Protein AF-0000000066501389 (afdb_homodimer)

Structure (mmCIF, N/CA/C/O backbone):
data_AF-0000000066501389-model_v1
#
loop_
_entity.id
_entity.type
_entity.pdbx_description
1 polymer 'Uncharacterized protein'
#
loop_
_atom_site.group_PDB
_atom_site.id
_atom_site.type_symbol
_atom_site.label_atom_id
_atom_site.label_alt_id
_atom_site.label_comp_id
_atom_site.label_asym_id
_atom_site.label_entity_id
_atom_site.label_seq_id
_atom_site.pdbx_PDB_ins_code
_atom_site.Cartn_x
_atom_site.Cartn_y
_atom_site.Cartn_z
_atom_site.occupancy
_atom_site.B_iso_or_equiv
_atom_site.auth_seq_id
_atom_site.auth_comp_id
_atom_site.auth_asym_id
_atom_site.auth_atom_id
_atom_site.pdbx_PDB_model_num
ATOM 1 N N . MET A 1 1 ? 77.125 -29.219 -30.656 1 24.3 1 MET A N 1
ATOM 2 C CA . MET A 1 1 ? 76.125 -28.156 -30.75 1 24.3 1 MET A CA 1
ATOM 3 C C . MET A 1 1 ? 74.75 -28.719 -31.125 1 24.3 1 MET A C 1
ATOM 5 O O . MET A 1 1 ? 74.438 -28.797 -32.312 1 24.3 1 MET A O 1
ATOM 9 N N . SER A 1 2 ? 74.375 -29.859 -30.641 1 25.89 2 SER A N 1
ATOM 10 C CA . SER A 1 2 ? 73.188 -30.688 -30.859 1 25.89 2 SER A CA 1
ATOM 11 C C . SER A 1 2 ? 71.938 -29.906 -30.594 1 25.89 2 SER A C 1
ATOM 13 O O . SER A 1 2 ? 71.812 -29.266 -29.547 1 25.89 2 SER A O 1
ATOM 15 N N . ASP A 1 3 ? 71.312 -29.312 -31.672 1 24.5 3 ASP A N 1
ATOM 16 C CA . ASP A 1 3 ? 70.062 -28.547 -31.828 1 24.5 3 ASP A CA 1
ATOM 17 C C . ASP A 1 3 ? 68.875 -29.266 -31.188 1 24.5 3 ASP A C 1
ATOM 19 O O . ASP A 1 3 ? 68.438 -30.328 -31.641 1 24.5 3 ASP A O 1
ATOM 23 N N . SER A 1 4 ? 68.875 -29.453 -29.859 1 25.23 4 SER A N 1
ATOM 24 C CA . SER A 1 4 ? 67.75 -30.016 -29.094 1 25.23 4 SER A CA 1
ATOM 25 C C . SER A 1 4 ? 66.438 -29.312 -29.406 1 25.23 4 SER A C 1
ATOM 27 O O . SER A 1 4 ? 66.25 -28.141 -29.047 1 25.23 4 SER A O 1
ATOM 29 N N . SER A 1 5 ? 65.875 -29.469 -30.625 1 26.41 5 SER A N 1
ATOM 30 C CA . SER A 1 5 ? 64.562 -29.031 -31.047 1 26.41 5 SER A CA 1
ATOM 31 C C . SER A 1 5 ? 63.5 -29.391 -30 1 26.41 5 SER A C 1
ATOM 33 O O . SER A 1 5 ? 63.188 -30.562 -29.812 1 26.41 5 SER A O 1
ATOM 35 N N . SER A 1 6 ? 63.656 -28.891 -28.75 1 27.17 6 SER A N 1
ATOM 36 C CA . SER A 1 6 ? 62.594 -29 -27.734 1 27.17 6 SER A CA 1
ATOM 37 C C . SER A 1 6 ? 61.219 -28.781 -28.344 1 27.17 6 SER A C 1
ATOM 39 O O . SER A 1 6 ? 60.969 -27.719 -28.922 1 27.17 6 SER A O 1
ATOM 41 N N . GLY A 1 7 ? 60.688 -29.734 -29.047 1 25.52 7 GLY A N 1
ATOM 42 C CA . GLY A 1 7 ? 59.281 -29.812 -29.5 1 25.52 7 GLY A CA 1
ATOM 43 C C . GLY A 1 7 ? 58.312 -29.219 -28.5 1 25.52 7 GLY A C 1
ATOM 44 O O . GLY A 1 7 ? 57.969 -29.859 -27.5 1 25.52 7 GLY A O 1
ATOM 45 N N . SER A 1 8 ? 58.531 -27.938 -28.062 1 27.69 8 SER A N 1
ATOM 46 C CA . SER A 1 8 ? 57.531 -27.188 -27.328 1 27.69 8 SER A CA 1
ATOM 47 C C . SER A 1 8 ? 56.125 -27.469 -27.875 1 27.69 8 SER A C 1
ATOM 49 O O . SER A 1 8 ? 55.812 -27.125 -29.016 1 27.69 8 SER A O 1
ATOM 51 N N . GLY A 1 9 ? 55.656 -28.688 -27.812 1 28.05 9 GLY A N 1
ATOM 52 C CA . GLY A 1 9 ? 54.25 -28.953 -28.078 1 28.05 9 GLY A CA 1
ATOM 53 C C . GLY A 1 9 ? 53.344 -27.797 -27.688 1 28.05 9 GLY A C 1
ATOM 54 O O . GLY A 1 9 ? 53.281 -27.438 -26.516 1 28.05 9 GLY A O 1
ATOM 55 N N . SER A 1 10 ? 53.344 -26.703 -28.438 1 30.52 10 SER A N 1
ATOM 56 C CA . SER A 1 10 ? 52.406 -25.578 -28.406 1 30.52 10 SER A CA 1
ATOM 57 C C . SER A 1 10 ? 51 -26.016 -28.016 1 30.52 10 SER A C 1
ATOM 59 O O . SER A 1 10 ? 50.344 -26.719 -28.766 1 30.52 10 SER A O 1
ATOM 61 N N . GLY A 1 11 ? 50.781 -26.594 -26.922 1 33.38 11 GLY A N 1
ATOM 62 C CA . GLY A 1 11 ? 49.406 -26.688 -26.422 1 33.38 11 GLY A CA 1
ATOM 63 C C . GLY A 1 11 ? 48.5 -25.594 -26.953 1 33.38 11 GLY A C 1
ATOM 64 O O . GLY A 1 11 ? 48.719 -24.406 -26.656 1 33.38 11 GLY A O 1
ATOM 65 N N . GLU A 1 12 ? 48.125 -25.562 -28.141 1 37.12 12 GLU A N 1
ATOM 66 C CA . GLU A 1 12 ? 47.156 -24.672 -28.75 1 37.12 12 GLU A CA 1
ATOM 67 C C . GLU A 1 12 ? 46.125 -24.188 -27.734 1 37.12 12 GLU A C 1
ATOM 69 O O . GLU A 1 12 ? 45.438 -24.984 -27.109 1 37.12 12 GLU A O 1
ATOM 74 N N . HIS A 1 13 ? 46.375 -23.234 -26.875 1 47.25 13 HIS A N 1
ATOM 75 C CA . HIS A 1 13 ? 45.438 -22.484 -26.031 1 47.25 13 HIS A CA 1
ATOM 76 C C . HIS A 1 13 ? 44.062 -22.406 -26.688 1 47.25 13 HIS A C 1
ATOM 78 O O . HIS A 1 13 ? 43.938 -21.891 -27.797 1 47.25 13 HIS A O 1
ATOM 84 N N . LEU A 1 14 ? 43.281 -23.391 -26.531 1 54.25 14 LEU A N 1
ATOM 85 C CA . LEU A 1 14 ? 41.906 -23.422 -27.016 1 54.25 14 LEU A CA 1
ATOM 86 C C . LEU A 1 14 ? 41.188 -22.094 -26.703 1 54.25 14 LEU A C 1
ATOM 88 O O . LEU A 1 14 ? 41.125 -21.688 -25.547 1 54.25 14 LEU A O 1
ATOM 92 N N . ASN A 1 15 ? 40.938 -21.344 -27.75 1 65.62 15 ASN A N 1
ATOM 93 C CA . ASN A 1 15 ? 40.188 -20.094 -27.672 1 65.62 15 ASN A CA 1
ATOM 94 C C . ASN A 1 15 ? 38.875 -20.297 -26.922 1 65.62 15 ASN A C 1
ATOM 96 O O . ASN A 1 15 ? 38.094 -21.188 -27.25 1 65.62 15 ASN A O 1
ATOM 100 N N . ARG A 1 16 ? 38.656 -19.625 -25.766 1 70.06 16 ARG A N 1
ATOM 101 C CA . ARG A 1 16 ? 37.469 -19.719 -24.891 1 70.06 16 ARG A CA 1
ATOM 102 C C . ARG A 1 16 ? 36.188 -19.578 -25.688 1 70.06 16 ARG A C 1
ATOM 104 O O . ARG A 1 16 ? 35.219 -20.266 -25.422 1 70.06 16 ARG A O 1
ATOM 111 N N . TYR A 1 17 ? 36.219 -18.812 -26.688 1 75 17 TYR A N 1
ATOM 112 C CA . TYR A 1 17 ? 35.031 -18.562 -27.469 1 75 17 TYR A CA 1
ATOM 113 C C . TYR A 1 17 ? 34.719 -19.734 -28.375 1 75 17 TYR A C 1
ATOM 115 O O . TYR A 1 17 ? 33.531 -20.078 -28.594 1 75 17 TYR A O 1
ATOM 123 N N . ASN A 1 18 ? 35.719 -20.391 -28.797 1 74.88 18 ASN A N 1
ATOM 124 C CA . ASN A 1 18 ? 35.5 -21.594 -29.609 1 74.88 18 ASN A CA 1
ATOM 125 C C . ASN A 1 18 ? 34.969 -22.75 -28.75 1 74.88 18 ASN A C 1
ATOM 127 O O . ASN A 1 18 ? 34.156 -23.547 -29.234 1 74.88 18 ASN A O 1
ATOM 131 N N . ALA A 1 19 ? 35.469 -22.797 -27.609 1 72.5 19 ALA A N 1
ATOM 132 C CA . ALA A 1 19 ? 34.969 -23.812 -26.688 1 72.5 19 ALA A CA 1
ATOM 133 C C . ALA A 1 19 ? 33.5 -23.594 -26.375 1 72.5 19 ALA A C 1
ATOM 135 O O . ALA A 1 19 ? 32.719 -24.562 -26.312 1 72.5 19 ALA A O 1
ATOM 136 N N . ASN A 1 20 ? 33.062 -22.375 -26.203 1 75.75 20 ASN A N 1
ATOM 137 C CA . ASN A 1 20 ? 31.672 -22.062 -25.938 1 75.75 20 ASN A CA 1
ATOM 138 C C . ASN A 1 20 ? 30.797 -22.375 -27.141 1 75.75 20 ASN A C 1
ATOM 140 O O . ASN A 1 20 ? 29.656 -22.828 -26.984 1 75.75 20 ASN A O 1
ATOM 144 N N . ASP A 1 21 ? 31.328 -22.156 -28.312 1 81.56 21 ASP A N 1
ATOM 145 C CA . ASP A 1 21 ? 30.594 -22.453 -29.531 1 81.56 21 ASP A CA 1
ATOM 146 C C . ASP A 1 21 ? 30.375 -23.953 -29.703 1 81.56 21 ASP A C 1
ATOM 148 O O . ASP A 1 21 ? 29.312 -24.391 -30.109 1 81.56 21 ASP A O 1
ATOM 152 N N . ASN A 1 22 ? 31.438 -24.656 -29.375 1 79.38 22 ASN A N 1
ATOM 153 C CA . ASN A 1 22 ? 31.312 -26.109 -29.484 1 79.38 22 ASN A CA 1
ATOM 154 C C . ASN A 1 22 ? 30.328 -26.656 -28.453 1 79.38 22 ASN A C 1
ATOM 156 O O . ASN A 1 22 ? 29.547 -27.547 -28.781 1 79.38 22 ASN A O 1
ATOM 160 N N . ALA A 1 23 ? 30.422 -26.172 -27.312 1 79.19 23 ALA A N 1
ATOM 161 C CA . ALA A 1 23 ? 29.469 -26.578 -26.266 1 79.19 23 ALA A CA 1
ATOM 162 C C . ALA A 1 23 ? 28.031 -26.281 -26.672 1 79.19 23 ALA A C 1
ATOM 164 O O . ALA A 1 23 ? 27.141 -27.094 -26.438 1 79.19 23 ALA A O 1
ATOM 165 N N . PHE A 1 24 ? 27.828 -25.219 -27.312 1 84.12 24 PHE A N 1
ATOM 166 C CA . PHE A 1 24 ? 26.516 -24.797 -27.766 1 84.12 24 PHE A CA 1
ATOM 167 C C . PHE A 1 24 ? 26 -25.719 -28.859 1 84.12 24 PHE A C 1
ATOM 169 O O . PHE A 1 24 ? 24.859 -26.188 -28.828 1 84.12 24 PHE A O 1
ATOM 176 N N . VAL A 1 25 ? 26.828 -26 -29.781 1 86.25 25 VAL A N 1
ATOM 177 C CA . VAL A 1 25 ? 26.438 -26.812 -30.938 1 86.25 25 VAL A CA 1
ATOM 178 C C . VAL A 1 25 ? 26.109 -28.219 -30.469 1 86.25 25 VAL A C 1
ATOM 180 O O . VAL A 1 25 ? 25.109 -28.812 -30.891 1 86.25 25 VAL A O 1
ATOM 183 N N . VAL A 1 26 ? 26.906 -28.719 -29.578 1 85.75 26 VAL A N 1
ATOM 184 C CA . VAL A 1 26 ? 26.672 -30.062 -29.062 1 85.75 26 VAL A CA 1
ATOM 185 C C . VAL A 1 26 ? 25.344 -30.094 -28.297 1 85.75 26 VAL A C 1
ATOM 187 O O . VAL A 1 26 ? 24.531 -31 -28.484 1 85.75 26 VAL A O 1
ATOM 190 N N . THR A 1 27 ? 25.156 -29.141 -27.484 1 87.38 27 THR A N 1
ATOM 191 C CA . THR A 1 27 ? 23.922 -29.062 -26.703 1 87.38 27 THR A CA 1
ATOM 192 C C . THR A 1 27 ? 22.719 -28.891 -27.625 1 87.38 27 THR A C 1
ATOM 194 O O . THR A 1 27 ? 21.672 -29.5 -27.375 1 87.38 27 THR A O 1
ATOM 197 N N . LEU A 1 28 ? 22.859 -28.109 -28.625 1 89.62 28 LEU A N 1
ATOM 198 C CA . LEU A 1 28 ? 21.766 -27.875 -29.578 1 89.62 28 LEU A CA 1
ATOM 199 C C . LEU A 1 28 ? 21.422 -29.172 -30.328 1 89.62 28 LEU A C 1
ATOM 201 O O . LEU A 1 28 ? 20.234 -29.516 -30.438 1 89.62 28 LEU A O 1
ATOM 205 N N . VAL A 1 29 ? 22.422 -29.844 -30.719 1 91.25 29 VAL A N 1
ATOM 206 C CA . VAL A 1 29 ? 22.188 -31.062 -31.5 1 91.25 29 VAL A CA 1
ATOM 207 C C . VAL A 1 29 ? 21.562 -32.125 -30.609 1 91.25 29 VAL A C 1
ATOM 209 O O . VAL A 1 29 ? 20.594 -32.781 -31 1 91.25 29 VAL A O 1
ATOM 212 N N . ILE A 1 30 ? 22.094 -32.281 -29.484 1 90 30 ILE A N 1
ATOM 213 C CA . ILE A 1 30 ? 21.562 -33.281 -28.562 1 90 30 ILE A CA 1
ATOM 214 C C . ILE A 1 30 ? 20.109 -32.969 -28.234 1 90 30 ILE A C 1
ATOM 216 O O . ILE A 1 30 ? 19.25 -33.875 -28.297 1 90 30 ILE A O 1
ATOM 220 N N . ASN A 1 31 ? 19.812 -31.781 -27.953 1 90.75 31 ASN A N 1
ATOM 221 C CA . ASN A 1 31 ? 18.453 -31.406 -27.562 1 90.75 31 ASN A CA 1
ATOM 222 C C . ASN A 1 31 ? 17.484 -31.5 -28.75 1 90.75 31 ASN A C 1
ATOM 224 O O . ASN A 1 31 ? 16.328 -31.875 -28.578 1 90.75 31 ASN A O 1
ATOM 228 N N . CYS A 1 32 ? 17.922 -31.188 -29.891 1 91.69 32 CYS A N 1
ATOM 229 C CA . CYS A 1 32 ? 17.062 -31.312 -31.078 1 91.69 32 CYS A CA 1
ATOM 230 C C . CYS A 1 32 ? 16.75 -32.781 -31.359 1 91.69 32 CYS A C 1
ATOM 232 O O . CYS A 1 32 ? 15.602 -33.094 -31.688 1 91.69 32 CYS A O 1
ATOM 234 N N . VAL A 1 33 ? 17.734 -33.594 -31.188 1 92.25 33 VAL A N 1
ATOM 235 C CA . VAL A 1 33 ? 17.516 -35.031 -31.422 1 92.25 33 VAL A CA 1
ATOM 236 C C . VAL A 1 33 ? 16.594 -35.594 -30.359 1 92.25 33 VAL A C 1
ATOM 238 O O . VAL A 1 33 ? 15.656 -36.312 -30.672 1 92.25 33 VAL A O 1
ATOM 241 N N . VAL A 1 34 ? 16.828 -35.219 -29.203 1 90.38 34 VAL A N 1
ATOM 242 C CA . VAL A 1 34 ? 16 -35.688 -28.094 1 90.38 34 VAL A CA 1
ATOM 243 C C . VAL A 1 34 ? 14.562 -35.219 -28.281 1 90.38 34 VAL A C 1
ATOM 245 O O . VAL A 1 34 ? 13.609 -35.969 -28.094 1 90.38 34 VAL A O 1
ATOM 248 N N . MET A 1 35 ? 14.383 -34 -28.656 1 91.56 35 MET A N 1
ATOM 249 C CA . MET A 1 35 ? 13.047 -33.438 -28.875 1 91.56 35 MET A CA 1
ATOM 250 C C . MET A 1 35 ? 12.336 -34.156 -30.016 1 91.56 35 MET A C 1
ATOM 252 O O . MET A 1 35 ? 11.141 -34.438 -29.922 1 91.56 35 MET A O 1
ATOM 256 N N . LEU A 1 36 ? 13.062 -34.5 -31.031 1 90.62 36 LEU A N 1
ATOM 257 C CA . LEU A 1 36 ? 12.484 -35.188 -32.188 1 90.62 36 LEU A CA 1
ATOM 258 C C . LEU A 1 36 ? 12.078 -36.625 -31.797 1 90.62 36 LEU A C 1
ATOM 260 O O . LEU A 1 36 ? 11.023 -37.094 -32.219 1 90.62 36 LEU A O 1
ATOM 264 N N . ILE A 1 37 ? 12.883 -37.219 -31.031 1 91.94 37 ILE A N 1
ATOM 265 C CA . ILE A 1 37 ? 12.586 -38.562 -30.578 1 91.94 37 ILE A CA 1
ATOM 266 C C . ILE A 1 37 ? 11.352 -38.562 -29.688 1 91.94 37 ILE A C 1
ATOM 268 O O . ILE A 1 37 ? 10.445 -39.375 -29.859 1 91.94 37 ILE A O 1
ATOM 272 N N . PHE A 1 38 ? 11.344 -37.625 -28.766 1 91.75 38 PHE A N 1
ATOM 273 C CA . PHE A 1 38 ? 10.195 -37.5 -27.875 1 91.75 38 PHE A CA 1
ATOM 274 C C . PHE A 1 38 ? 8.93 -37.188 -28.656 1 91.75 38 PHE A C 1
ATOM 276 O O . PHE A 1 38 ? 7.863 -37.75 -28.359 1 91.75 38 PHE A O 1
ATOM 283 N N . PHE A 1 39 ? 9.031 -36.406 -29.641 1 90.38 39 PHE A N 1
ATOM 284 C CA . PHE A 1 39 ? 7.895 -36.031 -30.453 1 90.38 39 PHE A CA 1
ATOM 285 C C . PHE A 1 39 ? 7.359 -37.219 -31.234 1 90.38 39 PHE A C 1
ATOM 287 O O . PHE A 1 39 ? 6.152 -37.469 -31.266 1 90.38 39 PHE A O 1
ATOM 294 N N . LEU A 1 40 ? 8.203 -38.031 -31.766 1 91.62 40 LEU A N 1
ATOM 295 C CA . LEU A 1 40 ? 7.801 -39.188 -32.562 1 91.62 40 LEU A CA 1
ATOM 296 C C . LEU A 1 40 ? 7.223 -40.281 -31.688 1 91.62 40 LEU A C 1
ATOM 298 O O . LEU A 1 40 ? 6.215 -40.906 -32.031 1 91.62 40 LEU A O 1
ATOM 302 N N . ILE A 1 41 ? 7.824 -40.438 -30.578 1 92.12 41 ILE A N 1
ATOM 303 C CA . ILE A 1 41 ? 7.324 -41.438 -29.656 1 92.12 41 ILE A CA 1
ATOM 304 C C . ILE A 1 41 ? 5.938 -41.062 -29.156 1 92.12 41 ILE A C 1
ATOM 306 O O . ILE A 1 41 ? 5.051 -41.906 -29.047 1 92.12 41 ILE A O 1
ATOM 310 N N . PHE A 1 42 ? 5.742 -39.812 -28.891 1 93 42 PHE A N 1
ATOM 311 C CA . PHE A 1 42 ? 4.445 -39.344 -28.422 1 93 42 PHE A CA 1
ATOM 312 C C . PHE A 1 42 ? 3.375 -39.562 -29.484 1 93 42 PHE A C 1
ATOM 314 O O . PHE A 1 42 ? 2.254 -39.969 -29.172 1 93 42 PHE A O 1
ATOM 321 N N . CYS A 1 43 ? 3.705 -39.344 -30.734 1 91.5 43 CYS A N 1
ATOM 322 C CA . CYS A 1 43 ? 2.744 -39.5 -31.828 1 91.5 43 CYS A CA 1
ATOM 323 C C . CYS A 1 43 ? 2.316 -40.969 -31.953 1 91.5 43 CYS A C 1
ATOM 325 O O . CYS A 1 43 ? 1.176 -41.25 -32.312 1 91.5 43 CYS A O 1
ATOM 327 N N . ILE A 1 44 ? 3.189 -41.812 -31.531 1 92.62 44 ILE A N 1
ATOM 328 C CA . ILE A 1 44 ? 2.883 -43.25 -31.641 1 92.62 44 ILE A CA 1
ATOM 329 C C . ILE A 1 44 ? 2.146 -43.719 -30.391 1 92.62 44 ILE A C 1
ATOM 331 O O . ILE A 1 44 ? 1.091 -44.344 -30.484 1 92.62 44 ILE A O 1
ATOM 335 N N . VAL A 1 45 ? 2.646 -43.344 -29.312 1 92.06 45 VAL A N 1
ATOM 336 C CA . VAL A 1 45 ? 2.154 -43.906 -28.047 1 92.06 45 VAL A CA 1
ATOM 337 C C . VAL A 1 45 ? 0.804 -43.281 -27.703 1 92.06 45 VAL A C 1
ATOM 339 O O . VAL A 1 45 ? -0.049 -43.906 -27.094 1 92.06 45 VAL A O 1
ATOM 342 N N . ARG A 1 46 ? 0.513 -42.094 -28.109 1 91.75 46 ARG A N 1
ATOM 343 C CA . ARG A 1 46 ? -0.742 -41.406 -27.797 1 91.75 46 ARG A CA 1
ATOM 344 C C . ARG A 1 46 ? -1.929 -42.156 -28.406 1 91.75 46 ARG A C 1
ATOM 346 O O . ARG A 1 46 ? -3.027 -42.125 -27.844 1 91.75 46 ARG A O 1
ATOM 353 N N . ARG A 1 47 ? -1.718 -42.75 -29.5 1 90.12 47 ARG A N 1
ATOM 354 C CA . ARG A 1 47 ? -2.779 -43.469 -30.203 1 90.12 47 ARG A CA 1
ATOM 355 C C . ARG A 1 47 ? -3.02 -44.844 -29.547 1 90.12 47 ARG A C 1
ATOM 357 O O . ARG A 1 47 ? -4.137 -45.344 -29.594 1 90.12 47 ARG A O 1
ATOM 364 N N . LYS A 1 48 ? -1.957 -45.281 -28.953 1 90.94 48 LYS A N 1
ATOM 365 C CA . LYS A 1 48 ? -2.061 -46.594 -28.328 1 90.94 48 LYS A CA 1
ATOM 366 C C . LYS A 1 48 ? -2.627 -46.5 -26.922 1 90.94 48 LYS A C 1
ATOM 368 O O . LYS A 1 48 ? -3.42 -47.344 -26.5 1 90.94 48 LYS A O 1
ATOM 373 N N . PHE A 1 49 ? -2.203 -45.531 -26.219 1 92.69 49 PHE A N 1
ATOM 374 C CA . PHE A 1 49 ? -2.631 -45.375 -24.828 1 92.69 49 PHE A CA 1
ATOM 375 C C . PHE A 1 49 ? -3.535 -44.156 -24.672 1 92.69 49 PHE A C 1
ATOM 377 O O . PHE A 1 49 ? -3.178 -43.219 -23.969 1 92.69 49 PHE A O 1
ATOM 384 N N . LYS A 1 50 ? -4.746 -44.156 -25.016 1 90.56 50 LYS A N 1
ATOM 385 C CA . LYS A 1 50 ? -5.699 -43.062 -25.047 1 90.56 50 LYS A CA 1
ATOM 386 C C . LYS A 1 50 ? -6.18 -42.719 -23.641 1 90.56 50 LYS A C 1
ATOM 388 O O . LYS A 1 50 ? -6.461 -41.562 -23.344 1 90.56 50 LYS A O 1
ATOM 393 N N . GLN A 1 51 ? -6.23 -43.688 -22.781 1 90.44 51 GLN A N 1
ATOM 394 C CA . GLN A 1 51 ? -6.699 -43.469 -21.406 1 90.44 51 GLN A CA 1
ATOM 395 C C . GLN A 1 51 ? -5.715 -42.594 -20.625 1 90.44 51 GLN A C 1
ATOM 397 O O . GLN A 1 51 ? -6.094 -41.938 -19.656 1 90.44 51 GLN A O 1
ATOM 402 N N . PHE A 1 52 ? -4.508 -42.688 -21.094 1 92.69 52 PHE A N 1
ATOM 403 C CA . PHE A 1 52 ? -3.477 -41.906 -20.391 1 92.69 52 PHE A CA 1
ATOM 404 C C . PHE A 1 52 ? -3.324 -40.531 -21 1 92.69 52 PHE A C 1
ATOM 406 O O . PHE A 1 52 ? -3.219 -39.531 -20.266 1 92.69 52 PHE A O 1
ATOM 413 N N . TYR A 1 53 ? -3.35 -40.375 -22.281 1 93.56 53 TYR A N 1
ATOM 414 C CA . TYR A 1 53 ? -3.039 -39.125 -22.953 1 93.56 53 TYR A CA 1
ATOM 415 C C . TYR A 1 53 ? -4.309 -38.344 -23.297 1 93.56 53 TYR A C 1
ATOM 417 O O . TYR A 1 53 ? -4.25 -37.219 -23.734 1 93.56 53 TYR A O 1
ATOM 425 N N . GLN A 1 54 ? -5.504 -38.875 -23.203 1 93 54 GLN A N 1
ATOM 426 C CA . GLN A 1 54 ? -6.789 -38.188 -23.344 1 93 54 GLN A CA 1
ATOM 427 C C . GLN A 1 54 ? -7.781 -38.656 -22.297 1 93 54 GLN A C 1
ATOM 429 O O . GLN A 1 54 ? -8.906 -39.062 -22.609 1 93 54 GLN A O 1
ATOM 434 N N . TYR A 1 55 ? -7.324 -38.625 -21.078 1 92.69 55 TYR A N 1
ATOM 435 C CA . TYR A 1 55 ? -8.062 -39.125 -19.922 1 92.69 55 TYR A CA 1
ATOM 436 C C . TYR A 1 55 ? -9.398 -38.406 -19.766 1 92.69 55 TYR A C 1
ATOM 438 O O . TYR A 1 55 ? -10.43 -39.031 -19.547 1 92.69 55 TYR A O 1
ATOM 446 N N . ARG A 1 56 ? -9.469 -37.156 -19.953 1 92.25 56 ARG A N 1
ATOM 447 C CA . ARG A 1 56 ? -10.664 -36.344 -19.703 1 92.25 56 ARG A CA 1
ATOM 448 C C . ARG A 1 56 ? -11.773 -36.688 -20.688 1 92.25 56 ARG A C 1
ATOM 450 O O . ARG A 1 56 ? -12.953 -36.656 -20.344 1 92.25 56 ARG A O 1
ATOM 457 N N . PHE A 1 57 ? -11.328 -36.906 -21.875 1 91.06 57 PHE A N 1
ATOM 458 C CA . PHE A 1 57 ? -12.32 -37.281 -22.875 1 91.06 57 PHE A CA 1
ATOM 459 C C . PHE A 1 57 ? -12.852 -38.688 -22.625 1 91.06 57 PHE A C 1
ATOM 461 O O . PHE A 1 57 ? -14.055 -38.906 -22.719 1 91.06 57 PHE A O 1
ATOM 468 N N . GLU A 1 58 ? -11.945 -39.562 -22.281 1 91.12 58 GLU A N 1
ATOM 469 C CA . GLU A 1 58 ? -12.312 -40.969 -22.078 1 91.12 58 GLU A CA 1
ATOM 470 C C . GLU A 1 58 ? -13.211 -41.156 -20.859 1 91.12 58 GLU A C 1
ATOM 472 O O . GLU A 1 58 ? -14.062 -42.031 -20.828 1 91.12 58 GLU A O 1
ATOM 477 N N . GLN A 1 59 ? -13.039 -40.312 -19.906 1 89.81 59 GLN A N 1
ATOM 478 C CA . GLN A 1 59 ? -13.844 -40.406 -18.688 1 89.81 59 GLN A CA 1
ATOM 479 C C . GLN A 1 59 ? -15.094 -39.531 -18.797 1 89.81 59 GLN A C 1
ATOM 481 O O . GLN A 1 59 ? -15.836 -39.375 -17.828 1 89.81 59 GLN A O 1
ATOM 486 N N . HIS A 1 60 ? -15.32 -38.844 -19.859 1 87.94 60 HIS A N 1
ATOM 487 C CA . HIS A 1 60 ? -16.516 -38.062 -20.156 1 87.94 60 HIS A CA 1
ATOM 488 C C . HIS A 1 60 ? -16.625 -36.875 -19.172 1 87.94 60 HIS A C 1
ATOM 490 O O . HIS A 1 60 ? -17.703 -36.656 -18.609 1 87.94 60 HIS A O 1
ATOM 496 N N . HIS A 1 61 ? -15.531 -36.375 -18.969 1 87.31 61 HIS A N 1
ATOM 497 C CA . HIS A 1 61 ? -15.562 -35.156 -18.172 1 87.31 61 HIS A CA 1
ATOM 498 C C . HIS A 1 61 ? -16.469 -34.094 -18.812 1 87.31 61 HIS A C 1
ATOM 500 O O . HIS A 1 61 ? -16.484 -33.938 -20.031 1 87.31 61 HIS A O 1
ATOM 506 N N . LYS A 1 62 ? -17.203 -33.406 -17.984 1 85 62 LYS A N 1
ATOM 507 C CA . LYS A 1 62 ? -18.156 -32.438 -18.469 1 85 62 LYS A CA 1
ATOM 508 C C . LYS A 1 62 ? -17.469 -31.328 -19.266 1 85 62 LYS A C 1
ATOM 510 O O . LYS A 1 62 ? -16.484 -30.75 -18.812 1 85 62 LYS A O 1
ATOM 515 N N . GLY A 1 63 ? -17.906 -31.094 -20.469 1 84.06 63 GLY A N 1
ATOM 516 C CA . GLY A 1 63 ? -17.406 -30 -21.281 1 84.06 63 GLY A CA 1
ATOM 517 C C . GLY A 1 63 ? -16.406 -30.438 -22.328 1 84.06 63 GLY A C 1
ATOM 518 O O . GLY A 1 63 ? -16.188 -29.734 -23.312 1 84.06 63 GLY A O 1
ATOM 519 N N . VAL A 1 64 ? -15.766 -31.672 -22.062 1 90.38 64 VAL A N 1
ATOM 520 C CA . VAL A 1 64 ? -14.789 -32.156 -23.016 1 90.38 64 VAL A CA 1
ATOM 521 C C . VAL A 1 64 ? -15.461 -33.156 -23.984 1 90.38 64 VAL A C 1
ATOM 523 O O . VAL A 1 64 ? -15.508 -34.344 -23.703 1 90.38 64 VAL A O 1
ATOM 526 N N . SER A 1 65 ? -15.938 -32.625 -25.141 1 85.5 65 SER A N 1
ATOM 527 C CA . SER A 1 65 ? -16.75 -33.469 -26.031 1 85.5 65 SER A CA 1
ATOM 528 C C . SER A 1 65 ? -15.961 -33.875 -27.266 1 85.5 65 SER A C 1
ATOM 530 O O . SER A 1 65 ? -16.344 -34.844 -27.953 1 85.5 65 SER A O 1
ATOM 532 N N . VAL A 1 66 ? -14.789 -33.281 -27.5 1 88.56 66 VAL A N 1
ATOM 533 C CA . VAL A 1 66 ? -14.07 -33.594 -28.734 1 88.56 66 VAL A CA 1
ATOM 534 C C . VAL A 1 66 ? -12.703 -34.188 -28.406 1 88.56 66 VAL A C 1
ATOM 536 O O . VAL A 1 66 ? -11.922 -33.594 -27.656 1 88.56 66 VAL A O 1
ATOM 539 N N . PRO A 1 67 ? -12.461 -35.312 -28.844 1 90.69 67 PRO A N 1
ATOM 540 C CA . PRO A 1 67 ? -11.117 -35.875 -28.688 1 90.69 67 PRO A CA 1
ATOM 541 C C . PRO A 1 67 ? -10.117 -35.312 -29.688 1 90.69 67 PRO A C 1
ATOM 543 O O . PRO A 1 67 ? -10.508 -34.75 -30.703 1 90.69 67 PRO A O 1
ATOM 546 N N . PRO A 1 68 ? -8.836 -35.438 -29.344 1 91.19 68 PRO A N 1
ATOM 547 C CA . PRO A 1 68 ? -7.84 -35.031 -30.344 1 91.19 68 PRO A CA 1
ATOM 548 C C . PRO A 1 68 ? -7.844 -35.938 -31.578 1 91.19 68 PRO A C 1
ATOM 550 O O . PRO A 1 68 ? -8.141 -37.125 -31.469 1 91.19 68 PRO A O 1
ATOM 553 N N . SER A 1 69 ? -7.562 -35.375 -32.688 1 89.12 69 SER A N 1
ATOM 554 C CA . SER A 1 69 ? -7.551 -36.125 -33.938 1 89.12 69 SER A CA 1
ATOM 555 C C . SER A 1 69 ? -6.582 -37.312 -33.844 1 89.12 69 SER A C 1
ATOM 557 O O . SER A 1 69 ? -5.551 -37.219 -33.156 1 89.12 69 SER A O 1
ATOM 559 N N . ASP A 1 70 ? -6.848 -38.406 -34.5 1 87.75 70 ASP A N 1
ATOM 560 C CA . ASP A 1 70 ? -6.062 -39.625 -34.406 1 87.75 70 ASP A CA 1
ATOM 561 C C . ASP A 1 70 ? -4.949 -39.625 -35.438 1 87.75 70 ASP A C 1
ATOM 563 O O . ASP A 1 70 ? -4.164 -40.562 -35.531 1 87.75 70 ASP A O 1
ATOM 567 N N . GLY A 1 71 ? -4.836 -38.594 -36.156 1 87.44 71 GLY A N 1
ATOM 568 C CA . GLY A 1 71 ? -3.738 -38.5 -37.094 1 87.44 71 GLY A CA 1
ATOM 569 C C . GLY A 1 71 ? -2.383 -38.375 -36.438 1 87.44 71 GLY A C 1
ATOM 570 O O . GLY A 1 71 ? -2.295 -37.969 -35.281 1 87.44 71 GLY A O 1
ATOM 571 N N . PHE A 1 72 ? -1.373 -38.781 -37.219 1 90.25 72 PHE A N 1
ATOM 572 C CA . PHE A 1 72 ? -0.02 -38.719 -36.688 1 90.25 72 PHE A CA 1
ATOM 573 C C . PHE A 1 72 ? 0.377 -37.312 -36.312 1 90.25 72 PHE A C 1
ATOM 575 O O . PHE A 1 72 ? 0.876 -37.062 -35.188 1 90.25 72 PHE A O 1
ATOM 582 N N . PHE A 1 73 ? 0.081 -36.281 -37.094 1 90.69 73 PHE A N 1
ATOM 583 C CA . PHE A 1 73 ? 0.45 -34.875 -36.812 1 90.69 73 PHE A CA 1
ATOM 584 C C . PHE A 1 73 ? -0.791 -34.031 -36.625 1 90.69 73 PHE A C 1
ATOM 586 O O . PHE A 1 73 ? -0.684 -32.844 -36.312 1 90.69 73 PHE A O 1
ATOM 593 N N . SER A 1 74 ? -1.922 -34.531 -36.688 1 90.75 74 SER A N 1
ATOM 594 C CA . SER A 1 74 ? -3.158 -33.75 -36.688 1 90.75 74 SER A CA 1
ATOM 595 C C . SER A 1 74 ? -3.473 -33.219 -35.281 1 90.75 74 SER A C 1
ATOM 597 O O . SER A 1 74 ? -4.215 -32.25 -35.156 1 90.75 74 SER A O 1
ATOM 599 N N . TRP A 1 75 ? -2.918 -33.844 -34.25 1 91.44 75 TRP A N 1
ATOM 600 C CA . TRP A 1 75 ? -3.174 -33.406 -32.875 1 91.44 75 TRP A CA 1
ATOM 601 C C . TRP A 1 75 ? -2.635 -31.984 -32.688 1 91.44 75 TRP A C 1
ATOM 603 O O . TRP A 1 75 ? -3.152 -31.234 -31.844 1 91.44 75 TRP A O 1
ATOM 613 N N . VAL A 1 76 ? -1.631 -31.594 -33.406 1 93.12 76 VAL A N 1
ATOM 614 C CA . VAL A 1 76 ? -1.006 -30.281 -33.281 1 93.12 76 VAL A CA 1
ATOM 615 C C . VAL A 1 76 ? -1.98 -29.188 -33.719 1 93.12 76 VAL A C 1
ATOM 617 O O . VAL A 1 76 ? -2.168 -28.188 -33 1 93.12 76 VAL A O 1
ATOM 620 N N . VAL A 1 77 ? -2.631 -29.406 -34.812 1 93.06 77 VAL A N 1
ATOM 621 C CA . VAL A 1 77 ? -3.566 -28.422 -35.344 1 93.06 77 VAL A CA 1
ATOM 622 C C . VAL A 1 77 ? -4.805 -28.344 -34.469 1 93.06 77 VAL A C 1
ATOM 624 O O . VAL A 1 77 ? -5.332 -27.266 -34.219 1 93.06 77 VAL A O 1
ATOM 627 N N . ASP A 1 78 ? -5.203 -29.469 -34 1 92.38 78 ASP A N 1
ATOM 628 C CA . ASP A 1 78 ? -6.352 -29.516 -33.094 1 92.38 78 ASP A CA 1
ATOM 629 C C . ASP A 1 78 ? -6.07 -28.75 -31.812 1 92.38 78 ASP A C 1
ATOM 631 O O . ASP A 1 78 ? -6.949 -28.062 -31.281 1 92.38 78 ASP A O 1
ATOM 635 N N . THR A 1 79 ? -4.918 -28.891 -31.359 1 93.62 79 THR A N 1
ATOM 636 C CA . THR A 1 79 ? -4.543 -28.234 -30.109 1 93.62 79 THR A CA 1
ATOM 637 C C . THR A 1 79 ? -4.465 -26.719 -30.312 1 93.62 79 THR A C 1
ATOM 639 O O . THR A 1 79 ? -4.98 -25.953 -29.484 1 93.62 79 THR A O 1
ATOM 642 N N . ILE A 1 80 ? -3.906 -26.266 -31.312 1 93.69 80 ILE A N 1
ATOM 643 C CA . ILE A 1 80 ? -3.699 -24.844 -31.562 1 93.69 80 ILE A CA 1
ATOM 644 C C . ILE A 1 80 ? -5.035 -24.172 -31.875 1 93.69 80 ILE A C 1
ATOM 646 O O . ILE A 1 80 ? -5.281 -23.047 -31.469 1 93.69 80 ILE A O 1
ATOM 650 N N . LYS A 1 81 ? -5.98 -24.875 -32.469 1 92.31 81 LYS A N 1
ATOM 651 C CA . LYS A 1 81 ? -7.238 -24.297 -32.906 1 92.31 81 LYS A CA 1
ATOM 652 C C . LYS A 1 81 ? -8.32 -24.406 -31.828 1 92.31 81 LYS A C 1
ATOM 654 O O . LYS A 1 81 ? -9.422 -23.875 -31.984 1 92.31 81 LYS A O 1
ATOM 659 N N . TYR A 1 82 ? -7.977 -25.109 -30.828 1 92.56 82 TYR A N 1
ATOM 660 C CA . TYR A 1 82 ? -8.961 -25.25 -29.75 1 92.56 82 TYR A CA 1
ATOM 661 C C . TYR A 1 82 ? -9.391 -23.891 -29.219 1 92.56 82 TYR A C 1
ATOM 663 O O . TYR A 1 82 ? -8.547 -23.047 -28.922 1 92.56 82 TYR A O 1
ATOM 671 N N . SER A 1 83 ? -10.672 -23.594 -29.078 1 91.81 83 SER A N 1
ATOM 672 C CA . SER A 1 83 ? -11.211 -22.281 -28.781 1 91.81 83 SER A CA 1
ATOM 673 C C . SER A 1 83 ? -10.906 -21.891 -27.344 1 91.81 83 SER A C 1
ATOM 675 O O . SER A 1 83 ? -10.953 -22.719 -26.438 1 91.81 83 SER A O 1
ATOM 677 N N . ASP A 1 84 ? -10.695 -20.641 -27.141 1 91.94 84 ASP A N 1
ATOM 678 C CA . ASP A 1 84 ? -10.414 -20.078 -25.812 1 91.94 84 ASP A CA 1
ATOM 679 C C . ASP A 1 84 ? -11.641 -20.188 -24.906 1 91.94 84 ASP A C 1
ATOM 681 O O . ASP A 1 84 ? -11.5 -20.422 -23.703 1 91.94 84 ASP A O 1
ATOM 685 N N . ASN A 1 85 ? -12.789 -20.031 -25.375 1 91.12 85 ASN A N 1
ATOM 686 C CA . ASN A 1 85 ? -14.008 -20.109 -24.578 1 91.12 85 ASN A CA 1
ATOM 687 C C . ASN A 1 85 ? -14.234 -21.516 -24.031 1 91.12 85 ASN A C 1
ATOM 689 O O . ASN A 1 85 ? -14.703 -21.688 -22.906 1 91.12 85 ASN A O 1
ATOM 693 N N . SER A 1 86 ? -13.789 -22.453 -24.906 1 90.94 86 SER A N 1
ATOM 694 C CA . SER A 1 86 ? -13.93 -23.828 -24.453 1 90.94 86 SER A CA 1
ATOM 695 C C . SER A 1 86 ? -12.938 -24.141 -23.328 1 90.94 86 SER A C 1
ATOM 697 O O . SER A 1 86 ? -13.258 -24.891 -22.406 1 90.94 86 SER A O 1
ATOM 699 N N . ILE A 1 87 ? -11.805 -23.594 -23.5 1 93.25 87 ILE A N 1
ATOM 700 C CA . ILE A 1 87 ? -10.812 -23.781 -22.453 1 93.25 87 ILE A CA 1
ATOM 701 C C . ILE A 1 87 ? -11.305 -23.156 -21.156 1 93.25 87 ILE A C 1
ATOM 703 O O . ILE A 1 87 ? -11.18 -23.766 -20.078 1 93.25 87 ILE A O 1
ATOM 707 N N . LYS A 1 88 ? -11.891 -22.016 -21.172 1 91.69 88 LYS A N 1
ATOM 708 C CA . LYS A 1 88 ? -12.414 -21.312 -20.016 1 91.69 88 LYS A CA 1
ATOM 709 C C . LYS A 1 88 ? -13.531 -22.125 -19.344 1 91.69 88 LYS A C 1
ATOM 711 O O . LYS A 1 88 ? -13.641 -22.141 -18.125 1 91.69 88 LYS A O 1
ATOM 716 N N . ASP A 1 89 ? -14.258 -22.781 -20.109 1 89.25 89 ASP A N 1
ATOM 717 C CA . ASP A 1 89 ? -15.398 -23.531 -19.594 1 89.25 89 ASP A CA 1
ATOM 718 C C . ASP A 1 89 ? -14.953 -24.844 -18.938 1 89.25 89 ASP A C 1
ATOM 720 O O . ASP A 1 89 ? -15.547 -25.281 -17.953 1 89.25 89 ASP A O 1
ATOM 724 N N . THR A 1 90 ? -13.875 -25.406 -19.5 1 89.75 90 THR A N 1
ATOM 725 C CA . THR A 1 90 ? -13.5 -26.734 -19.031 1 89.75 90 THR A CA 1
ATOM 726 C C . THR A 1 90 ? -12.344 -26.641 -18.031 1 89.75 90 THR A C 1
ATOM 728 O O . THR A 1 90 ? -12.344 -27.344 -17.016 1 89.75 90 THR A O 1
ATOM 731 N N . ALA A 1 91 ? -11.383 -25.844 -18.359 1 91.94 91 ALA A N 1
ATOM 732 C CA . ALA A 1 91 ? -10.211 -25.719 -17.484 1 91.94 91 ALA A CA 1
ATOM 733 C C . ALA A 1 91 ? -10.32 -24.484 -16.594 1 91.94 91 ALA A C 1
ATOM 735 O O . ALA A 1 91 ? -9.461 -24.266 -15.734 1 91.94 91 ALA A O 1
ATOM 736 N N . GLY A 1 92 ? -11.414 -23.75 -16.766 1 92.69 92 GLY A N 1
ATOM 737 C CA . GLY A 1 92 ? -11.648 -22.594 -15.906 1 92.69 92 GLY A CA 1
ATOM 738 C C . GLY A 1 92 ? -10.781 -21.406 -16.25 1 92.69 92 GLY A C 1
ATOM 739 O O . GLY A 1 92 ? -10.047 -21.422 -17.234 1 92.69 92 GLY A O 1
ATOM 740 N N . LEU A 1 93 ? -10.914 -20.375 -15.484 1 94.62 93 LEU A N 1
ATOM 741 C CA . LEU A 1 93 ? -10.148 -19.156 -15.703 1 94.62 93 LEU A CA 1
ATOM 742 C C . LEU A 1 93 ? -8.672 -19.375 -15.391 1 94.62 93 LEU A C 1
ATOM 744 O O . LEU A 1 93 ? -7.805 -18.688 -15.945 1 94.62 93 LEU A O 1
ATOM 748 N N . ASP A 1 94 ? -8.344 -20.344 -14.531 1 94.94 94 ASP A N 1
ATOM 749 C CA . ASP A 1 94 ? -6.953 -20.641 -14.195 1 94.94 94 ASP A CA 1
ATOM 750 C C . ASP A 1 94 ? -6.195 -21.156 -15.422 1 94.94 94 ASP A C 1
ATOM 752 O O . ASP A 1 94 ? -5.113 -20.656 -15.742 1 94.94 94 ASP A O 1
ATOM 756 N N . GLY A 1 95 ? -6.797 -22.172 -16.094 1 95.69 95 GLY A N 1
ATOM 757 C CA . GLY A 1 95 ? -6.164 -22.703 -17.281 1 95.69 95 GLY A CA 1
ATOM 758 C C . GLY A 1 95 ? -6.062 -21.703 -18.406 1 95.69 95 GLY A C 1
ATOM 759 O O . GLY A 1 95 ? -5.035 -21.609 -19.094 1 95.69 95 GLY A O 1
ATOM 760 N N . PHE A 1 96 ? -7.105 -20.938 -18.531 1 96.25 96 PHE A N 1
ATOM 761 C CA . PHE A 1 96 ? -7.156 -19.938 -19.609 1 96.25 96 PHE A CA 1
ATOM 762 C C . PHE A 1 96 ? -6.074 -18.891 -19.406 1 96.25 96 PHE A C 1
ATOM 764 O O . PHE A 1 96 ? -5.344 -18.562 -20.344 1 96.25 96 PHE A O 1
ATOM 771 N N . MET A 1 97 ? -6 -18.344 -18.203 1 96.75 97 MET A N 1
ATOM 772 C CA . MET A 1 97 ? -5.031 -17.281 -17.969 1 96.75 97 MET A CA 1
ATOM 773 C C . MET A 1 97 ? -3.605 -17.812 -18.031 1 96.75 97 ME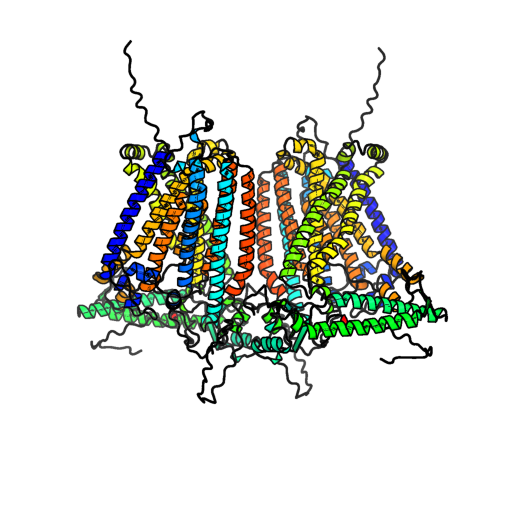T A C 1
ATOM 775 O O . MET A 1 97 ? -2.693 -17.109 -18.484 1 96.75 97 MET A O 1
ATOM 779 N N . TYR A 1 98 ? -3.363 -19 -17.516 1 97.12 98 TYR A N 1
ATOM 780 C CA . TYR A 1 98 ? -2.037 -19.594 -17.609 1 97.12 98 TYR A CA 1
ATOM 781 C C . TYR A 1 98 ? -1.574 -19.688 -19.062 1 97.12 98 TYR A C 1
ATOM 783 O O . TYR A 1 98 ? -0.465 -19.266 -19.391 1 97.12 98 TYR A O 1
ATOM 791 N N . LEU A 1 99 ? -2.402 -20.203 -19.938 1 97.31 99 LEU A N 1
ATOM 792 C CA . LEU A 1 99 ? -2.061 -20.375 -21.344 1 97.31 99 LEU A CA 1
ATOM 793 C C . LEU A 1 99 ? -1.878 -19.016 -22.031 1 97.31 99 LEU A C 1
ATOM 795 O O . LEU A 1 99 ? -1.009 -18.859 -22.891 1 97.31 99 LEU A O 1
ATOM 799 N N . ARG A 1 100 ? -2.705 -18.094 -21.625 1 96.81 100 ARG A N 1
ATOM 800 C CA . ARG A 1 100 ? -2.557 -16.734 -22.156 1 96.81 100 ARG A CA 1
ATOM 801 C C . ARG A 1 100 ? -1.197 -16.156 -21.797 1 96.81 100 ARG A C 1
ATOM 803 O O . ARG A 1 100 ? -0.547 -15.516 -22.625 1 96.81 100 ARG A O 1
ATOM 810 N N . ASN A 1 101 ? -0.759 -16.359 -20.594 1 97.44 101 ASN A N 1
ATOM 811 C CA . ASN A 1 101 ? 0.532 -15.844 -20.172 1 97.44 101 ASN A CA 1
ATOM 812 C C . ASN A 1 101 ? 1.686 -16.5 -20.906 1 97.44 101 ASN A C 1
ATOM 814 O O . ASN A 1 101 ? 2.676 -15.852 -21.25 1 97.44 101 ASN A O 1
ATOM 818 N N . VAL A 1 102 ? 1.58 -17.781 -21.172 1 97.44 102 VAL A N 1
ATOM 819 C CA . VAL A 1 102 ? 2.605 -18.484 -21.938 1 97.44 102 VAL A CA 1
ATOM 820 C C . VAL A 1 102 ? 2.635 -17.953 -23.359 1 97.44 102 VAL A C 1
ATOM 822 O O . VAL A 1 102 ? 3.707 -17.703 -23.922 1 97.44 102 VAL A O 1
ATOM 825 N N . LYS A 1 103 ? 1.506 -17.75 -23.891 1 97.25 103 LYS A N 1
ATOM 826 C CA . LYS A 1 103 ? 1.398 -17.203 -25.25 1 97.25 103 LYS A CA 1
ATOM 827 C C . LYS A 1 103 ? 1.981 -15.797 -25.312 1 97.25 103 LYS A C 1
ATOM 829 O O . LYS A 1 103 ? 2.666 -15.453 -26.281 1 97.25 103 LYS A O 1
ATOM 834 N N . THR A 1 104 ? 1.664 -15.039 -24.328 1 97.5 104 THR A N 1
ATOM 835 C CA . THR A 1 104 ? 2.191 -13.68 -24.281 1 97.5 104 THR A CA 1
ATOM 836 C C . THR A 1 104 ? 3.715 -13.695 -24.203 1 97.5 104 THR A C 1
ATOM 838 O O . THR A 1 104 ? 4.383 -12.898 -24.875 1 97.5 104 THR A O 1
ATOM 841 N N . SER A 1 105 ? 4.297 -14.586 -23.344 1 98.06 105 SER A N 1
ATOM 842 C CA . SER A 1 105 ? 5.75 -14.703 -23.266 1 98.06 105 SER A CA 1
ATOM 843 C C . SER A 1 105 ? 6.344 -15.102 -24.625 1 98.06 105 SER A C 1
ATOM 845 O O . SER A 1 105 ? 7.426 -14.641 -24.984 1 98.06 105 SER A O 1
ATOM 847 N N . PHE A 1 106 ? 5.648 -15.93 -25.344 1 97.75 106 PHE A N 1
ATOM 848 C CA . PHE A 1 106 ? 6.062 -16.312 -26.688 1 97.75 106 PHE A CA 1
ATOM 849 C C . PHE A 1 106 ? 6.094 -15.102 -27.609 1 97.75 106 PHE A C 1
ATOM 851 O O . PHE A 1 106 ? 7.07 -14.883 -28.328 1 97.75 106 PHE A O 1
ATOM 858 N N . TYR A 1 107 ? 5.098 -14.281 -27.578 1 97.94 107 TYR A N 1
ATOM 859 C CA . TYR A 1 107 ? 5.016 -13.102 -28.438 1 97.94 107 TYR A CA 1
ATOM 860 C C . TYR A 1 107 ? 6.098 -12.094 -28.094 1 97.94 107 TYR A C 1
ATOM 862 O O . TYR A 1 107 ? 6.66 -11.438 -28.969 1 97.94 107 TYR A O 1
ATOM 870 N N . ILE A 1 108 ? 6.328 -11.945 -26.766 1 98.12 108 ILE A N 1
ATOM 871 C CA . ILE A 1 108 ? 7.383 -11.039 -26.344 1 98.12 108 ILE A CA 1
ATOM 872 C C . ILE A 1 108 ? 8.711 -11.469 -26.953 1 98.12 108 ILE A C 1
ATOM 874 O O . ILE A 1 108 ? 9.43 -10.648 -27.531 1 98.12 108 ILE A O 1
ATOM 878 N N . CYS A 1 109 ? 9.023 -12.758 -26.922 1 98 109 CYS A N 1
ATOM 879 C CA . CYS A 1 109 ? 10.281 -13.273 -27.438 1 98 109 CYS A CA 1
ATOM 880 C C . CYS A 1 109 ? 10.336 -13.133 -28.953 1 98 109 CYS A C 1
ATOM 882 O O . CYS A 1 109 ? 11.367 -12.742 -29.516 1 98 109 CYS A O 1
ATOM 884 N N . VAL A 1 110 ? 9.258 -13.359 -29.625 1 97.88 110 VAL A N 1
ATOM 885 C CA . VAL A 1 110 ? 9.227 -13.305 -31.078 1 97.88 110 VAL A CA 1
ATOM 886 C C . VAL A 1 110 ? 9.406 -11.867 -31.547 1 97.88 110 VAL A C 1
ATOM 888 O O . VAL A 1 110 ? 10.211 -11.594 -32.438 1 97.88 110 VAL A O 1
ATOM 891 N N . VAL A 1 111 ? 8.695 -10.93 -30.969 1 97.88 111 VAL A N 1
ATOM 892 C CA . VAL A 1 111 ? 8.781 -9.523 -31.344 1 97.88 111 VAL A CA 1
ATOM 893 C C . VAL A 1 111 ? 10.195 -9 -31.094 1 97.88 111 VAL A C 1
ATOM 895 O O . VAL A 1 111 ? 10.781 -8.328 -31.938 1 97.88 111 VAL A O 1
ATOM 898 N N . LEU A 1 112 ? 10.75 -9.359 -29.938 1 97.81 112 LEU A N 1
ATOM 899 C CA . LEU A 1 112 ? 12.094 -8.891 -29.594 1 97.81 112 LEU A CA 1
ATOM 900 C C . LEU A 1 112 ? 13.141 -9.555 -30.484 1 97.81 112 LEU A C 1
ATOM 902 O O . LEU A 1 112 ? 14.172 -8.953 -30.781 1 97.81 112 LEU A O 1
ATOM 906 N N . MET A 1 113 ? 12.875 -10.812 -30.859 1 97.19 113 MET A N 1
ATOM 907 C CA . MET A 1 113 ? 13.766 -11.516 -31.781 1 97.19 113 MET A CA 1
ATOM 908 C C . MET A 1 113 ? 13.867 -10.789 -33.125 1 97.19 113 MET A C 1
ATOM 910 O O . MET A 1 113 ? 14.961 -10.609 -33.656 1 97.19 113 MET A O 1
ATOM 914 N N . VAL A 1 114 ? 12.82 -10.32 -33.625 1 96.69 114 VAL A N 1
ATOM 915 C CA . VAL A 1 114 ? 12.789 -9.625 -34.906 1 96.69 114 VAL A CA 1
ATOM 916 C C . VAL A 1 114 ? 13.477 -8.266 -34.781 1 96.69 114 VAL A C 1
ATOM 918 O O . VAL A 1 114 ? 14.32 -7.914 -35.594 1 96.69 114 VAL A O 1
ATOM 921 N N . ILE A 1 115 ? 13.203 -7.57 -33.688 1 96.81 115 ILE A N 1
ATOM 922 C CA . ILE A 1 115 ? 13.789 -6.25 -33.5 1 96.81 115 ILE A CA 1
ATOM 923 C C . ILE A 1 115 ? 15.297 -6.379 -33.312 1 96.81 115 ILE A C 1
ATOM 925 O O . ILE A 1 115 ? 16.062 -5.59 -33.844 1 96.81 115 ILE A O 1
ATOM 929 N N . SER A 1 116 ? 15.688 -7.371 -32.531 1 95.44 116 SER A N 1
ATOM 930 C CA . SER A 1 116 ? 17.109 -7.566 -32.25 1 95.44 116 SER A CA 1
ATOM 931 C C . SER A 1 116 ? 17.859 -7.961 -33.531 1 95.44 116 SER A C 1
ATOM 933 O O . SER A 1 116 ? 19.016 -7.57 -33.719 1 95.44 116 SER A O 1
ATOM 935 N N . SER A 1 117 ? 17.281 -8.727 -34.469 1 94.19 117 SER A N 1
ATOM 936 C CA . SER A 1 117 ? 17.922 -9.148 -35.719 1 94.19 117 SER A CA 1
ATOM 937 C C . SER A 1 117 ? 18.188 -7.965 -36.625 1 94.19 117 SER A C 1
ATOM 939 O O . SER A 1 117 ? 19.219 -7.93 -37.312 1 94.19 117 SER A O 1
ATOM 941 N N . VAL A 1 118 ? 17.406 -6.996 -36.531 1 93.5 118 VAL A N 1
ATOM 942 C CA . VAL A 1 118 ? 17.547 -5.836 -37.406 1 93.5 118 VAL A CA 1
ATOM 943 C C . VAL A 1 118 ? 18.516 -4.832 -36.812 1 93.5 118 VAL A C 1
ATOM 945 O O . VAL A 1 118 ? 19.328 -4.23 -37.5 1 93.5 118 VAL A O 1
ATOM 948 N N . MET A 1 119 ? 18.5 -4.75 -35.5 1 94.38 119 MET A N 1
ATOM 949 C CA . MET A 1 119 ? 19.25 -3.674 -34.844 1 94.38 119 MET A CA 1
ATOM 950 C C . MET A 1 119 ? 20.609 -4.172 -34.375 1 94.38 119 MET A C 1
ATOM 952 O O . MET A 1 119 ? 21.641 -3.57 -34.656 1 94.38 119 MET A O 1
ATOM 956 N N . LEU A 1 120 ? 20.656 -5.336 -33.656 1 94.56 120 LEU A N 1
ATOM 957 C CA . LEU A 1 120 ? 21.828 -5.711 -32.906 1 94.56 120 LEU A CA 1
ATOM 958 C C . LEU A 1 120 ? 22.75 -6.598 -33.719 1 94.56 120 LEU A C 1
ATOM 960 O O . LEU A 1 120 ? 23.984 -6.492 -33.625 1 94.56 120 LEU A O 1
ATOM 964 N N . TYR A 1 121 ? 22.266 -7.484 -34.594 1 91.81 121 TYR A N 1
ATOM 965 C CA . TYR A 1 121 ? 23.109 -8.414 -35.344 1 91.81 121 TYR A CA 1
ATOM 966 C C . TYR A 1 121 ? 24.094 -7.66 -36.219 1 91.81 121 TYR A C 1
ATOM 968 O O . TYR A 1 121 ? 25.297 -7.879 -36.125 1 91.81 121 TYR A O 1
ATOM 976 N N . PRO A 1 122 ? 23.594 -6.695 -36.969 1 91.69 122 PRO A N 1
ATOM 977 C CA . PRO A 1 122 ? 24.531 -5.957 -37.812 1 91.69 122 PRO A CA 1
ATOM 978 C C . PRO A 1 122 ? 25.469 -5.062 -37 1 91.69 122 PRO A C 1
ATOM 980 O O . PRO A 1 122 ? 26.656 -4.93 -37.344 1 91.69 122 PRO A O 1
ATOM 983 N N . THR A 1 123 ? 24.953 -4.496 -36 1 93 123 THR A N 1
ATOM 984 C CA . THR A 1 123 ? 25.75 -3.598 -35.188 1 93 123 THR A CA 1
ATOM 985 C C . THR A 1 123 ? 26.891 -4.359 -34.531 1 93 123 THR A C 1
ATOM 987 O O . THR A 1 123 ? 28.031 -3.889 -34.5 1 93 123 THR A O 1
ATOM 990 N N . ASN A 1 124 ? 26.609 -5.527 -33.938 1 91.12 124 ASN A N 1
ATOM 991 C CA . ASN A 1 124 ? 27.625 -6.328 -33.25 1 91.12 124 ASN A CA 1
ATOM 992 C C . ASN A 1 124 ? 28.656 -6.871 -34.25 1 91.12 124 ASN A C 1
ATOM 994 O O . ASN A 1 124 ? 29.844 -6.996 -33.906 1 91.12 124 ASN A O 1
ATOM 998 N N . TYR A 1 125 ? 28.203 -7.168 -35.406 1 88.31 125 TYR A N 1
ATOM 999 C CA . TYR A 1 125 ? 29.109 -7.711 -36.406 1 88.31 125 TYR A CA 1
ATOM 1000 C C . TYR A 1 125 ? 30.141 -6.672 -36.844 1 88.31 125 TYR A C 1
ATOM 1002 O O . TYR A 1 125 ? 31.312 -7.012 -37.094 1 88.31 125 TYR A O 1
ATOM 1010 N N . TYR A 1 126 ? 29.812 -5.445 -36.812 1 86.69 126 TYR A N 1
ATOM 1011 C CA . TYR A 1 126 ? 30.719 -4.383 -37.25 1 86.69 126 TYR A CA 1
ATOM 1012 C C . TYR A 1 126 ? 31.547 -3.873 -36.062 1 86.69 126 TYR A C 1
ATOM 1014 O O . TYR A 1 126 ? 32.375 -2.959 -36.219 1 86.69 126 TYR A O 1
ATOM 1022 N N . GLY A 1 127 ? 31.281 -4.59 -34.938 1 85.31 127 GLY A N 1
ATOM 1023 C CA . GLY A 1 127 ? 32.094 -4.176 -33.781 1 85.31 127 GLY A CA 1
ATOM 1024 C C . GLY A 1 127 ? 33.562 -4.492 -33.938 1 85.31 127 GLY A C 1
ATOM 1025 O O . GLY A 1 127 ? 33.906 -5.48 -34.594 1 85.31 127 GLY A O 1
ATOM 1026 N N . LYS A 1 128 ? 34.531 -3.631 -33.594 1 80.19 128 LYS A N 1
ATOM 1027 C CA . LYS A 1 128 ? 35.969 -3.768 -33.781 1 80.19 128 LYS A CA 1
ATOM 1028 C C . LYS A 1 128 ? 36.656 -3.984 -32.438 1 80.19 128 LYS A C 1
ATOM 1030 O O . LYS A 1 128 ? 37.656 -3.301 -32.125 1 80.19 128 LYS A O 1
ATOM 1035 N N . TYR A 1 129 ? 36.156 -5.012 -31.719 1 81.56 129 TYR A N 1
ATOM 1036 C CA . TYR A 1 129 ? 36.812 -5.285 -30.438 1 81.56 129 TYR A CA 1
ATOM 1037 C C . TYR A 1 129 ? 38.188 -5.895 -30.656 1 81.56 129 TYR A C 1
ATOM 1039 O O . TYR A 1 129 ? 39.156 -5.527 -29.969 1 81.56 129 TYR A O 1
ATOM 1047 N N . ASN A 1 130 ? 38.375 -6.746 -31.641 1 80.19 130 ASN A N 1
ATOM 1048 C CA . ASN A 1 130 ? 39.625 -7.461 -31.891 1 80.19 130 ASN A CA 1
ATOM 1049 C C . ASN A 1 130 ? 40.719 -6.516 -32.344 1 80.19 130 ASN A C 1
ATOM 1051 O O . ASN A 1 130 ? 41.906 -6.75 -32.031 1 80.19 130 ASN A O 1
ATOM 1055 N N . GLU A 1 131 ? 40.344 -5.473 -32.875 1 78.12 131 GLU A N 1
ATOM 1056 C CA . GLU A 1 131 ? 41.344 -4.508 -33.344 1 78.12 131 GLU A CA 1
ATOM 1057 C C . GLU A 1 131 ? 41.781 -3.586 -32.219 1 78.12 131 GLU A C 1
ATOM 1059 O O . GLU A 1 131 ? 42.906 -3.059 -32.25 1 78.12 131 GLU A O 1
ATOM 1064 N N . HIS A 1 132 ? 41 -3.4 -31.297 1 77.12 132 HIS A N 1
ATOM 1065 C CA . HIS A 1 132 ? 41.312 -2.459 -30.219 1 77.12 132 HIS A CA 1
ATOM 1066 C C . HIS A 1 132 ? 41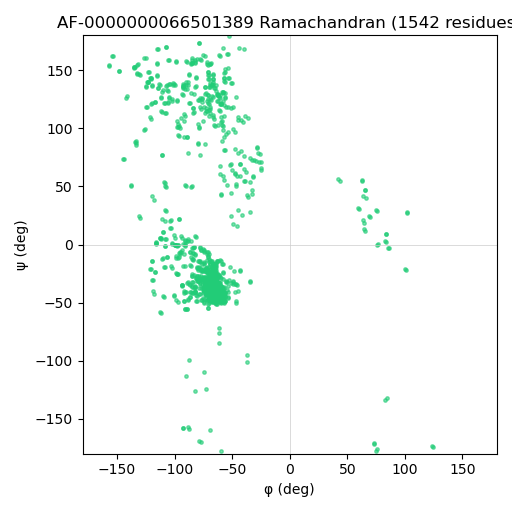.344 -3.16 -28.859 1 77.12 132 HIS A C 1
ATOM 1068 O O . HIS A 1 132 ? 40.875 -2.615 -27.859 1 77.12 132 HIS A O 1
ATOM 1074 N N . ARG A 1 133 ? 41.844 -4.184 -28.828 1 74.31 133 ARG A N 1
ATOM 1075 C CA . ARG A 1 133 ? 41.875 -4.93 -27.578 1 74.31 133 ARG A CA 1
ATOM 1076 C C . ARG A 1 133 ? 42.938 -4.344 -26.625 1 74.31 133 ARG A C 1
ATOM 1078 O O . ARG A 1 133 ? 44.031 -3.99 -27.047 1 74.31 133 ARG A O 1
ATOM 1085 N N . GLU A 1 134 ? 42.438 -4.035 -25.5 1 63.81 134 GLU A N 1
ATOM 1086 C CA . GLU A 1 134 ? 43.375 -3.518 -24.5 1 63.81 134 GLU A CA 1
ATOM 1087 C C . GLU A 1 134 ? 44.031 -4.652 -23.734 1 63.81 134 GLU A C 1
ATOM 1089 O O . GLU A 1 134 ? 43.438 -5.711 -23.516 1 63.81 134 GLU A O 1
ATOM 1094 N N . LYS A 1 135 ? 45.344 -4.637 -23.609 1 57 135 LYS A N 1
ATOM 1095 C CA . LYS A 1 135 ? 46.125 -5.629 -22.875 1 57 135 LYS A CA 1
ATOM 1096 C C . LYS A 1 135 ? 45.688 -5.711 -21.422 1 57 135 LYS A C 1
ATOM 1098 O O . LYS A 1 135 ? 45.312 -4.699 -20.812 1 57 135 LYS A O 1
ATOM 1103 N N . ASP A 1 136 ? 45.312 -6.875 -20.953 1 53.53 136 ASP A N 1
ATOM 1104 C CA . ASP A 1 136 ? 44.969 -7.082 -19.547 1 53.53 136 ASP A CA 1
ATOM 1105 C C . ASP A 1 136 ? 46.125 -6.719 -18.625 1 53.53 136 ASP A C 1
ATOM 1107 O O . ASP A 1 136 ? 47.25 -6.406 -19.094 1 53.53 136 ASP A O 1
ATOM 1111 N N . GLU A 1 137 ? 46.062 -6.605 -17.312 1 46.84 137 GLU A N 1
ATOM 1112 C CA . GLU A 1 137 ? 47.094 -6.23 -16.344 1 46.84 137 GLU A CA 1
ATOM 1113 C C . GLU A 1 137 ? 48.344 -7.07 -16.5 1 46.84 137 GLU A C 1
ATOM 1115 O O . GLU A 1 137 ? 49.438 -6.633 -16.141 1 46.84 137 GLU A O 1
ATOM 1120 N N . ASP A 1 138 ? 48.25 -8.328 -16.938 1 48.03 138 ASP A N 1
ATOM 1121 C CA . ASP A 1 138 ? 49.438 -9.188 -17.047 1 48.03 138 ASP A CA 1
ATOM 1122 C C . ASP A 1 138 ? 50.094 -9.016 -18.406 1 48.03 138 ASP A C 1
ATOM 1124 O O . ASP A 1 138 ? 51.031 -9.758 -18.734 1 48.03 138 ASP A O 1
ATOM 1128 N N . GLY A 1 139 ? 49.625 -8.109 -19.234 1 53.84 139 GLY A N 1
ATOM 1129 C CA . GLY A 1 139 ? 50.219 -7.766 -20.5 1 53.84 139 GLY A CA 1
ATOM 1130 C C . GLY A 1 139 ? 49.781 -8.664 -21.641 1 53.84 139 GLY A C 1
ATOM 1131 O O . GLY A 1 139 ? 50.375 -8.641 -22.719 1 53.84 139 GLY A O 1
ATOM 1132 N N . LYS A 1 140 ? 49 -9.617 -21.312 1 56.81 140 LYS A N 1
ATOM 1133 C CA . LYS A 1 140 ? 48.562 -10.547 -22.344 1 56.81 140 LYS A CA 1
ATOM 1134 C C . LYS A 1 140 ? 47.281 -10.062 -23 1 56.81 140 LYS A C 1
ATOM 1136 O O . LYS A 1 140 ? 46.438 -9.453 -22.359 1 56.81 140 LYS A O 1
ATOM 1141 N N . LEU A 1 141 ? 47.25 -10.188 -24.328 1 61.62 141 LEU A N 1
ATOM 1142 C CA . LEU A 1 141 ? 46.062 -9.812 -25.078 1 61.62 141 LEU A CA 1
ATOM 1143 C C . LEU A 1 141 ? 44.938 -10.812 -24.828 1 61.62 141 LEU A C 1
ATOM 1145 O O . LEU A 1 141 ? 45.156 -12.023 -24.875 1 61.62 141 LEU A O 1
ATOM 1149 N N . PRO A 1 142 ? 43.75 -10.305 -24.391 1 65.12 142 PRO A N 1
ATOM 1150 C CA . PRO A 1 142 ? 42.625 -11.211 -24.219 1 65.12 142 PRO A CA 1
ATOM 1151 C C . PRO A 1 142 ? 42.281 -11.992 -25.5 1 65.12 142 PRO A C 1
ATOM 1153 O O . PRO A 1 142 ? 42.75 -11.617 -26.594 1 65.12 142 PRO A O 1
ATOM 1156 N N . ASP A 1 143 ? 41.719 -13.219 -25.375 1 68.12 143 ASP A N 1
ATOM 1157 C CA . ASP A 1 143 ? 41.375 -14.062 -26.516 1 68.12 143 ASP A CA 1
ATOM 1158 C C . ASP A 1 143 ? 40.562 -13.281 -27.547 1 68.12 143 ASP A C 1
ATOM 1160 O O . ASP A 1 143 ? 39.781 -12.398 -27.188 1 68.12 143 ASP A O 1
ATOM 1164 N N . GLU A 1 144 ? 40.875 -13.516 -28.75 1 76.31 144 GLU A N 1
ATOM 1165 C CA . GLU A 1 144 ? 40.125 -12.906 -29.844 1 76.31 144 GLU A CA 1
ATOM 1166 C C . GLU A 1 144 ? 38.688 -13.414 -29.891 1 76.31 144 GLU A C 1
ATOM 1168 O O . GLU A 1 144 ? 38.438 -14.602 -29.656 1 76.31 144 GLU A O 1
ATOM 1173 N N . VAL A 1 145 ? 37.812 -12.492 -30.062 1 77.88 145 VAL A N 1
ATOM 1174 C CA . VAL A 1 145 ? 36.406 -12.828 -30.172 1 77.88 145 VAL A CA 1
ATOM 1175 C C . VAL A 1 145 ? 36.125 -13.484 -31.531 1 77.88 145 VAL A C 1
ATOM 1177 O O . VAL A 1 145 ? 36.438 -12.914 -32.562 1 77.88 145 VAL A O 1
ATOM 1180 N N . VAL A 1 146 ? 35.719 -14.797 -31.453 1 78.81 146 VAL A N 1
ATOM 1181 C CA . VAL A 1 146 ? 35.469 -15.531 -32.688 1 78.81 146 VAL A CA 1
ATOM 1182 C C . VAL A 1 146 ? 34.125 -16.25 -32.594 1 78.81 146 VAL A C 1
ATOM 1184 O O . VAL A 1 146 ? 33.594 -16.438 -31.484 1 78.81 146 VAL A O 1
ATOM 1187 N N . GLY A 1 147 ? 33.5 -16.531 -33.844 1 79.56 147 GLY A N 1
ATOM 1188 C CA . GLY A 1 147 ? 32.312 -17.391 -33.875 1 79.56 147 GLY A CA 1
ATOM 1189 C C . GLY A 1 147 ? 31.031 -16.656 -33.562 1 79.56 147 GLY A C 1
ATOM 1190 O O . GLY A 1 147 ? 30.781 -15.57 -34.094 1 79.56 147 GLY A O 1
ATOM 1191 N N . LEU A 1 148 ? 30.266 -17.25 -32.719 1 79.81 148 LEU A N 1
ATOM 1192 C CA . LEU A 1 148 ? 28.938 -16.719 -32.406 1 79.81 148 LEU A CA 1
ATOM 1193 C C . LEU A 1 148 ? 29.031 -15.461 -31.562 1 79.81 148 LEU A C 1
ATOM 1195 O O . LEU A 1 148 ? 28.109 -14.641 -31.547 1 79.81 148 LEU A O 1
ATOM 1199 N N . THR A 1 149 ? 30.125 -15.344 -30.875 1 79.62 149 THR A N 1
ATOM 1200 C CA . THR A 1 149 ? 30.328 -14.18 -30.016 1 79.62 149 THR A CA 1
ATOM 1201 C C . THR A 1 149 ? 30.547 -12.922 -30.859 1 79.62 149 THR A C 1
ATOM 1203 O O . THR A 1 149 ? 30.406 -11.805 -30.359 1 79.62 149 THR A O 1
ATOM 1206 N N . MET A 1 150 ? 30.766 -13.102 -32.156 1 81.31 150 MET A N 1
ATOM 1207 C CA . MET A 1 150 ? 30.938 -11.961 -33.062 1 81.31 150 MET A CA 1
ATOM 1208 C C . MET A 1 150 ? 29.625 -11.219 -33.25 1 81.31 150 MET A C 1
ATOM 1210 O O . MET A 1 150 ? 29.625 -10.031 -33.594 1 81.31 150 MET A O 1
ATOM 1214 N N . ILE A 1 151 ? 28.609 -11.938 -32.938 1 82.38 151 ILE A N 1
ATOM 1215 C CA . ILE A 1 151 ? 27.297 -11.305 -33.094 1 82.38 151 ILE A CA 1
ATOM 1216 C C . ILE A 1 151 ? 26.766 -10.906 -31.719 1 82.38 151 ILE A C 1
ATOM 1218 O O . ILE A 1 151 ? 25.609 -10.516 -31.594 1 82.38 151 ILE A O 1
ATOM 1222 N N . SER A 1 152 ? 27.641 -10.922 -30.781 1 86.81 152 SER A N 1
ATOM 1223 C CA . SER A 1 152 ? 27.281 -10.508 -29.422 1 86.81 152 SER A CA 1
ATOM 1224 C C . SER A 1 152 ? 27.891 -9.148 -29.094 1 86.81 152 SER A C 1
ATOM 1226 O O . SER A 1 152 ? 28.703 -8.617 -29.844 1 86.81 152 SER A O 1
ATOM 1228 N N . MET A 1 153 ? 27.469 -8.641 -28.047 1 87.5 153 MET A N 1
ATOM 1229 C CA . MET A 1 153 ? 27.922 -7.324 -27.609 1 87.5 153 MET A CA 1
ATOM 1230 C C . MET A 1 153 ? 29.406 -7.348 -27.25 1 87.5 153 MET A C 1
ATOM 1232 O O . MET A 1 153 ? 30.047 -6.301 -27.203 1 87.5 153 MET A O 1
ATOM 1236 N N . GLY A 1 154 ? 29.891 -8.531 -27.031 1 81.12 154 GLY A N 1
ATOM 1237 C CA . GLY A 1 154 ? 31.297 -8.68 -26.688 1 81.12 154 GLY A CA 1
ATOM 1238 C C . GLY A 1 154 ? 32.219 -8.227 -27.797 1 81.12 154 GLY A C 1
ATOM 1239 O O . GLY A 1 154 ? 33.375 -7.902 -27.547 1 81.12 154 GLY A O 1
ATOM 1240 N N . ASN A 1 155 ? 31.75 -8.039 -28.984 1 86.12 155 ASN A N 1
ATOM 1241 C CA . ASN A 1 155 ? 32.562 -7.648 -30.125 1 86.12 155 ASN A CA 1
ATOM 1242 C C . ASN A 1 155 ? 32.625 -6.129 -30.281 1 86.12 155 ASN A C 1
ATOM 1244 O O . ASN A 1 155 ? 33.281 -5.617 -31.188 1 86.12 155 ASN A O 1
ATOM 1248 N N . ILE A 1 156 ? 32 -5.434 -29.469 1 88.06 156 ILE A N 1
ATOM 1249 C CA . ILE A 1 156 ? 31.969 -3.98 -29.578 1 88.06 156 ILE A CA 1
ATOM 1250 C C . ILE A 1 156 ? 33.094 -3.383 -28.734 1 88.06 156 ILE A C 1
ATOM 1252 O O . ILE A 1 156 ? 33.344 -3.816 -27.609 1 88.06 156 ILE A O 1
ATOM 1256 N N . GLU A 1 157 ? 33.75 -2.439 -29.406 1 85.94 157 GLU A N 1
ATOM 1257 C CA . GLU A 1 157 ? 34.844 -1.762 -28.734 1 85.94 157 GLU A CA 1
ATOM 1258 C C . GLU A 1 157 ? 34.344 -0.924 -27.562 1 85.94 157 GLU A C 1
ATOM 1260 O O . GLU A 1 157 ? 33.219 -0.391 -27.594 1 85.94 157 GLU A O 1
ATOM 1265 N N . ARG A 1 158 ? 35.156 -0.943 -26.516 1 83.5 158 ARG A N 1
ATOM 1266 C CA . ARG A 1 158 ? 34.781 -0.155 -25.344 1 83.5 158 ARG A CA 1
ATOM 1267 C C . ARG A 1 158 ? 34.719 1.332 -25.688 1 83.5 158 ARG A C 1
ATOM 1269 O O . ARG A 1 158 ? 35.625 1.855 -26.359 1 83.5 158 ARG A O 1
ATOM 1276 N N . GLY A 1 159 ? 33.656 1.974 -25.359 1 85.25 159 GLY A N 1
ATOM 1277 C CA . GLY A 1 159 ? 33.5 3.398 -25.594 1 85.25 159 GLY A CA 1
ATOM 1278 C C . GLY A 1 159 ? 33.031 3.727 -26.984 1 85.25 159 GLY A C 1
ATOM 1279 O O . GLY A 1 159 ? 33 4.895 -27.391 1 85.25 159 GLY A O 1
ATOM 1280 N N . SER A 1 160 ? 32.656 2.764 -27.719 1 88.62 160 SER A N 1
ATOM 1281 C CA . SER A 1 160 ? 32.25 2.969 -29.094 1 88.62 160 SER A CA 1
ATOM 1282 C C . SER A 1 160 ? 30.891 3.662 -29.188 1 88.62 160 SER A C 1
ATOM 1284 O O . SER A 1 160 ? 30.078 3.553 -28.266 1 88.62 160 SER A O 1
ATOM 1286 N N . HIS A 1 161 ? 30.594 4.344 -30.25 1 90.62 161 HIS A N 1
ATOM 1287 C CA . HIS A 1 161 ? 29.328 5.023 -30.484 1 90.62 161 HIS A CA 1
ATOM 1288 C C . HIS A 1 161 ? 28.25 4.039 -30.906 1 90.62 161 HIS A C 1
ATOM 1290 O O . HIS A 1 161 ? 27.062 4.359 -30.859 1 90.62 161 HIS A O 1
ATOM 1296 N N . LEU A 1 162 ? 28.703 2.875 -31.266 1 92.19 162 LEU A N 1
ATOM 1297 C CA . LEU A 1 162 ? 27.75 1.856 -31.672 1 92.19 162 LEU A CA 1
ATOM 1298 C C . LEU A 1 162 ? 26.891 1.41 -30.484 1 92.19 162 LEU A C 1
ATOM 1300 O O . LEU A 1 162 ? 25.844 0.794 -30.672 1 92.19 162 LEU A O 1
ATOM 1304 N N . LEU A 1 163 ? 27.312 1.757 -29.312 1 93.44 163 LEU A N 1
ATOM 1305 C CA . LEU A 1 163 ? 26.609 1.352 -28.094 1 93.44 163 LEU A CA 1
ATOM 1306 C C . LEU A 1 163 ? 25.281 2.096 -27.969 1 93.44 163 LEU A C 1
ATOM 1308 O O . LEU A 1 163 ? 24.422 1.694 -27.188 1 93.44 163 LEU A O 1
ATOM 1312 N N . TRP A 1 164 ? 25.047 3.107 -28.797 1 94.31 164 TRP A N 1
ATOM 1313 C CA . TRP A 1 164 ? 23.766 3.814 -28.828 1 94.31 164 TRP A CA 1
ATOM 1314 C C . TRP A 1 164 ? 22.641 2.893 -29.297 1 94.31 164 TRP A C 1
ATOM 1316 O O . TRP A 1 164 ? 21.516 3.006 -28.828 1 94.31 164 TRP A O 1
ATOM 1326 N N . VAL A 1 165 ? 23 2.018 -30.188 1 94.56 165 VAL A N 1
ATOM 1327 C CA . VAL A 1 165 ? 22 1.091 -30.719 1 94.56 165 VAL A CA 1
ATOM 1328 C C . VAL A 1 165 ? 21.547 0.142 -29.609 1 94.56 165 VAL A C 1
ATOM 1330 O O . VAL A 1 165 ? 20.359 -0.167 -29.5 1 94.56 165 VAL A O 1
ATOM 1333 N N . HIS A 1 166 ? 22.5 -0.277 -28.797 1 94.94 166 HIS A N 1
ATOM 1334 C CA . HIS A 1 166 ? 22.172 -1.145 -27.672 1 94.94 166 HIS A CA 1
ATOM 1335 C C . HIS A 1 166 ? 21.281 -0.419 -26.656 1 94.94 166 HIS A C 1
ATOM 1337 O O . HIS A 1 166 ? 20.375 -1.015 -26.094 1 94.94 166 HIS A O 1
ATOM 1343 N N . LEU A 1 167 ? 21.547 0.829 -26.484 1 95.81 167 LEU A N 1
ATOM 1344 C CA . LEU A 1 167 ? 20.719 1.619 -25.562 1 95.81 167 LEU A CA 1
ATOM 1345 C C . LEU A 1 167 ? 19.297 1.743 -26.078 1 95.81 167 LEU A C 1
ATOM 1347 O O . LEU A 1 167 ? 18.344 1.581 -25.328 1 95.81 167 LEU A O 1
ATOM 1351 N N . VAL A 1 168 ? 19.156 2.031 -27.312 1 96.31 168 VAL A N 1
ATOM 1352 C CA . VAL A 1 168 ? 17.828 2.164 -27.906 1 96.31 168 VAL A CA 1
ATOM 1353 C C . VAL A 1 168 ? 17.094 0.83 -27.828 1 96.31 168 VAL A C 1
ATOM 1355 O O . VAL A 1 168 ? 15.883 0.796 -27.625 1 96.31 168 VAL A O 1
ATOM 1358 N N . PHE A 1 169 ? 17.812 -0.258 -27.969 1 97 169 PHE A N 1
ATOM 1359 C CA . PHE A 1 169 ? 17.203 -1.577 -27.875 1 97 169 PHE A CA 1
ATOM 1360 C C . PHE A 1 169 ? 16.656 -1.819 -26.469 1 97 169 PHE A C 1
ATOM 1362 O O . PHE A 1 169 ? 15.609 -2.443 -26.312 1 97 169 PHE A O 1
ATOM 1369 N N . VAL A 1 170 ? 17.344 -1.31 -25.469 1 97.25 170 VAL A N 1
ATOM 1370 C CA . VAL A 1 170 ? 16.859 -1.438 -24.094 1 97.25 170 VAL A CA 1
ATOM 1371 C C . VAL A 1 170 ? 15.508 -0.747 -23.969 1 97.25 170 VAL A C 1
ATOM 1373 O O . VAL A 1 170 ? 14.609 -1.259 -23.297 1 97.25 170 VAL A O 1
ATOM 1376 N N . PHE A 1 171 ? 15.344 0.367 -24.609 1 97.06 171 PHE A N 1
ATOM 1377 C CA . PHE A 1 171 ? 14.062 1.076 -24.594 1 97.06 171 PHE A CA 1
ATOM 1378 C C . PHE A 1 171 ? 12.977 0.258 -25.281 1 97.06 171 PHE A C 1
ATOM 1380 O O . PHE A 1 171 ? 11.852 0.189 -24.797 1 97.06 171 PHE A O 1
ATOM 1387 N N . PHE A 1 172 ? 13.352 -0.401 -26.328 1 96.88 172 PHE A N 1
ATOM 1388 C CA . PHE A 1 172 ? 12.383 -1.217 -27.047 1 96.88 172 PHE A CA 1
ATOM 1389 C C . PHE A 1 172 ? 11.969 -2.426 -26.219 1 96.88 172 PHE A C 1
ATOM 1391 O O . PHE A 1 172 ? 10.789 -2.793 -26.188 1 96.88 172 PHE A O 1
ATOM 1398 N N . VAL A 1 173 ? 12.961 -3.039 -25.625 1 97.94 173 VAL A N 1
ATOM 1399 C CA . VAL A 1 173 ? 12.641 -4.18 -24.781 1 97.94 173 VAL A CA 1
ATOM 1400 C C . VAL A 1 173 ? 11.656 -3.754 -23.688 1 97.94 173 VAL A C 1
ATOM 1402 O O . VAL A 1 173 ? 10.672 -4.449 -23.438 1 97.94 173 VAL A O 1
ATOM 1405 N N . THR A 1 174 ? 11.875 -2.611 -23.062 1 97.94 174 THR A N 1
ATOM 1406 C CA . THR A 1 174 ? 11.031 -2.1 -22 1 97.94 174 THR A CA 1
ATOM 1407 C C . THR A 1 174 ? 9.609 -1.845 -22.5 1 97.94 174 THR A C 1
ATOM 1409 O O . THR A 1 174 ? 8.641 -2.289 -21.891 1 97.94 174 THR A O 1
ATOM 1412 N N . ILE A 1 175 ? 9.477 -1.26 -23.672 1 97.81 175 ILE A N 1
ATOM 1413 C CA . ILE A 1 175 ? 8.172 -0.903 -24.203 1 97.81 175 ILE A CA 1
ATOM 1414 C C . ILE A 1 175 ? 7.398 -2.17 -24.578 1 97.81 175 ILE A C 1
ATOM 1416 O O . ILE A 1 175 ? 6.211 -2.287 -24.281 1 97.81 175 ILE A O 1
ATOM 1420 N N . VAL A 1 176 ? 8.062 -3.146 -25.156 1 97.94 176 VAL A N 1
ATOM 1421 C CA . VAL A 1 176 ? 7.418 -4.371 -25.609 1 97.94 176 VAL A CA 1
ATOM 1422 C C . VAL A 1 176 ? 6.922 -5.176 -24.406 1 97.94 176 VAL A C 1
ATOM 1424 O O . VAL A 1 176 ? 5.773 -5.617 -24.391 1 97.94 176 VAL A O 1
ATOM 1427 N N . VAL A 1 177 ? 7.754 -5.324 -23.422 1 98.31 177 VAL A N 1
ATOM 1428 C CA . VAL A 1 177 ? 7.387 -6.117 -22.25 1 98.31 177 VAL A CA 1
ATOM 1429 C C . VAL A 1 177 ? 6.25 -5.43 -21.5 1 98.31 177 VAL A C 1
ATOM 1431 O O . VAL A 1 177 ? 5.285 -6.078 -21.094 1 98.31 177 VAL A O 1
ATOM 1434 N N . LEU A 1 178 ? 6.324 -4.09 -21.312 1 98 178 LEU A N 1
ATOM 1435 C CA . LEU A 1 178 ? 5.285 -3.363 -20.594 1 98 178 LEU A CA 1
ATOM 1436 C C . LEU A 1 178 ? 3.965 -3.404 -21.359 1 98 178 LEU A C 1
ATOM 1438 O O . LEU A 1 178 ? 2.898 -3.551 -20.75 1 98 178 LEU A O 1
ATOM 1442 N N . TRP A 1 179 ? 4.059 -3.312 -22.656 1 97.12 179 TRP A N 1
ATOM 1443 C CA . TRP A 1 179 ? 2.85 -3.307 -23.469 1 97.12 179 TRP A CA 1
ATOM 1444 C C . TRP A 1 179 ? 2.123 -4.645 -23.375 1 97.12 179 TRP A C 1
ATOM 1446 O O . TRP A 1 179 ? 0.918 -4.688 -23.125 1 97.12 179 TRP A O 1
ATOM 1456 N N . PHE A 1 180 ? 2.801 -5.754 -23.531 1 97.56 180 PHE A N 1
ATOM 1457 C CA . PHE A 1 180 ? 2.18 -7.074 -23.484 1 97.56 180 PHE A CA 1
ATOM 1458 C C . PHE A 1 180 ? 1.708 -7.402 -22.078 1 97.56 180 PHE A C 1
ATOM 1460 O O . PHE A 1 180 ? 0.65 -8.008 -21.891 1 97.56 180 PHE A O 1
ATOM 1467 N N . SER A 1 181 ? 2.498 -7.031 -21.094 1 96.94 181 SER A N 1
ATOM 1468 C CA . SER A 1 181 ? 2.105 -7.297 -19.719 1 96.94 181 SER A CA 1
ATOM 1469 C C . SER A 1 181 ? 0.859 -6.504 -19.344 1 96.94 181 SER A C 1
ATOM 1471 O O . SER A 1 181 ? 0.017 -6.988 -18.578 1 96.94 181 SER A O 1
ATOM 1473 N N . TYR A 1 182 ? 0.71 -5.258 -19.891 1 96.31 182 TYR A N 1
ATOM 1474 C CA . TYR A 1 182 ? -0.47 -4.441 -19.625 1 96.31 182 TYR A CA 1
ATOM 1475 C C . TYR A 1 182 ? -1.716 -5.074 -20.234 1 96.31 182 TYR A C 1
ATOM 1477 O O . TYR A 1 182 ? -2.773 -5.113 -19.594 1 96.31 182 TYR A O 1
ATOM 1485 N N . GLN A 1 183 ? -1.577 -5.617 -21.375 1 96.38 183 GLN A N 1
ATOM 1486 C CA . GLN A 1 183 ? -2.711 -6.242 -22.047 1 96.38 183 GLN A CA 1
ATOM 1487 C C . GLN A 1 183 ? -3.186 -7.48 -21.297 1 96.38 183 GLN A C 1
ATOM 1489 O O . GLN A 1 183 ? -4.387 -7.73 -21.203 1 96.38 183 GLN A O 1
ATOM 1494 N N . ASP A 1 184 ? -2.268 -8.18 -20.797 1 96.5 184 ASP A N 1
ATOM 1495 C CA . ASP A 1 184 ? -2.627 -9.375 -20.031 1 96.5 184 ASP A CA 1
ATOM 1496 C C . ASP A 1 184 ? -3.338 -9.008 -18.734 1 96.5 184 ASP A C 1
ATOM 1498 O O . ASP A 1 184 ? -4.32 -9.648 -18.359 1 96.5 184 ASP A O 1
ATOM 1502 N N . TYR A 1 185 ? -2.832 -8.008 -18.031 1 96 185 TYR A N 1
ATOM 1503 C CA . TYR A 1 185 ? -3.457 -7.582 -16.797 1 96 185 TYR A CA 1
ATOM 1504 C C . TYR A 1 185 ? -4.852 -7.023 -17.047 1 96 185 TYR A C 1
ATOM 1506 O O . TYR A 1 185 ? -5.773 -7.258 -16.266 1 96 185 TYR A O 1
ATOM 1514 N N . HIS A 1 186 ? -4.988 -6.328 -18.156 1 94.81 186 HIS A N 1
ATOM 1515 C CA . HIS A 1 186 ? -6.281 -5.777 -18.547 1 94.81 186 HIS A CA 1
ATOM 1516 C C . HIS A 1 186 ? -7.285 -6.887 -18.844 1 94.81 186 HIS A C 1
ATOM 1518 O O . HIS A 1 186 ? -8.43 -6.828 -18.391 1 94.81 186 HIS A O 1
ATOM 1524 N N . LEU A 1 187 ? -6.867 -7.875 -19.547 1 95.94 187 LEU A N 1
ATOM 1525 C CA . LEU A 1 187 ? -7.73 -9.008 -19.844 1 95.94 187 LEU A CA 1
ATOM 1526 C C . LEU A 1 187 ? -8.102 -9.766 -18.562 1 95.94 187 LEU A C 1
ATOM 1528 O O . LEU A 1 187 ? -9.258 -10.148 -18.375 1 95.94 187 LEU A O 1
ATOM 1532 N N . TYR A 1 188 ? -7.176 -9.977 -17.766 1 96.38 188 TYR A N 1
ATOM 1533 C CA . TYR A 1 188 ? -7.43 -10.648 -16.5 1 96.38 188 TYR A CA 1
ATOM 1534 C C . TYR A 1 188 ? -8.484 -9.906 -15.695 1 96.38 188 TYR A C 1
ATOM 1536 O O . TYR A 1 188 ? -9.406 -10.531 -15.148 1 96.38 188 TYR A O 1
ATOM 1544 N N . SER A 1 189 ? -8.281 -8.594 -15.555 1 94.44 189 SER A N 1
ATOM 1545 C CA . SER A 1 189 ? -9.227 -7.789 -14.789 1 94.44 189 SER A CA 1
ATOM 1546 C C . SER A 1 189 ? -10.648 -7.926 -15.328 1 94.44 189 SER A C 1
ATOM 1548 O O . SER A 1 189 ? -11.594 -8.117 -14.562 1 94.44 189 SER A O 1
ATOM 1550 N N . LYS A 1 190 ? -10.805 -7.934 -16.609 1 93.69 190 LYS A N 1
ATOM 1551 C CA . LYS A 1 190 ? -12.117 -8.062 -17.25 1 93.69 190 LYS A CA 1
ATOM 1552 C C . LYS A 1 190 ? -12.727 -9.43 -16.984 1 93.69 190 LYS A C 1
ATOM 1554 O O . LYS A 1 190 ? -13.891 -9.539 -16.594 1 93.69 190 LYS A O 1
ATOM 1559 N N . GLU A 1 191 ? -11.875 -10.453 -17.156 1 95 191 GLU A N 1
ATOM 1560 C CA . GLU A 1 191 ? -12.344 -11.812 -16.953 1 95 191 GLU A CA 1
ATOM 1561 C C . GLU A 1 191 ? -12.664 -12.086 -15.492 1 95 191 GLU A C 1
ATOM 1563 O O . GLU A 1 191 ? -13.594 -12.82 -15.172 1 95 191 GLU A O 1
ATOM 1568 N N . ARG A 1 192 ? -11.883 -11.508 -14.609 1 94.94 192 ARG A N 1
ATOM 1569 C CA . ARG A 1 192 ? -12.086 -11.719 -13.18 1 94.94 192 ARG A CA 1
ATOM 1570 C C . ARG A 1 192 ? -13.367 -11.039 -12.703 1 94.94 192 ARG A C 1
ATOM 1572 O O . ARG A 1 192 ? -14.062 -11.57 -11.836 1 94.94 192 ARG A O 1
ATOM 1579 N N . ILE A 1 193 ? -13.68 -9.922 -13.227 1 92.69 193 ILE A N 1
ATOM 1580 C CA . ILE A 1 193 ? -14.93 -9.234 -12.898 1 92.69 193 ILE A CA 1
ATOM 1581 C C . ILE A 1 193 ? -16.125 -10.117 -13.273 1 92.69 193 ILE A C 1
ATOM 1583 O O . ILE A 1 193 ? -17.047 -10.281 -12.477 1 92.69 193 ILE A O 1
ATOM 1587 N N . GLN A 1 194 ? -16.031 -10.742 -14.414 1 92 194 GLN A N 1
ATOM 1588 C CA . GLN A 1 194 ? -17.094 -11.641 -14.852 1 92 194 GLN A CA 1
ATOM 1589 C C . GLN A 1 194 ? -17.156 -12.891 -13.977 1 92 194 GLN A C 1
ATOM 1591 O O . GLN A 1 194 ? -18.234 -13.383 -13.656 1 92 194 GLN A O 1
ATOM 1596 N N . TYR A 1 195 ? -15.969 -13.367 -13.68 1 93.12 195 TYR A N 1
ATOM 1597 C CA . TYR A 1 195 ? -15.867 -14.539 -12.812 1 93.12 195 TYR A CA 1
ATOM 1598 C C . TYR A 1 195 ? -16.547 -14.289 -11.477 1 93.12 195 TYR A C 1
ATOM 1600 O O . TYR A 1 195 ? -17.25 -15.156 -10.953 1 93.12 195 TYR A O 1
ATOM 1608 N N . LYS A 1 196 ? -16.484 -13.102 -10.898 1 93.12 196 LYS A N 1
ATOM 1609 C CA . LYS A 1 196 ? -17.031 -12.75 -9.594 1 93.12 196 LYS A CA 1
ATOM 1610 C C . LYS A 1 196 ? -18.531 -12.438 -9.688 1 93.12 196 LYS A C 1
ATOM 1612 O O . LYS A 1 196 ? -19.203 -12.32 -8.664 1 93.12 196 LYS A O 1
ATOM 1617 N N . GLN A 1 197 ? -19 -12.359 -10.898 1 91.19 197 GLN A N 1
ATOM 1618 C CA . GLN A 1 197 ? -20.422 -12.102 -11.102 1 91.19 197 GLN A CA 1
ATOM 1619 C C . GLN A 1 197 ? -21.172 -13.391 -11.391 1 91.19 197 GLN A C 1
ATOM 1621 O O . GLN A 1 197 ? -22.406 -13.367 -11.547 1 91.19 197 GLN A O 1
ATOM 1626 N N . GLN A 1 198 ? -20.469 -14.477 -11.414 1 91.75 198 GLN A N 1
ATOM 1627 C CA . GLN A 1 198 ? -21.109 -15.773 -11.641 1 91.75 198 GLN A CA 1
ATOM 1628 C C . GLN A 1 198 ? -21.703 -16.328 -10.352 1 91.75 198 GLN A C 1
ATOM 1630 O O . GLN A 1 198 ? -21.312 -15.922 -9.258 1 91.75 198 GLN A O 1
ATOM 1635 N N . SER A 1 199 ? -22.641 -17.219 -10.43 1 91.94 199 SER A N 1
ATOM 1636 C CA . SER A 1 199 ? -23.328 -17.781 -9.273 1 91.94 199 SER A CA 1
ATOM 1637 C C . SER A 1 199 ? -22.562 -18.953 -8.68 1 91.94 199 SER A C 1
ATOM 1639 O O . SER A 1 199 ? -23.125 -20.016 -8.453 1 91.94 199 SER A O 1
ATOM 1641 N N . ARG A 1 200 ? -21.359 -18.719 -8.461 1 93.31 200 ARG A N 1
ATOM 1642 C CA . ARG A 1 200 ? -20.516 -19.703 -7.789 1 93.31 200 ARG A CA 1
ATOM 1643 C C . ARG A 1 200 ? -20.703 -19.641 -6.273 1 93.31 200 ARG A C 1
ATOM 1645 O O . ARG A 1 200 ? -20.844 -18.547 -5.707 1 93.31 200 ARG A O 1
ATOM 1652 N N . LEU A 1 201 ? -20.656 -20.734 -5.594 1 94.12 201 LEU A N 1
ATOM 1653 C CA . LEU A 1 201 ? -20.844 -20.797 -4.148 1 94.12 201 LEU A CA 1
ATOM 1654 C C . LEU A 1 201 ? -19.797 -19.953 -3.43 1 94.12 201 LEU A C 1
ATOM 1656 O O . LEU A 1 201 ? -20.109 -19.312 -2.43 1 94.12 201 LEU A O 1
ATOM 1660 N N . SER A 1 202 ? -18.594 -19.953 -3.951 1 94.56 202 SER A N 1
ATOM 1661 C CA . SER A 1 202 ? -17.5 -19.203 -3.348 1 94.56 202 SER A CA 1
ATOM 1662 C C . SER A 1 202 ? -17.781 -17.703 -3.389 1 94.56 202 SER A C 1
ATOM 1664 O O . SER A 1 202 ? -17.312 -16.953 -2.535 1 94.56 202 SER A O 1
ATOM 1666 N N . ASN A 1 203 ? -18.609 -17.156 -4.359 1 94.31 203 ASN A N 1
ATOM 1667 C CA . ASN A 1 203 ? -18.922 -15.742 -4.512 1 94.31 203 ASN A CA 1
ATOM 1668 C C . ASN A 1 203 ? -20.047 -15.312 -3.584 1 94.31 203 ASN A C 1
ATOM 1670 O O . ASN A 1 203 ? -20.406 -14.133 -3.533 1 94.31 203 ASN A O 1
ATOM 1674 N N . TYR A 1 204 ? -20.625 -16.297 -2.801 1 95.25 204 TYR A N 1
ATOM 1675 C CA . TYR A 1 204 ? -21.703 -16.016 -1.863 1 95.25 204 TYR A CA 1
ATOM 1676 C C . TYR A 1 204 ? -21.266 -16.297 -0.43 1 95.25 204 TYR A C 1
ATOM 1678 O O . TYR A 1 204 ? -22.062 -16.188 0.501 1 95.25 204 TYR A O 1
ATOM 1686 N N . THR A 1 205 ? -20.016 -16.719 -0.3 1 96.25 205 THR A N 1
ATOM 1687 C CA . THR A 1 205 ? -19.578 -17.203 1.003 1 96.25 205 THR A CA 1
ATOM 1688 C C . THR A 1 205 ? -18.359 -16.422 1.494 1 96.25 205 THR A C 1
ATOM 1690 O O . THR A 1 205 ? -17.5 -16.047 0.701 1 96.25 205 THR A O 1
ATOM 1693 N N . ILE A 1 206 ? -18.344 -16.125 2.75 1 96.31 206 ILE A N 1
ATOM 1694 C CA . ILE A 1 206 ? -17.172 -15.5 3.363 1 96.31 206 ILE A CA 1
ATOM 1695 C C . ILE A 1 206 ? -16.562 -16.438 4.395 1 96.31 206 ILE A C 1
ATOM 1697 O O . ILE A 1 206 ? -17.266 -17.281 4.969 1 96.31 206 ILE A O 1
ATOM 1701 N N . MET A 1 207 ? -15.281 -16.422 4.523 1 96.56 207 MET A N 1
ATOM 1702 C CA . MET A 1 207 ? -14.57 -17.188 5.551 1 96.56 207 MET A CA 1
ATOM 1703 C C . MET A 1 207 ? -14.094 -16.266 6.672 1 96.56 207 MET A C 1
ATOM 1705 O O . MET A 1 207 ? -13.484 -15.227 6.41 1 96.56 207 MET A O 1
ATOM 1709 N N . LEU A 1 208 ? -14.43 -16.578 7.883 1 94.75 208 LEU A N 1
ATOM 1710 C CA . LEU A 1 208 ? -14.016 -15.812 9.062 1 94.75 208 LEU A CA 1
ATOM 1711 C C . LEU A 1 208 ? -12.953 -16.562 9.852 1 94.75 208 LEU A C 1
ATOM 1713 O O . LEU A 1 208 ? -13.039 -17.797 10 1 94.75 208 LEU A O 1
ATOM 1717 N N . ARG A 1 209 ? -12.031 -15.844 10.242 1 92.56 209 ARG A N 1
ATOM 1718 C CA . ARG A 1 209 ? -10.984 -16.391 11.094 1 92.56 209 ARG A CA 1
ATOM 1719 C C . ARG A 1 209 ? -10.914 -15.648 12.422 1 92.56 209 ARG A C 1
ATOM 1721 O O . ARG A 1 209 ? -11.156 -14.445 12.477 1 92.56 209 ARG A O 1
ATOM 1728 N N . ASP A 1 210 ? -10.641 -16.328 13.539 1 91.62 210 ASP A N 1
ATOM 1729 C CA . ASP A 1 210 ? -10.422 -15.758 14.867 1 91.62 210 ASP A CA 1
ATOM 1730 C C . ASP A 1 210 ? -11.672 -15.039 15.375 1 91.62 210 ASP A C 1
ATOM 1732 O O . ASP A 1 210 ? -11.609 -13.875 15.758 1 91.62 210 ASP A O 1
ATOM 1736 N N . ILE A 1 211 ? -12.727 -15.75 15.383 1 92.62 211 ILE A N 1
ATOM 1737 C CA . ILE A 1 211 ? -13.984 -15.234 15.914 1 92.62 211 ILE A CA 1
ATOM 1738 C C . ILE A 1 211 ? -13.914 -15.172 17.438 1 92.62 211 ILE A C 1
ATOM 1740 O O . ILE A 1 211 ? -13.469 -16.125 18.078 1 92.62 211 ILE A O 1
ATOM 1744 N N . PRO A 1 212 ? -14.25 -14.07 17.953 1 89.31 212 PRO A N 1
ATOM 1745 C CA . PRO A 1 212 ? -14.281 -14.031 19.422 1 89.31 212 PRO A CA 1
ATOM 1746 C C . PRO A 1 212 ? -15.117 -15.156 20.031 1 89.31 212 PRO A C 1
ATOM 1748 O O . PRO A 1 212 ? -16.172 -15.516 19.484 1 89.31 212 PRO A O 1
ATOM 1751 N N . ASN A 1 213 ? -14.711 -15.695 21.141 1 88.19 213 ASN A N 1
ATOM 1752 C CA . ASN A 1 213 ? -15.359 -16.844 21.766 1 88.19 213 ASN A CA 1
ATOM 1753 C C . ASN A 1 213 ? -16.797 -16.531 22.141 1 88.19 213 ASN A C 1
ATOM 1755 O O . ASN A 1 213 ? -17.672 -17.406 22.109 1 88.19 213 ASN A O 1
ATOM 1759 N N . SER A 1 214 ? -17.047 -15.234 22.359 1 85.31 214 SER A N 1
ATOM 1760 C CA . SER A 1 214 ? -18.391 -14.82 22.75 1 85.31 214 SER A CA 1
ATOM 1761 C C . SER A 1 214 ? -19.359 -14.914 21.578 1 85.31 214 SER A C 1
ATOM 1763 O O . SER A 1 214 ? -20.562 -15.094 21.781 1 85.31 214 SER A O 1
ATOM 1765 N N . MET A 1 215 ? -18.812 -14.93 20.391 1 89.25 215 MET A N 1
ATOM 1766 C CA . MET A 1 215 ? -19.656 -14.938 19.203 1 89.25 215 MET A CA 1
ATOM 1767 C C . MET A 1 215 ? -19.547 -16.266 18.469 1 89.25 215 MET A C 1
ATOM 1769 O O . MET A 1 215 ? -20.172 -16.469 17.422 1 89.25 215 MET A O 1
ATOM 1773 N N . PHE A 1 216 ? -18.797 -17.234 19.078 1 91 216 PHE A N 1
ATOM 1774 C CA . PHE A 1 216 ? -18.484 -18.453 18.344 1 91 216 PHE A CA 1
ATOM 1775 C C . PHE A 1 216 ? -19.562 -19.516 18.594 1 91 216 PHE A C 1
ATOM 1777 O O . PHE A 1 216 ? -19.266 -20.625 19.031 1 91 216 PHE A O 1
ATOM 1784 N N . THR A 1 217 ? -20.781 -19.188 18.422 1 90.56 217 THR A N 1
ATOM 1785 C CA . THR A 1 217 ? -21.953 -20.062 18.344 1 90.56 217 THR A CA 1
ATOM 1786 C C . THR A 1 217 ? -22.797 -19.719 17.125 1 90.56 217 THR A C 1
ATOM 1788 O O . THR A 1 217 ? -22.781 -18.594 16.641 1 90.56 217 THR A O 1
ATOM 1791 N N . ARG A 1 218 ? -23.391 -20.734 16.578 1 91.69 218 ARG A N 1
ATOM 1792 C CA . ARG A 1 218 ? -24.188 -20.531 15.367 1 91.69 218 ARG A CA 1
ATOM 1793 C C . ARG A 1 218 ? -25.234 -19.453 15.586 1 91.69 218 ARG A C 1
ATOM 1795 O O . ARG A 1 218 ? -25.469 -18.625 14.703 1 91.69 218 ARG A O 1
ATOM 1802 N N . GLU A 1 219 ? -25.828 -19.406 16.703 1 93 219 GLU A N 1
ATOM 1803 C CA . GLU A 1 219 ? -26.891 -18.453 17 1 93 219 GLU A CA 1
ATOM 1804 C C . GLU A 1 219 ? -26.328 -17.031 17.125 1 93 219 GLU A C 1
ATOM 1806 O O . GLU A 1 219 ? -26.859 -16.109 16.516 1 93 219 GLU A O 1
ATOM 1811 N N . GLU A 1 220 ? -25.328 -16.891 17.906 1 92.81 220 GLU A N 1
ATOM 1812 C CA . GLU A 1 220 ? -24.75 -15.57 18.141 1 92.81 220 GLU A CA 1
ATOM 1813 C C . GLU A 1 220 ? -24.172 -14.992 16.844 1 92.81 220 GLU A C 1
ATOM 1815 O O . GLU A 1 220 ? -24.312 -13.805 16.578 1 92.81 220 GLU A O 1
ATOM 1820 N N . LEU A 1 221 ? -23.5 -15.797 16.125 1 94 221 LEU A N 1
ATOM 1821 C CA . LEU A 1 221 ? -22.906 -15.328 14.875 1 94 221 LEU A CA 1
ATOM 1822 C C . LEU A 1 221 ? -23.984 -14.961 13.859 1 94 221 LEU A C 1
ATOM 1824 O O . LEU A 1 221 ? -23.859 -13.969 13.148 1 94 221 LEU A O 1
ATOM 1828 N N . SER A 1 222 ? -25 -15.805 13.781 1 95 222 SER A N 1
ATOM 1829 C CA . SER A 1 222 ? -26.125 -15.492 12.906 1 95 222 SER A CA 1
ATOM 1830 C C . SER A 1 222 ? -26.781 -14.172 13.297 1 95 222 SER A C 1
ATOM 1832 O O . SER A 1 222 ? -27.109 -13.359 12.43 1 95 222 SER A O 1
ATOM 1834 N N . ASN A 1 223 ? -26.938 -13.984 14.578 1 93.06 223 ASN A N 1
ATOM 1835 C CA . ASN A 1 223 ? -27.547 -12.75 15.062 1 93.06 223 ASN A CA 1
ATOM 1836 C C . ASN A 1 223 ? -26.672 -11.539 14.758 1 93.06 223 ASN A C 1
ATOM 1838 O O . ASN A 1 223 ? -27.188 -10.461 14.43 1 93.06 223 ASN A O 1
ATOM 1842 N N . TYR A 1 224 ? -25.469 -11.773 14.914 1 92.06 224 TYR A N 1
ATOM 1843 C CA . TYR A 1 224 ? -24.531 -10.695 14.617 1 92.06 224 TYR A CA 1
ATOM 1844 C C . TYR A 1 224 ? -24.656 -10.242 13.172 1 92.06 224 TYR A C 1
ATOM 1846 O O . TYR A 1 224 ? -24.781 -9.047 12.891 1 92.06 224 TYR A O 1
ATOM 1854 N N . PHE A 1 225 ? -24.734 -11.133 12.227 1 93.44 225 PHE A N 1
ATOM 1855 C CA . PHE A 1 225 ? -24.828 -10.789 10.812 1 93.44 225 PHE A CA 1
ATOM 1856 C C . PHE A 1 225 ? -26.203 -10.266 10.461 1 93.44 225 PHE A C 1
ATOM 1858 O O . PHE A 1 225 ? -26.344 -9.328 9.672 1 93.44 225 PHE A O 1
ATOM 1865 N N . LYS A 1 226 ? -27.156 -10.828 11.07 1 92 226 LYS A N 1
ATOM 1866 C CA . LYS A 1 226 ? -28.516 -10.359 10.812 1 92 226 LYS A CA 1
ATOM 1867 C C . LYS A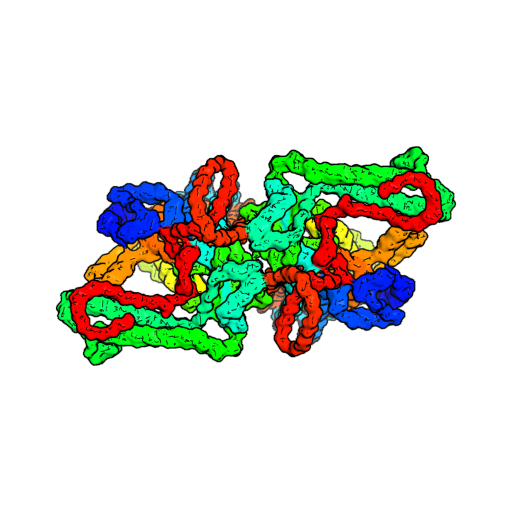 1 226 ? -28.688 -8.914 11.258 1 92 226 LYS A C 1
ATOM 1869 O O . LYS A 1 226 ? -29.422 -8.148 10.625 1 92 226 LYS A O 1
ATOM 1874 N N . SER A 1 227 ? -28 -8.555 12.312 1 90.25 227 SER A N 1
ATOM 1875 C CA . SER A 1 227 ? -28.109 -7.191 12.828 1 90.25 227 SER A CA 1
ATOM 1876 C C . SER A 1 227 ? -27.406 -6.199 11.906 1 90.25 227 SER A C 1
ATOM 1878 O O . SER A 1 227 ? -27.734 -5.012 11.898 1 90.25 227 SER A O 1
ATOM 1880 N N . HIS A 1 228 ? -26.484 -6.641 11.125 1 90.25 228 HIS A N 1
ATOM 1881 C CA . HIS A 1 228 ? -25.719 -5.754 10.258 1 90.25 228 HIS A CA 1
ATOM 1882 C C . HIS A 1 228 ? -26.266 -5.77 8.836 1 90.25 228 HIS A C 1
ATOM 1884 O O . HIS A 1 228 ? -25.859 -4.957 8 1 90.25 228 HIS A O 1
ATOM 1890 N N . LEU A 1 229 ? -27.156 -6.684 8.555 1 90.94 229 LEU A N 1
ATOM 1891 C CA . LEU A 1 229 ? -27.781 -6.762 7.238 1 90.94 229 LEU A CA 1
ATOM 1892 C C . LEU A 1 229 ? -29.078 -5.965 7.203 1 90.94 229 LEU A C 1
ATOM 1894 O O . LEU A 1 229 ? -29.812 -5.902 8.195 1 90.94 229 LEU A O 1
ATOM 1898 N N . SER A 1 230 ? -29.281 -5.238 6.105 1 86 230 SER A N 1
ATOM 1899 C CA . SER A 1 230 ? -30.547 -4.52 5.941 1 86 230 SER A CA 1
ATOM 1900 C C . SER A 1 230 ? -31.734 -5.484 5.867 1 86 230 SER A C 1
ATOM 1902 O O . SER A 1 230 ? -32.812 -5.184 6.371 1 86 230 SER A O 1
ATOM 1904 N N . ASN A 1 231 ? -31.453 -6.645 5.23 1 87.5 231 ASN A N 1
ATOM 1905 C CA . ASN A 1 231 ? -32.406 -7.738 5.16 1 87.5 231 ASN A CA 1
ATOM 1906 C C . ASN A 1 231 ? -31.859 -9.016 5.789 1 87.5 231 ASN A C 1
ATOM 1908 O O . ASN A 1 231 ? -31 -9.672 5.211 1 87.5 231 ASN A O 1
ATOM 1912 N N . PRO A 1 232 ? -32.344 -9.375 6.883 1 89.38 232 PRO A N 1
ATOM 1913 C CA . PRO A 1 232 ? -31.844 -10.555 7.578 1 89.38 232 PRO A CA 1
ATOM 1914 C C . PRO A 1 232 ? -31.953 -11.828 6.738 1 89.38 232 PRO A C 1
ATOM 1916 O O . PRO A 1 232 ? -31.203 -12.781 6.957 1 89.38 232 PRO A O 1
ATOM 1919 N N . SER A 1 233 ? -32.844 -11.859 5.785 1 88.38 233 SER A N 1
ATOM 1920 C CA . SER A 1 233 ? -33.062 -13.047 4.957 1 88.38 233 SER A CA 1
ATOM 1921 C C . SER A 1 233 ? -31.891 -13.258 3.998 1 88.38 233 SER A C 1
ATOM 1923 O O . SER A 1 233 ? -31.781 -14.312 3.373 1 88.38 233 SER A O 1
ATOM 1925 N N . ASP A 1 234 ? -31.047 -12.328 3.959 1 91.56 234 ASP A N 1
ATOM 1926 C CA . ASP A 1 234 ? -29.891 -12.438 3.07 1 91.56 234 ASP A CA 1
ATOM 1927 C C . ASP A 1 234 ? -28.875 -13.43 3.619 1 91.56 234 ASP A C 1
ATOM 1929 O O . ASP A 1 234 ? -27.969 -13.867 2.896 1 91.56 234 ASP A O 1
ATOM 1933 N N . LEU A 1 235 ? -28.984 -13.781 4.883 1 95 235 LEU A N 1
ATOM 1934 C CA . LEU A 1 235 ? -28.125 -14.812 5.473 1 95 235 LEU A CA 1
ATOM 1935 C C . LEU A 1 235 ? -28.688 -16.203 5.203 1 95 235 LEU A C 1
ATOM 1937 O O . LEU A 1 235 ? -29.828 -16.5 5.566 1 95 235 LEU A O 1
ATOM 1941 N N . LEU A 1 236 ? -28 -17.031 4.504 1 93.19 236 LEU A N 1
ATOM 1942 C CA . LEU A 1 236 ? -28.469 -18.359 4.145 1 93.19 236 LEU A CA 1
ATOM 1943 C C . LEU A 1 236 ? -28.078 -19.375 5.211 1 93.19 236 LEU A C 1
ATOM 1945 O O . LEU A 1 236 ? -28.922 -20.125 5.695 1 93.19 236 LEU A O 1
ATOM 1949 N N . ASP A 1 237 ? -26.75 -19.438 5.5 1 94.5 237 ASP A N 1
ATOM 1950 C CA . ASP A 1 237 ? -26.281 -20.453 6.438 1 94.5 237 ASP A CA 1
ATOM 1951 C C . ASP A 1 237 ? -24.953 -20.062 7.066 1 94.5 237 ASP A C 1
ATOM 1953 O O . ASP A 1 237 ? -24.281 -19.141 6.578 1 94.5 237 ASP A O 1
ATOM 1957 N N . VAL A 1 238 ? -24.719 -20.594 8.258 1 95.38 238 VAL A N 1
ATOM 1958 C CA . VAL A 1 238 ? -23.453 -20.422 8.961 1 95.38 238 VAL A CA 1
ATOM 1959 C C . VAL A 1 238 ? -22.844 -21.781 9.312 1 95.38 238 VAL A C 1
ATOM 1961 O O . VAL A 1 238 ? -23.5 -22.594 9.953 1 95.38 238 VAL A O 1
ATOM 1964 N N . SER A 1 239 ? -21.688 -22.078 8.812 1 94 239 SER A N 1
ATOM 1965 C CA . SER A 1 239 ? -20.984 -23.312 9.109 1 94 239 SER A CA 1
ATOM 1966 C C . SER A 1 239 ? -19.781 -23.062 10.016 1 94 239 SER A C 1
ATOM 1968 O O . SER A 1 239 ? -18.812 -22.422 9.602 1 94 239 SER A O 1
ATOM 1970 N N . LEU A 1 240 ? -19.828 -23.562 11.227 1 92.75 240 LEU A N 1
ATOM 1971 C CA . LEU A 1 240 ? -18.734 -23.375 12.172 1 92.75 240 LEU A CA 1
ATOM 1972 C C . LEU A 1 240 ? -17.719 -24.5 12.055 1 92.75 240 LEU A C 1
ATOM 1974 O O . LEU A 1 240 ? -18.078 -25.656 11.844 1 92.75 240 LEU A O 1
ATOM 1978 N N . GLN A 1 241 ? -16.484 -24.172 12.133 1 91.81 241 GLN A N 1
ATOM 1979 C CA . GLN A 1 241 ? -15.398 -25.141 12.102 1 91.81 241 GLN A CA 1
ATOM 1980 C C . GLN A 1 241 ? -14.695 -25.234 13.461 1 91.81 241 GLN A C 1
ATOM 1982 O O . GLN A 1 241 ? -14.078 -24.266 13.906 1 91.81 241 GLN A O 1
ATOM 1987 N N . TYR A 1 242 ? -14.82 -26.375 14.07 1 89 242 TYR A N 1
ATOM 1988 C CA . TYR A 1 242 ? -14.18 -26.625 15.352 1 89 242 TYR A CA 1
ATOM 1989 C C . TYR A 1 242 ? -12.781 -27.188 15.164 1 89 242 TYR A C 1
ATOM 1991 O O . TYR A 1 242 ? -12.57 -28.078 14.328 1 89 242 TYR A O 1
ATOM 1999 N N . PRO A 1 243 ? -11.828 -26.672 15.867 1 85.62 243 PRO A N 1
ATOM 2000 C CA . PRO A 1 243 ? -10.461 -27.172 15.703 1 85.62 243 PRO A CA 1
ATOM 2001 C C . PRO A 1 243 ? -10.289 -28.609 16.172 1 85.62 243 PRO A C 1
ATOM 2003 O O . PRO A 1 243 ? -10.391 -28.891 17.375 1 85.62 243 PRO A O 1
ATOM 2006 N N . ALA A 1 244 ? -10.094 -29.562 15.273 1 87.56 244 ALA A N 1
ATOM 2007 C CA . ALA A 1 244 ? -9.828 -30.969 15.57 1 87.56 244 ALA A CA 1
ATOM 2008 C C . ALA A 1 244 ? -8.867 -31.578 14.555 1 87.56 244 ALA A C 1
ATOM 2010 O O . ALA A 1 244 ? -9.242 -32.469 13.805 1 87.56 244 ALA A O 1
ATOM 2011 N N . PRO A 1 245 ? -7.605 -31.203 14.672 1 87.06 245 PRO A N 1
ATOM 2012 C CA . PRO A 1 245 ? -6.664 -31.672 13.656 1 87.06 245 PRO A CA 1
ATOM 2013 C C . PRO A 1 245 ? -6.352 -33.156 13.789 1 87.06 245 PRO A C 1
ATOM 2015 O O . PRO A 1 245 ? -5.988 -33.812 12.805 1 87.06 245 PRO A O 1
ATOM 2018 N N . HIS A 1 246 ? -6.535 -33.719 14.961 1 89.69 246 HIS A N 1
ATOM 2019 C CA . HIS A 1 246 ? -6.191 -35.125 15.211 1 89.69 246 HIS A CA 1
ATOM 2020 C C . HIS A 1 246 ? -7.148 -36.062 14.484 1 89.69 246 HIS A C 1
ATOM 2022 O O . HIS A 1 246 ? -6.809 -37.219 14.219 1 89.69 246 HIS A O 1
ATOM 2028 N N . ILE A 1 247 ? -8.352 -35.625 14.148 1 93.44 247 ILE A N 1
ATOM 2029 C CA . ILE A 1 247 ? -9.367 -36.438 13.508 1 93.44 247 ILE A CA 1
ATOM 2030 C C . ILE A 1 247 ? -8.922 -36.812 12.094 1 93.44 247 ILE A C 1
ATOM 2032 O O . ILE A 1 247 ? -9.273 -37.875 11.57 1 93.44 247 ILE A O 1
ATOM 2036 N N . TYR A 1 248 ? -8.109 -35.969 11.477 1 92.06 248 TYR A N 1
ATOM 2037 C CA . TYR A 1 248 ? -7.676 -36.219 10.109 1 92.06 248 TYR A CA 1
ATOM 2038 C C . TYR A 1 248 ? -6.793 -37.438 10.016 1 92.06 248 TYR A C 1
ATOM 2040 O O . TYR A 1 248 ? -6.848 -38.188 9.031 1 92.06 248 TYR A O 1
ATOM 2048 N N . ALA A 1 249 ? -6.059 -37.625 11.047 1 92.62 249 ALA A N 1
ATOM 2049 C CA . ALA A 1 249 ? -5.227 -38.844 11.086 1 92.62 249 ALA A CA 1
ATOM 2050 C C . ALA A 1 249 ? -6.086 -40.094 11.18 1 92.62 249 ALA A C 1
ATOM 2052 O O . ALA A 1 249 ? -5.777 -41.125 10.555 1 92.62 249 ALA A O 1
ATOM 2053 N N . LEU A 1 250 ? -7.145 -39.969 11.938 1 94.25 250 LEU A N 1
ATOM 2054 C CA . LEU A 1 250 ? -8.062 -41.094 12.086 1 94.25 250 LEU A CA 1
ATOM 2055 C C . LEU A 1 250 ? -8.773 -41.406 10.773 1 94.25 250 LEU A C 1
ATOM 2057 O O . LEU A 1 250 ? -8.969 -42.562 10.414 1 94.25 250 LEU A O 1
ATOM 2061 N N . VAL A 1 251 ? -9.125 -40.344 10.117 1 94 251 VAL A N 1
ATOM 2062 C CA . VAL A 1 251 ? -9.805 -40.5 8.836 1 94 251 VAL A CA 1
ATOM 2063 C C . VAL A 1 251 ? -8.875 -41.188 7.832 1 94 251 VAL A C 1
ATOM 2065 O O . VAL A 1 251 ? -9.289 -42.062 7.09 1 94 251 VAL A O 1
ATOM 2068 N N . SER A 1 252 ? -7.664 -40.781 7.816 1 93.5 252 SER A N 1
ATOM 2069 C CA . SER A 1 252 ? -6.684 -41.344 6.906 1 93.5 252 SER A CA 1
ATOM 2070 C C . SER A 1 252 ? -6.457 -42.844 7.219 1 93.5 252 SER A C 1
ATOM 2072 O O . SER A 1 252 ? -6.332 -43.656 6.309 1 93.5 252 SER A O 1
ATOM 2074 N N . GLU A 1 253 ? -6.406 -43.156 8.453 1 93.44 253 GLU A N 1
ATOM 2075 C CA . GLU A 1 253 ? -6.258 -44.531 8.867 1 93.44 253 GLU A CA 1
ATOM 2076 C C . GLU A 1 253 ? -7.457 -45.375 8.43 1 93.44 253 GLU A C 1
ATOM 2078 O O . GLU A 1 253 ? -7.289 -46.5 7.938 1 93.44 253 GLU A O 1
ATOM 2083 N N . ARG A 1 254 ? -8.578 -44.812 8.586 1 94.81 254 ARG A N 1
ATOM 2084 C CA . ARG A 1 254 ? -9.789 -45.531 8.164 1 94.81 254 ARG A CA 1
ATOM 2085 C C . ARG A 1 254 ? -9.781 -45.781 6.66 1 94.81 254 ARG A C 1
ATOM 2087 O O . ARG A 1 254 ? -10.141 -46.875 6.203 1 94.81 254 ARG A O 1
ATOM 2094 N N . GLU A 1 255 ? -9.445 -44.781 5.957 1 93.56 255 GLU A N 1
ATOM 2095 C CA . GLU A 1 255 ? -9.406 -44.906 4.5 1 93.56 255 GLU A CA 1
ATOM 2096 C C . GLU A 1 255 ? -8.422 -45.969 4.066 1 93.56 255 GLU A C 1
ATOM 2098 O O . GLU A 1 255 ? -8.672 -46.688 3.094 1 93.56 255 GLU A O 1
ATOM 2103 N N . ASN A 1 256 ? -7.328 -46.062 4.77 1 92.69 256 ASN A N 1
ATOM 2104 C CA . ASN A 1 256 ? -6.355 -47.125 4.469 1 92.69 256 ASN A CA 1
ATOM 2105 C C . ASN A 1 256 ? -6.934 -48.5 4.711 1 92.69 256 ASN A C 1
ATOM 2107 O O . ASN A 1 256 ? -6.699 -49.438 3.92 1 92.69 256 ASN A O 1
ATOM 2111 N N . PHE A 1 257 ? -7.672 -48.656 5.703 1 92.31 257 PHE A N 1
ATOM 2112 C CA . PHE A 1 257 ? -8.289 -49.938 6.008 1 92.31 257 PHE A CA 1
ATOM 2113 C C . PHE A 1 257 ? -9.406 -50.25 5.023 1 92.31 257 PHE A C 1
ATOM 2115 O O . PHE A 1 257 ? -9.641 -51.406 4.688 1 92.31 257 PHE A O 1
ATOM 2122 N N . VAL A 1 258 ? -10.07 -49.188 4.594 1 92.75 258 VAL A N 1
ATOM 2123 C CA . VAL A 1 258 ? -11.102 -49.406 3.58 1 92.75 258 VAL A CA 1
ATOM 2124 C C . VAL A 1 258 ? -10.469 -49.938 2.297 1 92.75 258 VAL A C 1
ATOM 2126 O O . VAL A 1 258 ? -11.008 -50.875 1.681 1 92.75 258 VAL A O 1
ATOM 2129 N N . LYS A 1 259 ? -9.383 -49.406 1.952 1 91.56 259 LYS A N 1
ATOM 2130 C CA . LYS A 1 259 ? -8.688 -49.875 0.753 1 91.56 259 LYS A CA 1
ATOM 2131 C C . LYS A 1 259 ? -8.211 -51.312 0.917 1 91.56 259 LYS A C 1
ATOM 2133 O O . LYS A 1 259 ? -8.305 -52.094 -0.016 1 91.56 259 LYS A O 1
ATOM 2138 N N . LYS A 1 260 ? -7.723 -51.656 2.098 1 89.94 260 LYS A N 1
ATOM 2139 C CA . LYS A 1 260 ? -7.277 -53 2.379 1 89.94 260 LYS A CA 1
ATOM 2140 C C . LYS A 1 260 ? -8.453 -53.969 2.375 1 89.94 260 LYS A C 1
ATOM 2142 O O . LYS A 1 260 ? -8.32 -55.125 1.925 1 89.94 260 LYS A O 1
ATOM 2147 N N . TYR A 1 261 ? -9.547 -53.469 2.889 1 91.44 261 TYR A N 1
ATOM 2148 C CA . TYR A 1 261 ? -10.766 -54.281 2.898 1 91.44 261 TYR A CA 1
ATOM 2149 C C . TYR A 1 261 ? -11.219 -54.594 1.479 1 91.44 261 TYR A C 1
ATOM 2151 O O . TYR A 1 261 ? -11.531 -55.719 1.16 1 91.44 261 TYR A O 1
ATOM 2159 N N . GLU A 1 262 ? -11.195 -53.594 0.633 1 90.88 262 GLU A N 1
ATOM 2160 C CA . GLU A 1 262 ? -11.594 -53.781 -0.758 1 90.88 262 GLU A CA 1
ATOM 2161 C C . GLU A 1 262 ? -10.641 -54.719 -1.487 1 90.88 262 GLU A C 1
ATOM 2163 O O . GLU A 1 262 ? -11.062 -55.531 -2.326 1 90.88 262 GLU A O 1
ATOM 2168 N N . SER A 1 263 ? -9.375 -54.656 -1.17 1 89.5 263 SER A N 1
ATOM 2169 C CA . SER A 1 263 ? -8.383 -55.531 -1.775 1 89.5 263 SER A CA 1
ATOM 2170 C C . SER A 1 263 ? -8.578 -57 -1.339 1 89.5 263 SER A C 1
ATOM 2172 O O . SER A 1 263 ? -8.359 -57.906 -2.123 1 89.5 263 SER A O 1
ATOM 2174 N N . ALA A 1 264 ? -8.977 -57.188 -0.122 1 88.81 264 ALA A N 1
ATOM 2175 C CA . ALA A 1 264 ? -9.219 -58.5 0.406 1 88.81 264 ALA A CA 1
ATOM 2176 C C . ALA A 1 264 ? -10.453 -59.125 -0.236 1 88.81 264 ALA A C 1
ATOM 2178 O O . ALA A 1 264 ? -10.469 -60.344 -0.548 1 88.81 264 ALA A O 1
ATOM 2179 N N . ILE A 1 265 ? -11.398 -58.312 -0.39 1 89.62 265 ILE A N 1
ATOM 2180 C CA . ILE A 1 265 ? -12.633 -58.781 -1.013 1 89.62 265 ILE A CA 1
ATOM 2181 C C . ILE A 1 265 ? -12.352 -59.188 -2.461 1 89.62 265 ILE A C 1
ATOM 2183 O O . ILE A 1 265 ? -12.859 -60.219 -2.939 1 89.62 265 ILE A O 1
ATOM 2187 N N . GLU A 1 266 ? -11.602 -58.375 -3.117 1 88.44 266 GLU A N 1
ATOM 2188 C CA . GLU A 1 266 ? -11.258 -58.656 -4.508 1 88.44 266 GLU A CA 1
ATOM 2189 C C . GLU A 1 266 ? -10.422 -59.938 -4.613 1 88.44 266 GLU A C 1
ATOM 2191 O O . GLU A 1 266 ? -10.594 -60.719 -5.547 1 88.44 266 GLU A O 1
ATOM 2196 N N . SER A 1 267 ? -9.508 -60.156 -3.65 1 87.25 267 SER A N 1
ATOM 2197 C CA . SER A 1 267 ? -8.703 -61.375 -3.631 1 87.25 267 SER A CA 1
ATOM 2198 C C . SER A 1 267 ? -9.57 -62.594 -3.383 1 87.25 267 SER A C 1
ATOM 2200 O O . SER A 1 267 ? -9.32 -63.656 -3.953 1 87.25 267 SER A O 1
ATOM 2202 N N . TYR A 1 268 ? -10.477 -62.406 -2.496 1 87.38 268 TYR A N 1
ATOM 2203 C CA . TYR A 1 268 ? -11.406 -63.5 -2.211 1 87.38 268 TYR A CA 1
ATOM 2204 C C . TYR A 1 268 ? -12.234 -63.844 -3.441 1 87.38 268 TYR A C 1
ATOM 2206 O O . TYR A 1 268 ? -12.5 -65 -3.711 1 87.38 268 TYR A O 1
ATOM 2214 N N . ARG A 1 269 ? -12.594 -62.812 -4.148 1 85.56 269 ARG A N 1
ATOM 2215 C CA . ARG A 1 269 ? -13.398 -63.031 -5.352 1 85.56 269 ARG A CA 1
ATOM 2216 C C . ARG A 1 269 ? -12.602 -63.75 -6.426 1 85.56 269 ARG A C 1
ATOM 2218 O O . ARG A 1 269 ? -13.141 -64.625 -7.125 1 85.56 269 ARG A O 1
ATOM 2225 N N . ARG A 1 270 ? -11.375 -63.5 -6.508 1 84.81 270 ARG A N 1
ATOM 2226 C CA . ARG A 1 270 ? -10.531 -64.062 -7.555 1 84.81 270 ARG A CA 1
ATOM 2227 C C . ARG A 1 270 ? -10.07 -65.5 -7.18 1 84.81 270 ARG A C 1
ATOM 2229 O O . ARG A 1 270 ? -10.055 -66.375 -8.023 1 84.81 270 ARG A O 1
ATOM 2236 N N . THR A 1 271 ? -9.727 -65.688 -5.883 1 86.25 271 THR A N 1
ATOM 2237 C CA . THR A 1 271 ? -9.117 -66.938 -5.488 1 86.25 271 THR A CA 1
ATOM 2238 C C . THR A 1 271 ? -10.133 -67.875 -4.793 1 86.25 271 THR A C 1
ATOM 2240 O O . THR A 1 271 ? -9.906 -69.062 -4.645 1 86.25 271 THR A O 1
ATOM 2243 N N . LYS A 1 272 ? -11.281 -67.312 -4.262 1 83.38 272 LYS A N 1
ATOM 2244 C CA . LYS A 1 272 ? -12.328 -68 -3.531 1 83.38 272 LYS A CA 1
ATOM 2245 C C . LYS A 1 272 ? -11.797 -68.562 -2.209 1 83.38 272 LYS A C 1
ATOM 2247 O O . LYS A 1 272 ? -12.344 -69.5 -1.663 1 83.38 272 LYS A O 1
ATOM 2252 N N . GLU A 1 273 ? -10.641 -68.125 -1.837 1 84.69 273 GLU A N 1
ATOM 2253 C CA . GLU A 1 273 ? -10.062 -68.438 -0.532 1 84.69 273 GLU A CA 1
ATOM 2254 C C . GLU A 1 273 ? -9.984 -67.188 0.355 1 84.69 273 GLU A C 1
ATOM 2256 O O . GLU A 1 273 ? -9.57 -66.125 -0.099 1 84.69 273 GLU A O 1
ATOM 2261 N N . LYS A 1 274 ? -10.523 -67.312 1.468 1 83.12 274 LYS A N 1
ATOM 2262 C CA . LYS A 1 274 ? -10.508 -66.188 2.393 1 83.12 274 LYS A CA 1
ATOM 2263 C C . LYS A 1 274 ? -9.078 -65.812 2.75 1 83.12 274 LYS A C 1
ATOM 2265 O O . LYS A 1 274 ? -8.32 -66.625 3.283 1 83.12 274 LYS A O 1
ATOM 2270 N N . PRO A 1 275 ? -8.711 -64.562 2.334 1 86.94 275 PRO A N 1
ATOM 2271 C CA . PRO A 1 275 ? -7.352 -64.125 2.646 1 86.94 275 PRO A CA 1
ATOM 2272 C C . PRO A 1 275 ? -7.125 -63.938 4.145 1 86.94 275 PRO A C 1
ATOM 2274 O O . PRO A 1 275 ? -8.055 -63.562 4.871 1 86.94 275 PRO A O 1
ATOM 2277 N N . THR A 1 276 ? -6.008 -64.312 4.691 1 85.88 276 THR A N 1
ATOM 2278 C CA . THR A 1 276 ? -5.676 -64.188 6.105 1 85.88 276 THR A CA 1
ATOM 2279 C C . THR A 1 276 ? -4.57 -63.125 6.293 1 85.88 276 THR A C 1
ATOM 2281 O O . THR A 1 276 ? -3.752 -62.906 5.395 1 85.88 276 THR A O 1
ATOM 2284 N N . THR A 1 277 ? -4.711 -62.219 7.184 1 83.88 277 THR A N 1
ATOM 2285 C CA . THR A 1 277 ? -3.689 -61.219 7.508 1 83.88 277 THR A CA 1
ATOM 2286 C C . THR A 1 277 ? -3.156 -61.438 8.922 1 83.88 277 THR A C 1
ATOM 2288 O O . THR A 1 277 ? -3.904 -61.812 9.82 1 83.88 277 THR A O 1
ATOM 2291 N N . LYS A 1 278 ? -1.887 -61.312 9.062 1 80.81 278 LYS A N 1
ATOM 2292 C CA . LYS A 1 278 ? -1.274 -61.406 10.383 1 80.81 278 LYS A CA 1
ATOM 2293 C C . LYS A 1 278 ? -1.259 -60.062 11.094 1 80.81 278 LYS A C 1
ATOM 2295 O O . LYS A 1 278 ? -0.91 -59.031 10.492 1 80.81 278 LYS A O 1
ATOM 2300 N N . ILE A 1 279 ? -1.81 -59.875 12.211 1 75.44 279 ILE A N 1
ATOM 2301 C CA . ILE A 1 279 ? -2.051 -58.656 12.953 1 75.44 279 ILE A CA 1
ATOM 2302 C C . ILE A 1 279 ? -0.743 -58.156 13.562 1 75.44 279 ILE A C 1
ATOM 2304 O O . ILE A 1 279 ? -0.656 -57 14 1 75.44 279 ILE A O 1
ATOM 2308 N N . GLY A 1 280 ? 0.405 -58.844 13.523 1 64.88 280 GLY A N 1
ATOM 2309 C CA . GLY A 1 280 ? 1.617 -58.406 14.195 1 64.88 280 GLY A CA 1
ATOM 2310 C C . GLY A 1 280 ? 2.352 -57.281 13.453 1 64.88 280 GLY A C 1
ATOM 2311 O O . GLY A 1 280 ? 1.783 -56.656 12.562 1 64.88 280 GLY A O 1
ATOM 2312 N N . PHE A 1 281 ? 3.521 -56.969 13.852 1 71.25 281 PHE A N 1
ATOM 2313 C CA . PHE A 1 281 ? 4.375 -55.906 13.328 1 71.25 281 PHE A CA 1
ATOM 2314 C C . PHE A 1 281 ? 4.664 -56.125 11.852 1 71.25 281 PHE A C 1
ATOM 2316 O O . PHE A 1 281 ? 5.133 -57.188 11.453 1 71.25 281 PHE A O 1
ATOM 2323 N N . LEU A 1 282 ? 4.371 -55.281 10.984 1 67.19 282 LEU A N 1
ATOM 2324 C CA . LEU A 1 282 ? 4.617 -55.219 9.547 1 67.19 282 LEU A CA 1
ATOM 2325 C C . LEU A 1 282 ? 3.896 -56.375 8.828 1 67.19 282 LEU A C 1
ATOM 2327 O O . LEU A 1 282 ? 4.266 -56.719 7.715 1 67.19 282 LEU A O 1
ATOM 2331 N N . GLY A 1 283 ? 2.73 -57.094 9.453 1 64.56 283 GLY A N 1
ATOM 2332 C CA . GLY A 1 283 ? 1.943 -58.156 8.844 1 64.56 283 GLY A CA 1
ATOM 2333 C C . GLY A 1 283 ? 2.656 -59.5 8.82 1 64.56 283 GLY A C 1
ATOM 2334 O O . GLY A 1 283 ? 2.184 -60.438 8.195 1 64.56 283 GLY A O 1
ATOM 2335 N N . CYS A 1 284 ? 3.92 -59.562 9.352 1 67 284 CYS A N 1
ATOM 2336 C CA . CYS A 1 284 ? 4.699 -60.781 9.227 1 67 284 CYS A CA 1
ATOM 2337 C C . CYS A 1 284 ? 4.594 -61.625 10.484 1 67 284 CYS A C 1
ATOM 2339 O O . CYS A 1 284 ? 4.871 -62.844 10.453 1 67 284 CYS A O 1
ATOM 2341 N N . PHE A 1 285 ? 4.301 -60.875 11.633 1 69.25 285 PHE A N 1
ATOM 2342 C CA . PHE A 1 285 ? 4.281 -61.625 12.883 1 69.25 285 PHE A CA 1
ATOM 2343 C C . PHE A 1 285 ? 2.918 -61.531 13.555 1 69.25 285 PHE A C 1
ATOM 2345 O O . PHE A 1 285 ? 2.127 -60.625 13.234 1 69.25 285 PHE A O 1
ATOM 2352 N N . GLY A 1 286 ? 2.432 -62.594 14.188 1 70.38 286 GLY A N 1
ATOM 2353 C CA . GLY A 1 286 ? 1.265 -62.5 15.055 1 70.38 286 GLY A CA 1
ATOM 2354 C C . GLY A 1 286 ? 0.166 -63.469 14.656 1 70.38 286 GLY A C 1
ATOM 2355 O O . GLY A 1 286 ? 0.371 -64.375 13.805 1 70.38 286 GLY A O 1
ATOM 2356 N N . GLU A 1 287 ? -0.944 -63.375 15.289 1 79.25 287 GLU A N 1
ATOM 2357 C CA . GLU A 1 287 ? -2.084 -64.25 15.086 1 79.25 287 GLU A CA 1
ATOM 2358 C C . GLU A 1 287 ? -2.732 -64.062 13.727 1 79.25 287 GLU A C 1
ATOM 2360 O O . GLU A 1 287 ? -2.863 -62.906 13.281 1 79.25 287 GLU A O 1
ATOM 2365 N N . GLU A 1 288 ? -2.877 -65.062 12.922 1 83 288 GLU A N 1
ATOM 2366 C CA . GLU A 1 288 ? -3.518 -65.062 11.609 1 83 288 GLU A CA 1
ATOM 2367 C C . GLU A 1 288 ? -5.031 -64.875 11.742 1 83 288 GLU A C 1
ATOM 2369 O O . GLU A 1 288 ? -5.684 -65.688 12.414 1 83 288 GLU A O 1
ATOM 2374 N N . LYS A 1 289 ? -5.512 -63.875 11.383 1 85.88 289 LYS A N 1
ATOM 2375 C CA . LYS A 1 289 ? -6.953 -63.625 11.383 1 85.88 289 LYS A CA 1
ATOM 2376 C C . LYS A 1 289 ? -7.484 -63.438 9.961 1 85.88 289 LYS A C 1
ATOM 2378 O O . LYS A 1 289 ? -6.719 -63.156 9.047 1 85.88 289 LYS A O 1
ATOM 2383 N N . ASP A 1 290 ? -8.82 -63.719 9.844 1 88.38 290 ASP A N 1
ATOM 2384 C CA . ASP A 1 290 ? -9.477 -63.438 8.562 1 88.38 290 ASP A CA 1
ATOM 2385 C C . ASP A 1 290 ? -9.398 -61.969 8.203 1 88.38 290 ASP A C 1
ATOM 2387 O O . ASP A 1 290 ? -9.844 -61.094 8.977 1 88.38 290 ASP A O 1
ATOM 2391 N N . SER A 1 291 ? -8.805 -61.656 7.059 1 88.81 291 SER A N 1
ATOM 2392 C CA . SER A 1 291 ? -8.555 -60.281 6.645 1 88.81 291 SER A CA 1
ATOM 2393 C C . SER A 1 291 ? -9.852 -59.5 6.52 1 88.81 291 SER A C 1
ATOM 2395 O O . SER A 1 291 ? -9.93 -58.344 6.938 1 88.81 291 SER A O 1
ATOM 2397 N N . ILE A 1 292 ? -10.883 -60 5.93 1 89.75 292 ILE A N 1
ATOM 2398 C CA . ILE A 1 292 ? -12.141 -59.312 5.66 1 89.75 292 ILE A CA 1
ATOM 2399 C C . ILE A 1 292 ? -12.812 -58.938 6.977 1 89.75 292 ILE A C 1
ATOM 2401 O O . ILE A 1 292 ? -13.195 -57.781 7.172 1 89.75 292 ILE A O 1
ATOM 2405 N N . ASP A 1 293 ? -12.898 -59.938 7.887 1 89.12 293 ASP A N 1
ATOM 2406 C CA . ASP A 1 293 ? -13.547 -59.688 9.172 1 89.12 293 ASP A CA 1
ATOM 2407 C C . ASP A 1 293 ? -12.711 -58.719 10.016 1 89.12 293 ASP A C 1
ATOM 2409 O O . ASP A 1 293 ? -13.266 -57.844 10.695 1 89.12 293 ASP A O 1
ATOM 2413 N N . TYR A 1 294 ? -11.461 -58.906 9.867 1 90.56 294 TYR A N 1
ATOM 2414 C CA . TYR A 1 294 ? -10.57 -58.031 10.656 1 90.56 294 TYR A CA 1
ATOM 2415 C C . TYR A 1 294 ? -10.648 -56.594 10.18 1 90.56 294 TYR A C 1
ATOM 2417 O O . TYR A 1 294 ? -10.766 -55.688 10.992 1 90.56 294 TYR A O 1
ATOM 2425 N N . PHE A 1 295 ? -10.547 -56.375 8.898 1 92.31 295 PHE A N 1
ATOM 2426 C CA . PHE A 1 295 ? -10.57 -55 8.367 1 92.31 295 PHE A CA 1
ATOM 2427 C C . PHE A 1 295 ? -11.93 -54.375 8.586 1 92.31 295 PHE A C 1
ATOM 2429 O O . PHE A 1 295 ? -12.023 -53.156 8.852 1 92.31 295 PHE A O 1
ATOM 2436 N N . GLN A 1 296 ? -12.992 -55.062 8.469 1 91.44 296 GLN A N 1
ATOM 2437 C CA . GLN A 1 296 ? -14.328 -54.531 8.734 1 91.44 296 GLN A CA 1
ATOM 2438 C C . GLN A 1 296 ? -14.461 -54.094 10.188 1 91.44 296 GLN A C 1
ATOM 2440 O O . GLN A 1 296 ? -15.07 -53.062 10.469 1 91.44 296 GLN A O 1
ATOM 2445 N N . GLU A 1 297 ? -13.969 -54.938 11.078 1 92.25 297 GLU A N 1
ATOM 2446 C CA . GLU A 1 297 ? -14 -54.562 12.492 1 92.25 297 GLU A CA 1
ATOM 2447 C C . GLU A 1 297 ? -13.227 -53.281 12.758 1 92.25 297 GLU A C 1
ATOM 2449 O O . GLU A 1 297 ? -13.68 -52.438 13.539 1 92.25 297 GLU A O 1
ATOM 2454 N N . LYS A 1 298 ? -12.094 -53.219 12.125 1 92.88 298 LYS A N 1
ATOM 2455 C CA . LYS A 1 298 ? -11.273 -52.031 12.312 1 92.88 298 LYS A CA 1
ATOM 2456 C C . LYS A 1 298 ? -11.953 -50.781 11.734 1 92.88 298 LYS A C 1
ATOM 2458 O O . LYS A 1 298 ? -11.867 -49.688 12.305 1 92.88 298 LYS A O 1
ATOM 2463 N N . ILE A 1 299 ? -12.586 -50.844 10.547 1 94.94 299 ILE A N 1
ATOM 2464 C CA . ILE A 1 299 ? -13.32 -49.75 9.914 1 94.94 299 ILE A CA 1
ATOM 2465 C C . ILE A 1 299 ? -14.445 -49.312 10.836 1 94.94 299 ILE A C 1
ATOM 2467 O O . ILE A 1 299 ? -14.641 -48.094 11.039 1 94.94 299 ILE A O 1
ATOM 2471 N N . ASP A 1 300 ? -15.141 -50.281 11.445 1 94 300 ASP A N 1
ATOM 2472 C CA . ASP A 1 300 ? -16.25 -49.938 12.344 1 94 300 ASP A CA 1
ATOM 2473 C C . ASP A 1 300 ? -15.742 -49.25 13.609 1 94 300 ASP A C 1
ATOM 2475 O O . ASP A 1 300 ? -16.359 -48.312 14.102 1 94 300 ASP A O 1
ATOM 2479 N N . GLU A 1 301 ? -14.672 -49.781 14.109 1 95.56 301 GLU A N 1
ATOM 2480 C CA . GLU A 1 301 ? -14.086 -49.156 15.305 1 95.56 301 GLU A CA 1
ATOM 2481 C C . GLU A 1 301 ? -13.633 -47.75 15.039 1 95.56 301 GLU A C 1
ATOM 2483 O O . GLU A 1 301 ? -13.891 -46.844 15.844 1 95.56 301 GLU A O 1
ATOM 2488 N N . LEU A 1 302 ? -12.969 -47.594 13.922 1 95.94 302 LEU A N 1
ATOM 2489 C CA . LEU A 1 302 ? -12.477 -46.25 13.578 1 95.94 302 LEU A CA 1
ATOM 2490 C C . LEU A 1 302 ? -13.625 -45.312 13.273 1 95.94 302 LEU A C 1
ATOM 2492 O O . LEU A 1 302 ? -13.562 -44.125 13.586 1 95.94 302 LEU A O 1
ATOM 2496 N N . THR A 1 303 ? -14.695 -45.719 12.617 1 94.94 303 THR A N 1
ATOM 2497 C CA . THR A 1 303 ? -15.875 -44.906 12.352 1 94.94 303 THR A CA 1
ATOM 2498 C C . THR A 1 303 ? -16.5 -44.406 13.648 1 94.94 303 THR A C 1
ATOM 2500 O O . THR A 1 303 ? -16.844 -43.219 13.766 1 94.94 303 THR A O 1
ATOM 2503 N N . LYS A 1 304 ? -16.578 -45.312 14.633 1 94.81 304 LYS A N 1
ATOM 2504 C CA . LYS A 1 304 ? -17.125 -44.969 15.93 1 94.81 304 LYS A CA 1
ATOM 2505 C C . LYS A 1 304 ? -16.219 -43.969 16.656 1 94.81 304 LYS A C 1
ATOM 2507 O O . LYS A 1 304 ? -16.703 -43 17.266 1 94.81 304 LYS A O 1
ATOM 2512 N N . LYS A 1 305 ? -15 -44.25 16.516 1 95.12 305 LYS A N 1
ATOM 2513 C CA . LYS A 1 305 ? -14.039 -43.344 17.156 1 95.12 305 LYS A CA 1
ATOM 2514 C C . LYS A 1 305 ? -14.086 -41.938 16.531 1 95.12 305 LYS A C 1
ATOM 2516 O O . LYS A 1 305 ? -14.016 -40.938 17.25 1 95.12 305 LYS A O 1
ATOM 2521 N N . ILE A 1 306 ? -14.156 -41.844 15.211 1 95.19 306 ILE A N 1
ATOM 2522 C CA . ILE A 1 306 ? -14.219 -40.562 14.5 1 95.19 306 ILE A CA 1
ATOM 2523 C C . ILE A 1 306 ? -15.484 -39.812 14.914 1 95.19 306 ILE A C 1
ATOM 2525 O O . ILE A 1 306 ? -15.445 -38.625 15.172 1 95.19 306 ILE A O 1
ATOM 2529 N N . GLU A 1 307 ? -16.594 -40.469 14.992 1 92.62 307 GLU A N 1
ATOM 2530 C CA . GLU A 1 307 ? -17.859 -39.844 15.391 1 92.62 307 GLU A CA 1
ATOM 2531 C C . GLU A 1 307 ? -17.797 -39.344 16.828 1 92.62 307 GLU A C 1
ATOM 2533 O O . GLU A 1 307 ? -18.312 -38.25 17.141 1 92.62 307 GLU A O 1
ATOM 2538 N N . TYR A 1 308 ? -17.109 -40.125 17.641 1 92.69 308 TYR A N 1
ATOM 2539 C CA . TYR A 1 308 ? -16.953 -39.75 19.031 1 92.69 308 TYR A CA 1
ATOM 2540 C C . TYR A 1 308 ? -16.094 -38.5 19.156 1 92.69 308 TYR A C 1
ATOM 2542 O O . TYR A 1 308 ? -16.453 -37.531 19.844 1 92.69 308 TYR A O 1
ATOM 2550 N N . GLU A 1 309 ? -15 -38.562 18.5 1 92.25 309 GLU A N 1
ATOM 2551 C CA . GLU A 1 309 ? -14.078 -37.438 18.547 1 92.25 309 GLU A CA 1
ATOM 2552 C C . GLU A 1 309 ? -14.703 -36.188 17.938 1 92.25 309 GLU A C 1
ATOM 2554 O O . GLU A 1 309 ? -14.438 -35.062 18.391 1 92.25 309 GLU A O 1
ATOM 2559 N N . ARG A 1 310 ? -15.422 -36.344 16.922 1 90.56 310 ARG A N 1
ATOM 2560 C CA . ARG A 1 310 ? -16.125 -35.219 16.297 1 90.56 310 ARG A CA 1
ATOM 2561 C C . ARG A 1 310 ? -17.125 -34.594 17.25 1 90.56 310 ARG A C 1
ATOM 2563 O O . ARG A 1 310 ? -17.172 -33.375 17.406 1 90.56 310 ARG A O 1
ATOM 2570 N N . ALA A 1 311 ? -17.922 -35.375 17.938 1 88.56 311 ALA A N 1
ATOM 2571 C CA . ALA A 1 311 ? -18.906 -34.906 18.891 1 88.56 311 ALA A CA 1
ATOM 2572 C C . ALA A 1 311 ? -18.234 -34.188 20.062 1 88.56 311 ALA A C 1
ATOM 2574 O O . ALA A 1 311 ? -18.75 -33.188 20.562 1 88.56 311 ALA A O 1
ATOM 2575 N N . GLU A 1 312 ? -17.141 -34.75 20.438 1 88.06 312 GLU A N 1
ATOM 2576 C CA . GLU A 1 312 ? -16.391 -34.156 21.531 1 88.06 312 GLU A CA 1
ATOM 2577 C C . GLU A 1 312 ? -15.836 -32.781 21.141 1 88.06 312 GLU A C 1
ATOM 2579 O O . GLU A 1 312 ? -15.805 -31.859 21.953 1 88.06 312 GLU A O 1
ATOM 2584 N N . ALA A 1 313 ? -15.422 -32.719 19.938 1 86.75 313 ALA A N 1
ATOM 2585 C CA . ALA A 1 313 ? -14.867 -31.453 19.453 1 86.75 313 ALA A CA 1
ATOM 2586 C C . ALA A 1 313 ? -15.945 -30.375 19.359 1 86.75 313 ALA A C 1
ATOM 2588 O O . ALA A 1 313 ? -15.68 -29.203 19.609 1 86.75 313 ALA A O 1
ATOM 2589 N N . GLU A 1 314 ? -17.125 -30.703 19.078 1 86 314 GLU A N 1
ATOM 2590 C CA . GLU A 1 314 ? -18.234 -29.766 18.938 1 86 314 GLU A CA 1
ATOM 2591 C C . GLU A 1 314 ? -18.812 -29.375 20.281 1 86 314 GLU A C 1
ATOM 2593 O O . GLU A 1 314 ? -18.938 -28.188 20.594 1 86 314 GLU A O 1
ATOM 2598 N N . THR A 1 315 ? -19.094 -30.375 21.141 1 81.62 315 THR A N 1
ATOM 2599 C CA . THR A 1 315 ? -19.734 -30.141 22.422 1 81.62 315 THR A CA 1
ATOM 2600 C C . THR A 1 315 ? -18.719 -29.719 23.469 1 81.62 315 THR A C 1
ATOM 2602 O O . THR A 1 315 ? -19 -28.875 24.328 1 81.62 315 THR A O 1
ATOM 2605 N N . GLY A 1 316 ? -17.531 -30.281 23.453 1 79.44 316 GLY A N 1
ATOM 2606 C CA . GLY A 1 316 ? -16.516 -30 24.453 1 79.44 316 GLY A CA 1
ATOM 2607 C C . GLY A 1 316 ? -15.711 -28.75 24.156 1 79.44 316 GLY A C 1
ATOM 2608 O O . GLY A 1 316 ? -14.898 -28.328 24.984 1 79.44 316 GLY A O 1
ATOM 2609 N N . TYR A 1 317 ? -15.992 -28.172 23.062 1 80.62 317 TYR A N 1
ATOM 2610 C CA . TYR A 1 317 ? -15.195 -27.031 22.641 1 80.62 317 TYR A CA 1
ATOM 2611 C C . TYR A 1 317 ? -15.336 -25.875 23.641 1 80.62 317 TYR A C 1
ATOM 2613 O O . TYR A 1 317 ? -14.336 -25.297 24.078 1 80.62 317 TYR A O 1
ATOM 2621 N N . TYR A 1 318 ? -16.516 -25.531 24.031 1 79.69 318 TYR A N 1
ATOM 2622 C CA . TYR A 1 318 ? -16.812 -24.344 24.844 1 79.69 318 TYR A CA 1
ATOM 2623 C C . TYR A 1 318 ? -16.281 -24.531 26.266 1 79.69 318 TYR A C 1
ATOM 2625 O O . TYR A 1 318 ? -15.867 -23.562 26.891 1 79.69 318 TYR A O 1
ATOM 2633 N N . ILE A 1 319 ? -16.203 -25.828 26.688 1 77.38 319 ILE A N 1
ATOM 2634 C CA . ILE A 1 319 ? -15.68 -26.109 28.016 1 77.38 319 ILE A CA 1
ATOM 2635 C C . ILE A 1 319 ? -14.156 -26.016 28.016 1 77.38 319 ILE A C 1
ATOM 2637 O O . ILE A 1 319 ? -13.562 -25.406 28.906 1 77.38 319 ILE A O 1
ATOM 2641 N N . LYS A 1 320 ? -13.602 -26.547 27.016 1 79.12 320 LYS A N 1
ATOM 2642 C CA . LYS A 1 320 ? -12.148 -26.625 26.922 1 79.12 320 LYS A CA 1
ATOM 2643 C C . LYS A 1 320 ? -11.547 -25.25 26.625 1 79.12 320 LYS A C 1
ATOM 2645 O O . LYS A 1 320 ? -10.438 -24.938 27.078 1 79.12 320 LYS A O 1
ATOM 2650 N N . ASN A 1 321 ? -12.305 -24.469 25.859 1 80.19 321 ASN A N 1
ATOM 2651 C CA . ASN A 1 321 ? -11.789 -23.172 25.438 1 80.19 321 ASN A CA 1
ATOM 2652 C C . ASN A 1 321 ? -12.484 -22.031 26.156 1 80.19 321 ASN A C 1
ATOM 2654 O O . ASN A 1 321 ? -12.578 -20.922 25.625 1 80.19 321 ASN A O 1
ATOM 2658 N N . ALA A 1 322 ? -12.93 -22.234 27.297 1 74.19 322 ALA A N 1
ATOM 2659 C CA . ALA A 1 322 ? -13.648 -21.234 28.094 1 74.19 322 ALA A CA 1
ATOM 2660 C C . ALA A 1 322 ? -12.75 -20.047 28.406 1 74.19 322 ALA A C 1
ATOM 2662 O O . ALA A 1 322 ? -13.211 -18.906 28.453 1 74.19 322 ALA A O 1
ATOM 2663 N N . ASN A 1 323 ? -11.484 -20.281 28.453 1 76.56 323 ASN A N 1
ATOM 2664 C CA . ASN A 1 323 ? -10.57 -19.203 28.844 1 76.56 323 ASN A CA 1
ATOM 2665 C C . ASN A 1 323 ? -9.914 -18.562 27.625 1 76.56 323 ASN A C 1
ATOM 2667 O O . ASN A 1 323 ? -9.141 -17.609 27.766 1 76.56 323 ASN A O 1
ATOM 2671 N N . SER A 1 324 ? -10.305 -19.109 26.5 1 80.5 324 SER A N 1
ATOM 2672 C CA . SER A 1 324 ? -9.688 -18.516 25.312 1 80.5 324 SER A CA 1
ATOM 2673 C C . SER A 1 324 ? -10.547 -17.406 24.734 1 80.5 324 SER A C 1
ATOM 2675 O O . SER A 1 324 ? -11.781 -17.484 24.75 1 80.5 324 SER A O 1
ATOM 2677 N N . ASN A 1 325 ? -9.867 -16.297 24.359 1 79.69 325 ASN A N 1
ATOM 2678 C CA . ASN A 1 325 ? -10.594 -15.156 23.797 1 79.69 325 ASN A CA 1
ATOM 2679 C C . ASN A 1 325 ? -10.828 -15.336 22.297 1 79.69 325 ASN A C 1
ATOM 2681 O O . ASN A 1 325 ? -11.633 -14.617 21.703 1 79.69 325 ASN A O 1
ATOM 2685 N N . VAL A 1 326 ? -10.148 -16.281 21.734 1 82.06 326 VAL A N 1
ATOM 2686 C CA . VAL A 1 326 ? -10.25 -16.453 20.281 1 82.06 326 VAL A CA 1
ATOM 2687 C C . VAL A 1 326 ? -10.859 -17.828 19.969 1 82.06 326 VAL A C 1
ATOM 2689 O O . VAL A 1 326 ? -10.445 -18.844 20.547 1 82.06 326 VAL A O 1
ATOM 2692 N N . GLY A 1 327 ? -11.93 -17.781 19.25 1 82.12 327 GLY A N 1
ATOM 2693 C CA . GLY A 1 327 ? -12.586 -19 18.844 1 82.12 327 GLY A CA 1
ATOM 2694 C C . GLY A 1 327 ? -12.039 -19.562 17.531 1 82.12 327 GLY A C 1
ATOM 2695 O O . GLY A 1 327 ? -10.883 -19.328 17.188 1 82.12 327 GLY A O 1
ATOM 2696 N N . GLY A 1 328 ? -12.781 -20.344 16.844 1 87.5 328 GLY A N 1
ATOM 2697 C CA . GLY A 1 328 ? -12.367 -21 15.617 1 87.5 328 GLY A CA 1
ATOM 2698 C C . GLY A 1 328 ? -12.719 -20.219 14.367 1 87.5 328 GLY A C 1
ATOM 2699 O O . GLY A 1 328 ? -12.711 -18.984 14.375 1 87.5 328 GLY A O 1
ATOM 2700 N N . SER A 1 329 ? -12.812 -20.828 13.273 1 93.12 329 SER A N 1
ATOM 2701 C CA . SER A 1 329 ? -13.148 -20.266 11.969 1 93.12 329 SER A CA 1
ATOM 2702 C C . SER A 1 329 ? -14.57 -20.625 11.555 1 93.12 329 SER A C 1
ATOM 2704 O O . SER A 1 329 ? -15.188 -21.516 12.156 1 93.12 329 SER A O 1
ATOM 2706 N N . SER A 1 330 ? -15.094 -19.875 10.68 1 95.19 330 SER A N 1
ATOM 2707 C CA . SER A 1 330 ? -16.453 -20.141 10.219 1 95.19 330 SER A CA 1
ATOM 2708 C C . SER A 1 330 ? -16.625 -19.734 8.758 1 95.19 330 SER A C 1
ATOM 2710 O O . SER A 1 330 ? -15.859 -18.922 8.242 1 95.19 330 SER A O 1
ATOM 2712 N N . PHE A 1 331 ? -17.547 -20.484 8.055 1 96.69 331 PHE A N 1
ATOM 2713 C CA . PHE A 1 331 ? -18.016 -20.078 6.734 1 96.69 331 PHE A CA 1
ATOM 2714 C C . PHE A 1 331 ? -19.438 -19.531 6.809 1 96.69 331 PHE A C 1
ATOM 2716 O O . PHE A 1 3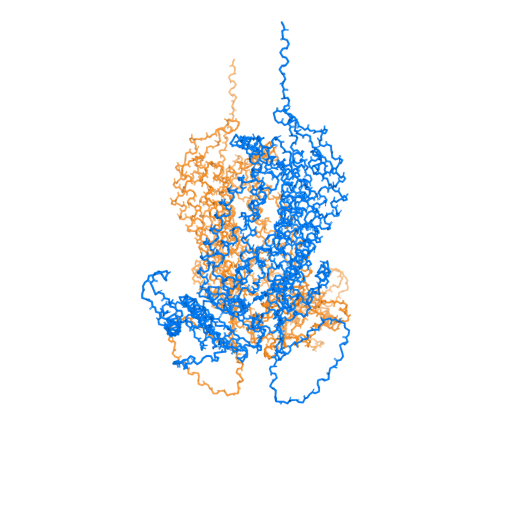31 ? -20.328 -20.156 7.363 1 96.69 331 PHE A O 1
ATOM 2723 N N . VAL A 1 332 ? -19.594 -18.312 6.367 1 96.75 332 VAL A N 1
ATOM 2724 C CA . VAL A 1 332 ? -20.922 -17.688 6.348 1 96.75 332 VAL A CA 1
ATOM 2725 C C . VAL A 1 332 ? -21.406 -17.562 4.906 1 96.75 332 VAL A C 1
ATOM 2727 O O . VAL A 1 332 ? -20.734 -16.969 4.059 1 96.75 332 VAL A O 1
ATOM 2730 N N . ILE A 1 333 ? -22.531 -18.141 4.598 1 96.19 333 ILE A N 1
ATOM 2731 C CA . ILE A 1 333 ? -23.078 -18.188 3.252 1 96.19 333 ILE A CA 1
ATOM 2732 C C . ILE A 1 333 ? -24.266 -17.234 3.148 1 96.19 333 ILE A C 1
ATOM 2734 O O . ILE A 1 333 ? -25.141 -17.203 4.023 1 96.19 333 ILE A O 1
ATOM 2738 N N . PHE A 1 334 ? -24.312 -16.438 2.139 1 95.12 334 PHE A N 1
ATOM 2739 C CA . PHE A 1 334 ? -25.375 -15.477 1.892 1 95.12 334 PHE A CA 1
ATOM 2740 C C . PHE A 1 334 ? -26.156 -15.836 0.629 1 95.12 334 PHE A C 1
ATOM 2742 O O . PHE A 1 334 ? -25.719 -16.688 -0.153 1 95.12 334 PHE A O 1
ATOM 2749 N N . ASN A 1 335 ? -27.266 -15.203 0.428 1 91.25 335 ASN A N 1
ATOM 2750 C CA . ASN A 1 335 ? -28.094 -15.43 -0.755 1 91.25 335 ASN A CA 1
ATOM 2751 C C . ASN A 1 335 ? -27.797 -14.406 -1.846 1 91.25 335 ASN A C 1
ATOM 2753 O O . ASN A 1 335 ? -28.328 -14.508 -2.953 1 91.25 335 ASN A O 1
ATOM 2757 N N . GLN A 1 336 ? -26.984 -13.43 -1.439 1 91.69 336 GLN A N 1
ATOM 2758 C CA . GLN A 1 336 ? -26.656 -12.359 -2.373 1 91.69 336 GLN A CA 1
ATOM 2759 C C . GLN A 1 336 ? -25.141 -12.211 -2.529 1 91.69 336 GLN A C 1
ATOM 2761 O O . GLN A 1 336 ? -24.406 -12.18 -1.538 1 91.69 336 GLN A O 1
ATOM 2766 N N . ARG A 1 337 ? -24.719 -12.062 -3.775 1 92.06 337 ARG A N 1
ATOM 2767 C CA . ARG A 1 337 ? -23.312 -11.867 -4.047 1 92.06 337 ARG A CA 1
ATOM 2768 C C . ARG A 1 337 ? -22.828 -10.516 -3.514 1 92.06 337 ARG A C 1
ATOM 2770 O O . ARG A 1 337 ? -21.688 -10.398 -3.049 1 92.06 337 ARG A O 1
ATOM 2777 N N . LYS A 1 338 ? -23.719 -9.531 -3.57 1 91.19 338 LYS A N 1
ATOM 2778 C CA . LYS A 1 338 ? -23.375 -8.172 -3.15 1 91.19 338 LYS A CA 1
ATOM 2779 C C . LYS A 1 338 ? -22.984 -8.133 -1.673 1 91.19 338 LYS A C 1
ATOM 2781 O O . LYS A 1 338 ? -22.062 -7.426 -1.284 1 91.19 338 LYS A O 1
ATOM 2786 N N . VAL A 1 339 ? -23.672 -8.938 -0.863 1 92.5 339 VAL A N 1
ATOM 2787 C CA . VAL A 1 339 ? -23.469 -8.93 0.582 1 92.5 339 VAL A CA 1
ATOM 2788 C C . VAL A 1 339 ? -22.078 -9.453 0.912 1 92.5 339 VAL A C 1
ATOM 2790 O O . VAL A 1 339 ? -21.406 -8.938 1.805 1 92.5 339 VAL A O 1
ATOM 2793 N N . GLN A 1 340 ? -21.672 -10.484 0.161 1 94.06 340 GLN A N 1
ATOM 2794 C CA . GLN A 1 340 ? -20.328 -11 0.373 1 94.06 340 GLN A CA 1
ATOM 2795 C C . GLN A 1 340 ? -19.266 -9.914 0.141 1 94.06 340 GLN A C 1
ATOM 2797 O O . GLN A 1 340 ? -18.344 -9.758 0.938 1 94.06 340 GLN A O 1
ATOM 2802 N N . LYS A 1 341 ? -19.438 -9.227 -1.023 1 93 341 LYS A N 1
ATOM 2803 C CA . LYS A 1 341 ? -18.484 -8.18 -1.388 1 93 341 LYS A CA 1
ATOM 2804 C C . LYS A 1 341 ? -18.453 -7.07 -0.343 1 93 341 LYS A C 1
ATOM 2806 O O . LYS A 1 341 ? -17.391 -6.555 -0.004 1 93 341 LYS A O 1
ATOM 2811 N N . GLU A 1 342 ? -19.578 -6.75 0.188 1 92.12 342 GLU A N 1
ATOM 2812 C CA . GLU A 1 342 ? -19.672 -5.703 1.197 1 92.12 342 GLU A CA 1
ATOM 2813 C C . GLU A 1 342 ? -19 -6.121 2.502 1 92.12 342 GLU A C 1
ATOM 2815 O O . GLU A 1 342 ? -18.234 -5.352 3.086 1 92.12 342 GLU A O 1
ATOM 2820 N N . MET A 1 343 ? -19.219 -7.316 2.895 1 91.75 343 MET A N 1
ATOM 2821 C CA . MET A 1 343 ? -18.766 -7.773 4.203 1 91.75 343 MET A CA 1
ATOM 2822 C C . MET A 1 343 ? -17.25 -7.941 4.219 1 91.75 343 MET A C 1
ATOM 2824 O O . MET A 1 343 ? -16.594 -7.688 5.234 1 91.75 343 MET A O 1
ATOM 2828 N N . VAL A 1 344 ? -16.719 -8.391 3.127 1 92.56 344 VAL A N 1
ATOM 2829 C CA . VAL A 1 344 ? -15.273 -8.625 3.092 1 92.56 344 VAL A CA 1
ATOM 2830 C C . VAL A 1 344 ? -14.539 -7.285 3.029 1 92.56 344 VAL A C 1
ATOM 2832 O O . VAL A 1 344 ? -13.445 -7.145 3.596 1 92.56 344 VAL A O 1
ATOM 2835 N N . GLN A 1 345 ? -15.086 -6.297 2.371 1 90.44 345 GLN A N 1
ATOM 2836 C CA . GLN A 1 345 ? -14.398 -5.031 2.15 1 90.44 345 GLN A CA 1
ATOM 2837 C C . GLN A 1 345 ? -14.602 -4.082 3.328 1 90.44 345 GLN A C 1
ATOM 2839 O O . GLN A 1 345 ? -13.852 -3.117 3.492 1 90.44 345 GLN A O 1
ATOM 2844 N N . THR A 1 346 ? -15.586 -4.305 4.156 1 89.81 346 THR A N 1
ATOM 2845 C CA . THR A 1 346 ? -15.867 -3.424 5.281 1 89.81 346 THR A CA 1
ATOM 2846 C C . THR A 1 346 ? -15.273 -3.982 6.57 1 89.81 346 THR A C 1
ATOM 2848 O O . THR A 1 346 ? -15.055 -5.188 6.688 1 89.81 346 THR A O 1
ATOM 2851 N N . ILE A 1 347 ? -15.047 -3.148 7.52 1 88.88 347 ILE A N 1
ATOM 2852 C CA . ILE A 1 347 ? -14.469 -3.539 8.797 1 88.88 347 ILE A CA 1
ATOM 2853 C C . ILE A 1 347 ? -15.578 -3.729 9.828 1 88.88 347 ILE A C 1
ATOM 2855 O O . ILE A 1 347 ? -16.359 -2.807 10.086 1 88.88 347 ILE A O 1
ATOM 2859 N N . MET A 1 348 ? -15.625 -4.898 10.422 1 86.5 348 MET A N 1
ATOM 2860 C CA . MET A 1 348 ? -16.781 -5.223 11.25 1 86.5 348 MET A CA 1
ATOM 2861 C C . MET A 1 348 ? -16.391 -5.289 12.727 1 86.5 348 MET A C 1
ATOM 2863 O O . MET A 1 348 ? -17.25 -5.414 13.594 1 86.5 348 MET A O 1
ATOM 2867 N N . HIS A 1 349 ? -15.141 -5.301 13.047 1 85.88 349 HIS A N 1
ATOM 2868 C CA . HIS A 1 349 ? -14.711 -5.43 14.43 1 85.88 349 HIS A CA 1
ATOM 2869 C C . HIS A 1 349 ? -13.609 -4.434 14.766 1 85.88 349 HIS A C 1
ATOM 2871 O O . HIS A 1 349 ? -12.789 -4.098 13.906 1 85.88 349 HIS A O 1
ATOM 2877 N N . ALA A 1 350 ? -13.547 -4.074 16 1 81 350 ALA A N 1
ATOM 2878 C CA . ALA A 1 350 ? -12.625 -3.037 16.453 1 81 350 ALA A CA 1
ATOM 2879 C C . ALA A 1 350 ? -11.188 -3.549 16.469 1 81 350 ALA A C 1
ATOM 2881 O O . ALA A 1 350 ? -10.25 -2.771 16.312 1 81 350 ALA A O 1
ATOM 2882 N N . LYS A 1 351 ? -11.07 -4.789 16.75 1 80.88 351 LYS A N 1
ATOM 2883 C CA . LYS A 1 351 ? -9.711 -5.328 16.844 1 80.88 351 LYS A CA 1
ATOM 2884 C C . LYS A 1 351 ? -9.305 -5.984 15.523 1 80.88 351 LYS A C 1
ATOM 2886 O O . LYS A 1 351 ? -8.469 -6.895 15.508 1 80.88 351 LYS A O 1
ATOM 2891 N N . TYR A 1 352 ? -9.914 -5.645 14.438 1 78.38 352 TYR A N 1
ATOM 2892 C CA . TYR A 1 352 ? -9.43 -6.027 13.117 1 78.38 352 TYR A CA 1
ATOM 2893 C C . TYR A 1 352 ? -7.996 -5.551 12.898 1 78.38 352 TYR A C 1
ATOM 2895 O O . TYR A 1 352 ? -7.633 -4.449 13.32 1 78.38 352 TYR A O 1
ATOM 2903 N N . HIS A 1 353 ? -7.145 -6.383 12.547 1 78.38 353 HIS A N 1
ATOM 2904 C CA . HIS A 1 353 ? -7.156 -7.617 11.766 1 78.38 353 HIS A CA 1
ATOM 2905 C C . HIS A 1 353 ? -6.953 -8.836 12.664 1 78.38 353 HIS A C 1
ATOM 2907 O O . HIS A 1 353 ? -7.18 -9.969 12.234 1 78.38 353 HIS A O 1
ATOM 2913 N N . VAL A 1 354 ? -6.777 -8.625 13.938 1 79.12 354 VAL A N 1
ATOM 2914 C CA . VAL A 1 354 ? -6.383 -9.727 14.805 1 79.12 354 VAL A CA 1
ATOM 2915 C C . VAL A 1 354 ? -7.605 -10.57 15.148 1 79.12 354 VAL A C 1
ATOM 2917 O O . VAL A 1 354 ? -7.504 -11.797 15.266 1 79.12 354 VAL A O 1
ATOM 2920 N N . LEU A 1 355 ? -8.742 -9.875 15.203 1 86.5 355 LEU A N 1
ATOM 2921 C CA . LEU A 1 355 ? -9.984 -10.594 15.484 1 86.5 355 LEU A CA 1
ATOM 2922 C C . LEU A 1 355 ? -11.008 -10.367 14.375 1 86.5 355 LEU A C 1
ATOM 2924 O O . LEU A 1 355 ? -11.078 -9.273 13.805 1 86.5 355 LEU A O 1
ATOM 2928 N N . PHE A 1 356 ? -11.688 -11.375 14.039 1 89.75 356 PHE A N 1
ATOM 2929 C CA . PHE A 1 356 ? -12.797 -11.312 13.102 1 89.75 356 PHE A CA 1
ATOM 2930 C C . PHE A 1 356 ? -12.312 -10.922 11.711 1 89.75 356 PHE A C 1
ATOM 2932 O O . PHE A 1 356 ? -12.836 -9.984 11.109 1 89.75 356 PHE A O 1
ATOM 2939 N N . SER A 1 357 ? -11.289 -11.586 11.344 1 90.44 357 SER A N 1
ATOM 2940 C CA . SER A 1 357 ? -10.75 -11.367 10 1 90.44 357 SER A CA 1
ATOM 2941 C C . SER A 1 357 ? -11.648 -11.992 8.938 1 90.44 357 SER A C 1
ATOM 2943 O O . SER A 1 357 ? -12.125 -13.117 9.109 1 90.44 357 SER A O 1
ATOM 2945 N N . ARG A 1 358 ? -11.883 -11.281 7.926 1 91.75 358 ARG A N 1
ATOM 2946 C CA . ARG A 1 358 ? -12.797 -11.711 6.867 1 91.75 358 ARG A CA 1
ATOM 2947 C C . ARG A 1 358 ? -12.047 -11.93 5.559 1 91.75 358 ARG A C 1
ATOM 2949 O O . ARG A 1 358 ? -11.195 -11.117 5.18 1 91.75 358 ARG A O 1
ATOM 2956 N N . TYR A 1 359 ? -12.367 -13.055 4.91 1 93.62 359 TYR A N 1
ATOM 2957 C CA . TYR A 1 359 ? -11.758 -13.391 3.629 1 93.62 359 TYR A CA 1
ATOM 2958 C C . TYR A 1 359 ? -12.805 -13.891 2.643 1 93.62 359 TYR A C 1
ATOM 2960 O O . TYR A 1 359 ? -13.883 -14.344 3.045 1 93.62 359 TYR A O 1
ATOM 2968 N N . TYR A 1 360 ? -12.547 -13.695 1.353 1 94.88 360 TYR A N 1
ATOM 2969 C CA . TYR A 1 360 ? -13.344 -14.406 0.357 1 94.88 360 TYR A CA 1
ATOM 2970 C C . TYR A 1 360 ? -13.164 -15.914 0.493 1 94.88 360 TYR A C 1
ATOM 2972 O O . TYR A 1 360 ? -12.039 -16.406 0.518 1 94.88 360 TYR A O 1
ATOM 2980 N N . ALA A 1 361 ? -14.18 -16.625 0.675 1 95.88 361 ALA A N 1
ATOM 2981 C CA . ALA A 1 361 ? -14.094 -18.078 0.883 1 95.88 361 ALA A CA 1
ATOM 2982 C C . ALA A 1 361 ? -13.664 -18.781 -0.393 1 95.88 361 ALA A C 1
ATOM 2984 O O . ALA A 1 361 ? -14.078 -18.422 -1.492 1 95.88 361 ALA A O 1
ATOM 2985 N N . PRO A 1 362 ? -12.805 -19.75 -0.285 1 94.56 362 PRO A N 1
ATOM 2986 C CA . PRO A 1 362 ? -12.484 -20.594 -1.434 1 94.56 362 PRO A CA 1
ATOM 2987 C C . PRO A 1 362 ? -13.594 -21.594 -1.753 1 94.56 362 PRO A C 1
ATOM 2989 O O . PRO A 1 362 ? -14.492 -21.812 -0.938 1 94.56 362 PRO A O 1
ATOM 2992 N N . ASP A 1 363 ? -13.523 -22.125 -2.967 1 93.5 363 ASP A N 1
ATOM 2993 C CA . ASP A 1 363 ? -14.43 -23.219 -3.299 1 93.5 363 ASP A CA 1
ATOM 2994 C C . ASP A 1 363 ? -14.266 -24.375 -2.32 1 93.5 363 ASP A C 1
ATOM 2996 O O . ASP A 1 363 ? -13.164 -24.641 -1.832 1 93.5 363 ASP A O 1
ATOM 3000 N N . PRO A 1 364 ? -15.32 -25.031 -1.979 1 93.25 364 PRO A N 1
ATOM 3001 C CA . PRO A 1 364 ? -15.242 -26.125 -1.011 1 93.25 364 PRO A CA 1
ATOM 3002 C C . PRO A 1 364 ? -14.141 -27.125 -1.343 1 93.25 364 PRO A C 1
ATOM 3004 O O . PRO A 1 364 ? -13.484 -27.656 -0.438 1 93.25 364 PRO A O 1
ATOM 3007 N N . ASN A 1 365 ? -13.852 -27.312 -2.666 1 92.94 365 ASN A N 1
ATOM 3008 C CA . ASN A 1 365 ? -12.805 -28.25 -3.084 1 92.94 365 ASN A CA 1
ATOM 3009 C C . ASN A 1 365 ? -11.414 -27.625 -2.93 1 92.94 365 ASN A C 1
ATOM 3011 O O . ASN A 1 365 ? -10.414 -28.344 -2.949 1 92.94 365 ASN A O 1
ATOM 3015 N N . ASP A 1 366 ? -11.398 -26.344 -2.744 1 94.75 366 ASP A N 1
ATOM 3016 C CA . ASP A 1 366 ? -10.133 -25.609 -2.658 1 94.75 366 ASP A CA 1
ATOM 3017 C C . ASP A 1 366 ? -9.703 -25.438 -1.205 1 94.75 366 ASP A C 1
ATOM 3019 O O . ASP A 1 366 ? -8.602 -24.953 -0.934 1 94.75 366 ASP A O 1
ATOM 3023 N N . VAL A 1 367 ? -10.539 -25.828 -0.224 1 95.12 367 VAL A N 1
ATOM 3024 C CA . VAL A 1 367 ? -10.25 -25.609 1.19 1 95.12 367 VAL A CA 1
ATOM 3025 C C . VAL A 1 367 ? -9.234 -26.641 1.668 1 95.12 367 VAL A C 1
ATOM 3027 O O . VAL A 1 367 ? -9.359 -27.844 1.365 1 95.12 367 VAL A O 1
ATOM 3030 N N . PHE A 1 368 ? -8.18 -26.25 2.242 1 95 368 PHE A N 1
ATOM 3031 C CA . PHE A 1 368 ? -7.25 -27.125 2.936 1 95 368 PHE A CA 1
ATOM 3032 C C . PHE A 1 368 ? -7.637 -27.281 4.398 1 95 368 PHE A C 1
ATOM 3034 O O . PHE A 1 368 ? -7.16 -26.531 5.258 1 95 368 PHE A O 1
ATOM 3041 N N . TRP A 1 369 ? -8.375 -28.25 4.695 1 93.19 369 TRP A N 1
ATOM 3042 C CA . TRP A 1 369 ? -9.07 -28.438 5.965 1 93.19 369 TRP A CA 1
ATOM 3043 C C . TRP A 1 369 ? -8.078 -28.594 7.113 1 93.19 369 TRP A C 1
ATOM 3045 O O . TRP A 1 369 ? -8.344 -28.172 8.234 1 93.19 369 TRP A O 1
ATOM 3055 N N . LYS A 1 370 ? -6.945 -29.109 6.871 1 91.56 370 LYS A N 1
ATOM 3056 C CA . LYS A 1 370 ? -5.977 -29.359 7.93 1 91.56 370 LYS A CA 1
ATOM 3057 C C . LYS A 1 370 ? -5.492 -28.047 8.555 1 91.56 370 LYS A C 1
ATOM 3059 O O . LYS A 1 370 ? -5.062 -28.031 9.711 1 91.56 370 LYS A O 1
ATOM 3064 N N . ASN A 1 371 ? -5.582 -26.938 7.793 1 93.44 371 ASN A N 1
ATOM 3065 C CA . ASN A 1 371 ? -5.035 -25.672 8.258 1 93.44 371 ASN A CA 1
ATOM 3066 C C . ASN A 1 371 ? -6.145 -24.703 8.648 1 93.44 371 ASN A C 1
ATOM 3068 O O . ASN A 1 371 ? -5.867 -23.578 9.062 1 93.44 371 ASN A O 1
ATOM 3072 N N . ILE A 1 372 ? -7.402 -25.047 8.641 1 91.62 372 ILE A N 1
ATOM 3073 C CA . ILE A 1 372 ? -8.523 -24.141 8.836 1 91.62 372 ILE A CA 1
ATOM 3074 C C . ILE A 1 372 ? -8.539 -23.656 10.281 1 91.62 372 ILE A C 1
ATOM 3076 O O . ILE A 1 372 ? -9.008 -22.547 10.562 1 91.62 372 ILE A O 1
ATOM 3080 N N . HIS A 1 373 ? -7.93 -24.453 11.211 1 88.56 373 HIS A N 1
ATOM 3081 C CA . HIS A 1 373 ? -7.969 -24.141 12.641 1 88.56 373 HIS A CA 1
ATOM 3082 C C . HIS A 1 373 ? -6.867 -23.156 13.016 1 88.56 373 HIS A C 1
ATOM 3084 O O . HIS A 1 373 ? -6.867 -22.625 14.125 1 88.56 373 HIS A O 1
ATOM 3090 N N . ILE A 1 374 ? -6.023 -22.875 12.133 1 91.69 374 ILE A N 1
ATOM 3091 C CA . ILE A 1 374 ? -4.871 -22.031 12.445 1 91.69 374 ILE A CA 1
ATOM 3092 C C . ILE A 1 374 ? -5.293 -20.562 12.461 1 91.69 374 ILE A C 1
ATOM 3094 O O . ILE A 1 374 ? -5.832 -20.047 11.484 1 91.69 374 ILE A O 1
ATOM 3098 N N . GLY A 1 375 ? -5.02 -19.938 13.562 1 90 375 GLY A N 1
ATOM 3099 C CA . GLY A 1 375 ? -5.352 -18.516 13.727 1 90 375 GLY A CA 1
ATOM 3100 C C . GLY A 1 375 ? -4.367 -17.594 13.047 1 90 375 GLY A C 1
ATOM 3101 O O . GLY A 1 375 ? -3.359 -18.047 12.492 1 90 375 GLY A O 1
ATOM 3102 N N . LEU A 1 376 ? -4.668 -16.344 13.039 1 89.12 376 LEU A N 1
ATOM 3103 C CA . LEU A 1 376 ? -3.861 -15.344 12.344 1 89.12 376 LEU A CA 1
ATOM 3104 C C . LEU A 1 376 ? -2.502 -15.18 13.008 1 89.12 376 LEU A C 1
ATOM 3106 O O . LEU A 1 376 ? -1.48 -15.055 12.328 1 89.12 376 LEU A O 1
ATOM 3110 N N . LYS A 1 377 ? -2.432 -15.07 14.367 1 86.94 377 LYS A N 1
ATOM 3111 C CA . LYS A 1 377 ? -1.16 -14.93 15.07 1 86.94 377 LYS A CA 1
ATOM 3112 C C . LYS A 1 377 ? -0.226 -16.094 14.758 1 86.94 377 LYS A C 1
ATOM 3114 O O . LYS A 1 377 ? 0.956 -15.891 14.469 1 86.94 377 LYS A O 1
ATOM 3119 N N . SER A 1 378 ? -0.801 -17.297 14.844 1 90.19 378 SER A N 1
ATOM 3120 C CA . SER A 1 378 ? -0.014 -18.484 14.516 1 90.19 378 SER A CA 1
ATOM 3121 C C . SER A 1 378 ? 0.43 -18.453 13.055 1 90.19 378 SER A C 1
ATOM 3123 O O . SER A 1 378 ? 1.535 -18.906 12.734 1 90.19 378 SER A O 1
ATOM 3125 N N . TYR A 1 379 ? -0.42 -17.984 12.227 1 91.69 379 TYR A N 1
ATOM 3126 C CA . TYR A 1 379 ? -0.082 -17.875 10.812 1 91.69 379 TYR A CA 1
ATOM 3127 C C . TYR A 1 379 ? 1.14 -17 10.609 1 91.69 379 TYR A C 1
ATOM 3129 O O . TYR A 1 379 ? 2.049 -17.344 9.852 1 91.69 379 TYR A O 1
ATOM 3137 N N . TYR A 1 380 ? 1.195 -15.859 11.242 1 88.06 380 TYR A N 1
ATOM 3138 C CA . TYR A 1 380 ? 2.311 -14.938 11.055 1 88.06 380 TYR A CA 1
ATOM 3139 C C . TYR A 1 380 ? 3.602 -15.523 11.609 1 88.06 380 TYR A C 1
ATOM 3141 O O . TYR A 1 380 ? 4.668 -15.383 11 1 88.06 380 TYR A O 1
ATOM 3149 N N . VAL A 1 381 ? 3.506 -16.172 12.742 1 90.56 381 VAL A N 1
ATOM 3150 C CA . VAL A 1 381 ? 4.688 -16.797 13.336 1 90.56 381 VAL A CA 1
ATOM 3151 C C . VAL A 1 381 ? 5.199 -17.906 12.414 1 90.56 381 VAL A C 1
ATOM 3153 O O . VAL A 1 381 ? 6.395 -17.984 12.133 1 90.56 381 VAL A O 1
ATOM 3156 N N . ARG A 1 382 ? 4.277 -18.75 11.969 1 94.12 382 ARG A N 1
ATOM 3157 C CA . ARG A 1 382 ? 4.641 -19.828 11.062 1 94.12 382 ARG A CA 1
ATOM 3158 C C . ARG A 1 382 ? 5.234 -19.281 9.766 1 94.12 382 ARG A C 1
ATOM 3160 O O . ARG A 1 382 ? 6.227 -19.812 9.258 1 94.12 382 ARG A O 1
ATOM 3167 N N . SER A 1 383 ? 4.578 -18.297 9.281 1 93.31 383 SER A N 1
ATOM 3168 C CA . SER A 1 383 ? 5.062 -17.688 8.047 1 93.31 383 SER A CA 1
ATOM 3169 C C . SER A 1 383 ? 6.469 -17.125 8.227 1 93.31 383 SER A C 1
ATOM 3171 O O . SER A 1 383 ? 7.293 -17.188 7.312 1 93.31 383 SER A O 1
ATOM 3173 N N . LEU A 1 384 ? 6.789 -16.516 9.359 1 89.88 384 LEU A N 1
ATOM 3174 C CA . LEU A 1 384 ? 8.117 -15.992 9.641 1 89.88 384 LEU A CA 1
ATOM 3175 C C . LEU A 1 384 ? 9.148 -17.125 9.711 1 89.88 384 LEU A C 1
ATOM 3177 O O . LEU A 1 384 ? 10.234 -17.016 9.148 1 89.88 384 LEU A O 1
ATOM 3181 N N . ILE A 1 385 ? 8.773 -18.156 10.375 1 93.44 385 ILE A N 1
ATOM 3182 C CA . ILE A 1 385 ? 9.672 -19.297 10.5 1 93.44 385 ILE A CA 1
ATOM 3183 C C . ILE A 1 385 ? 9.961 -19.891 9.125 1 93.44 385 ILE A C 1
ATOM 3185 O O . ILE A 1 385 ? 11.117 -20.156 8.789 1 93.44 385 ILE A O 1
ATOM 3189 N N . VAL A 1 386 ? 8.891 -20.062 8.367 1 94.88 386 VAL A N 1
ATOM 3190 C CA . VAL A 1 386 ? 9.047 -20.625 7.031 1 94.88 386 VAL A CA 1
ATOM 3191 C C . VAL A 1 386 ? 9.875 -19.672 6.164 1 94.88 386 VAL A C 1
ATOM 3193 O O . VAL A 1 386 ? 10.688 -20.109 5.352 1 94.88 386 VAL A O 1
ATOM 3196 N N . ALA A 1 387 ? 9.672 -18.422 6.34 1 92.12 387 ALA A N 1
ATOM 3197 C CA . ALA A 1 387 ? 10.453 -17.438 5.586 1 92.12 387 ALA A CA 1
ATOM 3198 C C . ALA A 1 387 ? 11.938 -17.547 5.922 1 92.12 387 ALA A C 1
ATOM 3200 O O . ALA A 1 387 ? 12.789 -17.516 5.031 1 92.12 387 ALA A O 1
ATOM 3201 N N . ILE A 1 388 ? 12.305 -17.672 7.168 1 90.12 388 ILE A N 1
ATOM 3202 C CA . ILE A 1 388 ? 13.688 -17.812 7.609 1 90.12 388 ILE A CA 1
ATOM 3203 C C . ILE A 1 388 ? 14.273 -19.109 7.051 1 90.12 388 ILE A C 1
ATOM 3205 O O . ILE A 1 388 ? 15.391 -19.125 6.535 1 90.12 388 ILE A O 1
ATOM 3209 N N . LEU A 1 389 ? 13.453 -20.109 7.105 1 93.62 389 LEU A N 1
ATOM 3210 C CA . LEU A 1 389 ? 13.906 -21.391 6.582 1 93.62 389 LEU A CA 1
ATOM 3211 C C . LEU A 1 389 ? 14.109 -21.328 5.074 1 93.62 389 LEU A C 1
ATOM 3213 O O . LEU A 1 389 ? 15.078 -21.875 4.551 1 93.62 389 LEU A O 1
ATOM 3217 N N . THR A 1 390 ? 13.148 -20.719 4.418 1 93.69 390 THR A N 1
ATOM 3218 C CA . THR A 1 390 ? 13.273 -20.562 2.973 1 93.69 390 THR A CA 1
ATOM 3219 C C . THR A 1 390 ? 14.508 -19.734 2.621 1 93.69 390 THR A C 1
ATOM 3221 O O . THR A 1 390 ? 15.234 -20.062 1.68 1 93.69 390 THR A O 1
ATOM 3224 N N . PHE A 1 391 ? 14.797 -18.688 3.381 1 90.25 391 PHE A N 1
ATOM 3225 C CA . PHE A 1 391 ? 15.969 -17.859 3.15 1 90.25 391 PHE A CA 1
ATOM 3226 C C . PHE A 1 391 ? 17.25 -18.672 3.346 1 90.25 391 PHE A C 1
ATOM 3228 O O . PHE A 1 391 ? 18.172 -18.594 2.527 1 90.25 391 PHE A O 1
ATOM 3235 N N . ALA A 1 392 ? 17.281 -19.422 4.391 1 91.19 392 ALA A N 1
ATOM 3236 C CA . ALA A 1 392 ? 18.438 -20.281 4.66 1 91.19 392 ALA A CA 1
ATOM 3237 C C . ALA A 1 392 ? 18.609 -21.328 3.562 1 91.19 392 ALA A C 1
ATOM 3239 O O . ALA A 1 392 ? 19.734 -21.594 3.117 1 91.19 392 ALA A O 1
ATOM 3240 N N . LEU A 1 393 ? 17.484 -21.844 3.121 1 91.62 393 LEU A N 1
ATOM 3241 C CA . LEU A 1 393 ? 17.516 -22.875 2.084 1 91.62 393 LEU A CA 1
ATOM 3242 C C . LEU A 1 393 ? 18.031 -22.281 0.767 1 91.62 393 LEU A C 1
ATOM 3244 O O . LEU A 1 393 ? 18.812 -22.922 0.063 1 91.62 393 LEU A O 1
ATOM 3248 N N . VAL A 1 394 ? 17.609 -21.109 0.44 1 89.69 394 VAL A N 1
ATOM 3249 C CA . VAL A 1 394 ? 18.031 -20.469 -0.796 1 89.69 394 VAL A CA 1
ATOM 3250 C C . VAL A 1 394 ? 19.547 -20.219 -0.761 1 89.69 394 VAL A C 1
ATOM 3252 O O . VAL A 1 394 ? 20.25 -20.5 -1.735 1 89.69 394 VAL A O 1
ATOM 3255 N N . PHE A 1 395 ? 20.094 -19.812 0.384 1 87.38 395 PHE A N 1
ATOM 3256 C CA . PHE A 1 395 ? 21.516 -19.5 0.522 1 87.38 395 PHE A CA 1
ATOM 3257 C C . PHE A 1 395 ? 22.344 -20.781 0.565 1 87.38 395 PHE A C 1
ATOM 3259 O O . PHE A 1 395 ? 23.391 -20.859 -0.076 1 87.38 395 PHE A O 1
ATOM 3266 N N . LEU A 1 396 ? 21.844 -21.734 1.27 1 88.38 396 LEU A N 1
ATOM 3267 C CA . LEU A 1 396 ? 22.562 -23 1.384 1 88.38 396 LEU A CA 1
ATOM 3268 C C . LEU A 1 396 ? 22.562 -23.75 0.058 1 88.38 396 LEU A C 1
ATOM 3270 O O . LEU A 1 396 ? 23.531 -24.438 -0.275 1 88.38 396 LEU A O 1
ATOM 3274 N N . TRP A 1 397 ? 21.469 -23.672 -0.681 1 86.88 397 TRP A N 1
ATOM 3275 C CA . TRP A 1 397 ? 21.391 -24.297 -1.991 1 86.88 397 TRP A CA 1
ATOM 3276 C C . TRP A 1 397 ? 22.328 -23.625 -2.982 1 86.88 397 TRP A C 1
ATOM 3278 O O . TRP A 1 397 ? 22.688 -24.219 -4.008 1 86.88 397 TRP A O 1
ATOM 3288 N N . GLY A 1 398 ? 22.672 -22.375 -2.701 1 85.81 398 GLY A N 1
ATOM 3289 C CA . GLY A 1 398 ? 23.594 -21.641 -3.555 1 85.81 398 GLY A CA 1
ATOM 3290 C C . GLY A 1 398 ? 24.984 -22.25 -3.6 1 85.81 398 GLY A C 1
ATOM 3291 O O . GLY A 1 398 ? 25.672 -22.156 -4.617 1 85.81 398 GLY A O 1
ATOM 3292 N N . ILE A 1 399 ? 25.328 -22.953 -2.625 1 82 399 ILE A N 1
ATOM 3293 C CA . ILE A 1 399 ? 26.672 -23.516 -2.514 1 82 399 ILE A CA 1
ATOM 3294 C C . ILE A 1 399 ? 26.844 -24.625 -3.547 1 82 399 ILE A C 1
ATOM 3296 O O . ILE A 1 399 ? 27.734 -24.547 -4.398 1 82 399 ILE A O 1
ATOM 3300 N N . PRO A 1 400 ? 26.016 -25.594 -3.574 1 80.94 400 PRO A N 1
ATOM 3301 C CA . PRO A 1 400 ? 26.172 -26.625 -4.602 1 80.94 400 PRO A CA 1
ATOM 3302 C C . PRO A 1 400 ? 26 -26.078 -6.02 1 80.94 400 PRO A C 1
ATOM 3304 O O . PRO A 1 400 ? 26.656 -26.547 -6.953 1 80.94 400 PRO A O 1
ATOM 3307 N N . VAL A 1 401 ? 25.156 -25.172 -6.188 1 81.88 401 VAL A N 1
ATOM 3308 C CA . VAL A 1 401 ? 24.906 -24.578 -7.496 1 81.88 401 VAL A CA 1
ATOM 3309 C C . VAL A 1 401 ? 26.156 -23.844 -7.973 1 81.88 401 VAL A C 1
ATOM 3311 O O . VAL A 1 401 ? 26.5 -23.906 -9.156 1 81.88 401 VAL A O 1
ATOM 3314 N N . ALA A 1 402 ? 26.766 -23.141 -7.031 1 77.19 402 ALA A N 1
ATOM 3315 C CA . ALA A 1 402 ? 28.016 -22.438 -7.375 1 77.19 402 ALA A CA 1
ATOM 3316 C C . ALA A 1 402 ? 29.078 -23.438 -7.816 1 77.19 402 ALA A C 1
ATOM 3318 O O . ALA A 1 402 ? 29.844 -23.156 -8.758 1 77.19 402 ALA A O 1
ATOM 3319 N N . PHE A 1 403 ? 29.047 -24.562 -7.234 1 73.94 403 PHE A N 1
ATOM 3320 C CA . PHE A 1 403 ? 30 -25.625 -7.59 1 73.94 403 PHE A CA 1
ATOM 3321 C C . PHE A 1 403 ? 29.703 -26.172 -8.977 1 73.94 403 PHE A C 1
ATOM 3323 O O . PHE A 1 403 ? 30.625 -26.359 -9.781 1 73.94 403 PHE A O 1
ATOM 3330 N N . LEU A 1 404 ? 28.484 -26.391 -9.273 1 72.56 404 LEU A N 1
ATOM 3331 C CA . LEU A 1 404 ? 28.078 -26.922 -10.57 1 72.56 404 LEU A CA 1
ATOM 3332 C C . LEU A 1 404 ? 28.344 -25.906 -11.68 1 72.56 404 LEU A C 1
ATOM 3334 O O . LEU A 1 404 ? 28.719 -26.281 -12.789 1 72.56 404 LEU A O 1
ATOM 3338 N N . SER A 1 405 ? 28.047 -24.625 -11.352 1 71.19 405 SER A N 1
ATOM 3339 C CA . SER A 1 405 ? 28.266 -23.562 -12.336 1 71.19 405 SER A CA 1
ATOM 3340 C C . SER A 1 405 ? 29.75 -23.391 -12.641 1 71.19 405 SER A C 1
ATOM 3342 O O . SER A 1 405 ? 30.125 -23.031 -13.758 1 71.19 405 SER A O 1
ATOM 3344 N N . GLY A 1 406 ? 30.531 -23.609 -11.664 1 64.81 406 GLY A N 1
ATOM 3345 C CA . GLY A 1 406 ? 31.969 -23.594 -11.875 1 64.81 406 GLY A CA 1
ATOM 3346 C C . GLY A 1 406 ? 32.469 -24.672 -12.828 1 64.81 406 GLY A C 1
ATOM 3347 O O . GLY A 1 406 ? 33.406 -24.453 -13.586 1 64.81 406 GLY A O 1
ATOM 3348 N N . PHE A 1 407 ? 31.703 -25.75 -12.82 1 62.38 407 PHE A N 1
ATOM 3349 C CA . PHE A 1 407 ? 32.062 -26.875 -13.672 1 62.38 407 PHE A CA 1
ATOM 3350 C C . PHE A 1 407 ? 31.703 -26.578 -15.125 1 62.38 407 PHE A C 1
ATOM 3352 O O . PHE A 1 407 ? 32.281 -27.156 -16.047 1 62.38 407 PHE A O 1
ATOM 3359 N N . SER A 1 408 ? 30.797 -25.672 -15.336 1 61.91 408 SER A N 1
ATOM 3360 C CA . SER A 1 408 ? 30.344 -25.375 -16.688 1 61.91 408 SER A CA 1
ATOM 3361 C C . SER A 1 408 ? 31.344 -24.484 -17.422 1 61.91 408 SER A C 1
ATOM 3363 O O . SER A 1 408 ? 31.344 -24.422 -18.656 1 61.91 408 SER A O 1
ATOM 3365 N N . ASN A 1 409 ? 32.188 -23.828 -16.547 1 57.94 409 ASN A N 1
ATOM 3366 C CA . ASN A 1 409 ? 33.219 -22.984 -17.188 1 57.94 409 ASN A CA 1
ATOM 3367 C C . ASN A 1 409 ? 34.531 -23.703 -17.312 1 57.94 409 ASN A C 1
ATOM 3369 O O . ASN A 1 409 ? 35.125 -24.141 -16.312 1 57.94 409 ASN A O 1
ATOM 3373 N N . LEU A 1 410 ? 34.875 -24.219 -18.531 1 54.06 410 LEU A N 1
ATOM 3374 C CA . LEU A 1 410 ? 36.031 -25.016 -18.828 1 54.06 410 LEU A CA 1
ATOM 3375 C C . LEU A 1 410 ? 37.281 -24.391 -18.234 1 54.06 410 LEU A C 1
ATOM 3377 O O . LEU A 1 410 ? 38.188 -25.094 -17.781 1 54.06 410 LEU A O 1
ATOM 3381 N N . GLU A 1 411 ? 37.281 -23.062 -18.375 1 53.75 411 GLU A N 1
ATOM 3382 C CA . GLU A 1 411 ? 38.469 -22.391 -17.875 1 53.75 411 GLU A CA 1
ATOM 3383 C C . GLU A 1 411 ? 38.656 -22.625 -16.375 1 53.75 411 GLU A C 1
ATOM 3385 O O . GLU A 1 411 ? 39.781 -22.781 -15.898 1 53.75 411 GLU A O 1
ATOM 3390 N N . THR A 1 412 ? 37.531 -22.828 -15.742 1 54.41 412 THR A N 1
ATOM 3391 C CA . THR A 1 412 ? 37.625 -23.016 -14.297 1 54.41 412 THR A CA 1
ATOM 3392 C C . THR A 1 412 ? 38 -24.438 -13.961 1 54.41 412 THR A C 1
ATOM 3394 O O . THR A 1 412 ? 38.781 -24.672 -13.016 1 54.41 412 THR A O 1
ATOM 3397 N N . ILE A 1 413 ? 37.625 -25.328 -14.797 1 56.81 413 ILE A N 1
ATOM 3398 C CA . ILE A 1 413 ? 37.906 -26.734 -14.539 1 56.81 413 ILE A CA 1
ATOM 3399 C C . ILE A 1 413 ? 39.406 -27 -14.766 1 56.81 413 ILE A C 1
ATOM 3401 O O . ILE A 1 413 ? 40 -27.797 -14.047 1 56.81 413 ILE A O 1
ATOM 3405 N N . SER A 1 414 ? 39.938 -26.359 -15.82 1 56.28 414 SER A N 1
ATOM 3406 C CA . SER A 1 414 ? 41.344 -26.578 -16.141 1 56.28 414 SER A CA 1
ATOM 3407 C C . SER A 1 414 ? 42.281 -26.016 -15.055 1 56.28 414 SER A C 1
ATOM 3409 O O . SER A 1 414 ? 43.406 -26.453 -14.922 1 56.28 414 SER A O 1
ATOM 3411 N N . ARG A 1 415 ? 41.562 -25.156 -14.414 1 52.28 415 ARG A N 1
ATOM 3412 C CA . ARG A 1 415 ? 42.438 -24.5 -13.461 1 52.28 415 ARG A CA 1
ATOM 3413 C C . ARG A 1 415 ? 42.406 -25.203 -12.109 1 52.28 415 ARG A C 1
ATOM 3415 O O . ARG A 1 415 ? 43.281 -25.016 -11.273 1 52.28 415 ARG A O 1
ATOM 3422 N N . VAL A 1 416 ? 41.406 -25.953 -11.945 1 51.91 416 VAL A N 1
ATOM 3423 C CA . VAL A 1 416 ? 41.312 -26.656 -10.664 1 51.91 416 VAL A CA 1
ATOM 3424 C C . VAL A 1 416 ? 41.969 -28.031 -10.789 1 51.91 416 VAL A C 1
ATOM 3426 O O . VAL A 1 416 ? 41.5 -28.859 -11.594 1 51.91 416 VAL A O 1
ATOM 3429 N N . LYS A 1 417 ? 43.156 -28.188 -10.203 1 52.75 417 LYS A N 1
ATOM 3430 C CA . LYS A 1 417 ? 44 -29.391 -10.203 1 52.75 417 LYS A CA 1
ATOM 3431 C C . LYS A 1 417 ? 43.156 -30.641 -9.906 1 52.75 417 LYS A C 1
ATOM 3433 O O . LYS A 1 417 ? 43.469 -31.719 -10.414 1 52.75 417 LYS A O 1
ATOM 3438 N N . ALA A 1 418 ? 42.156 -30.484 -9.07 1 52.5 418 ALA A N 1
ATOM 3439 C CA . ALA A 1 418 ? 41.375 -31.641 -8.617 1 52.5 418 ALA A CA 1
ATOM 3440 C C . ALA A 1 418 ? 40.625 -32.281 -9.781 1 52.5 418 ALA A C 1
ATOM 3442 O O . ALA A 1 418 ? 40.25 -33.469 -9.734 1 52.5 418 ALA A O 1
ATOM 3443 N N . PHE A 1 419 ? 40.469 -31.531 -10.82 1 54.53 419 PHE A N 1
ATOM 3444 C CA . PHE A 1 419 ? 39.719 -32.062 -11.945 1 54.53 419 PHE A CA 1
ATOM 3445 C C . PHE A 1 419 ? 40.625 -32.312 -13.141 1 54.53 419 PHE A C 1
ATOM 3447 O O . PHE A 1 419 ? 40.188 -32.281 -14.289 1 54.53 419 PHE A O 1
ATOM 3454 N N . SER A 1 420 ? 41.875 -32.469 -12.938 1 57.38 420 SER A N 1
ATOM 3455 C CA . SER A 1 420 ? 42.844 -32.781 -13.977 1 57.38 420 SER A CA 1
ATOM 3456 C C . SER A 1 420 ? 42.469 -34.031 -14.758 1 57.38 420 SER A C 1
ATOM 3458 O O . SER A 1 420 ? 42.719 -34.125 -15.961 1 57.38 420 SER A O 1
ATOM 3460 N N . TRP A 1 421 ? 41.844 -34.938 -14.055 1 57.19 421 TRP A N 1
ATOM 3461 C CA . TRP A 1 421 ? 41.438 -36.156 -14.742 1 57.19 421 TRP A CA 1
ATOM 3462 C C . TRP A 1 421 ? 40.406 -35.875 -15.805 1 57.19 421 TRP A C 1
ATOM 3464 O O . TRP A 1 421 ? 40.375 -36.5 -16.859 1 57.19 421 TRP A O 1
ATOM 3474 N N . ILE A 1 422 ? 39.5 -34.875 -15.602 1 59.75 422 ILE A N 1
ATOM 3475 C CA . ILE A 1 422 ? 38.469 -34.5 -16.562 1 59.75 422 ILE A CA 1
ATOM 3476 C C . ILE A 1 422 ? 39.094 -33.781 -17.734 1 59.75 422 ILE A C 1
ATOM 3478 O O . ILE A 1 422 ? 38.656 -33.938 -18.875 1 59.75 422 ILE A O 1
ATOM 3482 N N . THR A 1 423 ? 40.188 -33.094 -17.422 1 59.41 423 THR A N 1
ATOM 3483 C CA . THR A 1 423 ? 40.875 -32.375 -18.484 1 59.41 423 THR A CA 1
ATOM 3484 C C . THR A 1 423 ? 41.5 -33.312 -19.484 1 59.41 423 THR A C 1
ATOM 3486 O O . THR A 1 423 ? 41.562 -33.031 -20.672 1 59.41 423 THR A O 1
ATOM 3489 N N . ASP A 1 424 ? 41.906 -34.406 -18.938 1 59.91 424 ASP A N 1
ATOM 3490 C CA . ASP A 1 424 ? 42.5 -35.375 -19.844 1 59.91 424 ASP A CA 1
ATOM 3491 C C . ASP A 1 424 ? 41.438 -35.969 -20.781 1 59.91 424 ASP A C 1
ATOM 3493 O O . ASP A 1 424 ? 41.719 -36.188 -21.953 1 59.91 424 ASP A O 1
ATOM 3497 N N . ILE A 1 425 ? 40.312 -36.156 -20.281 1 59.03 425 ILE A N 1
ATOM 3498 C CA . ILE A 1 425 ? 39.219 -36.719 -21.078 1 59.03 425 ILE A CA 1
ATOM 3499 C C . ILE A 1 425 ? 38.688 -35.656 -22.062 1 59.03 425 ILE A C 1
ATOM 3501 O O . ILE A 1 425 ? 38.375 -35.969 -23.203 1 59.03 425 ILE A O 1
ATOM 3505 N N . ILE A 1 426 ? 38.688 -34.375 -21.656 1 60.06 426 ILE A N 1
ATOM 3506 C CA . ILE A 1 426 ? 38.188 -33.219 -22.422 1 60.06 426 ILE A CA 1
ATOM 3507 C C . ILE A 1 426 ? 39.125 -32.969 -23.609 1 60.06 426 ILE A C 1
ATOM 3509 O O . ILE A 1 426 ? 38.656 -32.625 -24.703 1 60.06 426 ILE A O 1
ATOM 3513 N N . SER A 1 427 ? 40.375 -33.25 -23.391 1 58.75 427 SER A N 1
ATOM 3514 C CA . SER A 1 427 ? 41.344 -32.938 -24.438 1 58.75 427 SER A CA 1
ATOM 3515 C C . SER A 1 427 ? 41.25 -33.969 -25.562 1 58.75 427 SER A C 1
ATOM 3517 O O . SER A 1 427 ? 41.656 -33.688 -26.703 1 58.75 427 SER A O 1
ATOM 3519 N N . LYS A 1 428 ? 40.625 -35.094 -25.297 1 59.12 428 LYS A N 1
ATOM 3520 C CA . LYS A 1 428 ? 40.688 -36.156 -26.281 1 59.12 428 LYS A CA 1
ATOM 3521 C C . LYS A 1 428 ? 39.562 -36.031 -27.297 1 59.12 428 LYS A C 1
ATOM 3523 O O . LYS A 1 428 ? 39.688 -36.438 -28.453 1 59.12 428 LYS A O 1
ATOM 3528 N N . SER A 1 429 ? 38.344 -35.5 -26.906 1 69.62 429 SER A N 1
ATOM 3529 C CA . SER A 1 429 ? 37.219 -35.438 -27.844 1 69.62 429 SER A CA 1
ATOM 3530 C C . SER A 1 429 ? 36.406 -34.156 -27.672 1 69.62 429 SER A C 1
ATOM 3532 O O . SER A 1 429 ? 36.031 -33.812 -26.547 1 69.62 429 SER A O 1
ATOM 3534 N N . LYS A 1 430 ? 36.25 -33.438 -28.812 1 73.38 430 LYS A N 1
ATOM 3535 C CA . LYS A 1 430 ? 35.5 -32.188 -28.828 1 73.38 430 LYS A CA 1
ATOM 3536 C C . LYS A 1 430 ? 34.062 -32.406 -28.422 1 73.38 430 LYS A C 1
ATOM 3538 O O . LYS A 1 430 ? 33.469 -31.562 -27.75 1 73.38 430 LYS A O 1
ATOM 3543 N N . ILE A 1 431 ? 33.5 -33.469 -28.719 1 78 431 ILE A N 1
ATOM 3544 C CA . ILE A 1 431 ? 32.125 -33.781 -28.422 1 78 431 ILE A CA 1
ATOM 3545 C C . ILE A 1 431 ? 31.953 -34.031 -26.922 1 78 431 ILE A C 1
ATOM 3547 O O . ILE A 1 431 ? 31 -33.531 -26.312 1 78 431 ILE A O 1
ATOM 3551 N N . LEU A 1 432 ? 32.875 -34.688 -26.328 1 76.88 432 LEU A N 1
ATOM 3552 C CA . LEU A 1 432 ? 32.812 -34.969 -24.891 1 76.88 432 LEU A CA 1
ATOM 3553 C C . LEU A 1 432 ? 33 -33.719 -24.078 1 76.88 432 LEU A C 1
ATOM 3555 O O . LEU A 1 432 ? 32.375 -33.562 -23.016 1 76.88 432 LEU A O 1
ATOM 3559 N N . GLN A 1 433 ? 33.781 -32.875 -24.672 1 74.38 433 GLN A N 1
ATOM 3560 C CA . GLN A 1 433 ? 34 -31.594 -24.016 1 74.38 433 GLN A CA 1
ATOM 3561 C C . GLN A 1 433 ? 32.688 -30.766 -24 1 74.38 433 GLN A C 1
ATOM 3563 O O . GLN A 1 433 ? 32.344 -30.172 -22.984 1 74.38 433 GLN A O 1
ATOM 3568 N N . GLY A 1 434 ? 32.094 -30.812 -25.109 1 72.75 434 GLY A N 1
ATOM 3569 C CA . GLY A 1 434 ? 30.859 -30.062 -25.203 1 72.75 434 GLY A CA 1
ATOM 3570 C C . GLY A 1 434 ? 29.766 -30.641 -24.328 1 72.75 434 GLY A C 1
ATOM 3571 O O . GLY A 1 434 ? 28.984 -29.891 -23.719 1 72.75 434 GLY A O 1
ATOM 3572 N N . PHE A 1 435 ? 29.766 -31.891 -24.203 1 80.38 435 PHE A N 1
ATOM 3573 C CA . PHE A 1 435 ? 28.781 -32.562 -23.391 1 80.38 435 PHE A CA 1
ATOM 3574 C C . PHE A 1 435 ? 29 -32.281 -21.906 1 80.38 435 PHE A C 1
ATOM 3576 O O . PHE A 1 435 ? 28.062 -31.953 -21.188 1 80.38 435 PHE A O 1
ATOM 3583 N N . LEU A 1 436 ? 30.188 -32.281 -21.469 1 74.38 436 LEU A N 1
ATOM 3584 C CA . LEU A 1 436 ? 30.516 -32.156 -20.047 1 74.38 436 LEU A CA 1
ATOM 3585 C C . LEU A 1 436 ? 30.453 -30.688 -19.609 1 74.38 436 LEU A C 1
ATOM 3587 O O . LEU A 1 436 ? 30.141 -30.391 -18.469 1 74.38 436 LEU A O 1
ATOM 3591 N N . SER A 1 437 ? 30.688 -29.812 -20.578 1 72.69 437 SER A N 1
ATOM 3592 C CA . SER A 1 437 ? 30.734 -28.406 -20.203 1 72.69 437 SER A CA 1
ATOM 3593 C C . SER A 1 437 ? 29.406 -27.703 -20.5 1 72.69 437 SER A C 1
ATOM 3595 O O . SER A 1 437 ? 29.047 -26.734 -19.828 1 72.69 437 SER A O 1
ATOM 3597 N N . GLY A 1 438 ? 28.688 -28.219 -21.406 1 73.25 438 GLY A N 1
ATOM 3598 C CA . GLY A 1 438 ? 27.484 -27.531 -21.828 1 73.25 438 GLY A CA 1
ATOM 3599 C C . GLY A 1 438 ? 26.203 -28.234 -21.406 1 73.25 438 GLY A C 1
ATOM 3600 O O . GLY A 1 438 ? 25.328 -27.625 -20.781 1 73.25 438 GLY A O 1
ATOM 3601 N N . PHE A 1 439 ? 26.156 -29.438 -21.562 1 81.5 439 PHE A N 1
ATOM 3602 C CA . PHE A 1 439 ? 24.906 -30.156 -21.391 1 81.5 439 PHE A CA 1
ATOM 3603 C C . PHE A 1 439 ? 24.75 -30.656 -19.969 1 81.5 439 PHE A C 1
ATOM 3605 O O . PHE A 1 439 ? 23.75 -30.375 -19.297 1 81.5 439 PHE A O 1
ATOM 3612 N N . LEU A 1 440 ? 25.734 -31.281 -19.406 1 79.31 440 LEU A N 1
ATOM 3613 C CA . LEU A 1 440 ? 25.625 -32.031 -18.156 1 79.31 440 LEU A CA 1
ATOM 3614 C C . LEU A 1 440 ? 25.422 -31.078 -16.984 1 79.31 440 LEU A C 1
ATOM 3616 O O . LEU A 1 440 ? 24.516 -31.297 -16.172 1 79.31 440 LEU A O 1
ATOM 3620 N N . PRO A 1 441 ? 26.203 -30.062 -16.922 1 78.31 441 PRO A N 1
ATOM 3621 C CA . PRO A 1 441 ? 26.016 -29.188 -15.766 1 78.31 441 PRO A CA 1
ATOM 3622 C C . PRO A 1 441 ? 24.625 -28.562 -15.727 1 78.31 441 PRO A C 1
ATOM 3624 O O . PRO A 1 441 ? 24.031 -28.438 -14.656 1 78.31 441 PRO A O 1
ATOM 3627 N N . ASN A 1 442 ? 24.109 -28.141 -16.844 1 83.38 442 ASN A N 1
ATOM 3628 C CA . ASN A 1 442 ? 22.797 -27.516 -16.891 1 83.38 442 ASN A CA 1
ATOM 3629 C C . ASN A 1 442 ? 21.688 -28.531 -16.625 1 83.38 442 ASN A C 1
ATOM 3631 O O . ASN A 1 442 ? 20.672 -28.203 -15.992 1 83.38 442 ASN A O 1
ATOM 3635 N N . LEU A 1 443 ? 21.875 -29.703 -17.031 1 85.94 443 LEU A N 1
ATOM 3636 C CA . LEU A 1 443 ? 20.906 -30.766 -16.75 1 85.94 443 LEU A CA 1
ATOM 3637 C C . LEU A 1 443 ? 20.859 -31.062 -15.25 1 85.94 443 LEU A C 1
ATOM 3639 O O . LEU A 1 443 ? 19.766 -31.188 -14.68 1 85.94 443 LEU A O 1
ATOM 3643 N N . ILE A 1 444 ? 22.047 -31.172 -14.695 1 84.75 444 ILE A N 1
ATOM 3644 C CA . ILE A 1 444 ? 22.125 -31.438 -13.258 1 84.75 444 ILE A CA 1
ATOM 3645 C C . ILE A 1 444 ? 21.469 -30.297 -12.484 1 84.75 444 ILE A C 1
ATOM 3647 O O . ILE A 1 444 ? 20.766 -30.516 -11.5 1 84.75 444 ILE A O 1
ATOM 3651 N N . LEU A 1 445 ? 21.734 -29.156 -12.984 1 85.69 445 LEU A N 1
ATOM 3652 C CA . LEU A 1 445 ? 21.156 -27.984 -12.336 1 85.69 445 LEU A CA 1
ATOM 3653 C C . LEU A 1 445 ? 19.641 -28.047 -12.375 1 85.69 445 LEU A C 1
ATOM 3655 O O . LEU A 1 445 ? 18.969 -27.781 -11.375 1 85.69 445 LEU A O 1
ATOM 3659 N N . ILE A 1 446 ? 19.047 -28.375 -13.469 1 87.94 446 ILE A N 1
ATOM 3660 C CA . ILE A 1 446 ? 17.609 -28.453 -13.633 1 87.94 446 ILE A CA 1
ATOM 3661 C C . ILE A 1 446 ? 17.031 -29.547 -12.719 1 87.94 446 ILE A C 1
ATOM 3663 O O . ILE A 1 446 ? 16.047 -29.312 -12.023 1 87.94 446 ILE A O 1
ATOM 3667 N N . ILE A 1 447 ? 17.719 -30.656 -12.633 1 86.75 447 ILE A N 1
ATOM 3668 C CA . ILE A 1 447 ? 17.281 -31.766 -11.797 1 86.75 447 ILE A CA 1
ATOM 3669 C C . ILE A 1 447 ? 17.359 -31.375 -10.328 1 86.75 447 ILE A C 1
ATOM 3671 O O . ILE A 1 447 ? 16.453 -31.672 -9.547 1 86.75 447 ILE A O 1
ATOM 3675 N N . PHE A 1 448 ? 18.422 -30.734 -10.078 1 86.5 448 PHE A N 1
ATOM 3676 C CA . PHE A 1 448 ? 18.625 -30.297 -8.703 1 86.5 448 PHE A CA 1
ATOM 3677 C C . PHE A 1 448 ? 17.531 -29.328 -8.281 1 86.5 448 PHE A C 1
ATOM 3679 O O . PHE A 1 448 ? 17.094 -29.344 -7.125 1 86.5 448 PHE A O 1
ATOM 3686 N N . MET A 1 449 ? 17.078 -28.5 -9.148 1 88.38 449 MET A N 1
ATOM 3687 C CA . MET A 1 449 ? 16.016 -27.547 -8.828 1 88.38 449 MET A CA 1
ATOM 3688 C C . MET A 1 449 ? 14.672 -28.25 -8.711 1 88.38 449 MET A C 1
ATOM 3690 O O . MET A 1 449 ? 13.828 -27.859 -7.902 1 88.38 449 MET A O 1
ATOM 3694 N N . ILE A 1 450 ? 14.453 -29.328 -9.438 1 89.62 450 ILE A N 1
ATOM 3695 C CA . ILE A 1 450 ? 13.195 -30.078 -9.414 1 89.62 450 ILE A CA 1
ATOM 3696 C C . ILE A 1 450 ? 13.055 -30.797 -8.078 1 89.62 450 ILE A C 1
ATOM 3698 O O . ILE A 1 450 ? 11.945 -30.938 -7.551 1 89.62 450 ILE A O 1
ATOM 3702 N N . LEU A 1 451 ? 14.141 -31.203 -7.473 1 90.44 451 LEU A N 1
ATOM 3703 C CA . LEU A 1 451 ? 14.148 -31.922 -6.207 1 90.44 451 LEU A CA 1
ATOM 3704 C C . LEU A 1 451 ? 13.656 -31.031 -5.07 1 90.44 451 LEU A C 1
ATOM 3706 O O . LEU A 1 451 ? 13.242 -31.531 -4.02 1 90.44 451 LEU A O 1
ATOM 3710 N N . LEU A 1 452 ? 13.688 -29.812 -5.309 1 92.31 452 LEU A N 1
ATOM 3711 C CA . LEU A 1 452 ? 13.297 -28.859 -4.281 1 92.31 452 LEU A CA 1
ATOM 3712 C C . LEU A 1 452 ? 11.781 -28.734 -4.191 1 92.31 452 LEU A C 1
ATOM 3714 O O . LEU A 1 452 ? 11.25 -28.234 -3.197 1 92.31 452 LEU A O 1
ATOM 3718 N N . ILE A 1 453 ? 11.031 -29.141 -5.219 1 93.69 453 ILE A N 1
ATOM 3719 C CA . ILE A 1 453 ? 9.602 -28.875 -5.359 1 93.69 453 ILE A CA 1
ATOM 3720 C C . ILE A 1 453 ? 8.852 -29.5 -4.184 1 93.69 453 ILE A C 1
ATOM 3722 O O . ILE A 1 453 ? 8.07 -28.812 -3.51 1 93.69 453 ILE A O 1
ATOM 3726 N N . PRO A 1 454 ? 9.172 -30.766 -3.775 1 94.88 454 PRO A N 1
ATOM 3727 C CA . PRO A 1 454 ? 8.453 -31.328 -2.633 1 94.88 454 PRO A CA 1
ATOM 3728 C C . PRO A 1 454 ? 8.75 -30.594 -1.327 1 94.88 454 PRO A C 1
ATOM 3730 O O . PRO A 1 454 ? 7.871 -30.469 -0.471 1 94.88 454 PRO A O 1
ATOM 3733 N N . ILE A 1 455 ? 9.906 -30.125 -1.226 1 95.31 455 ILE A N 1
ATOM 3734 C CA . ILE A 1 455 ? 10.289 -29.406 -0.018 1 95.31 455 ILE A CA 1
ATOM 3735 C C . ILE A 1 455 ? 9.531 -28.078 0.05 1 95.31 455 ILE A C 1
ATOM 3737 O O . ILE A 1 455 ? 9.023 -27.703 1.108 1 95.31 455 ILE A O 1
ATOM 3741 N N . ILE A 1 456 ? 9.461 -27.453 -1.06 1 95.94 456 ILE A N 1
ATOM 3742 C CA . ILE A 1 456 ? 8.781 -26.156 -1.118 1 95.94 456 ILE A CA 1
ATOM 3743 C C . ILE A 1 456 ? 7.289 -26.344 -0.833 1 95.94 456 ILE A C 1
ATOM 3745 O O . ILE A 1 456 ? 6.672 -25.516 -0.164 1 95.94 456 ILE A O 1
ATOM 3749 N N . TYR A 1 457 ? 6.719 -27.422 -1.302 1 96.12 457 TYR A N 1
ATOM 3750 C CA . TYR A 1 457 ? 5.324 -27.719 -0.995 1 96.12 457 TYR A CA 1
ATOM 3751 C C . TYR A 1 457 ? 5.129 -27.938 0.5 1 96.12 457 TYR A C 1
ATOM 3753 O O . TYR A 1 457 ? 4.18 -27.438 1.093 1 96.12 457 TYR A O 1
ATOM 3761 N N . ALA A 1 458 ? 6.059 -28.656 1.062 1 95.94 458 ALA A N 1
ATOM 3762 C CA . ALA A 1 458 ? 5.969 -28.922 2.496 1 95.94 458 ALA A CA 1
ATOM 3763 C C . ALA A 1 458 ? 6.082 -27.641 3.303 1 95.94 458 ALA A C 1
ATOM 3765 O O . ALA A 1 458 ? 5.32 -27.422 4.25 1 95.94 458 ALA A O 1
ATOM 3766 N N . LEU A 1 459 ? 6.965 -26.797 2.889 1 96 459 LEU A N 1
ATOM 3767 C CA . LEU A 1 459 ? 7.152 -25.516 3.57 1 96 459 LEU A CA 1
ATOM 3768 C C . LEU A 1 459 ? 5.918 -24.641 3.406 1 96 459 LEU A C 1
ATOM 3770 O O . LEU A 1 459 ? 5.504 -23.969 4.352 1 96 459 LEU A O 1
ATOM 3774 N N . SER A 1 460 ? 5.32 -24.656 2.234 1 96.25 460 SER A N 1
ATOM 3775 C CA . SER A 1 460 ? 4.156 -23.828 1.963 1 96.25 460 SER A CA 1
ATOM 3776 C C . SER A 1 460 ? 2.93 -24.328 2.721 1 96.25 460 SER A C 1
ATOM 3778 O O . SER A 1 460 ? 2.104 -23.531 3.168 1 96.25 460 SER A O 1
ATOM 3780 N N . ARG A 1 461 ? 2.826 -25.625 2.906 1 95.5 461 ARG A N 1
ATOM 3781 C CA . ARG A 1 461 ? 1.721 -26.203 3.674 1 95.5 461 ARG A CA 1
ATOM 3782 C C . ARG A 1 461 ? 1.87 -25.891 5.16 1 95.5 461 ARG A C 1
ATOM 3784 O O . ARG A 1 461 ? 0.875 -25.734 5.871 1 95.5 461 ARG A O 1
ATOM 3791 N N . ALA A 1 462 ? 3.068 -25.672 5.578 1 95.25 462 ALA A N 1
ATOM 3792 C CA . ALA A 1 462 ? 3.346 -25.438 6.988 1 95.25 462 ALA A CA 1
ATOM 3793 C C . ALA A 1 462 ? 3.035 -23.984 7.367 1 95.25 462 ALA A C 1
ATOM 3795 O O . ALA A 1 462 ? 2.902 -23.656 8.547 1 95.25 462 ALA A O 1
ATOM 3796 N N . CYS A 1 463 ? 2.955 -23.031 6.473 1 92.94 463 CYS A N 1
ATOM 3797 C CA . CYS A 1 463 ? 2.701 -21.609 6.73 1 92.94 463 CYS A CA 1
ATOM 3798 C C . CYS A 1 463 ? 1.311 -21.406 7.32 1 92.94 463 CYS A C 1
ATOM 3800 O O . CYS A 1 463 ? 1.092 -20.469 8.094 1 92.94 463 CYS A O 1
ATOM 3802 N N . GLY A 1 464 ? 0.315 -22.281 7.027 1 90.75 464 GLY A N 1
ATOM 3803 C CA . GLY A 1 464 ? -1.012 -22.188 7.609 1 90.75 464 GLY A CA 1
ATOM 3804 C C . GLY A 1 464 ? -2.033 -21.578 6.664 1 90.75 464 GLY A C 1
ATOM 3805 O O . GLY A 1 464 ? -2.988 -20.938 7.102 1 90.75 464 GLY A O 1
ATOM 3806 N N . TYR A 1 465 ? -1.883 -21.703 5.387 1 94.06 465 TYR A N 1
ATOM 3807 C CA . TYR A 1 465 ? -2.887 -21.25 4.43 1 94.06 465 TYR A CA 1
ATOM 3808 C C . TYR A 1 465 ? -4.125 -22.141 4.48 1 94.06 465 TYR A C 1
ATOM 3810 O O . TYR A 1 465 ? -4.016 -23.359 4.633 1 94.06 465 TYR A O 1
ATOM 3818 N N . PHE A 1 466 ? -5.238 -21.578 4.336 1 94 466 PHE A N 1
ATOM 3819 C CA . PHE A 1 466 ? -6.461 -22.359 4.504 1 94 466 PHE A CA 1
ATOM 3820 C C . PHE A 1 466 ? -6.988 -22.828 3.154 1 94 466 PHE A C 1
ATOM 3822 O O . PHE A 1 466 ? -8.039 -23.469 3.086 1 94 466 PHE A O 1
ATOM 3829 N N . SER A 1 467 ? -6.359 -22.516 2.062 1 95.19 467 SER A N 1
ATOM 3830 C CA . SER A 1 467 ? -6.793 -22.953 0.74 1 95.19 467 SER A CA 1
ATOM 3831 C C . SER A 1 467 ? -5.629 -23.516 -0.065 1 95.19 467 SER A C 1
ATOM 3833 O O . SER A 1 467 ? -4.48 -23.109 0.121 1 95.19 467 SER A O 1
ATOM 3835 N N . ASN A 1 468 ? -5.914 -24.5 -0.915 1 95.06 468 ASN A N 1
ATOM 3836 C CA . ASN A 1 468 ? -4.91 -25.109 -1.78 1 95.06 468 ASN A CA 1
ATOM 3837 C C . ASN A 1 468 ? -4.363 -24.109 -2.799 1 95.06 468 ASN A C 1
ATOM 3839 O O . ASN A 1 468 ? -3.184 -24.156 -3.146 1 95.06 468 ASN A O 1
ATOM 3843 N N . SER A 1 469 ? -5.23 -23.266 -3.23 1 94.19 469 SER A N 1
ATOM 3844 C CA . SER A 1 469 ? -4.816 -22.25 -4.199 1 94.19 469 SER A CA 1
ATOM 3845 C C . SER A 1 469 ? -3.762 -21.328 -3.613 1 94.19 469 SER A C 1
ATOM 3847 O O . SER A 1 469 ? -2.791 -20.969 -4.285 1 94.19 469 SER A O 1
ATOM 3849 N N . ARG A 1 470 ? -3.926 -20.953 -2.336 1 94.88 470 ARG A N 1
ATOM 3850 C CA . ARG A 1 470 ? -2.949 -20.078 -1.688 1 94.88 470 ARG A CA 1
ATOM 3851 C C . ARG A 1 470 ? -1.64 -20.828 -1.438 1 94.88 470 ARG A C 1
ATOM 3853 O O . ARG A 1 470 ? -0.562 -20.219 -1.495 1 94.88 470 ARG A O 1
ATOM 3860 N N . ILE A 1 471 ? -1.729 -22.062 -1.167 1 96.06 471 ILE A N 1
ATOM 3861 C CA . ILE A 1 471 ? -0.525 -22.875 -1.017 1 96.06 471 ILE A CA 1
ATOM 3862 C C . ILE A 1 471 ? 0.232 -22.922 -2.342 1 96.06 471 ILE A C 1
ATOM 3864 O O . ILE A 1 471 ? 1.449 -22.734 -2.377 1 96.06 471 ILE A O 1
ATOM 3868 N N . GLU A 1 472 ? -0.509 -23.156 -3.434 1 95.62 472 GLU A N 1
ATOM 3869 C CA . GLU A 1 472 ? 0.108 -23.188 -4.758 1 95.62 472 GLU A CA 1
ATOM 3870 C C . GLU A 1 472 ? 0.75 -21.844 -5.09 1 95.62 472 GLU A C 1
ATOM 3872 O O . GLU A 1 472 ? 1.815 -21.797 -5.707 1 95.62 472 GLU A O 1
ATOM 3877 N N . ALA A 1 473 ? 0.034 -20.812 -4.707 1 95.69 473 ALA A N 1
ATOM 3878 C CA . ALA A 1 473 ? 0.586 -19.484 -4.934 1 95.69 473 ALA A CA 1
ATOM 3879 C C . ALA A 1 473 ? 1.878 -19.281 -4.145 1 95.69 473 ALA A C 1
ATOM 3881 O O . ALA A 1 473 ? 2.82 -18.656 -4.637 1 95.69 473 ALA A O 1
ATOM 3882 N N . SER A 1 474 ? 1.9 -19.781 -2.932 1 96.31 474 SER A N 1
ATOM 3883 C CA . SER A 1 474 ? 3.107 -19.719 -2.115 1 96.31 474 SER A CA 1
ATOM 3884 C C . SER A 1 474 ? 4.242 -20.516 -2.736 1 96.31 474 SER A C 1
ATOM 3886 O O . SER A 1 474 ? 5.398 -20.094 -2.721 1 96.31 474 SER A O 1
ATOM 3888 N N . VAL A 1 475 ? 3.922 -21.609 -3.264 1 96.62 475 VAL A N 1
ATOM 3889 C CA . VAL A 1 475 ? 4.914 -22.422 -3.951 1 96.62 475 VAL A CA 1
ATOM 3890 C C . VAL A 1 475 ? 5.473 -21.656 -5.152 1 96.62 475 VAL A C 1
ATOM 3892 O O . VAL A 1 475 ? 6.684 -21.641 -5.371 1 96.62 475 VAL A O 1
ATOM 3895 N N . PHE A 1 476 ? 4.562 -21.047 -5.906 1 96.75 476 PHE A N 1
ATOM 3896 C CA . PHE A 1 476 ? 4.945 -20.219 -7.047 1 96.75 476 PHE A CA 1
ATOM 3897 C C . PHE A 1 476 ? 5.961 -19.156 -6.629 1 96.75 476 PHE A C 1
ATOM 3899 O O . PHE A 1 476 ? 7.027 -19.047 -7.238 1 96.75 476 PHE A O 1
ATOM 3906 N N . SER A 1 477 ? 5.707 -18.547 -5.57 1 95.75 477 SER A N 1
ATOM 3907 C CA . SER A 1 477 ? 6.551 -17.453 -5.125 1 95.75 477 SER A CA 1
ATOM 3908 C C . SER A 1 477 ? 7.906 -17.953 -4.637 1 95.75 477 SER A C 1
ATOM 3910 O O . SER A 1 477 ? 8.945 -17.422 -5.023 1 95.75 477 SER A O 1
ATOM 3912 N N . LYS A 1 478 ? 7.926 -18.938 -3.852 1 95.38 478 LYS A N 1
ATOM 3913 C CA . LYS A 1 478 ? 9.164 -19.453 -3.27 1 95.38 478 LYS A CA 1
ATOM 3914 C C . LYS A 1 478 ? 10.039 -20.109 -4.332 1 95.38 478 LYS A C 1
ATOM 3916 O O . LYS A 1 478 ? 11.258 -19.922 -4.348 1 95.38 478 LYS A O 1
ATOM 3921 N N . TYR A 1 479 ? 9.367 -20.828 -5.121 1 95.75 479 TYR A N 1
ATOM 3922 C CA . TYR A 1 479 ? 10.133 -21.5 -6.164 1 95.75 479 TYR A CA 1
ATOM 3923 C C . TYR A 1 479 ? 10.734 -20.5 -7.137 1 95.75 479 TYR A C 1
ATOM 3925 O O . TYR A 1 479 ? 11.883 -20.656 -7.57 1 95.75 479 TYR A O 1
ATOM 3933 N N . PHE A 1 480 ? 10.023 -19.484 -7.488 1 95.5 480 PHE A N 1
ATOM 3934 C CA . PHE A 1 480 ? 10.555 -18.438 -8.359 1 95.5 480 PHE A CA 1
ATOM 3935 C C . PHE A 1 480 ? 11.773 -17.781 -7.723 1 95.5 480 PHE A C 1
ATOM 3937 O O . PHE A 1 480 ? 12.773 -17.531 -8.398 1 95.5 480 PHE A O 1
ATOM 3944 N N . LEU A 1 481 ? 11.656 -17.516 -6.48 1 92.94 481 LEU A N 1
ATOM 3945 C CA . LEU A 1 481 ? 12.773 -16.906 -5.758 1 92.94 481 LEU A CA 1
ATOM 3946 C C . LEU A 1 481 ? 14 -17.812 -5.793 1 92.94 481 LEU A C 1
ATOM 3948 O O . LEU A 1 481 ? 15.117 -17.344 -6.02 1 92.94 481 LEU A O 1
ATOM 3952 N N . PHE A 1 482 ? 13.766 -19.047 -5.633 1 92 482 PHE A N 1
ATOM 3953 C CA . PHE A 1 482 ? 14.852 -20.031 -5.664 1 92 482 PHE A CA 1
ATOM 3954 C C . PHE A 1 482 ? 15.5 -20.078 -7.043 1 92 482 PHE A C 1
ATOM 3956 O O . PHE A 1 482 ? 16.719 -20.078 -7.156 1 92 482 PHE A O 1
ATOM 3963 N N . LEU A 1 483 ? 14.68 -20.031 -7.996 1 93.31 483 LEU A N 1
ATOM 3964 C CA . LEU A 1 483 ? 15.172 -20.156 -9.367 1 93.31 483 LEU A CA 1
ATOM 3965 C C . LEU A 1 483 ? 15.953 -18.922 -9.773 1 93.31 483 LEU A C 1
ATOM 3967 O O . LEU A 1 483 ? 17.062 -19.016 -10.32 1 93.31 483 LEU A O 1
ATOM 3971 N N . VAL A 1 484 ? 15.422 -17.812 -9.477 1 90.75 484 VAL A N 1
ATOM 3972 C CA . VAL A 1 484 ? 16.062 -16.562 -9.891 1 90.75 484 VAL A CA 1
ATOM 3973 C C . VAL A 1 484 ? 17.359 -16.375 -9.109 1 90.75 484 VAL A C 1
ATOM 3975 O O . VAL A 1 484 ? 18.391 -16 -9.688 1 90.75 484 VAL A O 1
ATOM 3978 N N . PHE A 1 485 ? 17.359 -16.656 -7.902 1 88.81 485 PHE A N 1
ATOM 3979 C CA . PHE A 1 485 ? 18.531 -16.438 -7.07 1 88.81 485 PHE A CA 1
ATOM 3980 C C . PHE A 1 485 ? 19.625 -17.453 -7.402 1 88.81 485 PHE A C 1
ATOM 3982 O O . PHE A 1 485 ? 20.781 -17.078 -7.613 1 88.81 485 PHE A O 1
ATOM 3989 N N . ASN A 1 486 ? 19.297 -18.688 -7.488 1 87.44 486 ASN A N 1
ATOM 3990 C CA . ASN A 1 486 ? 20.297 -19.734 -7.629 1 87.44 486 ASN A CA 1
ATOM 3991 C C . ASN A 1 486 ? 20.719 -19.922 -9.086 1 87.44 486 ASN A C 1
ATOM 3993 O O . ASN A 1 486 ? 21.906 -20.078 -9.383 1 87.44 486 ASN A O 1
ATOM 3997 N N . VAL A 1 487 ? 19.797 -19.891 -9.961 1 86.88 487 VAL A N 1
ATOM 3998 C CA . VAL A 1 487 ? 20.141 -20.156 -11.352 1 86.88 487 VAL A CA 1
ATOM 3999 C C . VAL A 1 487 ? 20.688 -18.891 -12.008 1 86.88 487 VAL A C 1
ATOM 4001 O O . VAL A 1 487 ? 21.672 -18.953 -12.742 1 86.88 487 VAL A O 1
ATOM 4004 N N . PHE A 1 488 ? 20.141 -17.781 -11.75 1 84.5 488 PHE A N 1
ATOM 4005 C CA . PHE A 1 488 ? 20.562 -16.562 -12.43 1 84.5 488 PHE A CA 1
ATOM 4006 C C . PHE A 1 488 ? 21.656 -15.852 -11.648 1 84.5 488 PHE A C 1
ATOM 4008 O O . PHE A 1 488 ? 22.75 -15.641 -12.164 1 84.5 488 PHE A O 1
ATOM 4015 N N . LEU A 1 489 ? 21.406 -15.531 -10.359 1 79.94 489 LEU A N 1
ATOM 4016 C CA . LEU A 1 489 ? 22.297 -14.664 -9.609 1 79.94 489 LEU A CA 1
ATOM 4017 C C . LEU A 1 489 ? 23.562 -15.422 -9.188 1 79.94 489 LEU A C 1
ATOM 4019 O O . LEU A 1 489 ? 24.672 -14.945 -9.398 1 7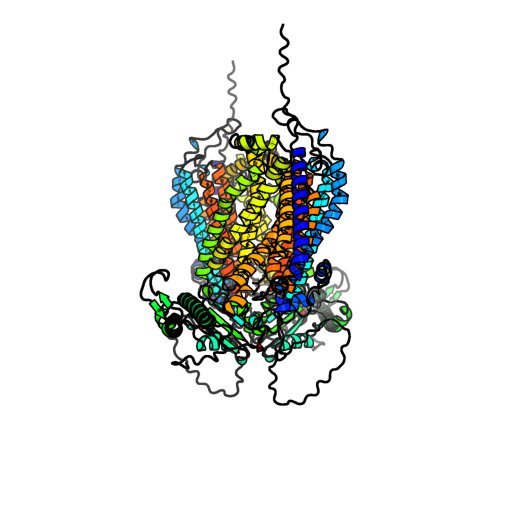9.94 489 LEU A O 1
ATOM 4023 N N . VAL A 1 490 ? 23.406 -16.594 -8.641 1 78.19 490 VAL A N 1
ATOM 4024 C CA . VAL A 1 490 ? 24.547 -17.359 -8.156 1 78.19 490 VAL A CA 1
ATOM 4025 C C . VAL A 1 490 ? 25.422 -17.797 -9.328 1 78.19 490 VAL A C 1
ATOM 4027 O O . VAL A 1 490 ? 26.641 -17.766 -9.25 1 78.19 490 VAL A O 1
ATOM 4030 N N . SER A 1 491 ? 24.828 -18.172 -10.359 1 74.75 491 SER A N 1
ATOM 4031 C CA . SER A 1 491 ? 25.594 -18.578 -11.531 1 74.75 491 SER A CA 1
ATOM 4032 C C . SER A 1 491 ? 26.391 -17.406 -12.102 1 74.75 491 SER A C 1
ATOM 4034 O O . SER A 1 491 ? 27.516 -17.578 -12.578 1 74.75 491 SER A O 1
ATOM 4036 N N . ALA A 1 492 ? 25.797 -16.25 -12.039 1 71.69 492 ALA A N 1
ATOM 4037 C CA . ALA A 1 492 ? 26.469 -15.055 -12.539 1 71.69 492 ALA A CA 1
ATOM 4038 C C . ALA A 1 492 ? 27.656 -14.703 -11.656 1 71.69 492 ALA A C 1
ATOM 4040 O O . ALA A 1 492 ? 28.734 -14.359 -12.164 1 71.69 492 ALA A O 1
ATOM 4041 N N . ILE A 1 493 ? 27.5 -14.836 -10.344 1 70.94 493 ILE A N 1
ATOM 4042 C CA . ILE A 1 493 ? 28.547 -14.492 -9.391 1 70.94 493 ILE A CA 1
ATOM 4043 C C . ILE A 1 493 ? 29.641 -15.555 -9.422 1 70.94 493 ILE A C 1
ATOM 4045 O O . ILE A 1 493 ? 30.828 -15.234 -9.453 1 70.94 493 ILE A O 1
ATOM 4049 N N . ALA A 1 494 ? 29.234 -16.797 -9.32 1 64.75 494 ALA A N 1
ATOM 4050 C CA . ALA A 1 494 ? 30.188 -17.906 -9.297 1 64.75 494 ALA A CA 1
ATOM 4051 C C . ALA A 1 494 ? 31.047 -17.922 -10.555 1 64.75 494 ALA A C 1
ATOM 4053 O O . ALA A 1 494 ? 32.25 -18.156 -10.484 1 64.75 494 ALA A O 1
ATOM 4054 N N . GLY A 1 495 ? 30.453 -17.734 -11.562 1 61.53 495 GLY A N 1
ATOM 4055 C CA . GLY A 1 495 ? 31.203 -17.688 -12.805 1 61.53 495 GLY A CA 1
ATOM 4056 C C . GLY A 1 495 ? 32.25 -16.609 -12.82 1 61.53 495 GLY A C 1
ATOM 4057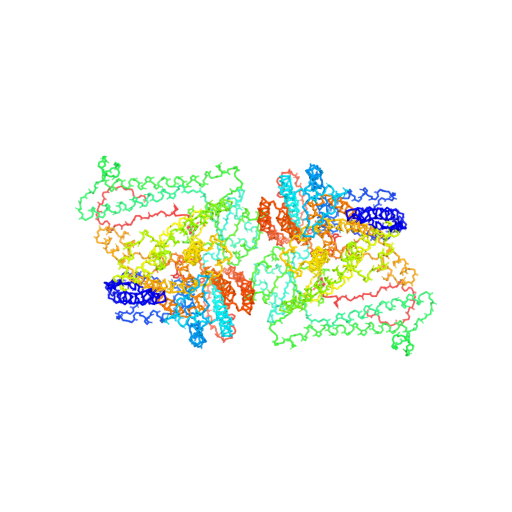 O O . GLY A 1 495 ? 33.375 -16.812 -13.344 1 61.53 495 GLY A O 1
ATOM 4058 N N . THR A 1 496 ? 31.938 -15.555 -12.055 1 61.5 496 THR A N 1
ATOM 4059 C CA . THR A 1 496 ? 32.875 -14.422 -12.016 1 61.5 496 THR A CA 1
ATOM 4060 C C . THR A 1 496 ? 33.938 -14.641 -10.961 1 61.5 496 THR A C 1
ATOM 4062 O O . THR A 1 496 ? 35.125 -14.367 -11.211 1 61.5 496 THR A O 1
ATOM 4065 N N . ILE A 1 497 ? 33.5 -15.086 -9.766 1 59.72 497 ILE A N 1
ATOM 4066 C CA . ILE A 1 497 ? 34.438 -15.266 -8.648 1 59.72 497 ILE A CA 1
ATOM 4067 C C . ILE A 1 497 ? 35.469 -16.312 -9.016 1 59.72 497 ILE A C 1
ATOM 4069 O O . ILE A 1 497 ? 36.656 -16.109 -8.742 1 59.72 497 ILE A O 1
ATOM 4073 N N . PHE A 1 498 ? 35.125 -17.391 -9.602 1 56.34 498 PHE A N 1
ATOM 4074 C CA . PHE A 1 498 ? 36.062 -18.469 -9.875 1 56.34 498 PHE A CA 1
ATOM 4075 C C . PHE A 1 498 ? 37 -18.094 -11.023 1 56.34 498 PHE A C 1
ATOM 4077 O O . PHE A 1 498 ? 38.125 -18.594 -11.094 1 56.34 498 PHE A O 1
ATOM 4084 N N . GLN A 1 499 ? 36.469 -17.156 -11.797 1 54.31 499 GLN A N 1
ATOM 4085 C CA . GLN A 1 499 ? 37.344 -16.703 -12.883 1 54.31 499 GLN A CA 1
ATOM 4086 C C . GLN A 1 499 ? 38.375 -15.695 -12.383 1 54.31 499 GLN A C 1
ATOM 4088 O O . GLN A 1 499 ? 39.469 -15.594 -12.938 1 54.31 499 GLN A O 1
ATOM 4093 N N . SER A 1 500 ? 37.906 -14.953 -11.289 1 56.41 500 SER A N 1
ATOM 4094 C CA . SER A 1 500 ? 38.781 -13.867 -10.867 1 56.41 500 SER A CA 1
ATOM 4095 C C . SER A 1 500 ? 39.031 -13.906 -9.367 1 56.41 500 SER A C 1
ATOM 4097 O O . SER A 1 500 ? 39.125 -12.867 -8.711 1 56.41 500 SER A O 1
ATOM 4099 N N . ILE A 1 501 ? 38.875 -15.086 -8.711 1 54.44 501 ILE A N 1
ATOM 4100 C CA . ILE A 1 501 ? 38.969 -15.195 -7.262 1 54.44 501 ILE A CA 1
ATOM 4101 C C . ILE A 1 501 ? 40.219 -14.445 -6.777 1 54.44 501 ILE A C 1
ATOM 4103 O O . ILE A 1 501 ? 40.156 -13.734 -5.773 1 54.44 501 ILE A O 1
ATOM 4107 N N . GLU A 1 502 ? 41.312 -14.711 -7.402 1 52.25 502 GLU A N 1
ATOM 4108 C CA . GLU A 1 502 ? 42.594 -14.109 -6.977 1 52.25 502 GLU A CA 1
ATOM 4109 C C . GLU A 1 502 ? 42.531 -12.586 -7.098 1 52.25 502 GLU A C 1
ATOM 4111 O O . GLU A 1 502 ? 43.031 -11.875 -6.223 1 52.25 502 GLU A O 1
ATOM 4116 N N . GLN A 1 503 ? 41.938 -12.18 -8.133 1 55.06 503 GLN A N 1
ATOM 4117 C CA . GLN A 1 503 ? 41.906 -10.734 -8.352 1 55.06 503 GLN A CA 1
ATOM 4118 C C . GLN A 1 503 ? 40.906 -10.055 -7.406 1 55.06 503 GLN A C 1
ATOM 4120 O O . GLN A 1 503 ? 41.188 -8.969 -6.891 1 55.06 503 GLN A O 1
ATOM 4125 N N . ILE A 1 504 ? 39.781 -10.625 -7.129 1 57.16 504 ILE A N 1
ATOM 4126 C CA . ILE A 1 504 ? 38.75 -10.023 -6.27 1 57.16 504 ILE A CA 1
ATOM 4127 C C . ILE A 1 504 ? 39.25 -9.969 -4.828 1 57.16 504 ILE A C 1
ATOM 4129 O O . ILE A 1 504 ? 38.969 -9.016 -4.098 1 57.16 504 ILE A O 1
ATOM 4133 N N . ALA A 1 505 ? 40.031 -11.062 -4.508 1 53.88 505 ALA A N 1
ATOM 4134 C CA . ALA A 1 505 ? 40.625 -11.078 -3.176 1 53.88 505 ALA A CA 1
ATOM 4135 C C . ALA A 1 505 ? 41.594 -9.914 -3.002 1 53.88 505 ALA A C 1
ATOM 4137 O O . ALA A 1 505 ? 41.719 -9.352 -1.911 1 53.88 505 ALA A O 1
ATOM 4138 N N . ASN A 1 506 ? 42.25 -9.531 -4.051 1 54.22 506 ASN A N 1
ATOM 4139 C CA . ASN A 1 506 ? 43.281 -8.484 -3.959 1 54.22 506 ASN A CA 1
ATOM 4140 C C . ASN A 1 506 ? 42.656 -7.102 -4.18 1 54.22 506 ASN A C 1
ATOM 4142 O O . ASN A 1 506 ? 43.125 -6.125 -3.574 1 54.22 506 ASN A O 1
ATOM 4146 N N . ASP A 1 507 ? 41.688 -7.008 -5.199 1 52.5 507 ASP A N 1
ATOM 4147 C CA . ASP A 1 507 ? 41.062 -5.73 -5.477 1 52.5 507 ASP A CA 1
ATOM 4148 C C . ASP A 1 507 ? 39.531 -5.902 -5.617 1 52.5 507 ASP A C 1
ATOM 4150 O O . ASP A 1 507 ? 39.031 -6.121 -6.723 1 52.5 507 ASP A O 1
ATOM 4154 N N . PRO A 1 508 ? 38.875 -5.816 -4.551 1 57.25 508 PRO A N 1
ATOM 4155 C CA . PRO A 1 508 ? 37.406 -6.043 -4.543 1 57.25 508 PRO A CA 1
ATOM 4156 C C . PRO A 1 508 ? 36.688 -5.156 -5.539 1 57.25 508 PRO A C 1
ATOM 4158 O O . PRO A 1 508 ? 35.625 -5.539 -6.043 1 57.25 508 PRO A O 1
ATOM 4161 N N . THR A 1 509 ? 37.125 -3.963 -5.816 1 54.44 509 THR A N 1
ATOM 4162 C CA . THR A 1 509 ? 36.469 -3.045 -6.738 1 54.44 509 THR A CA 1
ATOM 4163 C C . THR A 1 509 ? 36.5 -3.604 -8.156 1 54.44 509 THR A C 1
ATOM 4165 O O . THR A 1 509 ? 35.688 -3.184 -9 1 54.44 509 THR A O 1
ATOM 4168 N N . SER A 1 510 ? 37.375 -4.531 -8.352 1 56.88 510 SER A N 1
ATOM 4169 C CA . SER A 1 510 ? 37.531 -5.098 -9.688 1 56.88 510 SER A CA 1
ATOM 4170 C C . SER A 1 510 ? 36.406 -6.082 -10.008 1 56.88 510 SER A C 1
ATOM 4172 O O . SER A 1 510 ? 36.281 -6.535 -11.148 1 56.88 510 SER A O 1
ATOM 4174 N N . ILE A 1 511 ? 35.594 -6.312 -9.07 1 58.41 511 ILE A N 1
ATOM 4175 C CA . ILE A 1 511 ? 34.531 -7.312 -9.203 1 58.41 511 ILE A CA 1
ATOM 4176 C C . ILE A 1 511 ? 33.562 -6.891 -10.305 1 58.41 511 ILE A C 1
ATOM 4178 O O . ILE A 1 511 ? 33.062 -7.73 -11.062 1 58.41 511 ILE A O 1
ATOM 4182 N N . ILE A 1 512 ? 33.281 -5.695 -10.383 1 54.94 512 ILE A N 1
ATOM 4183 C CA . ILE A 1 512 ? 32.312 -5.195 -11.359 1 54.94 512 ILE A CA 1
ATOM 4184 C C . ILE A 1 512 ? 32.844 -5.438 -12.773 1 54.94 512 ILE A C 1
ATOM 4186 O O . ILE A 1 512 ? 32.125 -5.887 -13.656 1 54.94 512 ILE A O 1
ATOM 4190 N N . GLY A 1 513 ? 34.188 -5.113 -12.906 1 56.19 513 GLY A N 1
ATOM 4191 C CA . GLY A 1 513 ? 34.812 -5.359 -14.195 1 56.19 513 GLY A CA 1
ATOM 4192 C C . GLY A 1 513 ? 34.875 -6.828 -14.562 1 56.19 513 GLY A C 1
ATOM 4193 O O . GLY A 1 513 ? 34.625 -7.199 -15.711 1 56.19 513 GLY A O 1
ATOM 4194 N N . SER A 1 514 ? 35.062 -7.578 -13.594 1 59.19 514 SER A N 1
ATOM 4195 C CA . SER A 1 514 ? 35.188 -9.016 -13.836 1 59.19 514 SER A CA 1
ATOM 4196 C C . SER A 1 514 ? 33.812 -9.609 -14.172 1 59.19 514 SER A C 1
ATOM 4198 O O . SER A 1 514 ? 33.719 -10.484 -15.039 1 59.19 514 SER A O 1
ATOM 4200 N N . ILE A 1 515 ? 32.781 -9.156 -13.602 1 59.75 515 ILE A N 1
ATOM 4201 C CA . ILE A 1 515 ? 31.406 -9.617 -13.867 1 59.75 515 ILE A CA 1
ATOM 4202 C C . ILE A 1 515 ? 31.016 -9.258 -15.297 1 59.75 515 ILE A C 1
ATOM 4204 O O . ILE A 1 515 ? 30.469 -10.086 -16.031 1 59.75 515 ILE A O 1
ATOM 4208 N N . ALA A 1 516 ? 31.375 -8.07 -15.625 1 55.84 516 ALA A N 1
ATOM 4209 C CA . ALA A 1 516 ? 31.031 -7.598 -16.969 1 55.84 516 ALA A CA 1
ATOM 4210 C C . ALA A 1 516 ? 31.703 -8.445 -18.031 1 55.84 516 ALA A C 1
ATOM 4212 O O . ALA A 1 516 ? 31.094 -8.75 -19.062 1 55.84 516 ALA A O 1
ATOM 4213 N N . ASN A 1 517 ? 32.969 -8.844 -17.766 1 56.69 517 ASN A N 1
ATOM 4214 C CA . ASN A 1 517 ? 33.719 -9.625 -18.75 1 56.69 517 ASN A CA 1
ATOM 4215 C C . ASN A 1 517 ? 33.219 -11.062 -18.828 1 56.69 517 ASN A C 1
ATOM 4217 O O . ASN A 1 517 ? 33.312 -11.703 -19.875 1 56.69 517 ASN A O 1
ATOM 4221 N N . SER A 1 518 ? 32.719 -11.453 -17.75 1 60.84 518 SER A N 1
ATOM 4222 C CA . SER A 1 518 ? 32.281 -12.836 -17.688 1 60.84 518 SER A CA 1
ATOM 4223 C C . SER A 1 518 ? 30.844 -12.984 -18.203 1 60.84 518 SER A C 1
ATOM 4225 O O . SER A 1 518 ? 30.375 -14.094 -18.469 1 60.84 518 SER A O 1
ATOM 4227 N N . LEU A 1 519 ? 30.219 -11.883 -18.469 1 61.62 519 LEU A N 1
ATOM 4228 C CA . LEU A 1 519 ? 28.797 -11.906 -18.828 1 61.62 519 LEU A CA 1
ATOM 4229 C C . LEU A 1 519 ? 28.594 -12.523 -20.203 1 61.62 519 LEU A C 1
ATOM 4231 O O . LEU A 1 519 ? 27.578 -13.188 -20.438 1 61.62 519 LEU A O 1
ATOM 4235 N N . GLY A 1 520 ? 29.594 -12.336 -21.078 1 62.34 520 GLY A N 1
ATOM 4236 C CA . GLY A 1 520 ? 29.484 -12.953 -22.391 1 62.34 520 GLY A CA 1
ATOM 4237 C C . GLY A 1 520 ? 29.453 -14.469 -22.328 1 62.34 520 GLY A C 1
ATOM 4238 O O . GLY A 1 520 ? 28.609 -15.102 -22.969 1 62.34 520 GLY A O 1
ATOM 4239 N N . GLY A 1 521 ? 30.406 -15.008 -21.516 1 65.38 521 GLY A N 1
ATOM 4240 C CA . GLY A 1 521 ? 30.438 -16.453 -21.328 1 65.38 521 GLY A CA 1
ATOM 4241 C C . GLY A 1 521 ? 29.188 -16.984 -20.641 1 65.38 521 GLY A C 1
ATOM 4242 O O . GLY A 1 521 ? 28.703 -18.062 -20.969 1 65.38 521 GLY A O 1
ATOM 4243 N N . LEU A 1 522 ? 28.594 -16.25 -19.875 1 73.62 522 LEU A N 1
ATOM 4244 C CA . LEU A 1 522 ? 27.406 -16.656 -19.109 1 73.62 522 LEU A CA 1
ATOM 4245 C C . LEU A 1 522 ? 26.188 -16.703 -20.016 1 73.62 522 LEU A C 1
ATOM 4247 O O . LEU A 1 522 ? 25.266 -17.5 -19.781 1 73.62 522 LEU A O 1
ATOM 4251 N N . SER A 1 523 ? 26.156 -15.898 -21.047 1 79.25 523 SER A N 1
ATOM 4252 C CA . SER A 1 523 ? 25.016 -15.875 -21.953 1 79.25 523 SER A CA 1
ATOM 4253 C C . SER A 1 523 ? 24.859 -17.203 -22.688 1 79.25 523 SER A C 1
ATOM 4255 O O . SER A 1 523 ? 23.75 -17.688 -22.875 1 79.25 523 SER A O 1
ATOM 4257 N N . PHE A 1 524 ? 25.969 -17.812 -23 1 78.88 524 PHE A N 1
ATOM 4258 C CA . PHE A 1 524 ? 25.906 -19.078 -23.703 1 78.88 524 PHE A CA 1
ATOM 4259 C C . PHE A 1 524 ? 25.484 -20.203 -22.766 1 78.88 524 PHE A C 1
ATOM 4261 O O . PHE A 1 524 ? 24.781 -21.125 -23.172 1 78.88 524 PHE A O 1
ATOM 4268 N N . GLN A 1 525 ? 25.984 -20.094 -21.625 1 80.38 525 GLN A N 1
ATOM 4269 C CA . GLN A 1 525 ? 25.547 -21.062 -20.625 1 80.38 525 GLN A CA 1
ATOM 4270 C C . GLN A 1 525 ? 24.031 -21.016 -20.422 1 80.38 525 GLN A C 1
ATOM 4272 O O . GLN A 1 525 ? 23.391 -22.047 -20.266 1 80.38 525 GLN A O 1
ATOM 4277 N N . MET A 1 526 ? 23.484 -19.844 -20.422 1 87.38 526 MET A N 1
ATOM 4278 C CA . MET A 1 526 ? 22.047 -19.688 -20.219 1 87.38 526 MET A CA 1
ATOM 4279 C C . MET A 1 526 ? 21.266 -20.172 -21.453 1 87.38 526 MET A C 1
ATOM 4281 O O . MET A 1 526 ? 20.156 -20.688 -21.312 1 87.38 526 MET A O 1
ATOM 4285 N N . ILE A 1 527 ? 21.812 -20.031 -22.594 1 89.69 527 ILE A N 1
ATOM 4286 C CA . ILE A 1 527 ? 21.188 -20.562 -23.797 1 89.69 527 ILE A CA 1
ATOM 4287 C C . ILE A 1 527 ? 21.094 -22.078 -23.719 1 89.69 527 ILE A C 1
ATOM 4289 O O . ILE A 1 527 ? 20.062 -22.672 -24.031 1 89.69 527 ILE A O 1
ATOM 4293 N N . ASN A 1 528 ? 22.188 -22.672 -23.219 1 87.94 528 ASN A N 1
ATOM 4294 C CA . ASN A 1 528 ? 22.172 -24.125 -23.031 1 87.94 528 ASN A CA 1
ATOM 4295 C C . ASN A 1 528 ? 21.125 -24.547 -22.016 1 87.94 528 ASN A C 1
ATOM 4297 O O . ASN A 1 528 ? 20.438 -25.562 -22.219 1 87.94 528 ASN A O 1
ATOM 4301 N N . TYR A 1 529 ? 21.062 -23.766 -21.047 1 89.94 529 TYR A N 1
ATOM 4302 C CA . TYR A 1 529 ? 20.031 -24.031 -20.031 1 89.94 529 TYR A CA 1
ATOM 4303 C C . TYR A 1 529 ? 18.641 -24.016 -20.656 1 89.94 529 TYR A C 1
ATOM 4305 O O . TYR A 1 529 ? 17.828 -24.906 -20.406 1 89.94 529 TYR A O 1
ATOM 4313 N N . ILE A 1 530 ? 18.328 -23.047 -21.484 1 93.69 530 ILE A N 1
ATOM 4314 C CA . ILE A 1 530 ? 17.016 -22.875 -22.109 1 93.69 530 ILE A CA 1
ATOM 4315 C C . ILE A 1 530 ? 16.734 -24.031 -23.078 1 93.69 530 ILE A C 1
ATOM 4317 O O . ILE A 1 530 ? 15.617 -24.516 -23.156 1 93.69 530 ILE A O 1
ATOM 4321 N N . LEU A 1 531 ? 17.766 -24.438 -23.719 1 92.5 531 LEU A N 1
ATOM 4322 C CA . LEU A 1 531 ? 17.625 -25.531 -24.672 1 92.5 531 LEU A CA 1
ATOM 4323 C C . LEU A 1 531 ? 17.25 -26.828 -23.969 1 92.5 531 LEU A C 1
ATOM 4325 O O . LEU A 1 531 ? 16.375 -27.562 -24.422 1 92.5 531 LEU A O 1
ATOM 4329 N N . ILE A 1 532 ? 17.891 -27.031 -22.875 1 91.69 532 ILE A N 1
ATOM 4330 C CA . ILE A 1 532 ? 17.594 -28.234 -22.109 1 91.69 532 ILE A CA 1
ATOM 4331 C C . ILE A 1 532 ? 16.203 -28.141 -21.516 1 91.69 532 ILE A C 1
ATOM 4333 O O . ILE A 1 532 ? 15.445 -29.125 -21.516 1 91.69 532 ILE A O 1
ATOM 4337 N N . ALA A 1 533 ? 15.891 -27 -21.062 1 92.25 533 ALA A N 1
ATOM 4338 C CA . ALA A 1 533 ? 14.555 -26.781 -20.516 1 92.25 533 ALA A CA 1
ATOM 4339 C C . ALA A 1 533 ? 13.484 -27 -21.578 1 92.25 533 ALA A C 1
ATOM 4341 O O . ALA A 1 533 ? 12.398 -27.516 -21.297 1 92.25 533 ALA A O 1
ATOM 4342 N N . ALA A 1 534 ? 13.727 -26.609 -22.75 1 91.69 534 ALA A N 1
ATOM 4343 C CA . ALA A 1 534 ? 12.797 -26.797 -23.859 1 91.69 534 ALA A CA 1
ATOM 4344 C C . ALA A 1 534 ? 12.586 -28.266 -24.172 1 91.69 534 ALA A C 1
ATOM 4346 O O . ALA A 1 534 ? 11.461 -28.719 -24.406 1 91.69 534 ALA A O 1
ATOM 4347 N N . ALA A 1 535 ? 13.656 -28.984 -24.109 1 89.81 535 ALA A N 1
ATOM 4348 C CA . ALA A 1 535 ? 13.555 -30.438 -24.312 1 89.81 535 ALA A CA 1
ATOM 4349 C C . ALA A 1 535 ? 12.758 -31.094 -23.203 1 89.81 535 ALA A C 1
ATOM 4351 O O . ALA A 1 535 ? 11.992 -32.031 -23.438 1 89.81 535 ALA A O 1
ATOM 4352 N N . GLY A 1 536 ? 12.984 -30.609 -22.078 1 85.81 536 GLY A N 1
ATOM 4353 C CA . GLY A 1 536 ? 12.219 -31.109 -20.938 1 85.81 536 GLY A CA 1
ATOM 4354 C C . GLY A 1 536 ? 10.734 -30.859 -21.062 1 85.81 536 GLY A C 1
ATOM 4355 O O . GLY A 1 536 ? 9.922 -31.672 -20.609 1 85.81 536 GLY A O 1
ATOM 4356 N N . SER A 1 537 ? 10.344 -29.797 -21.672 1 83.31 537 SER A N 1
ATOM 4357 C CA . SER A 1 537 ? 8.93 -29.5 -21.891 1 83.31 537 SER A CA 1
ATOM 4358 C C . SER A 1 537 ? 8.289 -30.5 -22.828 1 83.31 537 SER A C 1
ATOM 4360 O O . SER A 1 537 ? 7.148 -30.922 -22.625 1 83.31 537 SER A O 1
ATOM 4362 N N . PHE A 1 538 ? 9 -30.969 -23.812 1 80.69 538 PHE A N 1
ATOM 4363 C CA . PHE A 1 538 ? 8.477 -32 -24.719 1 80.69 538 PHE A CA 1
ATOM 4364 C C . PHE A 1 538 ? 8.438 -33.344 -24.016 1 80.69 538 PHE A C 1
ATOM 4366 O O . PHE A 1 538 ? 7.574 -34.188 -24.312 1 80.69 538 PHE A O 1
ATOM 4373 N N . GLY A 1 539 ? 9.352 -33.469 -23.125 1 83.25 539 GLY A N 1
ATOM 4374 C CA . GLY A 1 539 ? 9.266 -34.656 -22.297 1 83.25 539 GLY A CA 1
ATOM 4375 C C . GLY A 1 539 ? 8.008 -34.688 -21.438 1 83.25 539 GLY A C 1
ATOM 4376 O O . GLY A 1 539 ? 7.48 -35.781 -21.156 1 83.25 539 GLY A O 1
ATOM 4377 N N . ALA A 1 540 ? 7.539 -33.531 -21.281 1 85 540 ALA A N 1
ATOM 4378 C CA . ALA A 1 540 ? 6.367 -33.438 -20.422 1 85 540 ALA A CA 1
ATOM 4379 C C . ALA A 1 540 ? 5.098 -33.844 -21.156 1 85 540 ALA A C 1
ATOM 4381 O O . ALA A 1 540 ? 4.086 -34.156 -20.531 1 85 540 ALA A O 1
ATOM 4382 N N . ILE A 1 541 ? 5.102 -33.781 -22.453 1 87.25 541 ILE A N 1
ATOM 4383 C CA . ILE A 1 541 ? 3.934 -34.25 -23.203 1 87.25 541 ILE A CA 1
ATOM 4384 C C . ILE A 1 541 ? 3.918 -35.781 -23.25 1 87.25 541 ILE A C 1
ATOM 4386 O O . ILE A 1 541 ? 2.854 -36.375 -23.188 1 87.25 541 ILE A O 1
ATOM 4390 N N . LEU A 1 542 ? 5.066 -36.344 -23.375 1 88.5 542 LEU A N 1
ATOM 4391 C CA . LEU A 1 542 ? 5.184 -37.812 -23.453 1 88.5 542 LEU A CA 1
ATOM 4392 C C . LEU A 1 542 ? 4.918 -38.438 -22.094 1 88.5 542 LEU A C 1
ATOM 4394 O O . LEU A 1 542 ? 4.191 -39.438 -22 1 88.5 542 LEU A O 1
ATOM 4398 N N . ARG A 1 543 ? 5.398 -37.781 -21.016 1 90.69 543 ARG A N 1
ATOM 4399 C CA . ARG A 1 543 ? 5.258 -38.281 -19.656 1 90.69 543 ARG A CA 1
ATOM 4400 C C . ARG A 1 543 ? 5.523 -39.781 -19.594 1 90.69 543 ARG A C 1
ATOM 4402 O O . ARG A 1 543 ? 4.719 -40.562 -19.047 1 90.69 543 ARG A O 1
ATOM 4409 N N . ILE A 1 544 ? 6.656 -40.156 -20.047 1 87.62 544 ILE A N 1
ATOM 4410 C CA . ILE A 1 544 ? 6.969 -41.562 -20.219 1 87.62 544 ILE A CA 1
ATOM 4411 C C . ILE A 1 544 ? 7.059 -42.25 -18.859 1 87.62 544 ILE A C 1
ATOM 4413 O O . ILE A 1 544 ? 6.641 -43.406 -18.703 1 87.62 544 ILE A O 1
ATOM 4417 N N . VAL A 1 545 ? 7.633 -41.562 -17.969 1 85.69 545 VAL A N 1
ATOM 4418 C CA . VAL A 1 545 ? 7.773 -42.156 -16.641 1 85.69 545 VAL A CA 1
ATOM 4419 C C . VAL A 1 545 ? 6.395 -42.406 -16.031 1 85.69 545 VAL A C 1
ATOM 4421 O O . VAL A 1 545 ? 6.141 -43.469 -15.461 1 85.69 545 VAL A O 1
ATOM 4424 N N . GLY A 1 546 ? 5.543 -41.469 -16.234 1 88.88 546 GLY A N 1
ATOM 4425 C CA . GLY A 1 546 ? 4.184 -41.625 -15.742 1 88.88 546 GLY A CA 1
ATOM 4426 C C . GLY A 1 546 ? 3.441 -42.75 -16.406 1 88.88 546 GLY A C 1
ATOM 4427 O O . GLY A 1 546 ? 2.705 -43.5 -15.75 1 88.88 546 GLY A O 1
ATOM 4428 N N . LEU A 1 547 ? 3.625 -42.906 -17.625 1 91.69 547 LEU A N 1
ATOM 4429 C CA . LEU A 1 547 ? 2.977 -43.969 -18.375 1 91.69 547 LEU A CA 1
ATOM 4430 C C . LEU A 1 547 ? 3.469 -45.312 -17.906 1 91.69 547 LEU A C 1
ATOM 4432 O O . LEU A 1 547 ? 2.67 -46.25 -17.688 1 91.69 547 LEU A O 1
ATOM 4436 N N . ILE A 1 548 ? 4.812 -45.469 -17.719 1 91.88 548 ILE A N 1
ATOM 4437 C CA . ILE A 1 548 ? 5.395 -46.719 -17.312 1 91.88 548 ILE A CA 1
ATOM 4438 C C . ILE A 1 548 ? 4.898 -47.094 -15.914 1 91.88 548 ILE A C 1
ATOM 4440 O O . ILE A 1 548 ? 4.527 -48.25 -15.664 1 91.88 548 ILE A O 1
ATOM 4444 N N . ILE A 1 549 ? 4.836 -46.156 -15.109 1 92.06 549 ILE A N 1
ATOM 4445 C CA . ILE A 1 549 ? 4.371 -46.406 -13.75 1 92.06 549 ILE A CA 1
ATOM 4446 C C . ILE A 1 549 ? 2.906 -46.812 -13.773 1 92.06 549 ILE A C 1
ATOM 4448 O O . ILE A 1 549 ? 2.512 -47.75 -13.062 1 92.06 549 ILE A O 1
ATOM 4452 N N . GLN A 1 550 ? 2.109 -46.156 -14.555 1 92.19 550 GLN A N 1
ATOM 4453 C CA . GLN A 1 550 ? 0.693 -46.5 -14.648 1 92.19 550 GLN A CA 1
ATOM 4454 C C . GLN A 1 550 ? 0.506 -47.906 -15.188 1 92.19 550 GLN A C 1
ATOM 4456 O O . GLN A 1 550 ? -0.327 -48.656 -14.68 1 92.19 550 GLN A O 1
ATOM 4461 N N . LEU A 1 551 ? 1.303 -48.312 -16.172 1 92.44 551 LEU A N 1
ATOM 4462 C CA . LEU A 1 551 ? 1.203 -49.625 -16.766 1 92.44 551 LEU A CA 1
ATOM 4463 C C . LEU A 1 551 ? 1.624 -50.688 -15.758 1 92.44 551 LEU A C 1
ATOM 4465 O O . LEU A 1 551 ? 0.995 -51.75 -15.672 1 92.44 551 LEU A O 1
ATOM 4469 N N . ILE A 1 552 ? 2.615 -50.344 -14.984 1 93.38 552 ILE A N 1
ATOM 4470 C CA . ILE A 1 552 ? 3.096 -51.281 -13.977 1 93.38 552 ILE A CA 1
ATOM 4471 C C . ILE A 1 552 ? 2.053 -51.438 -12.867 1 93.38 552 ILE A C 1
ATOM 4473 O O . ILE A 1 552 ? 1.761 -52.531 -12.43 1 93.38 552 ILE A O 1
ATOM 4477 N N . LYS A 1 553 ? 1.467 -50.375 -12.484 1 92 553 LYS A N 1
ATOM 4478 C CA . LYS A 1 553 ? 0.464 -50.406 -11.43 1 92 553 LYS A CA 1
ATOM 4479 C C . LYS A 1 553 ? -0.797 -51.125 -11.883 1 92 553 LYS A C 1
ATOM 4481 O O . LYS A 1 553 ? -1.398 -51.875 -11.117 1 92 553 LYS A O 1
ATOM 4486 N N . LEU A 1 554 ? -1.221 -50.906 -13.117 1 91.44 554 LEU A N 1
ATOM 4487 C CA . LEU A 1 554 ? -2.43 -51.531 -13.641 1 91.44 554 LEU A CA 1
ATOM 4488 C C . LEU A 1 554 ? -2.229 -53.031 -13.82 1 91.44 554 LEU A C 1
ATOM 4490 O O . LEU A 1 554 ? -3.16 -53.812 -13.617 1 91.44 554 LEU A O 1
ATOM 4494 N N . LYS A 1 555 ? -0.975 -53.438 -14.141 1 90.38 555 LYS A N 1
ATOM 4495 C CA . LYS A 1 555 ? -0.71 -54.844 -14.414 1 90.38 555 LYS A CA 1
ATOM 4496 C C . LYS A 1 555 ? -0.448 -55.594 -13.125 1 90.38 555 LYS A C 1
ATOM 4498 O O . LYS A 1 555 ? -0.934 -56.719 -12.953 1 90.38 555 LYS A O 1
ATOM 4503 N N . TRP A 1 556 ? 0.224 -54.938 -12.141 1 89.5 556 TRP A N 1
ATOM 4504 C CA . TRP A 1 556 ? 0.721 -55.781 -11.039 1 89.5 556 TRP A CA 1
ATOM 4505 C C . TRP A 1 556 ? 0.127 -55.312 -9.711 1 89.5 556 TRP A C 1
ATOM 4507 O O . TRP A 1 556 ? 0.105 -56.062 -8.742 1 89.5 556 TRP A O 1
ATOM 4517 N N . LEU A 1 557 ? -0.354 -54.094 -9.586 1 86.88 557 LEU A N 1
ATOM 4518 C CA . LEU A 1 557 ? -0.647 -53.562 -8.25 1 86.88 557 LEU A CA 1
ATOM 4519 C C . LEU A 1 557 ? -2.131 -53.25 -8.109 1 86.88 557 LEU A C 1
ATOM 4521 O O . LEU A 1 557 ? -2.74 -53.562 -7.082 1 86.88 557 LEU A O 1
ATOM 4525 N N . ALA A 1 558 ? -2.76 -52.656 -9.133 1 87.5 558 ALA A N 1
ATOM 4526 C CA . ALA A 1 558 ? -4.152 -52.25 -9.031 1 87.5 558 ALA A CA 1
ATOM 4527 C C . ALA A 1 558 ? -5.105 -53.406 -9.312 1 87.5 558 ALA A C 1
ATOM 4529 O O . ALA A 1 558 ? -5.223 -53.844 -10.453 1 87.5 558 ALA A O 1
ATOM 4530 N N . LYS A 1 559 ? -5.816 -53.781 -8.297 1 85.06 559 LYS A N 1
ATOM 4531 C CA . LYS A 1 559 ? -6.707 -54.938 -8.453 1 85.06 559 LYS A CA 1
ATOM 4532 C C . LYS A 1 559 ? -8.156 -54.562 -8.203 1 85.06 559 LYS A C 1
ATOM 4534 O O . LYS A 1 559 ? -9.07 -55.062 -8.852 1 85.06 559 LYS A O 1
ATOM 4539 N N . THR A 1 560 ? -8.25 -53.594 -7.34 1 87.69 560 THR A N 1
ATOM 4540 C CA . THR A 1 560 ? -9.609 -53.125 -7.027 1 87.69 560 THR A CA 1
ATOM 4541 C C . THR A 1 560 ? -10.039 -52.031 -7.973 1 87.69 560 THR A C 1
ATOM 4543 O O . THR A 1 560 ? -9.195 -51.375 -8.609 1 87.69 560 THR A O 1
ATOM 4546 N N . LYS A 1 561 ? -11.359 -51.844 -8.117 1 88.19 561 LYS A N 1
ATOM 4547 C CA . LYS A 1 561 ? -11.891 -50.781 -8.977 1 88.19 561 LYS A CA 1
ATOM 4548 C C . LYS A 1 561 ? -11.391 -49.406 -8.539 1 88.19 561 LYS A C 1
ATOM 4550 O O . LYS A 1 561 ? -11.023 -48.594 -9.375 1 88.19 561 LYS A O 1
ATOM 4555 N N . ARG A 1 562 ? -11.336 -49.188 -7.305 1 89.31 562 ARG A N 1
ATOM 4556 C CA . ARG A 1 562 ? -10.867 -47.906 -6.773 1 89.31 562 ARG A CA 1
ATOM 4557 C C . ARG A 1 562 ? -9.398 -47.688 -7.094 1 89.31 562 ARG A C 1
ATOM 4559 O O . ARG A 1 562 ? -9 -46.594 -7.496 1 89.31 562 ARG A O 1
ATOM 4566 N N . GLN A 1 563 ? -8.617 -48.688 -6.906 1 89.12 563 GLN A N 1
ATOM 4567 C CA . GLN A 1 563 ? -7.191 -48.594 -7.199 1 89.12 563 GLN A CA 1
ATOM 4568 C C . GLN A 1 563 ? -6.953 -48.312 -8.688 1 89.12 563 GLN A C 1
ATOM 4570 O O . GLN A 1 563 ? -6.059 -47.562 -9.055 1 89.12 563 GLN A O 1
ATOM 4575 N N . ILE A 1 564 ? -7.781 -49 -9.477 1 90.38 564 ILE A N 1
ATOM 4576 C CA . ILE A 1 564 ? -7.656 -48.812 -10.914 1 90.38 564 ILE A CA 1
ATOM 4577 C C . ILE A 1 564 ? -8.039 -47.375 -11.273 1 90.38 564 ILE A C 1
ATOM 4579 O O . ILE A 1 564 ? -7.316 -46.688 -12.008 1 90.38 564 ILE A O 1
ATOM 4583 N N . ASP A 1 565 ? -9.094 -46.906 -10.719 1 88.19 565 ASP A N 1
ATOM 4584 C CA . ASP A 1 565 ? -9.547 -45.562 -10.992 1 88.19 565 ASP A CA 1
ATOM 4585 C C . ASP A 1 565 ? -8.523 -44.531 -10.5 1 88.19 565 ASP A C 1
ATOM 4587 O O . ASP A 1 565 ? -8.281 -43.531 -11.172 1 88.19 565 ASP A O 1
ATOM 4591 N N . ASP A 1 566 ? -7.977 -44.812 -9.391 1 88.31 566 ASP A N 1
ATOM 4592 C CA . ASP A 1 566 ? -6.973 -43.906 -8.836 1 88.31 566 ASP A CA 1
ATOM 4593 C C . ASP A 1 566 ? -5.719 -43.875 -9.703 1 88.31 566 ASP A C 1
ATOM 4595 O O . ASP A 1 566 ? -5.078 -42.812 -9.844 1 88.31 566 ASP A O 1
ATOM 4599 N N . THR A 1 567 ? -5.434 -45 -10.195 1 90 567 THR A N 1
ATOM 4600 C CA . THR A 1 567 ? -4.25 -45.094 -11.039 1 90 567 THR A CA 1
ATOM 4601 C C . THR A 1 567 ? -4.496 -44.438 -12.391 1 90 567 THR A C 1
ATOM 4603 O O . THR A 1 567 ? -3.59 -43.812 -12.961 1 90 567 THR A O 1
ATOM 4606 N N . LEU A 1 568 ? -5.695 -44.531 -12.875 1 89.81 568 LEU A N 1
ATOM 4607 C CA . LEU A 1 568 ? -6.035 -43.938 -14.164 1 89.81 568 LEU A CA 1
ATOM 4608 C C . LEU A 1 568 ? -6.191 -42.438 -14.055 1 89.81 568 LEU A C 1
ATOM 4610 O O . LEU A 1 568 ? -5.953 -41.719 -15.031 1 89.81 568 LEU A O 1
ATOM 4614 N N . HIS A 1 569 ? -6.586 -42.031 -12.914 1 89.56 569 HIS A N 1
ATOM 4615 C CA . HIS A 1 569 ? -6.836 -40.625 -12.711 1 89.56 569 HIS A CA 1
ATOM 4616 C C . HIS A 1 569 ? -5.555 -39.812 -12.891 1 89.56 569 HIS A C 1
ATOM 4618 O O . HIS A 1 569 ? -4.5 -40.156 -12.367 1 89.56 569 HIS A O 1
ATOM 4624 N N . GLN A 1 570 ? -5.77 -38.812 -13.75 1 88.06 570 GLN A N 1
ATOM 4625 C CA . GLN A 1 570 ? -4.629 -37.938 -13.992 1 88.06 570 GLN A CA 1
ATOM 4626 C C . GLN A 1 570 ? -4.711 -36.688 -13.133 1 88.06 570 GLN A C 1
ATOM 4628 O O . GLN A 1 570 ? -5.727 -35.969 -13.141 1 88.06 570 GLN A O 1
ATOM 4633 N N . GLY A 1 571 ? -4.117 -36.469 -12.203 1 86.38 571 GLY A N 1
ATOM 4634 C CA . GLY A 1 571 ? -4.062 -35.375 -11.242 1 86.38 571 GLY A CA 1
ATOM 4635 C C . GLY A 1 571 ? -4.172 -34 -11.883 1 86.38 571 GLY A C 1
ATOM 4636 O O . GLY A 1 571 ? -4.242 -33.906 -13.109 1 86.38 571 GLY A O 1
ATOM 4637 N N . PRO A 1 572 ? -4.367 -32.969 -11.125 1 90.81 572 PRO A N 1
ATOM 4638 C CA . PRO A 1 572 ? -4.469 -31.594 -11.609 1 90.81 572 PRO A CA 1
ATOM 4639 C C . PRO A 1 572 ? -3.141 -31.047 -12.141 1 90.81 572 PRO A C 1
ATOM 4641 O O . PRO A 1 572 ? -2.08 -31.609 -11.844 1 90.81 572 PRO A O 1
ATOM 4644 N N . PHE A 1 573 ? -3.25 -30.078 -13.008 1 93 573 PHE A N 1
ATOM 4645 C CA . PHE A 1 573 ? -2.074 -29.391 -13.531 1 93 573 PHE A CA 1
ATOM 4646 C C . PHE A 1 573 ? -1.438 -28.516 -12.461 1 93 573 PHE A C 1
ATOM 4648 O O . PHE A 1 573 ? -2.135 -27.766 -11.766 1 93 573 PHE A O 1
ATOM 4655 N N . ALA A 1 574 ? -0.139 -28.656 -12.234 1 92.62 574 ALA A N 1
ATOM 4656 C CA . ALA A 1 574 ? 0.577 -27.875 -11.227 1 92.62 574 ALA A CA 1
ATOM 4657 C C . ALA A 1 574 ? 0.902 -26.469 -11.75 1 92.62 574 ALA A C 1
ATOM 4659 O O . ALA A 1 574 ? 2.025 -26.219 -12.188 1 92.62 574 ALA A O 1
ATOM 4660 N N . TYR A 1 575 ? 0.032 -25.562 -11.609 1 94.88 575 TYR A N 1
ATOM 4661 C CA . TYR A 1 575 ? 0.182 -24.219 -12.156 1 94.88 575 TYR A CA 1
ATOM 4662 C C . TYR A 1 575 ? 1.328 -23.484 -11.477 1 94.88 575 TYR A C 1
ATOM 4664 O O . TYR A 1 575 ? 2.119 -22.797 -12.141 1 94.88 575 TYR A O 1
ATOM 4672 N N . GLY A 1 576 ? 1.455 -23.609 -10.125 1 94.88 576 GLY A N 1
ATOM 4673 C CA . GLY A 1 576 ? 2.457 -22.859 -9.375 1 94.88 576 GLY A CA 1
ATOM 4674 C C . GLY A 1 576 ? 3.875 -23.141 -9.844 1 94.88 576 GLY A C 1
ATOM 4675 O O . GLY A 1 576 ? 4.621 -22.203 -10.156 1 94.88 576 GLY A O 1
ATOM 4676 N N . VAL A 1 577 ? 4.219 -24.359 -9.984 1 95.06 577 VAL A N 1
ATOM 4677 C CA . VAL A 1 577 ? 5.562 -24.781 -10.367 1 95.06 577 VAL A CA 1
ATOM 4678 C C . VAL A 1 577 ? 5.848 -24.359 -11.805 1 95.06 577 VAL A C 1
ATOM 4680 O O . VAL A 1 577 ? 6.922 -23.844 -12.102 1 95.06 577 VAL A O 1
ATOM 4683 N N . ASN A 1 578 ? 4.895 -24.531 -12.688 1 95.44 578 ASN A N 1
ATOM 4684 C CA . ASN A 1 578 ? 5.102 -24.234 -14.102 1 95.44 578 ASN A CA 1
ATOM 4685 C C . ASN A 1 578 ? 5.191 -22.734 -14.344 1 95.44 578 ASN A C 1
ATOM 4687 O O . ASN A 1 578 ? 5.93 -22.281 -15.227 1 95.44 578 ASN A O 1
ATOM 4691 N N . TYR A 1 579 ? 4.414 -21.922 -13.57 1 96.88 579 TYR A N 1
ATOM 4692 C CA . TYR A 1 579 ? 4.559 -20.484 -13.641 1 96.88 579 TYR A CA 1
ATOM 4693 C C . TYR A 1 579 ? 5.984 -20.062 -13.312 1 96.88 579 TYR A C 1
ATOM 4695 O O . TYR A 1 579 ? 6.574 -19.234 -14.008 1 96.88 579 TYR A O 1
ATOM 4703 N N . ALA A 1 580 ? 6.492 -20.625 -12.242 1 96.31 580 ALA A N 1
ATOM 4704 C CA . ALA A 1 580 ? 7.832 -20.25 -11.789 1 96.31 580 ALA A CA 1
ATOM 4705 C C . ALA A 1 580 ? 8.883 -20.609 -12.836 1 96.31 580 ALA A C 1
ATOM 4707 O O . ALA A 1 580 ? 9.773 -19.812 -13.125 1 96.31 580 ALA A O 1
ATOM 4708 N N . LYS A 1 581 ? 8.805 -21.781 -13.445 1 94.94 581 LYS A N 1
ATOM 4709 C CA . LYS A 1 581 ? 9.75 -22.234 -14.461 1 94.94 581 LYS A CA 1
ATOM 4710 C C . LYS A 1 581 ? 9.711 -21.328 -15.688 1 94.94 581 LYS A C 1
ATOM 4712 O O . LYS A 1 581 ? 10.758 -20.906 -16.188 1 94.94 581 LYS A O 1
ATOM 4717 N N . ASN A 1 582 ? 8.5 -21.047 -16.125 1 96.5 582 ASN A N 1
ATOM 4718 C CA . ASN A 1 582 ? 8.336 -20.188 -17.297 1 96.5 582 ASN A CA 1
ATOM 4719 C C . ASN A 1 582 ? 8.891 -18.781 -17.062 1 96.5 582 ASN A C 1
ATOM 4721 O O . ASN A 1 582 ? 9.516 -18.203 -17.938 1 96.5 582 ASN A O 1
ATOM 4725 N N . LEU A 1 583 ? 8.648 -18.312 -15.875 1 97.12 583 LEU A N 1
ATOM 4726 C CA . LEU A 1 583 ? 9.094 -16.953 -15.562 1 97.12 583 LEU A CA 1
ATOM 4727 C C . LEU A 1 583 ? 10.617 -16.891 -15.484 1 97.12 583 LEU A C 1
ATOM 4729 O O . LEU A 1 583 ? 11.211 -15.867 -15.852 1 97.12 583 LEU A O 1
ATOM 4733 N N . LEU A 1 584 ? 11.211 -17.922 -15 1 95.94 584 LEU A N 1
ATOM 4734 C CA . LEU A 1 584 ? 12.672 -17.953 -15 1 95.94 584 LEU A CA 1
ATOM 4735 C C . LEU A 1 584 ? 13.211 -17.828 -16.422 1 95.94 584 LEU A C 1
ATOM 4737 O O . LEU A 1 584 ? 14.125 -17.031 -16.672 1 95.94 584 LEU A O 1
ATOM 4741 N N . ILE A 1 585 ? 12.641 -18.625 -17.281 1 96.25 585 ILE A N 1
ATOM 4742 C CA . ILE A 1 585 ? 13.109 -18.641 -18.656 1 96.25 585 ILE A CA 1
ATOM 4743 C C . ILE A 1 585 ? 12.914 -17.266 -19.297 1 96.25 585 ILE A C 1
ATOM 4745 O O . ILE A 1 585 ? 13.797 -16.781 -20.016 1 96.25 585 ILE A O 1
ATOM 4749 N N . LEU A 1 586 ? 11.789 -16.672 -19.016 1 97.38 586 LEU A N 1
ATOM 4750 C CA . LEU A 1 586 ? 11.555 -15.336 -19.531 1 97.38 586 LEU A CA 1
ATOM 4751 C C . LEU A 1 586 ? 12.578 -14.352 -18.969 1 97.38 586 LEU A C 1
ATOM 4753 O O . LEU A 1 586 ? 13.109 -13.516 -19.703 1 97.38 586 LEU A O 1
ATOM 4757 N N . GLN A 1 587 ? 12.852 -14.461 -17.75 1 95.38 587 GLN A N 1
ATOM 4758 C CA . GLN A 1 587 ? 13.812 -13.57 -17.109 1 95.38 587 GLN A CA 1
ATOM 4759 C C . GLN A 1 587 ? 15.211 -13.742 -17.703 1 95.38 587 GLN A C 1
ATOM 4761 O O . GLN A 1 587 ? 15.906 -12.766 -17.953 1 95.38 587 GLN A O 1
ATOM 4766 N N . LEU A 1 588 ? 15.586 -14.945 -17.891 1 94.19 588 LEU A N 1
ATOM 4767 C CA . LEU A 1 588 ? 16.891 -15.219 -18.484 1 94.19 588 LEU A CA 1
ATOM 4768 C C . LEU A 1 588 ? 16.969 -14.648 -19.906 1 94.19 588 LEU A C 1
ATOM 4770 O O . LEU A 1 588 ? 17.969 -14.039 -20.266 1 94.19 588 LEU A O 1
ATOM 4774 N N . THR A 1 589 ? 15.938 -14.883 -20.625 1 95.94 589 THR A N 1
ATOM 4775 C CA . THR A 1 589 ? 15.898 -14.414 -22 1 95.94 589 THR A CA 1
ATOM 4776 C C . THR A 1 589 ? 15.961 -12.883 -22.047 1 95.94 589 THR A C 1
ATOM 4778 O O . THR A 1 589 ? 16.688 -12.32 -22.875 1 95.94 589 THR A O 1
ATOM 4781 N N . LEU A 1 590 ? 15.312 -12.234 -21.172 1 95.5 590 LEU A N 1
ATOM 4782 C CA . LEU A 1 590 ? 15.32 -10.781 -21.141 1 95.5 590 LEU A CA 1
ATOM 4783 C C . LEU A 1 590 ? 16.656 -10.25 -20.656 1 95.5 590 LEU A C 1
ATOM 4785 O O . LEU A 1 590 ? 17.219 -9.312 -21.234 1 95.5 590 LEU A O 1
ATOM 4789 N N . ALA A 1 591 ? 17.156 -10.867 -19.641 1 92.12 591 ALA A N 1
ATOM 4790 C CA . ALA A 1 591 ? 18.391 -10.391 -19.016 1 92.12 591 ALA A CA 1
ATOM 4791 C C . ALA A 1 591 ? 19.547 -10.391 -20.016 1 92.12 591 ALA A C 1
ATOM 4793 O O . ALA A 1 591 ? 20.375 -9.477 -20 1 92.12 591 ALA A O 1
ATOM 4794 N N . TYR A 1 592 ? 19.594 -11.352 -20.906 1 91.19 592 TYR A N 1
ATOM 4795 C CA . TYR A 1 592 ? 20.734 -11.484 -21.797 1 91.19 592 TYR A CA 1
ATOM 4796 C C . TYR A 1 592 ? 20.375 -11.125 -23.234 1 91.19 592 TYR A C 1
ATOM 4798 O O . TYR A 1 592 ? 21.156 -11.352 -24.156 1 91.19 592 TYR A O 1
ATOM 4806 N N . SER A 1 593 ? 19.219 -10.555 -23.438 1 93.94 593 SER A N 1
ATOM 4807 C CA . SER A 1 593 ? 18.719 -10.258 -24.781 1 93.94 593 SER A CA 1
ATOM 4808 C C . SER A 1 593 ? 19.609 -9.227 -25.484 1 93.94 593 SER A C 1
ATOM 4810 O O . SER A 1 593 ? 19.828 -9.32 -26.688 1 93.94 593 SER A O 1
ATOM 4812 N N . THR A 1 594 ? 20.156 -8.273 -24.703 1 92.81 594 THR A N 1
ATOM 4813 C CA . THR A 1 594 ? 21 -7.234 -25.297 1 92.81 594 THR A CA 1
ATOM 4814 C C . THR A 1 594 ? 22.438 -7.715 -25.438 1 92.81 594 THR A C 1
ATOM 4816 O O . THR A 1 594 ? 23.125 -7.355 -26.391 1 92.81 594 THR A O 1
ATOM 4819 N N . LEU A 1 595 ? 22.875 -8.57 -24.516 1 88.69 595 LEU A N 1
ATOM 4820 C CA . LEU A 1 595 ? 24.25 -9.07 -24.531 1 88.69 595 LEU A CA 1
ATOM 4821 C C . LEU A 1 595 ? 24.438 -10.109 -25.625 1 88.69 595 LEU A C 1
ATOM 4823 O O . LEU A 1 595 ? 25.438 -10.078 -26.344 1 88.69 595 LEU A O 1
ATOM 4827 N N . SER A 1 596 ? 23.516 -10.992 -25.688 1 90.25 596 SER A N 1
ATOM 4828 C CA . SER A 1 596 ? 23.5 -12.023 -26.719 1 90.25 596 SER A CA 1
ATOM 4829 C C . SER A 1 596 ? 22.109 -12.172 -27.344 1 90.25 596 SER A C 1
ATOM 4831 O O . SER A 1 596 ? 21.359 -13.078 -26.969 1 90.25 596 SER A O 1
ATOM 4833 N N . PRO A 1 597 ? 21.828 -11.391 -28.312 1 91.88 597 PRO A N 1
ATOM 4834 C CA . PRO A 1 597 ? 20.484 -11.352 -28.891 1 91.88 597 PRO A CA 1
ATOM 4835 C C . PRO A 1 597 ? 20.031 -12.711 -29.422 1 91.88 597 PRO A C 1
ATOM 4837 O O . PRO A 1 597 ? 18.828 -12.953 -29.562 1 91.88 597 PRO A O 1
ATOM 4840 N N . PHE A 1 598 ? 20.938 -13.617 -29.625 1 90.12 598 PHE A N 1
ATOM 4841 C CA . PHE A 1 598 ? 20.641 -14.945 -30.141 1 90.12 598 PHE A CA 1
ATOM 4842 C C . PHE A 1 598 ? 19.797 -15.734 -29.141 1 90.12 598 PHE A C 1
ATOM 4844 O O . PHE A 1 598 ? 19.078 -16.656 -29.516 1 90.12 598 PHE A O 1
ATOM 4851 N N . ILE A 1 599 ? 19.781 -15.43 -27.922 1 93.31 599 ILE A N 1
ATOM 4852 C CA . ILE A 1 599 ? 19.078 -16.141 -26.859 1 93.31 599 ILE A CA 1
ATOM 4853 C C . ILE A 1 599 ? 17.562 -16.031 -27.078 1 93.31 599 ILE A C 1
ATOM 4855 O O . ILE A 1 599 ? 16.812 -16.906 -26.656 1 93.31 599 ILE A O 1
ATOM 4859 N N . LEU A 1 600 ? 17.094 -14.977 -27.812 1 96.31 600 LEU A N 1
ATOM 4860 C CA . LEU A 1 600 ? 15.68 -14.727 -28.031 1 96.31 600 LEU A CA 1
ATOM 4861 C C . LEU A 1 600 ? 15.07 -15.789 -28.938 1 96.31 600 LEU A C 1
ATOM 4863 O O . LEU A 1 600 ? 13.891 -16.125 -28.797 1 96.31 600 LEU A O 1
ATOM 4867 N N . ILE A 1 601 ? 15.859 -16.359 -29.766 1 94.69 601 ILE A N 1
ATOM 4868 C CA . ILE A 1 601 ? 15.383 -17.422 -30.641 1 94.69 601 ILE A CA 1
ATOM 4869 C C . ILE A 1 601 ? 15.039 -18.656 -29.812 1 94.69 601 ILE A C 1
ATOM 4871 O O . ILE A 1 601 ? 13.984 -19.281 -30.016 1 94.69 601 ILE A O 1
ATOM 4875 N N . PHE A 1 602 ? 15.867 -18.938 -28.906 1 94.44 602 PHE A N 1
ATOM 4876 C CA . PHE A 1 602 ? 15.656 -20.125 -28.094 1 94.44 602 PHE A CA 1
ATOM 4877 C C . PHE A 1 602 ? 14.586 -19.891 -27.047 1 94.44 602 PHE A C 1
ATOM 4879 O O . PHE A 1 602 ? 13.898 -20.812 -26.625 1 94.44 602 PHE A O 1
ATOM 4886 N N . GLY A 1 603 ? 14.477 -18.609 -26.609 1 95.81 603 GLY A N 1
ATOM 4887 C CA . GLY A 1 603 ? 13.328 -18.297 -25.781 1 95.81 603 GLY A CA 1
ATOM 4888 C C . GLY A 1 603 ? 12 -18.516 -26.484 1 95.81 603 GLY A C 1
ATOM 4889 O O . GLY A 1 603 ? 11.078 -19.109 -25.906 1 95.81 603 GLY A O 1
ATOM 4890 N N . ALA A 1 604 ? 11.922 -18.031 -27.688 1 96.94 604 ALA A N 1
ATOM 4891 C CA . ALA A 1 604 ? 10.719 -18.234 -28.5 1 96.94 604 ALA A CA 1
ATOM 4892 C C . ALA A 1 604 ? 10.445 -19.719 -28.734 1 96.94 604 ALA A C 1
ATOM 4894 O O . ALA A 1 604 ? 9.297 -20.156 -28.688 1 96.94 604 ALA A O 1
ATOM 4895 N N . TRP A 1 605 ? 11.531 -20.406 -28.922 1 94.88 605 TRP A N 1
ATOM 4896 C CA . TRP A 1 605 ? 11.43 -21.844 -29.109 1 94.88 605 TRP A CA 1
ATOM 4897 C C . TRP A 1 605 ? 10.867 -22.516 -27.859 1 94.88 605 TRP A C 1
ATOM 4899 O O . TRP A 1 605 ? 9.945 -23.328 -27.953 1 94.88 605 TRP A O 1
ATOM 4909 N N . TYR A 1 606 ? 11.336 -22.203 -26.766 1 96.19 606 TYR A N 1
ATOM 4910 C CA . TYR A 1 606 ? 10.883 -22.781 -25.516 1 96.19 606 TYR A CA 1
ATOM 4911 C C . TYR A 1 606 ? 9.406 -22.484 -25.281 1 96.19 606 TYR A C 1
ATOM 4913 O O . TYR A 1 606 ? 8.625 -23.391 -24.984 1 96.19 606 TYR A O 1
ATOM 4921 N N . PHE A 1 607 ? 8.984 -21.266 -25.422 1 97.56 607 PHE A N 1
ATOM 4922 C CA . PHE A 1 607 ? 7.613 -20.875 -25.109 1 97.56 607 PHE A CA 1
ATOM 4923 C C . PHE A 1 607 ? 6.645 -21.406 -26.156 1 97.56 607 PHE A C 1
ATOM 4925 O O . PHE A 1 607 ? 5.504 -21.75 -25.828 1 97.56 607 PHE A O 1
ATOM 4932 N N . GLY A 1 608 ? 7.094 -21.453 -27.375 1 95.5 608 GLY A N 1
ATOM 4933 C CA . GLY A 1 608 ? 6.258 -22.062 -28.406 1 95.5 608 GLY A CA 1
ATOM 4934 C C . GLY A 1 608 ? 5.949 -23.516 -28.141 1 95.5 608 GLY A C 1
ATOM 4935 O O . GLY A 1 608 ? 4.793 -23.938 -28.219 1 95.5 608 GLY A O 1
ATOM 4936 N N . LEU A 1 609 ? 6.945 -24.234 -27.797 1 93.75 609 LEU A N 1
ATOM 4937 C CA . LEU A 1 609 ? 6.785 -25.656 -27.516 1 93.75 609 LEU A CA 1
ATOM 4938 C C . LEU A 1 609 ? 6.02 -25.875 -26.219 1 93.75 609 LEU A C 1
ATOM 4940 O O . LEU A 1 609 ? 5.152 -26.75 -26.141 1 93.75 609 LEU A O 1
ATOM 4944 N N . SER A 1 610 ? 6.375 -25.109 -25.266 1 95 610 SER A N 1
ATOM 4945 C CA . SER A 1 610 ? 5.695 -25.234 -23.984 1 95 610 SER A CA 1
ATOM 4946 C C . SER A 1 610 ? 4.207 -24.922 -24.109 1 95 610 SER A C 1
ATOM 4948 O O . SER A 1 610 ? 3.377 -25.547 -23.453 1 95 610 SER A O 1
ATOM 4950 N N . TYR A 1 611 ? 3.854 -23.938 -24.906 1 96.12 611 TYR A N 1
ATOM 4951 C CA . TYR A 1 611 ? 2.451 -23.594 -25.125 1 96.12 611 TYR A CA 1
ATOM 4952 C C . TYR A 1 611 ? 1.694 -24.781 -25.719 1 96.12 611 TYR A C 1
ATOM 4954 O O . TYR A 1 611 ? 0.609 -25.125 -25.25 1 96.12 611 TYR A O 1
ATOM 4962 N N . LEU A 1 612 ? 2.256 -25.422 -26.672 1 94.38 612 LEU A N 1
ATOM 4963 C CA . LEU A 1 612 ? 1.627 -26.562 -27.344 1 94.38 612 LEU A CA 1
ATOM 4964 C C . LEU A 1 612 ? 1.452 -27.734 -26.375 1 94.38 612 LEU A C 1
ATOM 4966 O O . LEU A 1 612 ? 0.36 -28.297 -26.266 1 94.38 612 LEU A O 1
ATOM 4970 N N . VAL A 1 613 ? 2.451 -28.031 -25.672 1 94.25 613 VAL A N 1
ATOM 4971 C CA . VAL A 1 613 ? 2.467 -29.188 -24.781 1 94.25 613 VAL A CA 1
ATOM 4972 C C . VAL A 1 613 ? 1.511 -28.953 -23.609 1 94.25 613 VAL A C 1
ATOM 4974 O O . VAL A 1 613 ? 0.679 -29.812 -23.297 1 94.25 613 VAL A O 1
ATOM 4977 N N . GLN A 1 614 ? 1.595 -27.844 -22.984 1 95.38 614 GLN A N 1
ATOM 4978 C CA . GLN A 1 614 ? 0.775 -27.562 -21.812 1 95.38 614 GLN A CA 1
ATOM 4979 C C . GLN A 1 614 ? -0.692 -27.391 -22.203 1 95.38 614 GLN A C 1
ATOM 4981 O O . GLN A 1 614 ? -1.587 -27.75 -21.438 1 95.38 614 GLN A O 1
ATOM 4986 N N . LYS A 1 615 ? -0.896 -26.766 -23.344 1 95.81 615 LYS A N 1
ATOM 4987 C CA . LYS A 1 615 ? -2.271 -26.656 -23.828 1 95.81 615 LYS A CA 1
ATOM 4988 C C . LYS A 1 615 ? -2.898 -28.031 -24.031 1 95.81 615 LYS A C 1
ATOM 4990 O O . LYS A 1 615 ? -4.047 -28.266 -23.656 1 95.81 615 LYS A O 1
ATOM 4995 N N . TYR A 1 616 ? -2.15 -28.969 -24.578 1 94.88 616 TYR A N 1
ATOM 4996 C CA . TYR A 1 616 ? -2.643 -30.328 -24.781 1 94.88 616 TYR A CA 1
ATOM 4997 C C . TYR A 1 616 ? -2.959 -30.984 -23.438 1 94.88 616 TYR A C 1
ATOM 4999 O O . TYR A 1 616 ? -4.027 -31.578 -23.281 1 94.88 616 TYR A O 1
ATOM 5007 N N . ASN A 1 617 ? -2.109 -30.906 -22.531 1 94.25 617 ASN A N 1
ATOM 5008 C CA . ASN A 1 617 ? -2.285 -31.547 -21.234 1 94.25 617 ASN A CA 1
ATOM 5009 C C . ASN A 1 617 ? -3.465 -30.953 -20.469 1 94.25 617 ASN A C 1
ATOM 5011 O O . ASN A 1 617 ? -4.238 -31.688 -19.844 1 94.25 617 ASN A O 1
ATOM 5015 N N . ILE A 1 618 ? -3.635 -29.656 -20.5 1 94.5 618 ILE A N 1
ATOM 5016 C CA . ILE A 1 618 ? -4.688 -28.969 -19.766 1 94.5 618 ILE A CA 1
ATOM 5017 C C . ILE A 1 618 ? -6.051 -29.297 -20.375 1 94.5 618 ILE A C 1
ATOM 5019 O O . ILE A 1 618 ? -7.039 -29.469 -19.656 1 94.5 618 ILE A O 1
ATOM 5023 N N . ILE A 1 619 ? -6.109 -29.516 -21.719 1 94 619 ILE A N 1
ATOM 5024 C CA . ILE A 1 619 ? -7.375 -29.734 -22.406 1 94 619 ILE A CA 1
ATOM 5025 C C . ILE A 1 619 ? -7.797 -31.203 -22.234 1 94 619 ILE A C 1
ATOM 5027 O O . ILE A 1 619 ? -8.945 -31.484 -21.875 1 94 619 ILE A O 1
ATOM 5031 N N . TRP A 1 620 ? -6.832 -32.125 -22.391 1 94.44 620 TRP A N 1
ATOM 5032 C CA . TRP A 1 620 ? -7.301 -33.5 -22.562 1 94.44 620 TRP A CA 1
ATOM 5033 C C . TRP A 1 620 ? -6.762 -34.406 -21.453 1 94.44 620 TRP A C 1
ATOM 5035 O O . TRP A 1 620 ? -7.281 -35.5 -21.234 1 94.44 620 TRP A O 1
ATOM 5045 N N . VAL A 1 621 ? -5.797 -34.031 -20.688 1 93.88 621 VAL A N 1
ATOM 5046 C CA . VAL A 1 621 ? -5.152 -34.969 -19.797 1 93.88 621 VAL A CA 1
ATOM 5047 C C . VAL A 1 621 ? -5.465 -34.625 -18.344 1 93.88 621 VAL A C 1
ATOM 5049 O O . VAL A 1 621 ? -6.117 -35.406 -17.625 1 93.88 621 VAL A O 1
ATOM 5052 N N . ASN A 1 622 ? -5.125 -33.438 -17.891 1 92.94 622 ASN A N 1
ATOM 5053 C CA . ASN A 1 622 ? -5.223 -33.062 -16.484 1 92.94 622 ASN A CA 1
ATOM 5054 C C . ASN A 1 622 ? -6.645 -32.656 -16.109 1 92.94 622 ASN A C 1
ATOM 5056 O O . ASN A 1 622 ? -7.293 -31.906 -16.844 1 92.94 622 ASN A O 1
ATOM 5060 N N . THR A 1 623 ? -7.082 -33.125 -14.984 1 91.12 623 THR A N 1
ATOM 5061 C CA . THR A 1 623 ? -8.406 -32.812 -14.477 1 91.12 623 THR A CA 1
ATOM 5062 C C . THR A 1 623 ? -8.312 -31.75 -13.375 1 91.12 623 THR A C 1
ATOM 5064 O O . THR A 1 623 ? -7.609 -31.938 -12.383 1 91.12 623 THR A O 1
ATOM 5067 N N . PRO A 1 624 ? -9.016 -30.625 -13.539 1 89.44 624 PRO A N 1
ATOM 5068 C CA . PRO A 1 624 ? -8.977 -29.609 -12.5 1 89.44 624 PRO A CA 1
ATOM 5069 C C . PRO A 1 624 ? -9.688 -30.031 -11.219 1 89.44 624 PRO A C 1
ATOM 5071 O O . PRO A 1 624 ? -10.758 -30.641 -11.281 1 89.44 624 PRO A O 1
ATOM 5074 N N . ASN A 1 625 ? -9.094 -29.781 -10.078 1 89.12 625 ASN A N 1
ATOM 5075 C CA . ASN A 1 625 ? -9.695 -30.094 -8.789 1 89.12 625 ASN A CA 1
ATOM 5076 C C . ASN A 1 625 ? -10.453 -28.906 -8.211 1 89.12 625 ASN A C 1
ATOM 5078 O O . ASN A 1 625 ? -11.445 -29.094 -7.496 1 89.12 625 ASN A O 1
ATOM 5082 N N . TYR A 1 626 ? -9.984 -27.781 -8.438 1 90.81 626 TYR A N 1
ATOM 5083 C CA . TYR A 1 626 ? -10.578 -26.531 -7.957 1 90.81 626 TYR A CA 1
ATOM 5084 C C . TYR A 1 626 ? -10.211 -25.359 -8.859 1 90.81 626 TYR A C 1
ATOM 5086 O O . TYR A 1 626 ? -9.391 -25.5 -9.766 1 90.81 626 TYR A O 1
ATOM 5094 N N . GLN A 1 627 ? -10.961 -24.312 -8.727 1 90.19 627 GLN A N 1
ATOM 5095 C CA . GLN A 1 627 ? -10.664 -23.094 -9.469 1 90.19 627 GLN A CA 1
ATOM 5096 C C . GLN A 1 627 ? -10.398 -21.922 -8.516 1 90.19 627 GLN A C 1
ATOM 5098 O O . GLN A 1 627 ? -11.039 -21.812 -7.469 1 90.19 627 GLN A O 1
ATOM 5103 N N . CYS A 1 628 ? -9.43 -21.203 -8.812 1 89.5 628 CYS A N 1
ATOM 5104 C CA . CYS A 1 628 ? -9.102 -20.047 -7.969 1 89.5 628 CYS A CA 1
ATOM 5105 C C . CYS A 1 628 ? -9.344 -18.75 -8.711 1 89.5 628 CYS A C 1
ATOM 5107 O O . CYS A 1 628 ? -8.984 -17.672 -8.227 1 89.5 628 CYS A O 1
ATOM 5109 N N . GLY A 1 629 ? -9.883 -18.75 -9.891 1 92.31 629 GLY A N 1
ATOM 5110 C CA . GLY A 1 629 ? -10.227 -17.547 -10.633 1 92.31 629 GLY A CA 1
ATOM 5111 C C . GLY A 1 629 ? -9.016 -16.859 -11.242 1 92.31 629 GLY A C 1
ATOM 5112 O O . GLY A 1 629 ? -8.969 -15.625 -11.312 1 92.31 629 GLY A O 1
ATOM 5113 N N . GLY A 1 630 ? -7.992 -17.5 -11.578 1 92.94 630 GLY A N 1
ATOM 5114 C CA . GLY A 1 630 ? -6.828 -16.938 -12.234 1 92.94 630 GLY A CA 1
ATOM 5115 C C . GLY A 1 630 ? -6.02 -16.031 -11.336 1 92.94 630 GLY A C 1
ATOM 5116 O O . GLY A 1 630 ? -5.297 -15.148 -11.828 1 92.94 630 GLY A O 1
ATOM 5117 N N . PHE A 1 631 ? -6.074 -16.156 -10.102 1 91.19 631 PHE A N 1
ATOM 5118 C CA . PHE A 1 631 ? -5.516 -15.156 -9.195 1 91.19 631 PHE A CA 1
ATOM 5119 C C . PHE A 1 631 ? -3.994 -15.188 -9.227 1 91.19 631 PHE A C 1
ATOM 5121 O O . PHE A 1 631 ? -3.338 -14.258 -8.742 1 91.19 631 PHE A O 1
ATOM 5128 N N . MET A 1 632 ? -3.357 -16.156 -9.938 1 94.5 632 MET A N 1
ATOM 5129 C CA . MET A 1 632 ? -1.903 -16.203 -10.055 1 94.5 632 MET A CA 1
ATOM 5130 C C . MET A 1 632 ? -1.414 -15.32 -11.195 1 94.5 632 MET A C 1
ATOM 5132 O O . MET A 1 632 ? -0.219 -15.039 -11.297 1 94.5 632 MET A O 1
ATOM 5136 N N . SER A 1 633 ? -2.312 -14.859 -12 1 94.81 633 SER A N 1
ATOM 5137 C CA . SER A 1 633 ? -1.937 -14.031 -13.148 1 94.81 633 SER A CA 1
ATOM 5138 C C . SER A 1 633 ? -1.347 -12.703 -12.695 1 94.81 633 SER A C 1
ATOM 5140 O O . SER A 1 633 ? -0.318 -12.266 -13.219 1 94.81 633 SER A O 1
ATOM 5142 N N . PRO A 1 634 ? -1.939 -12.016 -11.719 1 95.12 634 PRO A N 1
ATOM 5143 C CA . PRO A 1 634 ? -1.308 -10.789 -11.234 1 95.12 634 PRO A CA 1
ATOM 5144 C C . PRO A 1 634 ? 0.079 -11.031 -10.641 1 95.12 634 PRO A C 1
ATOM 5146 O O . PRO A 1 634 ? 0.954 -10.164 -10.734 1 95.12 634 PRO A O 1
ATOM 5149 N N . MET A 1 635 ? 0.244 -12.141 -10.055 1 95.94 635 MET A N 1
ATOM 5150 C CA . MET A 1 635 ? 1.568 -12.492 -9.547 1 95.94 635 MET A CA 1
ATOM 5151 C C . MET A 1 635 ? 2.568 -12.641 -10.688 1 95.94 635 MET A C 1
ATOM 5153 O O . MET A 1 635 ? 3.723 -12.227 -10.57 1 95.94 635 MET A O 1
ATOM 5157 N N . HIS A 1 636 ? 2.084 -13.289 -11.75 1 97 636 HIS A N 1
ATOM 5158 C CA . HIS A 1 636 ? 2.914 -13.406 -12.945 1 97 636 HIS A CA 1
ATOM 5159 C C . HIS A 1 636 ? 3.332 -12.031 -13.461 1 97 636 HIS A C 1
ATOM 5161 O O . HIS A 1 636 ? 4.484 -11.844 -13.852 1 97 636 HIS A O 1
ATOM 5167 N N . PHE A 1 637 ? 2.414 -11.078 -13.469 1 96.75 637 PHE A N 1
ATOM 5168 C CA . PHE A 1 637 ? 2.695 -9.719 -13.898 1 96.75 637 PHE A CA 1
ATOM 5169 C C . PHE A 1 637 ? 3.777 -9.086 -13.031 1 96.75 637 PHE A C 1
ATOM 5171 O O . PHE A 1 637 ? 4.746 -8.523 -13.547 1 96.75 637 PHE A O 1
ATOM 5178 N N . ARG A 1 638 ? 3.652 -9.211 -11.758 1 96.44 638 ARG A N 1
ATOM 5179 C CA . ARG A 1 638 ? 4.598 -8.594 -10.836 1 96.44 638 ARG A CA 1
ATOM 5180 C C . ARG A 1 638 ? 5.992 -9.172 -11.008 1 96.44 638 ARG A C 1
ATOM 5182 O O . ARG A 1 638 ? 6.984 -8.445 -10.984 1 96.44 638 ARG A O 1
ATOM 5189 N N . ARG A 1 639 ? 6.066 -10.43 -11.195 1 96.19 639 ARG A N 1
ATOM 5190 C CA . ARG A 1 639 ? 7.367 -11.078 -11.336 1 96.19 639 ARG A CA 1
ATOM 5191 C C . ARG A 1 639 ? 8 -10.75 -12.68 1 96.19 639 ARG A C 1
ATOM 5193 O O . ARG A 1 639 ? 9.227 -10.664 -12.797 1 96.19 639 ARG A O 1
ATOM 5200 N N . THR A 1 640 ? 7.184 -10.57 -13.68 1 97.25 640 THR A N 1
ATOM 5201 C CA . THR A 1 640 ? 7.703 -10.133 -14.977 1 97.25 640 THR A CA 1
ATOM 5202 C C . THR A 1 640 ? 8.328 -8.75 -14.867 1 97.25 640 THR A C 1
ATOM 5204 O O . THR A 1 640 ? 9.391 -8.492 -15.438 1 97.25 640 THR A O 1
ATOM 5207 N N . ILE A 1 641 ? 7.719 -7.902 -14.102 1 97.19 641 ILE A N 1
ATOM 5208 C CA . ILE A 1 641 ? 8.227 -6.551 -13.914 1 97.19 641 ILE A CA 1
ATOM 5209 C C . ILE A 1 641 ? 9.539 -6.602 -13.125 1 97.19 641 ILE A C 1
ATOM 5211 O O . ILE A 1 641 ? 10.477 -5.863 -13.422 1 97.19 641 ILE A O 1
ATOM 5215 N N . ILE A 1 642 ? 9.586 -7.496 -12.172 1 94 642 ILE A N 1
ATOM 5216 C CA . ILE A 1 642 ? 10.82 -7.664 -11.414 1 94 642 ILE A CA 1
ATOM 5217 C C . ILE A 1 642 ? 11.938 -8.117 -12.352 1 94 642 ILE A C 1
ATOM 5219 O O . ILE A 1 642 ? 13.078 -7.668 -12.234 1 94 642 ILE A O 1
ATOM 5223 N N . GLY A 1 643 ? 11.602 -9.016 -13.211 1 94.31 643 GLY A N 1
ATOM 5224 C CA . GLY A 1 643 ? 12.57 -9.445 -14.203 1 94.31 643 GLY A CA 1
ATOM 5225 C C . GLY A 1 643 ? 13.07 -8.305 -15.078 1 94.31 643 GLY A C 1
ATOM 5226 O O . GLY A 1 643 ? 14.258 -8.227 -15.383 1 94.31 643 GLY A O 1
ATOM 5227 N N . LEU A 1 644 ? 12.164 -7.477 -15.406 1 96.69 644 LEU A N 1
ATOM 5228 C CA . LEU A 1 644 ? 12.523 -6.324 -16.219 1 96.69 644 LEU A CA 1
ATOM 5229 C C . LEU A 1 644 ? 13.398 -5.352 -15.438 1 96.69 644 LEU A C 1
ATOM 5231 O O . LEU A 1 644 ? 14.32 -4.746 -15.992 1 96.69 644 LEU A O 1
ATOM 5235 N N . LEU A 1 645 ? 13.125 -5.176 -14.156 1 95.06 645 LEU A N 1
ATOM 5236 C CA . LEU A 1 645 ? 13.938 -4.309 -13.312 1 95.06 645 LEU A CA 1
ATOM 5237 C C . LEU A 1 645 ? 15.352 -4.848 -13.18 1 95.06 645 LEU A C 1
ATOM 5239 O O . LEU A 1 645 ? 16.328 -4.086 -13.227 1 95.06 645 LEU A O 1
ATOM 5243 N N . ILE A 1 646 ? 15.422 -6.176 -13.047 1 91.06 646 ILE A N 1
ATOM 5244 C CA . ILE A 1 646 ? 16.734 -6.809 -12.992 1 91.06 646 ILE A CA 1
ATOM 5245 C C . ILE A 1 646 ? 17.484 -6.562 -14.297 1 91.06 646 ILE A C 1
ATOM 5247 O O . ILE A 1 646 ? 18.688 -6.27 -14.289 1 91.06 646 ILE A O 1
ATOM 5251 N N . TYR A 1 647 ? 16.828 -6.625 -15.414 1 93.88 647 TYR A N 1
ATOM 5252 C CA . TYR A 1 647 ? 17.406 -6.344 -16.734 1 93.88 647 TYR A CA 1
ATOM 5253 C C . TYR A 1 647 ? 17.953 -4.922 -16.797 1 93.88 647 TYR A C 1
ATOM 5255 O O . TYR A 1 647 ? 19.047 -4.699 -17.297 1 93.88 647 TYR A O 1
ATOM 5263 N N . HIS A 1 648 ? 17.25 -3.943 -16.25 1 95.56 648 HIS A N 1
ATOM 5264 C CA . HIS A 1 648 ? 17.688 -2.553 -16.281 1 95.56 648 HIS A CA 1
ATOM 5265 C C . HIS A 1 648 ? 18.938 -2.35 -15.445 1 95.56 648 HIS A C 1
ATOM 5267 O O . HIS A 1 648 ? 19.875 -1.661 -15.867 1 95.56 648 HIS A O 1
ATOM 5273 N N . ILE A 1 649 ? 18.906 -2.951 -14.25 1 89 649 ILE A N 1
ATOM 5274 C CA . ILE A 1 649 ? 20.062 -2.814 -13.367 1 89 649 ILE A CA 1
ATOM 5275 C C . ILE A 1 649 ? 21.281 -3.449 -14.023 1 89 649 ILE A C 1
ATOM 5277 O O . ILE A 1 649 ? 22.391 -2.883 -13.984 1 89 649 ILE A O 1
ATOM 5281 N N . LEU A 1 650 ? 21.109 -4.582 -14.641 1 85.88 650 LEU A N 1
ATOM 5282 C CA . LEU A 1 650 ? 22.188 -5.273 -15.336 1 85.88 650 LEU A CA 1
ATOM 5283 C C . LEU A 1 650 ? 22.719 -4.43 -16.5 1 85.88 650 LEU A C 1
ATOM 5285 O O . LEU A 1 650 ? 23.922 -4.34 -16.703 1 85.88 650 LEU A O 1
ATOM 5289 N N . MET A 1 651 ? 21.891 -3.795 -17.219 1 91.44 651 MET A N 1
ATOM 5290 C CA . MET A 1 651 ? 22.297 -3.002 -18.375 1 91.44 651 MET A CA 1
ATOM 5291 C C . MET A 1 651 ? 23.016 -1.73 -17.938 1 91.44 651 MET A C 1
ATOM 5293 O O . MET A 1 651 ? 23.953 -1.285 -18.609 1 91.44 651 MET A O 1
ATOM 5297 N N . ILE A 1 652 ? 22.562 -1.131 -16.828 1 88.88 652 ILE A N 1
ATOM 5298 C CA . ILE A 1 652 ? 23.266 0.032 -16.297 1 88.88 652 ILE A CA 1
ATOM 5299 C C . ILE A 1 652 ? 24.703 -0.349 -15.945 1 88.88 652 ILE A C 1
ATOM 5301 O O . ILE A 1 652 ? 25.641 0.365 -16.281 1 88.88 652 ILE A O 1
ATOM 5305 N N . GLY A 1 653 ? 24.812 -1.501 -15.281 1 82.38 653 GLY A N 1
ATOM 5306 C CA . GLY A 1 653 ? 26.141 -1.99 -14.938 1 82.38 653 GLY A CA 1
ATOM 5307 C C . GLY A 1 653 ? 26.984 -2.316 -16.156 1 82.38 653 GLY A C 1
ATOM 5308 O O . GLY A 1 653 ? 28.172 -1.989 -16.188 1 82.38 653 GLY A O 1
ATOM 5309 N N . THR A 1 654 ? 26.453 -2.92 -17.219 1 85.56 654 THR A N 1
ATOM 5310 C CA . THR A 1 654 ? 27.188 -3.326 -18.406 1 85.56 654 THR A CA 1
ATOM 5311 C C . THR A 1 654 ? 27.641 -2.105 -19.203 1 85.56 654 THR A C 1
ATOM 5313 O O . THR A 1 654 ? 28.781 -2.07 -19.688 1 85.56 654 THR A O 1
ATOM 5316 N N . PHE A 1 655 ? 26.828 -1.125 -19.375 1 88.75 655 PHE A N 1
ATOM 5317 C CA . PHE A 1 655 ? 27.203 0.081 -20.109 1 88.75 655 PHE A CA 1
ATOM 5318 C C . PHE A 1 655 ? 28.344 0.803 -19.391 1 88.75 655 PHE A C 1
ATOM 5320 O O . PHE A 1 655 ? 29.203 1.408 -20.031 1 88.75 655 PHE A O 1
ATOM 5327 N N . ASN A 1 656 ? 28.312 0.759 -18.047 1 83.31 656 ASN A N 1
ATOM 5328 C CA . ASN A 1 656 ? 29.391 1.365 -17.281 1 83.31 656 ASN A CA 1
ATOM 5329 C C . ASN A 1 656 ? 30.719 0.649 -17.547 1 83.31 656 ASN A C 1
ATOM 5331 O O . ASN A 1 656 ? 31.766 1.29 -17.672 1 83.31 656 ASN A O 1
ATOM 5335 N N . VAL A 1 657 ? 30.703 -0.677 -17.656 1 76.62 657 VAL A N 1
ATOM 5336 C CA . VAL A 1 657 ? 31.906 -1.471 -17.922 1 76.62 657 VAL A CA 1
ATOM 5337 C C . VAL A 1 657 ? 32.406 -1.199 -19.328 1 76.62 657 VAL A C 1
ATOM 5339 O O . VAL A 1 657 ? 33.625 -1.187 -19.562 1 76.62 657 VAL A O 1
ATOM 5342 N N . TYR A 1 658 ? 31.5 -0.975 -20.25 1 84.31 658 TYR A N 1
ATOM 5343 C CA . TYR A 1 658 ? 31.875 -0.691 -21.641 1 84.31 658 TYR A CA 1
ATOM 5344 C C . TYR A 1 658 ? 32.25 0.774 -21.812 1 84.31 658 TYR A C 1
ATOM 5346 O O . TYR A 1 658 ? 32.438 1.245 -22.938 1 84.31 658 TYR A O 1
ATOM 5354 N N . LYS A 1 659 ? 32.344 1.565 -20.609 1 83 659 LYS A N 1
ATOM 5355 C CA . LYS A 1 659 ? 32.781 2.957 -20.578 1 83 659 LYS A CA 1
ATOM 5356 C C . LYS A 1 659 ? 31.875 3.842 -21.438 1 83 659 LYS A C 1
ATOM 5358 O O . LYS A 1 659 ? 32.375 4.68 -22.188 1 83 659 LYS A O 1
ATOM 5363 N N . PHE A 1 660 ? 30.703 3.469 -21.5 1 89 660 PHE A N 1
ATOM 5364 C CA . PHE A 1 660 ? 29.688 4.254 -22.203 1 89 660 PHE A CA 1
ATOM 5365 C C . PHE A 1 660 ? 28.906 5.117 -21.219 1 89 660 PHE A C 1
ATOM 5367 O O . PHE A 1 660 ? 27.953 4.641 -20.594 1 89 660 PHE A O 1
ATOM 5374 N N . TYR A 1 661 ? 29.109 6.43 -21.016 1 86.38 661 TYR A N 1
ATOM 5375 C CA . TYR A 1 661 ? 28.562 7.332 -20.016 1 86.38 661 TYR A CA 1
ATOM 5376 C C . TYR A 1 661 ? 27.078 7.555 -20.234 1 86.38 661 TYR A C 1
ATOM 5378 O O . TYR A 1 661 ? 26.328 7.734 -19.266 1 86.38 661 TYR A O 1
ATOM 5386 N N . TYR A 1 662 ? 26.609 7.457 -21.5 1 88.56 662 TYR A N 1
ATOM 5387 C CA . TYR A 1 662 ? 25.203 7.707 -21.797 1 88.56 662 TYR A CA 1
ATOM 5388 C C . TYR A 1 662 ? 24.328 6.539 -21.359 1 88.56 662 TYR A C 1
ATOM 5390 O O . TYR A 1 662 ? 23.094 6.617 -21.406 1 88.56 662 TYR A O 1
ATOM 5398 N N . GLY A 1 663 ? 25.016 5.477 -20.859 1 89.06 663 GLY A N 1
ATOM 5399 C CA . GLY A 1 663 ? 24.297 4.32 -20.344 1 89.06 663 GLY A CA 1
ATOM 5400 C C . GLY A 1 663 ? 23.422 4.648 -19.141 1 89.06 663 GLY A C 1
ATOM 5401 O O . GLY A 1 663 ? 22.469 3.918 -18.844 1 89.06 663 GLY A O 1
ATOM 5402 N N . ILE A 1 664 ? 23.594 5.812 -18.5 1 88 664 ILE A N 1
ATOM 5403 C CA . ILE A 1 664 ? 22.828 6.234 -17.328 1 88 664 ILE A CA 1
ATOM 5404 C C . ILE A 1 664 ? 21.375 6.52 -17.734 1 88 664 ILE A C 1
ATOM 5406 O O . ILE A 1 664 ? 20.469 6.508 -16.906 1 88 664 ILE A O 1
ATOM 5410 N N . LEU A 1 665 ? 21.156 6.676 -19.047 1 92.5 665 LEU A N 1
ATOM 5411 C CA . LEU A 1 665 ? 19.812 6.945 -19.531 1 92.5 665 LEU A CA 1
ATOM 5412 C C . LEU A 1 665 ? 18.891 5.742 -19.312 1 92.5 665 LEU A C 1
ATOM 5414 O O . LEU A 1 665 ? 17.672 5.859 -19.391 1 92.5 665 LEU A O 1
ATOM 5418 N N . VAL A 1 666 ? 19.469 4.598 -19.047 1 95.31 666 VAL A N 1
ATOM 5419 C CA . VAL A 1 666 ? 18.688 3.408 -18.75 1 95.31 666 VAL A CA 1
ATOM 5420 C C . VAL A 1 666 ? 17.906 3.613 -17.453 1 95.31 666 VAL A C 1
ATOM 5422 O O . VAL A 1 666 ? 16.875 2.969 -17.219 1 95.31 666 VAL A O 1
ATOM 5425 N N . VAL A 1 667 ? 18.312 4.566 -16.641 1 92.12 667 VAL A N 1
ATOM 5426 C CA . VAL A 1 667 ? 17.625 4.879 -15.391 1 92.12 667 VAL A CA 1
ATOM 5427 C C . VAL A 1 667 ? 16.219 5.383 -15.695 1 92.12 667 VAL A C 1
ATOM 5429 O O . VAL A 1 667 ? 15.289 5.148 -14.914 1 92.12 667 VAL A O 1
ATOM 5432 N N . ILE A 1 668 ? 16.062 6.023 -16.781 1 92 668 ILE A N 1
ATOM 5433 C CA . ILE A 1 668 ? 14.742 6.477 -17.203 1 92 668 ILE A CA 1
ATOM 5434 C C . ILE A 1 668 ? 13.82 5.277 -17.375 1 92 668 ILE A C 1
ATOM 5436 O O . ILE A 1 668 ? 12.672 5.293 -16.938 1 92 668 ILE A O 1
ATOM 5440 N N . CYS A 1 669 ? 14.328 4.215 -18.047 1 95.69 669 CYS A N 1
ATOM 5441 C CA . CYS A 1 669 ? 13.539 3.004 -18.25 1 95.69 669 CYS A CA 1
ATOM 5442 C C . CYS A 1 669 ? 13.195 2.359 -16.906 1 95.69 669 CYS A C 1
ATOM 5444 O O . CYS A 1 669 ? 12.086 1.84 -16.734 1 95.69 669 CYS A O 1
ATOM 5446 N N . LEU A 1 670 ? 14.156 2.432 -16.062 1 95.38 670 LEU A N 1
ATOM 5447 C CA . LEU A 1 670 ? 13.938 1.873 -14.727 1 95.38 670 LEU A CA 1
ATOM 5448 C C . LEU A 1 670 ? 12.82 2.611 -14.008 1 95.38 670 LEU A C 1
ATOM 5450 O O . LEU A 1 670 ? 11.906 1.983 -13.469 1 95.38 670 LEU A O 1
ATOM 5454 N N . VAL A 1 671 ? 12.797 3.963 -14.047 1 91.06 671 VAL A N 1
ATOM 5455 C CA . VAL A 1 671 ? 11.797 4.777 -13.359 1 91.06 671 VAL A CA 1
ATOM 5456 C C . VAL A 1 671 ? 10.438 4.605 -14.031 1 91.06 671 VAL A C 1
ATOM 5458 O O . VAL A 1 671 ? 9.422 4.461 -13.352 1 91.06 671 VAL A O 1
ATOM 5461 N N . VAL A 1 672 ? 10.453 4.57 -15.281 1 92.81 672 VAL A N 1
ATOM 5462 C CA . VAL A 1 672 ? 9.203 4.402 -16.016 1 92.81 672 VAL A CA 1
ATOM 5463 C C . VAL A 1 672 ? 8.578 3.053 -15.68 1 92.81 672 VAL A C 1
ATOM 5465 O O . VAL A 1 672 ? 7.355 2.947 -15.531 1 92.81 672 VAL A O 1
ATOM 5468 N N . THR A 1 673 ? 9.398 2.035 -15.562 1 96.69 673 THR A N 1
ATOM 5469 C CA . THR A 1 673 ? 8.898 0.704 -15.234 1 96.69 673 THR A CA 1
ATOM 5470 C C . THR A 1 673 ? 8.297 0.685 -13.836 1 96.69 673 THR A C 1
ATOM 5472 O O . THR A 1 673 ? 7.246 0.08 -13.617 1 96.69 673 THR A O 1
ATOM 5475 N N . ILE A 1 674 ? 8.906 1.387 -12.938 1 93.81 674 ILE A N 1
ATOM 5476 C CA . ILE A 1 674 ? 8.398 1.434 -11.57 1 93.81 674 ILE A CA 1
ATOM 5477 C C . ILE A 1 674 ? 7.07 2.189 -11.539 1 93.81 674 ILE A C 1
ATOM 5479 O O . ILE A 1 674 ? 6.113 1.747 -10.906 1 93.81 674 ILE A O 1
ATOM 5483 N N . VAL A 1 675 ? 6.973 3.295 -12.25 1 89.44 675 VAL A N 1
ATOM 5484 C CA . VAL A 1 675 ? 5.75 4.086 -12.305 1 89.44 675 VAL A CA 1
ATOM 5485 C C . VAL A 1 675 ? 4.641 3.279 -12.984 1 89.44 675 VAL A C 1
ATOM 5487 O O . VAL A 1 675 ? 3.492 3.297 -12.539 1 89.44 675 VAL A O 1
ATOM 5490 N N . PHE A 1 676 ? 5.102 2.611 -13.969 1 93.69 676 PHE A N 1
ATOM 5491 C CA . PHE A 1 676 ? 4.148 1.77 -14.68 1 93.69 676 PHE A CA 1
ATOM 5492 C C . PHE A 1 676 ? 3.631 0.654 -13.781 1 93.69 676 PHE A C 1
ATOM 5494 O O . PHE A 1 676 ? 2.445 0.32 -13.82 1 93.69 676 PHE A O 1
ATOM 5501 N N . TRP A 1 677 ? 4.508 0.068 -13.023 1 94.5 677 TRP A N 1
ATOM 5502 C CA . TRP A 1 677 ? 4.129 -0.977 -12.078 1 94.5 677 TRP A CA 1
ATOM 5503 C C . TRP A 1 677 ? 3.074 -0.469 -11.102 1 94.5 677 TRP A C 1
ATOM 5505 O O . TRP A 1 677 ? 2.023 -1.091 -10.93 1 94.5 677 TRP A O 1
ATOM 5515 N N . TYR A 1 678 ? 3.264 0.693 -10.57 1 89.75 678 TYR A N 1
ATOM 5516 C CA . TYR A 1 678 ? 2.34 1.281 -9.609 1 89.75 678 TYR A CA 1
ATOM 5517 C C . TYR A 1 678 ? 1.018 1.645 -10.273 1 89.75 678 TYR A C 1
ATOM 5519 O O . TYR A 1 678 ? -0.051 1.455 -9.688 1 89.75 678 TYR A O 1
ATOM 5527 N N . PHE A 1 679 ? 1.124 2.152 -11.406 1 89.38 679 PHE A N 1
ATOM 5528 C CA . PHE A 1 679 ? -0.064 2.561 -12.148 1 89.38 679 PHE A CA 1
ATOM 5529 C C . PHE A 1 679 ? -0.943 1.356 -12.469 1 89.38 679 PHE A C 1
ATOM 5531 O O . PHE A 1 679 ? -2.16 1.403 -12.281 1 89.38 679 PHE A O 1
ATOM 5538 N N . ALA A 1 680 ? -0.348 0.316 -12.969 1 93.12 680 ALA A N 1
ATOM 5539 C CA . ALA A 1 680 ? -1.105 -0.885 -13.312 1 93.12 680 ALA A CA 1
ATOM 5540 C C . ALA A 1 680 ? -1.748 -1.498 -12.07 1 93.12 680 ALA A C 1
ATOM 5542 O O . ALA A 1 680 ? -2.9 -1.933 -12.109 1 93.12 680 ALA A O 1
ATOM 5543 N N . GLU A 1 681 ? -1.002 -1.528 -11 1 93.25 681 GLU A N 1
ATOM 5544 C CA . GLU A 1 681 ? -1.546 -2.068 -9.758 1 93.25 681 GLU A CA 1
ATOM 5545 C C . GLU A 1 681 ? -2.693 -1.209 -9.242 1 93.25 681 GLU A C 1
ATOM 5547 O O . GLU A 1 681 ? -3.686 -1.732 -8.727 1 93.25 681 GLU A O 1
ATOM 5552 N N . TYR A 1 682 ? -2.564 0.068 -9.344 1 87.12 682 TYR A N 1
ATOM 5553 C CA . TYR A 1 682 ? -3.598 0.997 -8.898 1 87.12 682 TYR A CA 1
ATOM 5554 C C . TYR A 1 682 ? -4.875 0.817 -9.711 1 87.12 682 TYR A C 1
ATOM 5556 O O . TYR A 1 682 ? -5.977 0.855 -9.156 1 87.12 682 TYR A O 1
ATOM 5564 N N . LYS A 1 683 ? -4.738 0.528 -10.953 1 88.12 683 LYS A N 1
ATOM 5565 C CA . LYS A 1 683 ? -5.875 0.458 -11.859 1 88.12 683 LYS A CA 1
ATOM 5566 C C . LYS A 1 683 ? -6.578 -0.892 -11.758 1 88.12 683 LYS A C 1
ATOM 5568 O O . LYS A 1 683 ? -7.809 -0.959 -11.789 1 88.12 683 LYS A O 1
ATOM 5573 N N . PHE A 1 684 ? -5.836 -1.991 -11.555 1 93.06 684 PHE A N 1
ATOM 5574 C CA . PHE A 1 684 ? -6.457 -3.289 -11.797 1 93.06 684 PHE A CA 1
ATOM 5575 C C . PHE A 1 684 ? -6.52 -4.105 -10.508 1 93.06 684 PHE A C 1
ATOM 5577 O O . PHE A 1 684 ? -7.332 -5.023 -10.391 1 93.06 684 PHE A O 1
ATOM 5584 N N . LYS A 1 685 ? -5.723 -3.893 -9.547 1 92.75 685 LYS A N 1
ATOM 5585 C CA . LYS A 1 685 ? -5.559 -4.777 -8.398 1 92.75 685 LYS A CA 1
ATOM 5586 C C . LYS A 1 685 ? -6.848 -4.875 -7.586 1 92.75 685 LYS A C 1
ATOM 5588 O O . LYS A 1 685 ? -7.383 -5.965 -7.395 1 92.75 685 LYS A O 1
ATOM 5593 N N . ASP A 1 686 ? -7.422 -3.771 -7.234 1 89.44 686 ASP A N 1
ATOM 5594 C CA . ASP A 1 686 ? -8.57 -3.771 -6.336 1 89.44 686 ASP A CA 1
ATOM 5595 C C . ASP A 1 686 ? -9.836 -4.242 -7.055 1 89.44 686 ASP A C 1
ATOM 5597 O O . ASP A 1 686 ? -10.633 -4.992 -6.488 1 89.44 686 ASP A O 1
ATOM 5601 N N . ILE A 1 687 ? -10.039 -3.863 -8.273 1 90.69 687 ILE A N 1
ATOM 5602 C CA . ILE A 1 687 ? -11.234 -4.23 -9.031 1 90.69 687 ILE A CA 1
ATOM 5603 C C . ILE A 1 687 ? -11.219 -5.73 -9.32 1 90.69 687 ILE A C 1
ATOM 5605 O O . ILE A 1 687 ? -12.273 -6.375 -9.344 1 90.69 687 ILE A O 1
ATOM 5609 N N . SER A 1 688 ? -10.047 -6.254 -9.539 1 93 688 SER A N 1
ATOM 5610 C CA . SER A 1 688 ? -9.945 -7.684 -9.805 1 93 688 SER A CA 1
ATOM 5611 C C . SER A 1 688 ? -10.164 -8.5 -8.531 1 93 688 SER A C 1
ATOM 5613 O O . SER A 1 688 ? -10.727 -9.594 -8.586 1 93 688 SER A O 1
ATOM 5615 N N . LYS A 1 689 ? -9.75 -7.98 -7.441 1 91.75 689 LYS A N 1
ATOM 5616 C CA . LYS A 1 689 ? -9.875 -8.703 -6.176 1 91.75 689 LYS A CA 1
ATOM 5617 C C . LYS A 1 689 ? -11.328 -8.734 -5.703 1 91.75 689 LYS A C 1
ATOM 5619 O O . LYS A 1 689 ? -11.844 -9.789 -5.328 1 91.75 689 LYS A O 1
ATOM 5624 N N . SER A 1 690 ? -12.047 -7.652 -5.777 1 91.31 690 SER A N 1
ATOM 5625 C CA . SER A 1 690 ? -13.367 -7.57 -5.168 1 91.31 690 SER A CA 1
ATOM 5626 C C . SER A 1 690 ? -14.461 -7.562 -6.227 1 91.31 690 SER A C 1
ATOM 5628 O O . SER A 1 690 ? -15.617 -7.879 -5.934 1 91.31 690 SER A O 1
ATOM 5630 N N . GLY A 1 691 ? -14.156 -7.238 -7.492 1 91 691 GLY A N 1
ATOM 5631 C CA . GLY A 1 691 ? -15.188 -7.117 -8.516 1 91 691 GLY A CA 1
ATOM 5632 C C . GLY A 1 691 ? -16.031 -5.867 -8.367 1 91 691 GLY A C 1
ATOM 5633 O O . GLY A 1 691 ? -15.688 -4.965 -7.598 1 91 691 GLY A O 1
ATOM 5634 N N . ILE A 1 692 ? -17.078 -5.777 -9.141 1 90.25 692 ILE A N 1
ATOM 5635 C CA . ILE A 1 692 ? -18 -4.645 -9.141 1 90.25 692 ILE A CA 1
ATOM 5636 C C . ILE A 1 692 ? -19.266 -5.004 -8.344 1 90.25 692 ILE A C 1
ATOM 5638 O O . ILE A 1 692 ? -19.734 -6.141 -8.406 1 90.25 692 ILE A O 1
ATOM 5642 N N . MET A 1 693 ? -19.703 -4.082 -7.59 1 90.62 693 MET A N 1
ATOM 5643 C CA . MET A 1 693 ? -20.891 -4.312 -6.781 1 90.62 693 MET A CA 1
ATOM 5644 C C . MET A 1 693 ? -22.078 -4.695 -7.66 1 90.62 693 MET A C 1
ATOM 5646 O O . MET A 1 693 ? -22.328 -4.07 -8.695 1 90.62 693 MET A O 1
ATOM 5650 N N . ASP A 1 694 ? -22.734 -5.738 -7.258 1 87.56 694 ASP A N 1
ATOM 5651 C CA . ASP A 1 694 ? -23.906 -6.227 -7.98 1 87.56 694 ASP A CA 1
ATOM 5652 C C . ASP A 1 694 ? -25.172 -5.48 -7.551 1 87.56 694 ASP A C 1
ATOM 5654 O O . ASP A 1 694 ? -25.203 -4.902 -6.461 1 87.56 694 ASP A O 1
ATOM 5658 N N . GLN A 1 695 ? -26.141 -5.457 -8.398 1 86.69 695 GLN A N 1
ATOM 5659 C CA . GLN A 1 695 ? -27.453 -4.953 -8.023 1 86.69 695 GLN A CA 1
ATOM 5660 C C . GLN A 1 695 ? -28.156 -5.91 -7.07 1 86.69 695 GLN A C 1
ATOM 5662 O O . GLN A 1 695 ? -27.859 -7.109 -7.055 1 86.69 695 GLN A O 1
ATOM 5667 N N . TYR A 1 696 ? -28.953 -5.332 -6.207 1 86.19 696 TYR A N 1
ATOM 5668 C CA . TYR A 1 696 ? -29.703 -6.164 -5.277 1 86.19 696 TYR A CA 1
ATOM 5669 C C . TYR A 1 696 ? -30.797 -6.941 -5.996 1 86.19 696 TYR A C 1
ATOM 5671 O O . TYR A 1 696 ? -31.594 -6.363 -6.746 1 86.19 696 TYR A O 1
ATOM 5679 N N . GLN A 1 697 ? -30.75 -8.258 -5.914 1 78.81 697 GLN A N 1
ATOM 5680 C CA . GLN A 1 697 ? -31.719 -9.117 -6.57 1 78.81 697 GLN A CA 1
ATOM 5681 C C . GLN A 1 697 ? -32.906 -9.414 -5.645 1 78.81 697 GLN A C 1
ATOM 5683 O O . GLN A 1 697 ? -32.719 -10.047 -4.598 1 78.81 697 GLN A O 1
ATOM 5688 N N . LYS A 1 698 ? -34.188 -8.875 -5.93 1 68.25 698 LYS A N 1
ATOM 5689 C CA . LYS A 1 698 ? -35.406 -9.148 -5.133 1 68.25 698 LYS A CA 1
ATOM 5690 C C . LYS A 1 698 ? -35.844 -10.594 -5.305 1 68.25 698 LYS A C 1
ATOM 5692 O O . LYS A 1 698 ? -35.875 -11.117 -6.418 1 68.25 698 LYS A O 1
ATOM 5697 N N . GLN A 1 699 ? -35.781 -11.336 -4.371 1 57.28 699 GLN A N 1
ATOM 5698 C CA . GLN A 1 699 ? -36.25 -12.711 -4.422 1 57.28 699 GLN A CA 1
ATOM 5699 C C . GLN A 1 699 ? -37.719 -12.766 -4.836 1 57.28 699 GLN A C 1
ATOM 5701 O O . GLN A 1 699 ? -38.562 -12.094 -4.242 1 57.28 699 GLN A O 1
ATOM 5706 N N . GLN A 1 700 ? -38.062 -12.68 -6.199 1 44.12 700 GLN A N 1
ATOM 5707 C CA . GLN A 1 700 ? -39.469 -12.891 -6.574 1 44.12 700 GLN A CA 1
ATOM 5708 C C . GLN A 1 700 ? -40.094 -14.039 -5.781 1 44.12 700 GLN A C 1
ATOM 5710 O O . GLN A 1 700 ? -39.562 -15.148 -5.77 1 44.12 700 GLN A O 1
ATOM 5715 N N . THR A 1 701 ? -40.906 -13.719 -4.855 1 40.22 701 THR A N 1
ATOM 5716 C CA . THR A 1 701 ? -41.844 -14.742 -4.398 1 40.22 701 THR A CA 1
ATOM 5717 C C . THR A 1 701 ? -42.625 -15.312 -5.57 1 40.22 701 THR A C 1
ATOM 5719 O O . THR A 1 701 ? -43.25 -14.57 -6.328 1 40.22 701 THR A O 1
ATOM 5722 N N . ASP A 1 702 ? -42.312 -16.406 -6.176 1 35.09 702 ASP A N 1
ATOM 5723 C CA . ASP A 1 702 ? -43.062 -17.219 -7.137 1 35.09 702 ASP A CA 1
ATOM 5724 C C . ASP A 1 702 ? -44.531 -17.188 -6.832 1 35.09 702 ASP A C 1
ATOM 5726 O O . ASP A 1 702 ? -45.281 -18.094 -7.25 1 35.09 702 ASP A O 1
ATOM 5730 N N . GLY A 1 703 ? -45.438 -16.453 -6.309 1 31.5 703 GLY A N 1
ATOM 5731 C CA . GLY A 1 703 ? -46.719 -17.047 -6.664 1 31.5 703 GLY A CA 1
ATOM 5732 C C . GLY A 1 703 ? -46.969 -17.094 -8.164 1 31.5 703 GLY A C 1
ATOM 5733 O O . GLY A 1 703 ? -47.625 -18.016 -8.664 1 31.5 703 GLY A O 1
ATOM 5734 N N . THR A 1 704 ? -47.25 -15.961 -8.961 1 29.84 704 THR A N 1
ATOM 5735 C CA . THR A 1 704 ? -47.906 -16.078 -10.258 1 29.84 704 THR A CA 1
ATOM 5736 C C . THR A 1 704 ? -46.906 -16.5 -11.328 1 29.84 704 THR A C 1
ATOM 5738 O O . THR A 1 704 ? -45.906 -15.828 -11.562 1 29.84 704 THR A O 1
ATOM 5741 N N . ASN A 1 705 ? -46.875 -17.797 -11.812 1 28.78 705 ASN A N 1
ATOM 5742 C CA . ASN A 1 705 ? -46.344 -18.656 -12.867 1 28.78 705 ASN A CA 1
ATOM 5743 C C . ASN A 1 705 ? -46.562 -18.047 -14.25 1 28.78 705 ASN A C 1
ATOM 5745 O O . ASN A 1 705 ? -46.438 -18.734 -15.266 1 28.78 705 ASN A O 1
ATOM 5749 N N . SER A 1 706 ? -47.5 -17.109 -14.68 1 27.31 706 SER A N 1
ATOM 5750 C CA . SER A 1 706 ? -47.75 -17.156 -16.125 1 27.31 706 SER A CA 1
ATOM 5751 C C . SER A 1 706 ? -46.5 -16.781 -16.906 1 27.31 706 SER A C 1
ATOM 5753 O O . SER A 1 706 ? -45.688 -15.953 -16.453 1 27.31 706 SER A O 1
ATOM 5755 N N . GLY A 1 707 ? -46.125 -17.547 -18.094 1 25.27 707 GLY A N 1
ATOM 5756 C CA . GLY A 1 707 ? -45.094 -17.938 -19.047 1 25.27 707 GLY A CA 1
ATOM 5757 C C . GLY A 1 707 ? -44.531 -16.766 -19.812 1 25.27 707 GLY A C 1
ATOM 5758 O O . GLY A 1 707 ? -43.531 -16.906 -20.547 1 25.27 707 GLY A O 1
ATOM 5759 N N . ASP A 1 708 ? -45.188 -15.703 -20.312 1 24.89 708 ASP A N 1
ATOM 5760 C CA . ASP A 1 708 ? -44.812 -15.234 -21.656 1 24.89 708 ASP A CA 1
ATOM 5761 C C . ASP A 1 708 ? -43.531 -14.422 -21.609 1 24.89 708 ASP A C 1
ATOM 5763 O O . ASP A 1 708 ? -43.5 -13.352 -21 1 24.89 708 ASP A O 1
ATOM 5767 N N . ILE A 1 709 ? -42.375 -15.148 -21.484 1 26.97 709 ILE A N 1
ATOM 5768 C CA . ILE A 1 709 ? -41.062 -14.547 -21.625 1 26.97 709 ILE A CA 1
ATOM 5769 C C . ILE A 1 709 ? -40.906 -13.953 -23.016 1 26.97 709 ILE A C 1
ATOM 5771 O O . ILE A 1 709 ? -40.844 -14.688 -24 1 26.97 709 ILE A O 1
ATOM 5775 N N . GLU A 1 710 ? -41.656 -12.875 -23.375 1 23.66 710 GLU A N 1
ATOM 5776 C CA . GLU A 1 710 ? -41.344 -12.297 -24.688 1 23.66 710 GLU A CA 1
ATOM 5777 C C . GLU A 1 710 ? -39.875 -11.867 -24.75 1 23.66 710 GLU A C 1
ATOM 5779 O O . GLU A 1 710 ? -39.406 -11.094 -23.922 1 23.66 710 GLU A O 1
ATOM 5784 N N . MET A 1 711 ? -39.062 -12.711 -25.328 1 20.92 711 MET A N 1
ATOM 5785 C CA . MET A 1 711 ? -37.688 -12.594 -25.797 1 20.92 711 MET A CA 1
ATOM 5786 C C . MET A 1 711 ? -37.5 -11.328 -26.625 1 20.92 711 MET A C 1
ATOM 5788 O O . MET A 1 711 ? -37.938 -11.258 -27.766 1 20.92 711 MET A O 1
ATOM 5792 N N . LYS A 1 712 ? -37.688 -10.188 -26.094 1 23.2 712 LYS A N 1
ATOM 5793 C CA . LYS A 1 712 ? -37.344 -9.164 -27.078 1 23.2 712 LYS A CA 1
ATOM 5794 C C . LYS A 1 712 ? -35.906 -9.305 -27.547 1 23.2 712 LYS A C 1
ATOM 5796 O O . LYS A 1 712 ? -35 -9.555 -26.75 1 23.2 712 LYS A O 1
ATOM 5801 N N . ALA A 1 713 ? -35.656 -9.312 -28.859 1 21.45 713 ALA A N 1
ATOM 5802 C CA . ALA A 1 713 ? -34.562 -9.383 -29.828 1 21.45 713 ALA A CA 1
ATOM 5803 C C . ALA A 1 713 ? -33.438 -8.422 -29.453 1 21.45 713 ALA A C 1
ATOM 5805 O O . ALA A 1 713 ? -33.719 -7.301 -29 1 21.45 713 ALA A O 1
ATOM 5806 N N . SER A 1 714 ? -32.188 -8.961 -29.359 1 23.61 714 SER A N 1
ATOM 5807 C CA . SER A 1 714 ? -30.797 -8.594 -29.047 1 23.61 714 SER A CA 1
ATOM 5808 C C . SER A 1 714 ? -30.344 -7.434 -29.922 1 23.61 714 SER A C 1
ATOM 5810 O O . SER A 1 714 ? -29.969 -7.633 -31.078 1 23.61 714 SER A O 1
ATOM 5812 N N . GLY A 1 715 ? -31.062 -6.309 -30.031 1 21.11 715 GLY A N 1
ATOM 5813 C CA . GLY A 1 715 ? -30.359 -5.375 -30.906 1 21.11 715 GLY A CA 1
ATOM 5814 C C . GLY A 1 715 ? -28.922 -5.125 -30.5 1 21.11 715 GLY A C 1
ATOM 5815 O O . GLY A 1 715 ? -28.531 -5.473 -29.391 1 21.11 715 GLY A O 1
ATOM 5816 N N . SER A 1 716 ? -28.125 -4.281 -31.219 1 22.08 716 SER A N 1
ATOM 5817 C CA . SER A 1 716 ? -26.719 -4.098 -31.578 1 22.08 716 SER A CA 1
ATOM 5818 C C . SER A 1 716 ? -25.859 -3.865 -30.328 1 22.08 716 SER A C 1
ATOM 5820 O O . SER A 1 716 ? -24.844 -4.52 -30.141 1 22.08 716 SER A O 1
ATOM 5822 N N . SER A 1 717 ? -25.719 -2.59 -29.766 1 24.67 717 SER A N 1
ATOM 5823 C CA . SER A 1 717 ? -24.547 -1.727 -29.625 1 24.67 717 SER A CA 1
ATOM 5824 C C . SER A 1 717 ? -23.828 -1.98 -28.297 1 24.67 717 SER A C 1
ATOM 5826 O O . SER A 1 717 ? -22.625 -2.199 -28.281 1 24.67 717 SER A O 1
ATOM 5828 N N . VAL A 1 718 ? -23.812 -0.957 -27.297 1 28.36 718 VAL A N 1
ATOM 5829 C CA . VAL A 1 718 ? -22.891 -0.784 -26.172 1 28.36 718 VAL A CA 1
ATOM 5830 C C . VAL A 1 718 ? -23.078 -1.932 -25.188 1 28.36 718 VAL A C 1
ATOM 5832 O O . VAL A 1 718 ? -24.203 -2.238 -24.781 1 28.36 718 VAL A O 1
ATOM 5835 N N . ILE A 1 719 ? -22.203 -2.939 -25.141 1 28.95 719 ILE A N 1
ATOM 5836 C CA . ILE A 1 719 ? -22.188 -4.18 -24.375 1 28.95 719 ILE A CA 1
ATOM 5837 C C . ILE A 1 719 ? -22.562 -3.895 -22.922 1 28.95 719 ILE A C 1
ATOM 5839 O O . ILE A 1 719 ? -21.703 -3.512 -22.125 1 28.95 719 ILE A O 1
ATOM 5843 N N . ASN A 1 720 ? -23.359 -2.902 -22.594 1 28.5 720 ASN A N 1
ATOM 5844 C CA . ASN A 1 720 ? -24.031 -2.846 -21.297 1 28.5 720 ASN A CA 1
ATOM 5845 C C . ASN A 1 720 ? -24.734 -4.164 -20.969 1 28.5 720 ASN A C 1
ATOM 5847 O O . ASN A 1 720 ? -25.969 -4.219 -20.906 1 28.5 720 ASN A O 1
ATOM 5851 N N . ASP A 1 721 ? -24.391 -5.211 -21.625 1 28.12 721 ASP A N 1
ATOM 5852 C CA . ASP A 1 721 ? -25.156 -6.426 -21.391 1 28.12 721 ASP A CA 1
ATOM 5853 C C . ASP A 1 721 ? -25.094 -6.852 -19.938 1 28.12 721 ASP A C 1
ATOM 5855 O O . ASP A 1 721 ? -24.188 -7.598 -19.531 1 28.12 721 ASP A O 1
ATOM 5859 N N . SER A 1 722 ? -25.219 -5.918 -19 1 30.64 722 SER A N 1
ATOM 5860 C CA . SER A 1 722 ? -25.484 -6.359 -17.641 1 30.64 722 SER A CA 1
ATOM 5861 C C . SER A 1 722 ? -26.594 -7.406 -17.594 1 30.64 722 SER A C 1
ATOM 5863 O O . SER A 1 722 ? -27.766 -7.066 -17.625 1 30.64 722 SER A O 1
ATOM 5865 N N . THR A 1 723 ? -26.578 -8.461 -18.375 1 30.09 723 THR A N 1
ATOM 5866 C CA . THR A 1 723 ? -27.547 -9.516 -18.094 1 30.09 723 THR A CA 1
ATOM 5867 C C . THR A 1 723 ? -27.562 -9.852 -16.609 1 30.09 723 THR A C 1
ATOM 5869 O O . THR A 1 723 ? -26.547 -10.25 -16.031 1 30.09 723 THR A O 1
ATOM 5872 N N . SER A 1 724 ? -28.25 -9.102 -15.82 1 33.5 724 SER A N 1
ATOM 5873 C CA . SER A 1 724 ? -28.641 -9.5 -14.477 1 33.5 724 SER A CA 1
ATOM 5874 C C . SER A 1 724 ? -28.922 -10.992 -14.398 1 33.5 724 SER A C 1
ATOM 5876 O O . SER A 1 724 ? -29.844 -11.492 -15.023 1 33.5 724 SER A O 1
ATOM 5878 N N . LEU A 1 725 ? -27.938 -11.852 -14.406 1 35.66 725 LEU A N 1
ATOM 5879 C CA . LEU A 1 725 ? -28.203 -13.273 -14.242 1 35.66 725 LEU A CA 1
ATOM 5880 C C . LEU A 1 725 ? -29.109 -13.531 -13.039 1 35.66 725 LEU A C 1
ATOM 5882 O O . LEU A 1 725 ? -28.828 -13.039 -11.938 1 35.66 725 LEU A O 1
ATOM 5886 N N . ASN A 1 726 ? -30.344 -13.727 -13.133 1 35.66 726 ASN A N 1
ATOM 5887 C CA . ASN A 1 726 ? -31.312 -14.219 -12.156 1 35.66 726 ASN A CA 1
ATOM 5888 C C . ASN A 1 726 ? -30.734 -15.336 -11.297 1 35.66 726 ASN A C 1
ATOM 5890 O O . ASN A 1 726 ? -30.125 -16.281 -11.82 1 35.66 726 ASN A O 1
ATOM 5894 N N . PRO A 1 727 ? -30.484 -15.164 -10.031 1 42.94 727 PRO A N 1
ATOM 5895 C CA . PRO A 1 727 ? -30 -16.234 -9.164 1 42.94 727 PRO A CA 1
ATOM 5896 C C . PRO A 1 727 ? -30.578 -17.609 -9.531 1 42.94 727 PRO A C 1
ATOM 5898 O O . PRO A 1 727 ? -30.047 -18.641 -9.102 1 42.94 727 PRO A O 1
ATOM 5901 N N . THR A 1 728 ? -31.797 -17.625 -10.031 1 42.38 728 THR A N 1
ATOM 5902 C CA . THR A 1 728 ? -32.469 -18.906 -10.242 1 42.38 728 THR A CA 1
ATOM 5903 C C . THR A 1 728 ? -31.844 -19.656 -11.422 1 42.38 728 THR A C 1
ATOM 5905 O O . THR A 1 728 ? -32.281 -20.75 -11.773 1 42.38 728 THR A O 1
ATOM 5908 N N . VAL A 1 729 ? -31.047 -18.922 -12.18 1 48.22 729 VAL A N 1
ATOM 5909 C CA . VAL A 1 729 ? -30.609 -19.672 -13.352 1 48.22 729 VAL A CA 1
ATOM 5910 C C . VAL A 1 729 ? -29.5 -20.625 -12.961 1 48.22 729 VAL A C 1
ATOM 5912 O O . VAL A 1 729 ? -28.469 -20.219 -12.406 1 48.22 729 VAL A O 1
ATOM 5915 N N . HIS A 1 730 ? -29.781 -21.891 -12.758 1 61.5 730 HIS A N 1
ATOM 5916 C CA . HIS A 1 730 ? -28.938 -23.047 -12.508 1 61.5 730 HIS A CA 1
ATOM 5917 C C . HIS A 1 730 ? -27.719 -23.047 -13.422 1 61.5 730 HIS A C 1
ATOM 5919 O O . HIS A 1 730 ? -27.812 -23.469 -14.578 1 61.5 730 HIS A O 1
ATOM 5925 N N . GLN A 1 731 ? -26.781 -22.062 -13.172 1 73.44 731 GLN A N 1
ATOM 5926 C CA . GLN A 1 731 ? -25.547 -22.125 -13.945 1 73.44 731 GLN A CA 1
ATOM 5927 C C . GLN A 1 731 ? -24.703 -23.328 -13.531 1 73.44 731 GLN A C 1
ATOM 5929 O O . GLN A 1 731 ? -24.469 -23.547 -12.344 1 73.44 731 GLN A O 1
ATOM 5934 N N . GLU A 1 732 ? -24.5 -24.219 -14.43 1 79.81 732 GLU A N 1
ATOM 5935 C CA . GLU A 1 732 ? -23.625 -25.375 -14.195 1 79.81 732 GLU A CA 1
ATOM 5936 C C . GLU A 1 732 ? -22.203 -25.094 -14.656 1 79.81 732 GLU A C 1
ATOM 5938 O O . GLU A 1 732 ? -21.984 -24.469 -15.711 1 79.81 732 GLU A O 1
ATOM 5943 N N . PHE A 1 733 ? -21.297 -25.359 -13.75 1 85.94 733 PHE A N 1
ATOM 5944 C CA . PHE A 1 733 ? -19.891 -25.172 -14.086 1 85.94 733 PHE A CA 1
ATOM 5945 C C . PHE A 1 733 ? -19.203 -26.5 -14.352 1 85.94 733 PHE A C 1
ATOM 5947 O O . PHE A 1 733 ? -19.453 -27.484 -13.648 1 85.94 733 PHE A O 1
ATOM 5954 N N . HIS A 1 734 ? -18.359 -26.516 -15.414 1 83.81 734 HIS A N 1
ATOM 5955 C CA . HIS A 1 734 ? -17.688 -27.75 -15.805 1 83.81 734 HIS A CA 1
ATOM 5956 C C . HIS A 1 734 ? -16.234 -27.766 -15.305 1 83.81 734 HIS A C 1
ATOM 5958 O O . HIS A 1 734 ? -15.484 -28.688 -15.602 1 83.81 734 HIS A O 1
ATOM 5964 N N . ASP A 1 735 ? -15.828 -26.828 -14.5 1 84.38 735 ASP A N 1
ATOM 5965 C CA . ASP A 1 735 ? -14.445 -26.688 -14.055 1 84.38 735 ASP A CA 1
ATOM 5966 C C . ASP A 1 735 ? -14.273 -27.172 -12.617 1 84.38 735 ASP A C 1
ATOM 5968 O O . ASP A 1 735 ? -13.383 -26.703 -11.906 1 84.38 735 ASP A O 1
ATOM 5972 N N . ALA A 1 736 ? -15.141 -28 -12.031 1 82.94 736 ALA A N 1
ATOM 5973 C CA . ALA A 1 736 ? -15.062 -28.641 -10.719 1 82.94 736 ALA A CA 1
ATOM 5974 C C . ALA A 1 736 ? -15.555 -27.703 -9.617 1 82.94 736 ALA A C 1
ATOM 5976 O O . ALA A 1 736 ? -15.562 -28.062 -8.438 1 82.94 736 ALA A O 1
ATOM 5977 N N . SER A 1 737 ? -16.016 -26.5 -9.93 1 88 737 SER A N 1
ATOM 5978 C CA . SER A 1 737 ? -16.531 -25.562 -8.93 1 88 737 SER A CA 1
ATOM 5979 C C . SER A 1 737 ? -18 -25.828 -8.617 1 88 737 SER A C 1
ATOM 5981 O O . SER A 1 737 ? -18.672 -26.516 -9.383 1 88 737 SER A O 1
ATOM 5983 N N . HIS A 1 738 ? -18.422 -25.359 -7.484 1 90.12 738 HIS A N 1
ATOM 5984 C CA . HIS A 1 738 ? -19.797 -25.562 -7.043 1 90.12 738 HIS A CA 1
ATOM 5985 C C . HIS A 1 738 ? -20.656 -24.328 -7.297 1 90.12 738 HIS A C 1
ATOM 5987 O O . HIS A 1 738 ? -20.188 -23.203 -7.125 1 90.12 738 HIS A O 1
ATOM 5993 N N . SER A 1 739 ? -21.812 -24.547 -7.754 1 90.81 739 SER A N 1
ATOM 5994 C CA . SER A 1 739 ? -22.781 -23.469 -7.91 1 90.81 739 SER A CA 1
ATOM 5995 C C . SER A 1 739 ? -23.562 -23.234 -6.621 1 90.81 739 SER A C 1
ATOM 5997 O O . SER A 1 739 ? -23.656 -24.125 -5.773 1 90.81 739 SER A O 1
ATOM 5999 N N . ILE A 1 740 ? -24.109 -22.078 -6.398 1 91 740 ILE A N 1
ATOM 6000 C CA . ILE A 1 740 ? -24.875 -21.734 -5.211 1 91 740 ILE A CA 1
ATOM 6001 C C . ILE A 1 740 ? -26.141 -22.594 -5.148 1 91 740 ILE A C 1
ATOM 6003 O O . ILE A 1 740 ? -26.609 -22.938 -4.062 1 91 740 ILE A O 1
ATOM 6007 N N . SER A 1 741 ? -26.594 -23.031 -6.316 1 86.94 741 SER A N 1
ATOM 6008 C CA . SER A 1 741 ? -27.812 -23.844 -6.371 1 86.94 741 SER A CA 1
ATOM 6009 C C . SER A 1 741 ? -27.547 -25.25 -5.844 1 86.94 741 SER A C 1
ATOM 6011 O O . SER A 1 741 ? -28.484 -25.938 -5.426 1 86.94 741 SER A O 1
ATOM 6013 N N . GLU A 1 742 ? -26.297 -25.656 -5.832 1 87.31 742 GLU A N 1
ATOM 6014 C CA . GLU A 1 742 ? -25.922 -26.984 -5.375 1 87.31 742 GLU A CA 1
ATOM 6015 C C . GLU A 1 742 ? -25.531 -26.969 -3.898 1 87.31 742 GLU A C 1
ATOM 6017 O O . GLU A 1 742 ? -25.109 -28 -3.357 1 87.31 742 GLU A O 1
ATOM 6022 N N . TYR A 1 743 ? -25.734 -25.844 -3.268 1 89.69 743 TYR A N 1
ATOM 6023 C CA . TYR A 1 743 ? -25.266 -25.734 -1.888 1 89.69 743 TYR A CA 1
ATOM 6024 C C . TYR A 1 743 ? -26.078 -26.656 -0.973 1 89.69 743 TYR A C 1
ATOM 6026 O O . TYR A 1 743 ? -27.297 -26.703 -1.053 1 89.69 743 TYR A O 1
ATOM 6034 N N . ASN A 1 744 ? -25.25 -27.422 -0.275 1 87.06 744 ASN A N 1
ATOM 6035 C CA . ASN A 1 744 ? -25.812 -28.219 0.812 1 87.06 744 ASN A CA 1
ATOM 6036 C C . ASN A 1 744 ? -25.078 -27.969 2.127 1 87.06 744 ASN A C 1
ATOM 6038 O O . ASN A 1 744 ? -24 -27.375 2.137 1 87.06 744 ASN A O 1
ATOM 6042 N N . SER A 1 745 ? -25.641 -28.281 3.248 1 84.75 745 SER A N 1
ATOM 6043 C CA . SER A 1 745 ? -25.109 -27.984 4.57 1 84.75 745 SER A CA 1
ATOM 6044 C C . SER A 1 745 ? -23.75 -28.641 4.777 1 84.75 745 SER A C 1
ATOM 6046 O O . SER A 1 745 ? -22.969 -28.219 5.637 1 84.75 745 SER A O 1
ATOM 6048 N N . ASN A 1 746 ? -23.438 -29.562 3.873 1 86.12 746 ASN A N 1
ATOM 6049 C CA . ASN A 1 746 ? -22.172 -30.281 4.043 1 86.12 746 ASN A CA 1
ATOM 6050 C C . ASN A 1 746 ? -21.094 -29.75 3.105 1 86.12 746 ASN A C 1
ATOM 6052 O O . ASN A 1 746 ? -19.953 -30.203 3.146 1 86.12 746 ASN A O 1
ATOM 6056 N N . SER A 1 747 ? -21.406 -28.797 2.354 1 89 747 SER A N 1
ATOM 6057 C CA . SER A 1 747 ? -20.453 -28.297 1.365 1 89 747 SER A CA 1
ATOM 6058 C C . SER A 1 747 ? -19.219 -27.719 2.035 1 89 747 SER A C 1
ATOM 6060 O O . SER A 1 747 ? -18.094 -27.969 1.596 1 89 747 SER A O 1
ATOM 6062 N N . TYR A 1 748 ? -19.375 -26.969 3.088 1 92.75 748 TYR A N 1
ATOM 6063 C CA . TYR A 1 748 ? -18.25 -26.359 3.801 1 92.75 748 TYR A CA 1
ATOM 6064 C C . TYR A 1 748 ? -18.031 -27.047 5.145 1 92.75 748 TYR A C 1
ATOM 6066 O O . TYR A 1 748 ? -17.906 -26.391 6.172 1 92.75 748 TYR A O 1
ATOM 6074 N N . LYS A 1 749 ? -17.953 -28.359 5.086 1 91.25 749 LYS A N 1
ATOM 6075 C CA . LYS A 1 749 ? -17.594 -29.172 6.242 1 91.25 749 LYS A CA 1
ATOM 6076 C C . LYS A 1 749 ? -16.375 -30.047 5.941 1 91.25 749 LYS A C 1
ATOM 6078 O O . LYS A 1 749 ? -16.156 -30.438 4.793 1 91.25 749 LYS A O 1
ATOM 6083 N N . PRO A 1 750 ? -15.617 -30.281 6.965 1 91.06 750 PRO A N 1
ATOM 6084 C CA . PRO A 1 750 ? -14.445 -31.125 6.754 1 91.06 750 PRO A CA 1
ATOM 6085 C C . PRO A 1 750 ? -14.805 -32.531 6.281 1 91.06 750 PRO A C 1
ATOM 6087 O O . PRO A 1 750 ? -15.953 -32.969 6.422 1 91.06 750 PRO A O 1
ATOM 6090 N N . PRO A 1 751 ? -13.852 -33.219 5.75 1 87.12 751 PRO A N 1
ATOM 6091 C CA . PRO A 1 751 ? -14.109 -34.531 5.16 1 87.12 751 PRO A CA 1
ATOM 6092 C C . PRO A 1 751 ? -14.57 -35.562 6.188 1 87.12 751 PRO A C 1
ATOM 6094 O O . PRO A 1 751 ? -15.141 -36.594 5.82 1 87.12 751 PRO A O 1
ATOM 6097 N N . TYR A 1 752 ? -14.367 -35.312 7.504 1 89.44 752 TYR A N 1
ATOM 6098 C CA . TYR A 1 752 ? -14.75 -36.312 8.492 1 89.44 752 TYR A CA 1
ATOM 6099 C C . TYR A 1 752 ? -16.25 -36.312 8.734 1 89.44 752 TYR A C 1
ATOM 6101 O O . TYR A 1 752 ? -16.781 -37.156 9.453 1 89.44 752 TYR A O 1
ATOM 6109 N N . TYR A 1 753 ? -16.969 -35.406 8.102 1 87.62 753 TYR A N 1
ATOM 6110 C CA . TYR A 1 753 ? -18.438 -35.406 8.172 1 87.62 753 TYR A CA 1
ATOM 6111 C C . TYR A 1 753 ? -19.016 -36.344 7.129 1 87.62 753 TYR A C 1
ATOM 6113 O O . TYR A 1 753 ? -20.141 -36.844 7.297 1 87.62 753 TYR A O 1
ATOM 6121 N N . GLU A 1 754 ? -18.266 -36.562 6.004 1 86.5 754 GLU A N 1
ATOM 6122 C CA . GLU A 1 754 ? -18.641 -37.531 4.98 1 86.5 754 GLU A CA 1
ATOM 6123 C C . GLU A 1 754 ? -17.484 -38.5 4.715 1 86.5 754 GLU A C 1
ATOM 6125 O O . GLU A 1 754 ? -16.625 -38.25 3.871 1 86.5 754 GLU A O 1
ATOM 6130 N N . LEU A 1 755 ? -17.594 -39.562 5.297 1 88.56 755 LEU A N 1
ATOM 6131 C CA . LEU A 1 755 ? -16.516 -40.531 5.227 1 88.56 755 LEU A CA 1
ATOM 6132 C C . LEU A 1 755 ? -16.594 -41.344 3.932 1 88.56 755 LEU A C 1
ATOM 6134 O O . LEU A 1 755 ? -17.672 -41.469 3.338 1 88.56 755 LEU A O 1
ATOM 6138 N N . MET A 1 756 ? -15.469 -41.875 3.529 1 86.88 756 MET A N 1
ATOM 6139 C CA . MET A 1 756 ? -15.352 -42.656 2.318 1 86.88 756 MET A CA 1
ATOM 6140 C C . MET A 1 756 ? -16.219 -43.906 2.408 1 86.88 756 MET A C 1
ATOM 6142 O O . MET A 1 756 ? -16.156 -44.656 3.389 1 86.88 756 MET A O 1
ATOM 6146 N N . LYS A 1 757 ? -17.062 -44.094 1.316 1 85.88 757 LYS A N 1
ATOM 6147 C CA . LYS A 1 757 ? -17.953 -45.25 1.291 1 85.88 757 LYS A CA 1
ATOM 6148 C C . LYS A 1 757 ? -17.25 -46.469 0.694 1 85.88 757 LYS A C 1
ATOM 6150 O O . LYS A 1 757 ? -16.375 -46.312 -0.17 1 85.88 757 LYS A O 1
ATOM 6155 N N . ILE A 1 758 ? -17.594 -47.562 1.196 1 85.56 758 ILE A N 1
ATOM 6156 C CA . ILE A 1 758 ? -17.078 -48.844 0.657 1 85.56 758 ILE A CA 1
ATOM 6157 C C . ILE A 1 758 ? -17.75 -49.125 -0.686 1 85.56 758 ILE A C 1
ATOM 6159 O O . ILE A 1 758 ? -18.969 -49 -0.824 1 85.56 758 ILE A O 1
ATOM 6163 N N . ASN A 1 759 ? -16.984 -49.188 -1.748 1 76.69 759 ASN A N 1
ATOM 6164 C CA . ASN A 1 759 ? -17.547 -49.5 -3.062 1 76.69 759 ASN A CA 1
ATOM 6165 C C . ASN A 1 759 ? -18.234 -50.844 -3.074 1 76.69 759 ASN A C 1
ATOM 6167 O O . ASN A 1 759 ? -17.703 -51.812 -2.555 1 76.69 759 ASN A O 1
ATOM 6171 N N . ASN A 1 760 ? -19.766 -50.906 -3.102 1 61.47 760 ASN A N 1
ATOM 6172 C CA . ASN A 1 760 ? -20.547 -52.125 -3.113 1 61.47 760 ASN A CA 1
ATOM 6173 C C . ASN A 1 760 ? -20.203 -53 -4.305 1 61.47 760 ASN A C 1
ATOM 6175 O O . ASN A 1 760 ? -20.125 -52.531 -5.438 1 61.47 760 ASN A O 1
ATOM 6179 N N . PHE A 1 761 ? -19.469 -53.969 -4.082 1 53.53 761 PHE A N 1
ATOM 6180 C CA . PHE A 1 761 ? -19.25 -55.031 -5.062 1 53.53 761 PHE A CA 1
ATOM 6181 C C . PHE A 1 761 ? -20.562 -55.75 -5.387 1 53.53 761 PHE A C 1
ATOM 6183 O O . PHE A 1 761 ? -21.438 -55.844 -4.535 1 53.53 761 PHE A O 1
ATOM 6190 N N . ASP A 1 762 ? -21.219 -55.531 -6.492 1 45.53 762 ASP A N 1
ATOM 6191 C CA . ASP A 1 762 ? -22.312 -56.438 -6.812 1 45.53 762 ASP A CA 1
ATOM 6192 C C . ASP A 1 762 ? -22.109 -57.781 -6.16 1 45.53 762 ASP A C 1
ATOM 6194 O O . ASP A 1 762 ? -21.25 -58.562 -6.582 1 45.53 762 ASP A O 1
ATOM 6198 N N . LEU A 1 763 ? -22.141 -57.906 -4.93 1 40.81 763 LEU A N 1
ATOM 6199 C CA . LEU A 1 763 ? -22.047 -59.156 -4.188 1 40.81 763 LEU A CA 1
ATOM 6200 C C . LEU A 1 763 ? -23.141 -60.125 -4.617 1 40.81 763 LEU A C 1
ATOM 6202 O O . LEU A 1 763 ? -24.312 -59.938 -4.246 1 40.81 763 LEU A O 1
ATOM 6206 N N . ASP A 1 764 ? -23.344 -60.5 -5.809 1 37.97 764 ASP A N 1
ATOM 6207 C CA . ASP A 1 764 ? -24.109 -61.75 -5.828 1 37.97 764 ASP A CA 1
ATOM 6208 C C . ASP A 1 764 ? -23.594 -62.719 -4.793 1 37.97 764 ASP A C 1
ATOM 6210 O O . ASP A 1 764 ? -23.938 -63.906 -4.828 1 37.97 764 ASP A O 1
ATOM 6214 N N . PHE A 1 765 ? -22.328 -62.656 -4.301 1 35.22 765 PHE A N 1
ATOM 6215 C CA . PHE A 1 765 ? -22 -63.75 -3.395 1 35.22 765 PHE A CA 1
ATOM 6216 C C . PHE A 1 765 ? -22.609 -63.531 -2.021 1 35.22 765 PHE A C 1
ATOM 6218 O O . PHE A 1 765 ? -22.641 -62.406 -1.529 1 35.22 765 PHE A O 1
ATOM 6225 N N . PRO A 1 766 ? -23.562 -64.438 -1.535 1 34.5 766 PRO A N 1
ATOM 6226 C CA . PRO A 1 766 ? -24.156 -64.562 -0.201 1 34.5 766 PRO A CA 1
ATOM 6227 C C . PRO A 1 766 ? -23.141 -64.312 0.917 1 34.5 766 PRO A C 1
ATOM 6229 O O . PRO A 1 766 ? -22.281 -65.125 1.165 1 34.5 766 PRO A O 1
ATOM 6232 N N . ILE A 1 767 ? -22.453 -63.188 0.914 1 34.56 767 ILE A N 1
ATOM 6233 C CA . ILE A 1 767 ? -21.719 -63.156 2.168 1 34.56 767 ILE A CA 1
ATOM 6234 C C . ILE A 1 767 ? -22.672 -63.312 3.344 1 34.56 767 ILE A C 1
ATOM 6236 O O . ILE A 1 767 ? -23.766 -62.75 3.35 1 34.56 767 ILE A O 1
ATOM 6240 N N . GLY A 1 768 ? -22.547 -64.375 4.184 1 30.05 768 GLY A N 1
ATOM 6241 C CA . GLY A 1 768 ? -23.344 -64.688 5.355 1 30.05 768 GLY A CA 1
ATOM 6242 C C . GLY A 1 768 ? -23.734 -63.438 6.145 1 30.05 768 GLY A C 1
ATOM 6243 O O . GLY A 1 768 ? -24.922 -63.156 6.312 1 30.05 768 GLY A O 1
ATOM 6244 N N . GLY A 1 769 ? -22.953 -63.062 7.219 1 27.69 769 GLY A N 1
ATOM 6245 C CA . GLY A 1 769 ? -23.516 -62.562 8.461 1 27.69 769 GLY A CA 1
ATOM 6246 C C . GLY A 1 769 ? -24.062 -61.156 8.328 1 27.69 769 GLY A C 1
ATOM 6247 O O . GLY A 1 769 ? -24.141 -60.594 7.219 1 27.69 769 GLY A O 1
ATOM 6248 N N . SER A 1 770 ? -23.578 -60.094 9.234 1 27.3 770 SER A N 1
ATOM 6249 C CA . SER A 1 770 ? -24.281 -59.156 10.094 1 27.3 770 SER A CA 1
ATOM 6250 C C . SER A 1 770 ? -24.656 -57.875 9.336 1 27.3 770 SER A C 1
ATOM 6252 O O . SER A 1 770 ? -25.812 -57.469 9.344 1 27.3 770 SER A O 1
ATOM 6254 N N . ALA A 1 771 ? -23.812 -56.625 9.477 1 26.09 771 ALA A N 1
ATOM 6255 C CA . ALA A 1 771 ? -24.312 -55.375 10.062 1 26.09 771 ALA A CA 1
ATOM 6256 C C . ALA A 1 771 ? -24.953 -54.5 9.008 1 26.09 771 ALA A C 1
ATOM 6258 O O . ALA A 1 771 ? -24.281 -54.094 8.055 1 26.09 771 ALA A O 1
ATOM 6259 N N . ASN A 1 772 ? -26.094 -54.656 8.539 1 25.34 772 ASN A N 1
ATOM 6260 C CA . ASN A 1 772 ? -26.953 -53.656 7.957 1 25.34 772 ASN A CA 1
ATOM 6261 C C . ASN A 1 772 ? -26.812 -52.312 8.688 1 25.34 772 ASN A C 1
ATOM 6263 O O . ASN A 1 772 ? -27.359 -52.156 9.773 1 25.34 772 ASN A O 1
ATOM 6267 N N . VAL A 1 773 ? -25.672 -51.781 9.117 1 23.48 773 VAL A N 1
ATOM 6268 C CA . VAL A 1 773 ? -25.969 -50.406 9.523 1 23.48 773 VAL A CA 1
ATOM 6269 C C . VAL A 1 773 ? -26.234 -49.562 8.289 1 23.48 773 VAL A C 1
ATOM 6271 O O . VAL A 1 773 ? -25.547 -49.688 7.281 1 23.48 773 VAL A O 1
ATOM 6274 N N . MET B 1 1 ? 72.5 47.812 14.922 1 24.02 1 MET B N 1
ATOM 6275 C CA . MET B 1 1 ? 71.75 46.562 15.008 1 24.02 1 MET B CA 1
ATOM 6276 C C . MET B 1 1 ? 70.375 46.781 15.609 1 24.02 1 MET B C 1
ATOM 6278 O O . MET B 1 1 ? 70.188 46.844 16.828 1 24.02 1 MET B O 1
ATOM 6282 N N . SER B 1 2 ? 69.562 47.656 15.109 1 25.36 2 SER B N 1
ATOM 6283 C CA . SER B 1 2 ? 68.25 48.219 15.469 1 25.36 2 SER B CA 1
ATOM 6284 C C . SER B 1 2 ? 67.188 47.125 15.555 1 25.36 2 SER B C 1
ATOM 6286 O O . SER B 1 2 ? 67.062 46.312 14.625 1 25.36 2 SER B O 1
ATOM 6288 N N . ASP B 1 3 ? 67 46.5 16.75 1 24.08 3 ASP B N 1
ATOM 6289 C CA . ASP B 1 3 ? 66.062 45.469 17.219 1 24.08 3 ASP B CA 1
ATOM 6290 C C . ASP B 1 3 ? 64.625 45.781 16.812 1 24.08 3 ASP B C 1
ATOM 6292 O O . ASP B 1 3 ? 64 46.719 17.328 1 24.08 3 ASP B O 1
ATOM 6296 N N . SER B 1 4 ? 64.312 45.875 15.539 1 25.11 4 SER B N 1
ATOM 6297 C CA . SER B 1 4 ? 62.969 46.094 15.016 1 25.11 4 SER B CA 1
ATOM 6298 C C . SER B 1 4 ? 61.969 45.094 15.578 1 25.11 4 SER B C 1
ATOM 6300 O O . SER B 1 4 ? 62.062 43.906 15.273 1 25.11 4 SER B O 1
ATOM 6302 N N . SER B 1 5 ? 61.625 45.125 16.875 1 26.36 5 SER B N 1
ATOM 6303 C CA . SER B 1 5 ? 60.531 44.406 17.562 1 26.36 5 SER B CA 1
ATOM 6304 C C . SER B 1 5 ? 59.25 44.438 16.75 1 26.36 5 SER B C 1
ATOM 6306 O O . SER B 1 5 ? 58.625 45.469 16.609 1 26.36 5 SER B O 1
ATOM 6308 N N . SER B 1 6 ? 59.312 43.906 15.508 1 27.23 6 SER B N 1
ATOM 6309 C CA . SER B 1 6 ? 58.094 43.719 14.703 1 27.23 6 SER B CA 1
ATOM 6310 C C . SER B 1 6 ? 56.969 43.188 15.555 1 27.23 6 SER B C 1
ATOM 6312 O O . SER B 1 6 ? 57.094 42.156 16.219 1 27.23 6 SER B O 1
ATOM 6314 N N . GLY B 1 7 ? 56.25 44 16.328 1 25.73 7 GLY B N 1
ATOM 6315 C CA . GLY B 1 7 ? 54.969 43.812 17 1 25.73 7 GLY B CA 1
ATOM 6316 C C . GLY B 1 7 ? 54 42.906 16.234 1 25.73 7 GLY B C 1
ATOM 6317 O O . GLY B 1 7 ? 53.312 43.406 15.336 1 25.73 7 GLY B O 1
ATOM 6318 N N . SER B 1 8 ? 54.469 41.719 15.742 1 27.89 8 SER B N 1
ATOM 6319 C CA . SER B 1 8 ? 53.562 40.719 15.195 1 27.89 8 SER B CA 1
ATOM 6320 C C . SER B 1 8 ? 52.281 40.625 16.016 1 27.89 8 SER B C 1
ATOM 6322 O O . SER B 1 8 ? 52.312 40.281 17.188 1 27.89 8 SER B O 1
ATOM 6324 N N . GLY B 1 9 ? 51.469 41.656 16.062 1 27.92 9 GLY B N 1
ATOM 6325 C CA . GLY B 1 9 ? 50.094 41.594 16.594 1 27.92 9 GLY B CA 1
ATOM 6326 C C . GLY B 1 9 ? 49.469 40.219 16.422 1 27.92 9 GLY B C 1
ATOM 6327 O O . GLY B 1 9 ? 49.25 39.75 15.305 1 27.92 9 GLY B O 1
ATOM 6328 N N . SER B 1 10 ? 49.875 39.188 17.156 1 30.45 10 SER B N 1
ATOM 6329 C CA . SER B 1 10 ? 49.281 37.875 17.328 1 30.45 10 SER B CA 1
ATOM 6330 C C . SER B 1 10 ? 47.75 37.906 17.234 1 30.45 10 SER B C 1
ATOM 6332 O O . SER B 1 10 ? 47.094 38.438 18.109 1 30.45 10 SER B O 1
ATOM 6334 N N . GLY B 1 11 ? 47.156 38.312 16.219 1 33.44 11 GLY B N 1
ATOM 6335 C CA . GLY B 1 11 ? 45.75 38.031 15.992 1 33.44 11 GLY B CA 1
ATOM 6336 C C . GLY B 1 11 ? 45.281 36.781 16.656 1 33.44 11 GLY B C 1
ATOM 6337 O O . GLY B 1 11 ? 45.719 35.688 16.297 1 33.44 11 GLY B O 1
ATOM 6338 N N . GLU B 1 12 ? 45.156 36.688 17.906 1 37.03 12 GLU B N 1
ATOM 6339 C CA . GLU B 1 12 ? 44.562 35.594 18.688 1 37.03 12 GLU B CA 1
ATOM 6340 C C . GLU B 1 12 ? 43.531 34.812 17.891 1 37.03 12 GLU B C 1
ATOM 6342 O O . GLU B 1 12 ? 42.531 35.406 17.422 1 37.03 12 GLU B O 1
ATOM 6347 N N . HIS B 1 13 ? 43.875 33.938 17.016 1 47 13 HIS B N 1
ATOM 6348 C CA . HIS B 1 13 ? 43 32.938 16.375 1 47 13 HIS B CA 1
ATOM 6349 C C . HIS B 1 13 ? 41.844 32.562 17.281 1 47 13 HIS B C 1
ATOM 6351 O O . HIS B 1 13 ? 42.062 32.062 18.391 1 47 13 HIS B O 1
ATOM 6357 N N . LEU B 1 14 ? 40.812 33.281 17.312 1 53.88 14 LEU B N 1
ATOM 6358 C CA . LEU B 1 14 ? 39.594 33 18.047 1 53.88 14 LEU B CA 1
ATOM 6359 C C . LEU B 1 14 ? 39.188 31.531 17.859 1 53.88 14 LEU B C 1
ATOM 6361 O O . LEU B 1 14 ? 38.969 31.078 16.719 1 53.88 14 LEU B O 1
ATOM 6365 N N . ASN B 1 15 ? 39.375 30.766 18.922 1 65.19 15 ASN B N 1
ATOM 6366 C CA . ASN B 1 15 ? 38.938 29.359 18.969 1 65.19 15 ASN B CA 1
ATOM 6367 C C . ASN B 1 15 ? 37.5 29.219 18.516 1 65.19 15 ASN B C 1
ATOM 6369 O O . ASN B 1 15 ? 36.594 29.906 19 1 65.19 15 ASN B O 1
ATOM 6373 N N . ARG B 1 16 ? 37.219 28.469 17.406 1 69.75 16 ARG B N 1
ATOM 6374 C CA . ARG B 1 16 ? 35.906 28.266 16.781 1 69.75 16 ARG B CA 1
ATOM 6375 C C . ARG B 1 16 ? 34.875 27.828 17.828 1 69.75 16 ARG B C 1
ATOM 6377 O O . ARG B 1 16 ? 33.719 28.25 17.766 1 69.75 16 ARG B O 1
ATOM 6384 N N . TYR B 1 17 ? 35.281 27.125 18.781 1 74.88 17 TYR B N 1
ATOM 6385 C CA . TYR B 1 17 ? 34.344 26.609 19.781 1 74.88 17 TYR B CA 1
ATOM 6386 C C . TYR B 1 17 ? 33.969 27.703 20.766 1 74.88 17 TYR B C 1
ATOM 6388 O O . TYR B 1 17 ? 32.812 27.75 21.203 1 74.88 17 TYR B O 1
ATOM 6396 N N . ASN B 1 18 ? 34.844 28.594 20.984 1 74.56 18 ASN B N 1
ATOM 6397 C CA . ASN B 1 18 ? 34.531 29.719 21.844 1 74.56 18 ASN B CA 1
ATOM 6398 C C . ASN B 1 18 ? 33.562 30.703 21.156 1 74.56 18 ASN B C 1
ATOM 6400 O O . ASN B 1 18 ? 32.688 31.281 21.797 1 74.56 18 ASN B O 1
ATOM 6404 N N . ALA B 1 19 ? 33.781 30.828 19.938 1 72.31 19 ALA B N 1
ATOM 6405 C CA . ALA B 1 19 ? 32.906 31.688 19.156 1 72.31 19 ALA B CA 1
ATOM 6406 C C . ALA B 1 19 ? 31.469 31.109 19.141 1 72.31 19 ALA B C 1
ATOM 6408 O O . ALA B 1 19 ? 30.5 31.859 19.25 1 72.31 19 ALA B O 1
ATOM 6409 N N . ASN B 1 20 ? 31.344 29.828 19.031 1 75.62 20 ASN B N 1
ATOM 6410 C CA . ASN B 1 20 ? 30.031 29.172 19.047 1 75.62 20 ASN B CA 1
ATOM 6411 C C . ASN B 1 20 ? 29.359 29.297 20.406 1 75.62 20 ASN B C 1
ATOM 6413 O O . ASN B 1 20 ? 28.141 29.453 20.5 1 75.62 20 ASN B O 1
ATOM 6417 N N . ASP B 1 21 ? 30.156 29.234 21.438 1 81.38 21 ASP B N 1
ATOM 6418 C CA . ASP B 1 21 ? 29.625 29.375 22.797 1 81.38 21 ASP B CA 1
ATOM 6419 C C . ASP B 1 21 ? 29.109 30.781 23.047 1 81.38 21 ASP B C 1
ATOM 6421 O O . ASP B 1 21 ? 28.062 30.969 23.672 1 81.38 21 ASP B O 1
ATOM 6425 N N . ASN B 1 22 ? 29.859 31.703 22.531 1 78.88 22 ASN B N 1
ATOM 6426 C CA . ASN B 1 22 ? 29.422 33.094 22.688 1 78.88 22 ASN B CA 1
ATOM 6427 C C . ASN B 1 22 ? 28.141 33.375 21.906 1 78.88 22 ASN B C 1
ATOM 6429 O O . ASN B 1 22 ? 27.234 34.031 22.391 1 78.88 22 ASN B O 1
ATOM 6433 N N . ALA B 1 23 ? 28.125 32.875 20.75 1 78.56 23 ALA B N 1
ATOM 6434 C CA . ALA B 1 23 ? 26.922 33.031 19.922 1 78.56 23 ALA B CA 1
ATOM 6435 C C . ALA B 1 23 ? 25.703 32.406 20.609 1 78.56 23 ALA B C 1
ATOM 6437 O O . ALA B 1 23 ? 24.609 32.969 20.578 1 78.56 23 ALA B O 1
ATOM 6438 N N . PHE B 1 24 ? 25.891 31.328 21.25 1 83.81 24 PHE B N 1
ATOM 6439 C CA . PHE B 1 24 ? 24.828 30.625 21.938 1 83.81 24 PHE B CA 1
ATOM 6440 C C . PHE B 1 24 ? 24.344 31.422 23.141 1 83.81 24 PHE B C 1
ATOM 6442 O O . PHE B 1 24 ? 23.141 31.594 23.344 1 83.81 24 PHE B O 1
ATOM 6449 N N . VAL B 1 25 ? 25.25 31.922 23.875 1 85.94 25 VAL B N 1
ATOM 6450 C CA . VAL B 1 25 ? 24.906 32.625 25.094 1 85.94 25 VAL B CA 1
ATOM 6451 C C . VAL B 1 25 ? 24.156 33.938 24.75 1 85.94 25 VAL B C 1
ATOM 6453 O O . VAL B 1 25 ? 23.156 34.25 25.375 1 85.94 25 VAL B O 1
ATOM 6456 N N . VAL B 1 26 ? 24.625 34.562 23.734 1 85.5 26 VAL B N 1
ATOM 6457 C CA . VAL B 1 26 ? 23.984 35.812 23.312 1 85.5 26 VAL B CA 1
ATOM 6458 C C . VAL B 1 26 ? 22.562 35.5 22.828 1 85.5 26 VAL B C 1
ATOM 6460 O O . VAL B 1 26 ? 21.609 36.188 23.188 1 85.5 26 VAL B O 1
ATOM 6463 N N . THR B 1 27 ? 22.453 34.5 22.047 1 87.19 27 THR B N 1
ATOM 6464 C CA . THR B 1 27 ? 21.141 34.125 21.531 1 87.19 27 THR B CA 1
ATOM 6465 C C . THR B 1 27 ? 20.219 33.688 22.656 1 87.19 27 THR B C 1
ATOM 6467 O O . THR B 1 27 ? 19.031 34 22.656 1 87.19 27 THR B O 1
ATOM 6470 N N . LEU B 1 28 ? 20.734 32.969 23.594 1 89.56 28 LEU B N 1
ATOM 6471 C CA . LEU B 1 28 ? 19.953 32.531 24.75 1 89.56 28 LEU B CA 1
ATOM 6472 C C . LEU B 1 28 ? 19.453 33.719 25.562 1 89.56 28 LEU B C 1
ATOM 6474 O O . LEU B 1 28 ? 18.281 33.75 25.938 1 89.56 28 LEU B O 1
ATOM 6478 N N . VAL B 1 29 ? 20.328 34.625 25.781 1 91.12 29 VAL B N 1
ATOM 6479 C CA . VAL B 1 29 ? 19.984 35.781 26.609 1 91.12 29 VAL B CA 1
ATOM 6480 C C . VAL B 1 29 ? 18.953 36.625 25.891 1 91.12 29 VAL B C 1
ATOM 6482 O O . VAL B 1 29 ? 17.938 37.031 26.484 1 91.12 29 VAL B O 1
ATOM 6485 N N . ILE B 1 30 ? 19.188 36.875 24.688 1 89.69 30 ILE B N 1
ATOM 6486 C CA . ILE B 1 30 ? 18.266 37.719 23.906 1 89.69 30 ILE B CA 1
ATOM 6487 C C . ILE B 1 30 ? 16.891 37.062 23.891 1 89.69 30 ILE B C 1
ATOM 6489 O O . ILE B 1 30 ? 15.875 37.719 24.125 1 89.69 30 ILE B O 1
ATOM 6493 N N . ASN B 1 31 ? 16.844 35.812 23.641 1 90.69 31 ASN B N 1
ATOM 6494 C CA . ASN B 1 31 ? 15.562 35.125 23.531 1 90.69 31 ASN B CA 1
ATOM 6495 C C . ASN B 1 31 ? 14.859 35 24.875 1 90.69 31 ASN B C 1
ATOM 6497 O O . ASN B 1 31 ? 13.633 35.094 24.953 1 90.69 31 ASN B O 1
ATOM 6501 N N . CYS B 1 32 ? 15.57 34.844 25.906 1 91.62 32 CYS B N 1
ATOM 6502 C CA . CYS B 1 32 ? 14.969 34.781 27.234 1 91.62 32 CYS B CA 1
ATOM 6503 C C . CYS B 1 32 ? 14.367 36.125 27.609 1 91.62 32 CYS B C 1
ATOM 6505 O O . CYS B 1 32 ? 13.266 36.188 28.156 1 91.62 32 CYS B O 1
ATOM 6507 N N . VAL B 1 33 ? 15.078 37.156 27.25 1 92.12 33 VAL B N 1
ATOM 6508 C CA . VAL B 1 33 ? 14.586 38.5 27.562 1 92.12 33 VAL B CA 1
ATOM 6509 C C . VAL B 1 33 ? 13.352 38.781 26.719 1 92.12 33 VAL B C 1
ATOM 6511 O O . VAL B 1 33 ? 12.352 39.312 27.234 1 92.12 33 VAL B O 1
ATOM 6514 N N . VAL B 1 34 ? 13.43 38.469 25.531 1 90.31 34 VAL B N 1
ATOM 6515 C CA . VAL B 1 34 ? 12.312 38.719 24.625 1 90.31 34 VAL B CA 1
ATOM 6516 C C . VAL B 1 34 ? 11.094 37.906 25.094 1 90.31 34 VAL B C 1
ATOM 6518 O O . VAL B 1 34 ? 9.977 38.406 25.109 1 90.31 34 VAL B O 1
ATOM 6521 N N . MET B 1 35 ? 11.289 36.688 25.469 1 91.5 35 MET B N 1
ATOM 6522 C CA . MET B 1 35 ? 10.203 35.844 25.938 1 91.5 35 MET B CA 1
ATOM 6523 C C . MET B 1 35 ? 9.586 36.375 27.203 1 91.5 35 MET B C 1
ATOM 6525 O O . MET B 1 35 ? 8.359 36.375 27.359 1 91.5 35 MET B O 1
ATOM 6529 N N . LEU B 1 36 ? 10.398 36.906 28.078 1 90.56 36 LEU B N 1
ATOM 6530 C CA . LEU B 1 36 ? 9.906 37.469 29.328 1 90.56 36 LEU B CA 1
ATOM 6531 C C . LEU B 1 36 ? 9.109 38.75 29.062 1 90.56 36 LEU B C 1
ATOM 6533 O O . LEU B 1 36 ? 8.078 38.969 29.688 1 90.56 36 LEU B O 1
ATOM 6537 N N . ILE B 1 37 ? 9.578 39.5 28.172 1 91.88 37 ILE B N 1
ATOM 6538 C CA . ILE B 1 37 ? 8.891 40.75 27.812 1 91.88 37 ILE B CA 1
ATOM 6539 C C . ILE B 1 37 ? 7.535 40.406 27.188 1 91.88 37 ILE B C 1
ATOM 6541 O O . ILE B 1 37 ? 6.512 41 27.562 1 91.88 37 ILE B O 1
ATOM 6545 N N . PHE B 1 38 ? 7.566 39.469 26.266 1 91.62 38 PHE B N 1
ATOM 6546 C CA . PHE B 1 38 ? 6.32 39.062 25.625 1 91.62 38 PHE B CA 1
ATOM 6547 C C . PHE B 1 38 ? 5.348 38.5 26.641 1 91.62 38 PHE B C 1
ATOM 6549 O O . PHE B 1 38 ? 4.145 38.75 26.578 1 91.62 38 PHE B O 1
ATOM 6556 N N . PHE B 1 39 ? 5.836 37.781 27.562 1 90.44 39 PHE B N 1
ATOM 6557 C CA . PHE B 1 39 ? 5.012 37.156 28.594 1 90.44 39 PHE B CA 1
ATOM 6558 C C . PHE B 1 39 ? 4.375 38.188 29.484 1 90.44 39 PHE B C 1
ATOM 6560 O O . PHE B 1 39 ? 3.174 38.156 29.766 1 90.44 39 PHE B O 1
ATOM 6567 N N . LEU B 1 40 ? 5.086 39.188 29.859 1 91.69 40 LEU B N 1
ATOM 6568 C CA . LEU B 1 40 ? 4.59 40.219 30.75 1 91.69 40 LEU B CA 1
ATOM 6569 C C . LEU B 1 40 ? 3.602 41.156 30.016 1 91.69 40 LEU B C 1
ATOM 6571 O O . LEU B 1 40 ? 2.568 41.5 30.578 1 91.69 40 LEU B O 1
ATOM 6575 N N . ILE B 1 41 ? 3.918 41.438 28.812 1 92.12 41 ILE B N 1
ATOM 6576 C CA . ILE B 1 41 ? 3.018 42.281 28.031 1 92.12 41 ILE B CA 1
ATOM 6577 C C . ILE B 1 41 ? 1.692 41.531 27.812 1 92.12 41 ILE B C 1
ATOM 6579 O O . ILE B 1 41 ? 0.623 42.156 27.906 1 92.12 41 ILE B O 1
ATOM 6583 N N . PHE B 1 42 ? 1.742 40.281 27.578 1 92.94 42 PHE B N 1
ATOM 6584 C CA . PHE B 1 42 ? 0.529 39.5 27.375 1 92.94 42 PHE B CA 1
ATOM 6585 C C . PHE B 1 42 ? -0.327 39.5 28.625 1 92.94 42 PHE B C 1
ATOM 6587 O O . PHE B 1 42 ? -1.552 39.594 28.562 1 92.94 42 PHE B O 1
ATOM 6594 N N . CYS B 1 43 ? 0.3 39.375 29.781 1 91.56 43 CYS B N 1
ATOM 6595 C CA . CYS B 1 43 ? -0.433 39.344 31.047 1 91.56 43 CYS B CA 1
ATOM 6596 C C . CYS B 1 43 ? -1.157 40.656 31.297 1 91.56 43 CYS B C 1
ATOM 6598 O O . CYS B 1 43 ? -2.238 40.656 31.891 1 91.56 43 CYS B O 1
ATOM 6600 N N . ILE B 1 44 ? -0.618 41.688 30.734 1 92.62 44 ILE B N 1
ATOM 6601 C CA . ILE B 1 44 ? -1.224 43 30.938 1 92.62 44 ILE B CA 1
ATOM 6602 C C . ILE B 1 44 ? -2.291 43.25 29.875 1 92.62 44 ILE B C 1
ATOM 6604 O O . ILE B 1 44 ? -3.424 43.625 30.203 1 92.62 44 ILE B O 1
ATOM 6608 N N . VAL B 1 45 ? -1.96 43 28.703 1 92.12 45 VAL B N 1
ATOM 6609 C CA . VAL B 1 45 ? -2.812 43.375 27.578 1 92.12 45 VAL B CA 1
ATOM 6610 C C . VAL B 1 45 ? -4.016 42.438 27.5 1 92.12 45 VAL B C 1
ATOM 6612 O O . VAL B 1 45 ? -5.105 42.844 27.094 1 92.12 45 VAL B O 1
ATOM 6615 N N . ARG B 1 46 ? -3.926 41.219 27.922 1 91.81 46 ARG B N 1
ATOM 6616 C CA . ARG B 1 46 ? -5.02 40.25 27.859 1 91.81 46 ARG B CA 1
ATOM 6617 C C . ARG B 1 46 ? -6.203 40.719 28.703 1 91.81 46 ARG B C 1
ATOM 6619 O O . ARG B 1 46 ? -7.355 40.406 28.391 1 91.81 46 ARG B O 1
ATOM 6626 N N . ARG B 1 47 ? -5.914 41.344 29.75 1 90.12 47 ARG B N 1
ATOM 6627 C CA . ARG B 1 47 ? -6.953 41.812 30.672 1 90.12 47 ARG B CA 1
ATOM 6628 C C . ARG B 1 47 ? -7.641 43.062 30.125 1 90.12 47 ARG B C 1
ATOM 6630 O O . ARG B 1 47 ? -8.812 43.312 30.406 1 90.12 47 ARG B O 1
ATOM 6637 N N . LYS B 1 48 ? -6.863 43.75 29.328 1 91 48 LYS B N 1
ATOM 6638 C CA . LYS B 1 48 ? -7.406 45 28.781 1 91 48 LYS B CA 1
ATOM 6639 C C . LYS B 1 48 ? -8.203 44.719 27.5 1 91 48 LYS B C 1
ATOM 6641 O O . LYS B 1 48 ? -9.25 45.344 27.281 1 91 48 LYS B O 1
ATOM 6646 N N . PHE B 1 49 ? -7.715 43.875 26.703 1 92.56 49 PHE B N 1
ATOM 6647 C CA . PHE B 1 49 ? -8.367 43.594 25.422 1 92.56 49 PHE B CA 1
ATOM 6648 C C . PHE B 1 49 ? -8.969 42.188 25.422 1 92.56 49 PHE B C 1
ATOM 6650 O O . PHE B 1 49 ? -8.539 41.312 24.656 1 92.56 49 PHE B O 1
ATOM 6657 N N . LYS B 1 50 ? -10.047 41.906 26.016 1 90.5 50 LYS B N 1
ATOM 6658 C CA . LYS B 1 50 ? -10.672 40.625 26.203 1 90.5 50 LYS B CA 1
ATOM 6659 C C . LYS B 1 50 ? -11.336 40.125 24.922 1 90.5 50 LYS B C 1
ATOM 6661 O O . LYS B 1 50 ? -11.391 38.938 24.656 1 90.5 50 LYS B O 1
ATOM 6666 N N . GLN B 1 51 ? -11.789 41.031 24.109 1 90.38 51 GLN B N 1
ATOM 6667 C CA . GLN B 1 51 ? -12.453 40.656 22.859 1 90.38 51 GLN B CA 1
ATOM 6668 C C . GLN B 1 51 ? -11.477 40.031 21.875 1 90.38 51 GLN B C 1
ATOM 6670 O O . GLN B 1 51 ? -11.875 39.281 20.984 1 90.38 51 GLN B O 1
ATOM 6675 N N . PHE B 1 52 ? -10.258 40.406 22.078 1 92.56 52 PHE B N 1
ATOM 6676 C CA . PHE B 1 52 ? -9.242 39.906 21.172 1 92.56 52 PHE B CA 1
ATOM 6677 C C . PHE B 1 52 ? -8.641 38.625 21.703 1 92.56 52 PHE B C 1
ATOM 6679 O O . PHE B 1 52 ? -8.445 37.656 20.938 1 92.56 52 PHE B O 1
ATOM 6686 N N . TYR B 1 53 ? -8.359 38.5 22.953 1 93.5 53 TYR B N 1
ATOM 6687 C CA . TYR B 1 53 ? -7.629 37.375 23.531 1 93.5 53 TYR B CA 1
ATOM 6688 C C . TYR B 1 53 ? -8.586 36.344 24.094 1 93.5 53 TYR B C 1
ATOM 6690 O O . TYR B 1 53 ? -8.164 35.219 24.469 1 93.5 53 TYR B O 1
ATOM 6698 N N . GLN B 1 54 ? -9.859 36.531 24.25 1 92.88 54 GLN B N 1
ATOM 6699 C CA . GLN B 1 54 ? -10.891 35.594 24.641 1 92.88 54 GLN B CA 1
ATOM 6700 C C . GLN B 1 54 ? -12.156 35.781 23.812 1 92.88 54 GLN B C 1
ATOM 6702 O O . GLN B 1 54 ? -13.25 35.906 24.359 1 92.88 54 GLN B O 1
ATOM 6707 N N . TYR B 1 55 ? -11.953 35.812 22.531 1 92.75 55 TYR B N 1
ATOM 6708 C CA . TYR B 1 55 ? -13.016 36.094 21.578 1 92.75 55 TYR B CA 1
ATOM 6709 C C . TYR B 1 55 ? -14.141 35.062 21.672 1 92.75 55 TYR B C 1
ATOM 6711 O O . TYR B 1 55 ? -15.32 35.438 21.672 1 92.75 55 TYR B O 1
ATOM 6719 N N . ARG B 1 56 ? -13.875 33.844 21.828 1 92.38 56 ARG B N 1
ATOM 6720 C CA . ARG B 1 56 ? -14.867 32.75 21.812 1 92.38 56 ARG B CA 1
ATOM 6721 C C . ARG B 1 56 ? -15.797 32.844 23.016 1 92.38 56 ARG B C 1
ATOM 6723 O O . ARG B 1 56 ? -16.984 32.562 22.906 1 92.38 56 ARG B O 1
ATOM 6730 N N . PHE B 1 57 ? -15.203 33.219 24.078 1 91.06 57 PHE B N 1
ATOM 6731 C CA . PHE B 1 57 ? -16.031 33.344 25.281 1 91.06 57 PHE B CA 1
ATOM 6732 C C . PHE B 1 57 ? -16.906 34.594 25.188 1 91.06 57 PHE B C 1
ATOM 6734 O O . PHE B 1 57 ? -18.094 34.531 25.531 1 91.06 57 PHE B O 1
ATOM 6741 N N . GLU B 1 58 ? -16.328 35.656 24.672 1 91.12 58 GLU B N 1
ATOM 6742 C CA . GLU B 1 58 ? -17.062 36.938 24.594 1 91.12 58 GLU B CA 1
ATOM 6743 C C . GLU B 1 58 ? -18.188 36.844 23.578 1 91.12 58 GLU B C 1
ATOM 6745 O O . GLU B 1 58 ? -19.219 37.5 23.734 1 91.12 58 GLU B O 1
ATOM 6750 N N . GLN B 1 59 ? -18.031 36.062 22.594 1 89.75 59 GLN B N 1
ATOM 6751 C CA . GLN B 1 59 ? -19.062 35.906 21.562 1 89.75 59 GLN B CA 1
ATOM 6752 C C . GLN B 1 59 ? -20.031 34.781 21.906 1 89.75 59 GLN B C 1
ATOM 6754 O O . GLN B 1 59 ? -20.891 34.438 21.094 1 89.75 59 GLN B O 1
ATOM 6759 N N . HIS B 1 60 ? -19.859 34.094 22.984 1 87.94 60 HIS B N 1
ATOM 6760 C CA . HIS B 1 60 ? -20.734 33.031 23.484 1 87.94 60 HIS B CA 1
ATOM 6761 C C . HIS B 1 60 ? -20.781 31.859 22.531 1 87.94 60 HIS B C 1
ATOM 6763 O O . HIS B 1 60 ? -21.844 31.359 22.188 1 87.94 60 HIS B O 1
ATOM 6769 N N . HIS B 1 61 ? -19.641 31.609 22.094 1 87.25 61 HIS B N 1
ATOM 6770 C CA . HIS B 1 61 ? -19.547 30.406 21.297 1 87.25 61 HIS B CA 1
ATOM 6771 C C . HIS B 1 61 ? -20.031 29.188 22.062 1 87.25 61 HIS B C 1
ATOM 6773 O O . HIS B 1 61 ? -19.75 29.047 23.266 1 87.25 61 HIS B O 1
ATOM 6779 N N . LYS B 1 62 ? -20.719 28.328 21.391 1 85.06 62 LYS B N 1
ATOM 6780 C CA . LYS B 1 62 ? -21.312 27.156 22.031 1 85.06 62 LYS B CA 1
ATOM 6781 C C . LYS B 1 62 ? -20.219 26.266 22.641 1 85.06 62 LYS B C 1
ATOM 6783 O O . LYS B 1 62 ? -19.234 25.922 21.969 1 85.06 62 LYS B O 1
ATOM 6788 N N . GLY B 1 63 ? -20.344 25.953 23.891 1 84.5 63 GLY B N 1
ATOM 6789 C CA . GLY B 1 63 ? -19.438 25.031 24.562 1 84.5 63 GLY B CA 1
ATOM 6790 C C . GLY B 1 63 ? -18.375 25.719 25.391 1 84.5 63 GLY B C 1
ATOM 6791 O O . GLY B 1 63 ? -17.781 25.109 26.281 1 84.5 63 GLY B O 1
ATOM 6792 N N . VAL B 1 64 ? -18.125 27.062 25.031 1 90.31 64 VAL B N 1
ATOM 6793 C CA . VAL B 1 64 ? -17.109 27.797 25.797 1 90.31 64 VAL B CA 1
ATOM 6794 C C . VAL B 1 64 ? -17.797 28.625 26.891 1 90.31 64 VAL B C 1
ATOM 6796 O O . VAL B 1 64 ? -18.172 29.766 26.672 1 90.31 64 VAL B O 1
ATOM 6799 N N . SER B 1 65 ? -17.891 28.047 28.109 1 85.44 65 SER B N 1
ATOM 6800 C CA . SER B 1 65 ? -18.672 28.688 29.172 1 85.44 65 SER B CA 1
ATOM 6801 C C . SER B 1 65 ? -17.766 29.312 30.234 1 85.44 65 SER B C 1
ATOM 6803 O O . SER B 1 65 ? -18.219 30.156 31 1 85.44 65 SER B O 1
ATOM 6805 N N . VAL B 1 66 ? -16.469 29.016 30.188 1 88.56 66 VAL B N 1
ATOM 6806 C CA . VAL B 1 66 ? -15.602 29.5 31.266 1 88.56 66 VAL B CA 1
ATOM 6807 C C . VAL B 1 66 ? -14.508 30.391 30.672 1 88.56 66 VAL B C 1
ATOM 6809 O O . VAL B 1 66 ? -13.781 29.984 29.781 1 88.56 66 VAL B O 1
ATOM 6812 N N . PRO B 1 67 ? -14.469 31.562 31.094 1 90.69 67 PRO B N 1
ATOM 6813 C CA . PRO B 1 67 ? -13.359 32.438 30.688 1 90.69 67 PRO B CA 1
ATOM 6814 C C . PRO B 1 67 ? -12.07 32.156 31.438 1 90.69 67 PRO B C 1
ATOM 6816 O O . PRO B 1 67 ? -12.102 31.531 32.5 1 90.69 67 PRO B O 1
ATOM 6819 N N . PRO B 1 68 ? -10.953 32.562 30.859 1 91.12 68 PRO B N 1
ATOM 6820 C CA . PRO B 1 68 ? -9.711 32.438 31.625 1 91.12 68 PRO B CA 1
ATOM 6821 C C . PRO B 1 68 ? -9.68 33.344 32.844 1 91.12 68 PRO B C 1
ATOM 6823 O O . PRO B 1 68 ? -10.266 34.406 32.844 1 91.12 68 PRO B O 1
ATOM 6826 N N . SER B 1 69 ? -9.07 32.875 33.875 1 89.06 69 SER B N 1
ATOM 6827 C CA . SER B 1 69 ? -8.992 33.656 35.094 1 89.06 69 SER B CA 1
ATOM 6828 C C . SER B 1 69 ? -8.367 35.031 34.844 1 89.06 69 SER B C 1
ATOM 6830 O O . SER B 1 69 ? -7.5 35.188 34 1 89.06 69 SER B O 1
ATOM 6832 N N . ASP B 1 70 ? -8.75 36.031 35.562 1 87.75 70 ASP B N 1
ATOM 6833 C CA . ASP B 1 70 ? -8.312 37.406 35.375 1 87.75 70 ASP B CA 1
ATOM 6834 C C . ASP B 1 70 ? -7.043 37.719 36.156 1 87.75 70 ASP B C 1
ATOM 6836 O O . ASP B 1 70 ? -6.512 38.812 36.094 1 87.75 70 ASP B O 1
ATOM 6840 N N . GLY B 1 71 ? -6.543 36.75 36.781 1 87.5 71 GLY B N 1
ATOM 6841 C CA . GLY B 1 71 ? -5.289 36.969 37.5 1 87.5 71 GLY B CA 1
ATOM 6842 C C . GLY B 1 71 ? -4.102 37.125 36.562 1 87.5 71 GLY B C 1
ATOM 6843 O O . GLY B 1 71 ? -4.16 36.719 35.406 1 87.5 71 GLY B O 1
ATOM 6844 N N . PHE B 1 72 ? -3.09 37.781 37.125 1 90.25 72 PHE B N 1
ATOM 6845 C CA . PHE B 1 72 ? -1.906 38.062 36.312 1 90.25 72 PHE B CA 1
ATOM 6846 C C . PHE B 1 72 ? -1.267 36.75 35.844 1 90.25 72 PHE B C 1
ATOM 6848 O O . PHE B 1 72 ? -0.962 36.594 34.656 1 90.25 72 PHE B O 1
ATOM 6855 N N . PHE B 1 73 ? -1.132 35.688 36.656 1 90.75 73 PHE B N 1
ATOM 6856 C CA . PHE B 1 73 ? -0.507 34.438 36.281 1 90.75 73 PHE B CA 1
ATOM 6857 C C . PHE B 1 73 ? -1.518 33.281 36.312 1 90.75 73 PHE B C 1
ATOM 6859 O O . PHE B 1 73 ? -1.193 32.156 35.969 1 90.75 73 PHE B O 1
ATOM 6866 N N . SER B 1 74 ? -2.711 33.531 36.594 1 90.69 74 SER B N 1
ATOM 6867 C CA . SER B 1 74 ? -3.701 32.469 36.844 1 90.69 74 SER B CA 1
ATOM 6868 C C . SER B 1 74 ? -4.145 31.844 35.531 1 90.69 74 SER B C 1
ATOM 6870 O O . SER B 1 74 ? -4.648 30.719 35.531 1 90.69 74 SER B O 1
ATOM 6872 N N . TRP B 1 75 ? -3.979 32.562 34.406 1 91.31 75 TRP B N 1
ATOM 6873 C CA . TRP B 1 75 ? -4.383 32.031 33.125 1 91.31 75 TRP B CA 1
ATOM 6874 C C . TRP B 1 75 ? -3.578 30.766 32.781 1 91.31 75 TRP B C 1
ATOM 6876 O O . TRP B 1 75 ? -4.055 29.891 32.031 1 91.31 75 TRP B O 1
ATOM 6886 N N . VAL B 1 76 ? -2.371 30.656 33.281 1 93.06 76 VAL B N 1
ATOM 6887 C CA . VAL B 1 76 ? -1.493 29.516 33 1 93.06 76 VAL B CA 1
ATOM 6888 C C . VAL B 1 76 ? -2.07 28.25 33.594 1 93.06 76 VAL B C 1
ATOM 6890 O O . VAL B 1 76 ? -2.152 27.219 32.906 1 93.06 76 VAL B O 1
ATOM 6893 N N . VAL B 1 77 ? -2.531 28.328 34.812 1 92.88 77 VAL B N 1
ATOM 6894 C CA . VAL B 1 77 ? -3.076 27.156 35.5 1 92.88 77 VAL B CA 1
ATOM 6895 C C . VAL B 1 77 ? -4.414 26.766 34.875 1 92.88 77 VAL B C 1
ATOM 6897 O O . VAL B 1 77 ? -4.707 25.578 34.688 1 92.88 77 VAL B O 1
ATOM 6900 N N . ASP B 1 78 ? -5.156 27.75 34.531 1 92.31 78 ASP B N 1
ATOM 6901 C CA . ASP B 1 78 ? -6.438 27.5 33.875 1 92.31 78 ASP B CA 1
ATOM 6902 C C . ASP B 1 78 ? -6.242 26.781 32.531 1 92.31 78 ASP B C 1
ATOM 6904 O O . ASP B 1 78 ? -7.023 25.906 32.188 1 92.31 78 ASP B O 1
ATOM 6908 N N . THR B 1 79 ? -5.27 27.188 31.859 1 93.56 79 THR B N 1
ATOM 6909 C CA . THR B 1 79 ? -5.004 26.609 30.547 1 93.56 79 THR B CA 1
ATOM 6910 C C . THR B 1 79 ? -4.531 25.172 30.688 1 93.56 79 THR B C 1
ATOM 6912 O O . THR B 1 79 ? -5 24.281 29.969 1 93.56 79 THR B O 1
ATOM 6915 N N . ILE B 1 80 ? -3.693 24.891 31.562 1 93.69 80 ILE B N 1
ATOM 6916 C CA . ILE B 1 80 ? -3.107 23.562 31.719 1 93.69 80 ILE B CA 1
ATOM 6917 C C . ILE B 1 80 ? -4.156 22.609 32.281 1 93.69 80 ILE B C 1
ATOM 6919 O O . ILE B 1 80 ? -4.199 21.438 31.891 1 93.69 80 ILE B O 1
ATOM 6923 N N . LYS B 1 81 ? -5.094 23.078 33.062 1 92.25 81 LYS B N 1
ATOM 6924 C CA . LYS B 1 81 ? -6.055 22.203 33.719 1 92.25 81 LYS B CA 1
ATOM 6925 C C . LYS B 1 81 ? -7.328 22.047 32.906 1 92.25 81 LYS B C 1
ATOM 6927 O O . LYS B 1 81 ? -8.211 21.266 33.25 1 92.25 81 LYS B O 1
ATOM 6932 N N . TYR B 1 82 ? -7.383 22.766 31.859 1 92.44 82 TYR B N 1
ATOM 6933 C CA . TYR B 1 82 ? -8.57 22.656 31.031 1 92.44 82 TYR B CA 1
ATOM 6934 C C . TYR B 1 82 ? -8.773 21.219 30.547 1 92.44 82 TYR B C 1
ATOM 6936 O O . TYR B 1 82 ? -7.828 20.578 30.078 1 92.44 82 TYR B O 1
ATOM 6944 N N . SER B 1 83 ? -9.953 20.641 30.672 1 91.56 83 SER B N 1
ATOM 6945 C CA . SER B 1 83 ? -10.219 19.219 30.438 1 91.56 83 SER B CA 1
ATOM 6946 C C . SER B 1 83 ? -10.117 18.875 28.953 1 91.56 83 SER B C 1
ATOM 6948 O O . SER B 1 83 ? -10.539 19.656 28.109 1 91.56 83 SER B O 1
ATOM 6950 N N . ASP B 1 84 ? -9.656 17.703 28.688 1 91.81 84 ASP B N 1
ATOM 6951 C CA . ASP B 1 84 ? -9.516 17.188 27.328 1 91.81 84 ASP B CA 1
ATOM 6952 C C . ASP B 1 84 ? -10.883 16.984 26.688 1 91.81 84 ASP B C 1
ATOM 6954 O O . ASP B 1 84 ? -11.055 17.219 25.484 1 91.81 84 ASP B O 1
ATOM 6958 N N . ASN B 1 85 ? -11.836 16.578 27.359 1 91.19 85 ASN B N 1
ATOM 6959 C CA . ASN B 1 85 ? -13.172 16.328 26.828 1 91.19 85 ASN B CA 1
ATOM 6960 C C . ASN B 1 85 ? -13.844 17.625 26.375 1 91.19 85 ASN B C 1
ATOM 6962 O O . ASN B 1 85 ? -14.547 17.641 25.359 1 91.19 85 ASN B O 1
ATOM 6966 N N . SER B 1 86 ? -13.477 18.656 27.156 1 90.88 86 SER B N 1
ATOM 6967 C CA . SER B 1 86 ? -14.031 19.953 26.766 1 90.88 86 SER B CA 1
ATOM 6968 C C . SER B 1 86 ? -13.391 20.469 25.484 1 90.88 86 SER B C 1
ATOM 6970 O O . SER B 1 86 ? -14.055 21.078 24.656 1 90.88 86 SER B O 1
ATOM 6972 N N . ILE B 1 87 ? -12.156 20.219 25.422 1 93.25 87 ILE B N 1
ATOM 6973 C CA . ILE B 1 87 ? -11.461 20.609 24.203 1 93.25 87 ILE B CA 1
ATOM 6974 C C . ILE B 1 87 ? -12.031 19.844 23 1 93.25 87 ILE B C 1
ATOM 6976 O O . ILE B 1 87 ? -12.273 20.438 21.938 1 93.25 87 ILE B O 1
ATOM 6980 N N . LYS B 1 88 ? -12.297 18.609 23.125 1 91.69 88 LYS B N 1
ATOM 6981 C CA . LYS B 1 88 ? -12.852 17.766 22.062 1 91.69 88 LYS B CA 1
ATOM 6982 C C . LYS B 1 88 ? -14.242 18.25 21.656 1 91.69 88 LYS B C 1
ATOM 6984 O O . LYS B 1 88 ? -14.594 18.203 20.469 1 91.69 88 LYS B O 1
ATOM 6989 N N . ASP B 1 89 ? -14.945 18.734 22.562 1 89.31 89 ASP B N 1
ATOM 6990 C CA . ASP B 1 89 ? -16.312 19.172 22.297 1 89.31 89 ASP B CA 1
ATOM 6991 C C . ASP B 1 89 ? -16.328 20.516 21.594 1 89.31 89 ASP B C 1
ATOM 6993 O O . ASP B 1 89 ? -17.203 20.766 20.75 1 89.31 89 ASP B O 1
ATOM 6997 N N . THR B 1 90 ? -15.352 21.344 21.938 1 89.88 90 THR B N 1
ATOM 6998 C CA . THR B 1 90 ? -15.414 22.719 21.422 1 89.88 90 THR B CA 1
ATOM 6999 C C . THR B 1 90 ? -14.492 22.891 20.219 1 89.88 90 THR B C 1
ATOM 7001 O O . THR B 1 90 ? -14.852 23.531 19.25 1 89.88 90 THR B O 1
ATOM 7004 N N . ALA B 1 91 ? -13.312 22.344 20.344 1 92 91 ALA B N 1
ATOM 7005 C CA . ALA B 1 91 ? -12.344 22.484 19.266 1 92 91 ALA B CA 1
ATOM 7006 C C . ALA B 1 91 ? -12.328 21.25 18.375 1 92 91 ALA B C 1
ATOM 7008 O O . ALA B 1 91 ? -11.617 21.203 17.359 1 92 91 ALA B O 1
ATOM 7009 N N . GLY B 1 92 ? -13.156 20.266 18.734 1 92.75 92 GLY B N 1
ATOM 7010 C CA . GLY B 1 92 ? -13.273 19.078 17.922 1 92.75 92 GLY B CA 1
ATOM 7011 C C . GLY B 1 92 ? -12.094 18.125 18.062 1 92.75 92 GLY B C 1
ATOM 7012 O O . GLY B 1 92 ? -11.203 18.359 18.875 1 92.75 92 GLY B O 1
ATOM 7013 N N . LEU B 1 93 ? -12.117 17.078 17.297 1 94.56 93 LEU B N 1
ATOM 7014 C CA . LEU B 1 93 ? -11.055 16.094 17.344 1 94.56 93 LEU B CA 1
ATOM 7015 C C . LEU B 1 93 ? -9.766 16.656 16.75 1 94.56 93 LEU B C 1
ATOM 7017 O O . LEU B 1 93 ? -8.672 16.203 17.094 1 94.56 93 LEU B O 1
ATOM 7021 N N . ASP B 1 94 ? -9.859 17.656 15.859 1 94.88 94 ASP B N 1
ATOM 7022 C CA . ASP B 1 94 ? -8.68 18.281 15.266 1 94.88 94 ASP B CA 1
ATOM 7023 C C . ASP B 1 94 ? -7.844 18.984 16.328 1 94.88 94 ASP B C 1
ATOM 7025 O O . ASP B 1 94 ? -6.633 18.766 16.406 1 94.88 94 ASP B O 1
ATOM 7029 N N . GLY B 1 95 ? -8.523 19.828 17.141 1 95.69 95 GLY B N 1
ATOM 7030 C CA . GLY B 1 95 ? -7.812 20.531 18.188 1 95.69 95 GLY B CA 1
ATOM 7031 C C . GLY B 1 95 ? -7.25 19.609 19.25 1 95.69 95 GLY B C 1
ATOM 7032 O O . GLY B 1 95 ? -6.121 19.781 19.703 1 95.69 95 GLY B O 1
ATOM 7033 N N . PHE B 1 96 ? -8.039 18.609 19.547 1 96.19 96 PHE B N 1
ATOM 7034 C CA . PHE B 1 96 ? -7.633 17.672 20.578 1 96.19 96 PHE B CA 1
ATOM 7035 C C . PHE B 1 96 ? -6.395 16.891 20.156 1 96.19 96 PHE B C 1
ATOM 7037 O O . PHE B 1 96 ? -5.434 16.781 20.922 1 96.19 96 PHE B O 1
ATOM 7044 N N . MET B 1 97 ? -6.434 16.359 18.953 1 96.75 97 MET B N 1
ATOM 7045 C CA . MET B 1 97 ? -5.309 15.547 18.5 1 96.75 97 MET B CA 1
ATOM 7046 C C . MET B 1 97 ? -4.066 16.422 18.281 1 96.75 97 MET B C 1
ATOM 7048 O O . MET B 1 97 ? -2.945 15.969 18.516 1 96.75 97 MET B O 1
ATOM 7052 N N . TYR B 1 98 ? -4.223 17.609 17.766 1 97.12 98 TYR B N 1
ATOM 7053 C CA . TYR B 1 98 ? -3.088 18.516 17.594 1 97.12 98 TYR B CA 1
ATOM 7054 C C . TYR B 1 98 ? -2.379 18.75 18.922 1 97.12 98 TYR B C 1
ATOM 7056 O O . TYR B 1 98 ? -1.157 18.609 19.016 1 97.12 98 TYR B O 1
ATOM 7064 N N . LEU B 1 99 ? -3.113 19.062 19.969 1 97.31 99 LEU B N 1
ATOM 7065 C CA . LEU B 1 99 ? -2.545 19.344 21.281 1 97.31 99 LEU B CA 1
ATOM 7066 C C . LEU B 1 99 ? -1.911 18.094 21.875 1 97.31 99 LEU B C 1
ATOM 7068 O O . LEU B 1 99 ? -0.876 18.172 22.547 1 97.31 99 LEU B O 1
ATOM 7072 N N . ARG B 1 100 ? -2.547 16.984 21.625 1 96.75 100 ARG B N 1
ATOM 7073 C CA . ARG B 1 100 ? -1.974 15.727 22.094 1 96.75 100 ARG B CA 1
ATOM 7074 C C . ARG B 1 100 ? -0.616 15.469 21.438 1 96.75 100 ARG B C 1
ATOM 7076 O O . ARG B 1 100 ? 0.321 15.023 22.109 1 96.75 100 ARG B O 1
ATOM 7083 N N . ASN B 1 101 ? -0.498 15.75 20.188 1 97.38 101 ASN B N 1
ATOM 7084 C CA . ASN B 1 101 ? 0.765 15.539 19.5 1 97.38 101 ASN B CA 1
ATOM 7085 C C . ASN B 1 101 ? 1.854 16.484 20.016 1 97.38 101 ASN B C 1
ATOM 7087 O O . ASN B 1 101 ? 3.018 16.094 20.109 1 97.38 101 ASN B O 1
ATOM 7091 N N . VAL B 1 102 ? 1.5 17.703 20.312 1 97.38 102 VAL B N 1
ATOM 7092 C CA . VAL B 1 102 ? 2.461 18.656 20.875 1 97.38 102 VAL B CA 1
ATOM 7093 C C . VAL B 1 102 ? 2.908 18.172 22.25 1 97.38 102 VAL B C 1
ATOM 7095 O O . VAL B 1 102 ? 4.098 18.188 22.578 1 97.38 102 VAL B O 1
ATOM 7098 N N . LYS B 1 103 ? 1.984 17.719 23 1 97.19 103 LYS B N 1
ATOM 7099 C CA . LYS B 1 103 ? 2.285 17.203 24.344 1 97.19 103 LYS B CA 1
ATOM 7100 C C . LYS B 1 103 ? 3.189 15.969 24.25 1 97.19 103 LYS B C 1
ATOM 7102 O O . LYS B 1 103 ? 4.117 15.82 25.047 1 97.19 103 LYS B O 1
ATOM 7107 N N . THR B 1 104 ? 2.871 15.141 23.328 1 97.5 104 THR B N 1
ATOM 7108 C CA . THR B 1 104 ? 3.686 13.945 23.141 1 97.5 104 THR B CA 1
ATOM 7109 C C . THR B 1 104 ? 5.113 14.32 22.75 1 97.5 104 THR B C 1
ATOM 7111 O O . THR B 1 104 ? 6.074 13.719 23.234 1 97.5 104 THR B O 1
ATOM 7114 N N . SER B 1 105 ? 5.285 15.297 21.812 1 98.06 105 SER B N 1
ATOM 7115 C CA . SER B 1 105 ? 6.621 15.758 21.438 1 98.06 105 SER B CA 1
ATOM 7116 C C . SER B 1 105 ? 7.363 16.312 22.656 1 98.06 105 SER B C 1
ATOM 7118 O O . SER B 1 105 ? 8.578 16.141 22.781 1 98.06 105 SER B O 1
ATOM 7120 N N . PHE B 1 106 ? 6.645 16.969 23.531 1 97.75 106 PHE B N 1
ATOM 7121 C CA . PHE B 1 106 ? 7.219 17.484 24.766 1 97.75 106 PHE B CA 1
ATOM 7122 C C . PHE B 1 106 ? 7.723 16.328 25.641 1 97.75 106 PHE B C 1
ATOM 7124 O O . PHE B 1 106 ? 8.852 16.375 26.141 1 97.75 106 PHE B O 1
ATOM 7131 N N . TYR B 1 107 ? 6.969 15.297 25.781 1 97.88 107 TYR B N 1
ATOM 7132 C CA . TYR B 1 107 ? 7.344 14.156 26.609 1 97.88 107 TYR B CA 1
ATOM 7133 C C . TYR B 1 107 ? 8.539 13.422 26.031 1 97.88 107 TYR B C 1
ATOM 7135 O O . TYR B 1 107 ? 9.406 12.945 26.766 1 97.88 107 TYR B O 1
ATOM 7143 N N . ILE B 1 108 ? 8.531 13.305 24.703 1 98.12 108 ILE B N 1
ATOM 7144 C CA . ILE B 1 108 ? 9.664 12.664 24.047 1 98.12 108 ILE B CA 1
ATOM 7145 C C . ILE B 1 108 ? 10.953 13.414 24.391 1 98.12 108 ILE B C 1
ATOM 7147 O O . ILE B 1 108 ? 11.945 12.797 24.781 1 98.12 108 ILE B O 1
ATOM 7151 N N . CYS B 1 109 ? 10.93 14.742 24.312 1 97.94 109 CYS B N 1
ATOM 7152 C CA . CYS B 1 109 ? 12.102 15.562 24.578 1 97.94 109 CYS B CA 1
ATOM 7153 C C . CYS B 1 109 ? 12.5 15.477 26.062 1 97.94 109 CYS B C 1
ATOM 7155 O O . CYS B 1 109 ? 13.68 15.359 26.375 1 97.94 109 CYS B O 1
ATOM 7157 N N . VAL B 1 110 ? 11.547 15.445 26.938 1 97.88 110 VAL B N 1
ATOM 7158 C CA . VAL B 1 110 ? 11.82 15.422 28.359 1 97.88 110 VAL B CA 1
ATOM 7159 C C . VAL B 1 110 ? 12.438 14.078 28.75 1 97.88 110 VAL B C 1
ATOM 7161 O O . VAL B 1 110 ? 13.445 14.031 29.453 1 97.88 110 VAL B O 1
ATOM 7164 N N . VAL B 1 111 ? 11.859 12.992 28.297 1 97.81 111 VAL B N 1
ATOM 7165 C CA . VAL B 1 111 ? 12.359 11.656 28.625 1 97.81 111 VAL B CA 1
ATOM 7166 C C . VAL B 1 111 ? 13.766 11.484 28.062 1 97.81 111 VAL B C 1
ATOM 7168 O O . VAL B 1 111 ? 14.656 10.992 28.766 1 97.81 111 VAL B O 1
ATOM 7171 N N . LEU B 1 112 ? 13.984 11.93 26.844 1 97.81 112 LEU B N 1
ATOM 7172 C CA . LEU B 1 112 ? 15.305 11.789 26.219 1 97.81 112 LEU B CA 1
ATOM 7173 C C . LEU B 1 112 ? 16.312 12.711 26.891 1 97.81 112 LEU B C 1
ATOM 7175 O O . LEU B 1 112 ? 17.5 12.375 26.969 1 97.81 112 LEU B O 1
ATOM 7179 N N . MET B 1 113 ? 15.836 13.875 27.359 1 97.19 113 MET B N 1
ATOM 7180 C CA . MET B 1 113 ? 16.703 14.797 28.094 1 97.19 113 MET B CA 1
ATOM 7181 C C . MET B 1 113 ? 17.234 14.141 29.359 1 97.19 113 MET B C 1
ATOM 7183 O O . MET B 1 113 ? 18.438 14.242 29.656 1 97.19 113 MET B O 1
ATOM 7187 N N . VAL B 1 114 ? 16.469 13.453 30.062 1 96.62 114 VAL B N 1
ATOM 7188 C CA . VAL B 1 114 ? 16.859 12.805 31.312 1 96.62 114 VAL B CA 1
ATOM 7189 C C . VAL B 1 114 ? 17.812 11.648 31.016 1 96.62 114 VAL B C 1
ATOM 7191 O O . VAL B 1 114 ? 18.859 11.523 31.641 1 96.62 114 VAL B O 1
ATOM 7194 N N . ILE B 1 115 ? 17.5 10.883 29.984 1 96.81 115 ILE B N 1
ATOM 7195 C CA . ILE B 1 115 ? 18.328 9.734 29.656 1 96.81 115 ILE B CA 1
ATOM 7196 C C . ILE B 1 115 ? 19.688 10.211 29.156 1 96.81 115 ILE B C 1
ATOM 7198 O O . ILE B 1 115 ? 20.719 9.648 29.516 1 96.81 115 ILE B O 1
ATOM 7202 N N . SER B 1 116 ? 19.672 11.25 28.344 1 95.44 116 SER B N 1
ATOM 7203 C CA . SER B 1 116 ? 20.922 11.773 27.797 1 95.44 116 SER B CA 1
ATOM 7204 C C . SER B 1 116 ? 21.797 12.367 28.906 1 95.44 116 SER B C 1
ATOM 7206 O O . SER B 1 116 ? 23.031 12.273 28.844 1 95.44 116 SER B O 1
ATOM 7208 N N . SER B 1 117 ? 21.25 12.992 29.953 1 94 117 SER B N 1
ATOM 7209 C CA . SER B 1 117 ? 22 13.594 31.062 1 94 117 SER B CA 1
ATOM 7210 C C . SER B 1 117 ? 22.734 12.531 31.875 1 94 117 SER B C 1
ATOM 7212 O O . SER B 1 117 ? 23.844 12.75 32.344 1 94 117 SER B O 1
ATOM 7214 N N . VAL B 1 118 ? 22.188 11.383 31.922 1 93.44 118 VAL B N 1
ATOM 7215 C CA . VAL B 1 118 ? 22.766 10.312 32.719 1 93.44 118 VAL B CA 1
ATOM 7216 C C . VAL B 1 118 ? 23.812 9.555 31.891 1 93.44 118 VAL B C 1
ATOM 7218 O O . VAL B 1 118 ? 24.875 9.188 32.406 1 93.44 118 VAL B O 1
ATOM 7221 N N . MET B 1 119 ? 23.562 9.445 30.625 1 94.31 119 MET B N 1
ATOM 7222 C CA . MET B 1 119 ? 24.406 8.57 29.812 1 94.31 119 MET B CA 1
ATOM 7223 C C . MET B 1 119 ? 25.469 9.367 29.078 1 94.31 119 MET B C 1
ATOM 7225 O O . MET B 1 119 ? 26.656 9.047 29.141 1 94.31 119 MET B O 1
ATOM 7229 N N . LEU B 1 120 ? 25.094 10.484 28.406 1 94.44 120 LEU B N 1
ATOM 7230 C CA . LEU B 1 120 ? 25.969 11.117 27.438 1 94.44 120 LEU B CA 1
ATOM 7231 C C . LEU B 1 120 ? 26.797 12.219 28.078 1 94.44 120 LEU B C 1
ATOM 7233 O O . LEU B 1 120 ? 27.969 12.406 27.75 1 94.44 120 LEU B O 1
ATOM 7237 N N . TYR B 1 121 ? 26.297 12.984 29.031 1 91.75 121 TYR B N 1
ATOM 7238 C CA . TYR B 1 121 ? 27.031 14.102 29.625 1 91.75 121 TYR B CA 1
ATOM 7239 C C . TYR B 1 121 ? 28.312 13.625 30.281 1 91.75 121 TYR B C 1
ATOM 7241 O O . TYR B 1 121 ? 29.406 14.125 29.953 1 91.75 121 TYR B O 1
ATOM 7249 N N . PRO B 1 122 ? 28.219 12.602 31.094 1 91.62 122 PRO B N 1
ATOM 7250 C CA . PRO B 1 122 ? 29.453 12.125 31.719 1 91.62 122 PRO B CA 1
ATOM 7251 C C . PRO B 1 122 ? 30.406 11.461 30.719 1 91.62 122 PRO B C 1
ATOM 7253 O O . PRO B 1 122 ? 31.625 11.625 30.812 1 91.62 122 PRO B O 1
A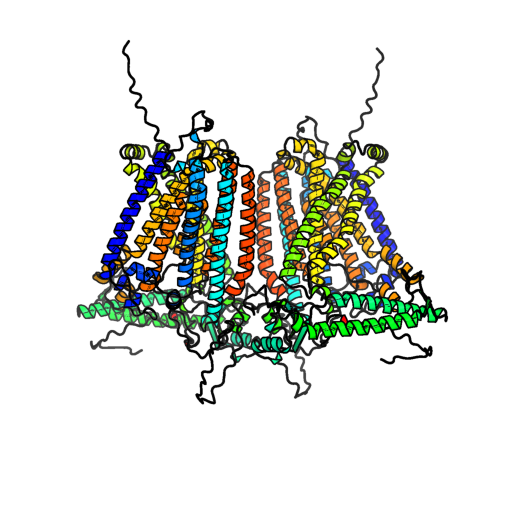TOM 7256 N N . THR B 1 123 ? 29.844 10.758 29.828 1 92.88 123 THR B N 1
ATOM 7257 C CA . THR B 1 123 ? 30.656 10.062 28.844 1 92.88 123 THR B CA 1
ATOM 7258 C C . THR B 1 123 ? 31.422 11.055 27.969 1 92.88 123 THR B C 1
ATOM 7260 O O . THR B 1 123 ? 32.625 10.867 27.703 1 92.88 123 THR B O 1
ATOM 7263 N N . ASN B 1 124 ? 30.766 12.109 27.484 1 90.88 124 ASN B N 1
ATOM 7264 C CA . ASN B 1 124 ? 31.406 13.109 26.641 1 90.88 124 ASN B CA 1
ATOM 7265 C C . ASN B 1 124 ? 32.438 13.906 27.406 1 90.88 124 ASN B C 1
ATOM 7267 O O . ASN B 1 124 ? 33.469 14.305 26.844 1 90.88 124 ASN B O 1
ATOM 7271 N N . TYR B 1 125 ? 32.188 14.117 28.656 1 88.06 125 TYR B N 1
ATOM 7272 C CA . TYR B 1 125 ? 33.125 14.891 29.469 1 88.06 125 TYR B CA 1
ATOM 7273 C C . TYR B 1 125 ? 34.438 14.141 29.641 1 88.06 125 TYR B C 1
ATOM 7275 O O . TYR B 1 125 ? 35.5 14.758 29.656 1 88.06 125 TYR B O 1
ATOM 7283 N N . TYR B 1 126 ? 34.406 12.867 29.641 1 86.5 126 TYR B N 1
ATOM 7284 C CA . TYR B 1 126 ? 35.594 12.07 29.859 1 86.5 126 TYR B CA 1
ATOM 7285 C C . TYR B 1 126 ? 36.281 11.742 28.531 1 86.5 126 TYR B C 1
ATOM 7287 O O . TYR B 1 126 ? 37.312 11.047 28.516 1 86.5 126 TYR B O 1
ATOM 7295 N N . GLY B 1 127 ? 35.625 12.352 27.484 1 85.25 127 GLY B N 1
ATOM 7296 C CA . GLY B 1 127 ? 36.25 12.109 26.203 1 85.25 127 GLY B CA 1
ATOM 7297 C C . GLY B 1 127 ? 37.625 12.773 26.078 1 85.25 127 GLY B C 1
ATOM 7298 O O . GLY B 1 127 ? 37.844 13.836 26.656 1 85.25 127 GLY B O 1
ATOM 7299 N N . LYS B 1 128 ? 38.688 12.156 25.531 1 80.06 128 LYS B N 1
ATOM 7300 C CA . LYS B 1 128 ? 40.062 12.641 25.406 1 80.06 128 LYS B CA 1
ATOM 7301 C C . LYS B 1 128 ? 40.375 12.984 23.969 1 80.06 128 LYS B C 1
ATOM 7303 O O . LYS B 1 128 ? 41.406 12.555 23.438 1 80.06 128 LYS B O 1
ATOM 7308 N N . TYR B 1 129 ? 39.5 13.828 23.375 1 81.44 129 TYR B N 1
ATOM 7309 C CA . TYR B 1 129 ? 39.812 14.219 22 1 81.44 129 TYR B CA 1
ATOM 7310 C C . TYR B 1 129 ? 41 15.148 21.938 1 81.44 129 TYR B C 1
ATOM 7312 O O . TYR B 1 129 ? 41.875 15.008 21.062 1 81.44 129 TYR B O 1
ATOM 7320 N N . ASN B 1 130 ? 41.188 16.047 22.906 1 80.06 130 ASN B N 1
ATOM 7321 C CA . ASN B 1 130 ? 42.25 17.047 22.906 1 80.06 130 ASN B CA 1
ATOM 7322 C C . ASN B 1 130 ? 43.625 16.406 23.094 1 80.06 130 ASN B C 1
ATOM 7324 O O . ASN B 1 130 ? 44.594 16.906 22.562 1 80.06 130 ASN B O 1
ATOM 7328 N N . GLU B 1 131 ? 43.625 15.305 23.703 1 78.38 131 GLU B N 1
ATOM 7329 C CA . GLU B 1 131 ? 44.906 14.617 23.938 1 78.38 131 GLU B CA 1
ATOM 7330 C C . GLU B 1 131 ? 45.312 13.805 22.719 1 78.38 131 GLU B C 1
ATOM 7332 O O . GLU B 1 131 ? 46.5 13.555 22.5 1 78.38 131 GLU B O 1
ATOM 7337 N N . HIS B 1 132 ? 44.438 13.391 21.953 1 77.69 132 HIS B N 1
ATOM 7338 C CA . HIS B 1 132 ? 44.719 12.523 20.812 1 77.69 132 HIS B CA 1
ATOM 7339 C C . HIS B 1 132 ? 44.344 13.188 19.5 1 77.69 132 HIS B C 1
ATOM 7341 O O . HIS B 1 132 ? 43.844 12.516 18.594 1 77.69 132 HIS B O 1
ATOM 7347 N N . ARG B 1 133 ? 44.562 14.328 19.406 1 73.31 133 ARG B N 1
ATOM 7348 C CA . ARG B 1 133 ? 44.156 15.039 18.188 1 73.31 133 ARG B CA 1
ATOM 7349 C C . ARG B 1 133 ? 45.125 14.711 17.031 1 73.31 133 ARG B C 1
ATOM 7351 O O . ARG B 1 133 ? 46.344 14.648 17.234 1 73.31 133 ARG B O 1
ATOM 7358 N N . GLU B 1 134 ? 44.531 14.234 16.047 1 63.72 134 GLU B N 1
ATOM 7359 C CA . GLU B 1 134 ? 45.344 13.938 14.875 1 63.72 134 GLU B CA 1
ATOM 7360 C C . GLU B 1 134 ? 45.562 15.188 14.023 1 63.72 134 GLU B C 1
ATOM 7362 O O . GLU B 1 134 ? 44.688 16.062 13.953 1 63.72 134 GLU B O 1
ATOM 7367 N N . LYS B 1 135 ? 46.812 15.484 13.664 1 59.16 135 LYS B N 1
ATOM 7368 C CA . LYS B 1 135 ? 47.219 16.625 12.828 1 59.16 135 LYS B CA 1
ATOM 7369 C C . LYS B 1 135 ? 46.5 16.594 11.484 1 59.16 135 LYS B C 1
ATOM 7371 O O . LYS B 1 135 ? 46.219 15.516 10.945 1 59.16 135 LYS B O 1
ATOM 7376 N N . ASP B 1 136 ? 45.719 17.594 11.125 1 53.59 136 ASP B N 1
ATOM 7377 C CA . ASP B 1 136 ? 45.062 17.703 9.828 1 53.59 136 ASP B CA 1
ATOM 7378 C C . ASP B 1 136 ? 46.062 17.594 8.688 1 53.59 136 ASP B C 1
ATOM 7380 O O . ASP B 1 136 ? 47.281 17.547 8.922 1 53.59 136 ASP B O 1
ATOM 7384 N N . GLU B 1 137 ? 45.719 17.359 7.418 1 46.91 137 GLU B N 1
ATOM 7385 C CA . GLU B 1 137 ? 46.562 17.203 6.242 1 46.91 137 GLU B CA 1
ATOM 7386 C C . GLU B 1 137 ? 47.625 18.312 6.156 1 46.91 137 GLU B C 1
ATOM 7388 O O . GLU B 1 137 ? 48.688 18.125 5.578 1 46.91 137 GLU B O 1
ATOM 7393 N N . ASP B 1 138 ? 47.312 19.531 6.598 1 47.56 138 ASP B N 1
ATOM 7394 C CA . ASP B 1 138 ? 48.25 20.641 6.484 1 47.56 138 ASP B CA 1
ATOM 7395 C C . ASP B 1 138 ? 49.219 20.672 7.676 1 47.56 138 ASP B C 1
ATOM 7397 O O . ASP B 1 138 ? 50 21.625 7.828 1 47.56 138 ASP B O 1
ATOM 7401 N N . GLY B 1 139 ? 49.125 19.719 8.57 1 53.44 139 GLY B N 1
ATOM 7402 C CA . GLY B 1 139 ? 50.031 19.562 9.695 1 53.44 139 GLY B CA 1
ATOM 7403 C C . GLY B 1 139 ? 49.625 20.375 10.906 1 53.44 139 GLY B C 1
ATOM 7404 O O . GLY B 1 139 ? 50.406 20.531 11.852 1 53.44 139 GLY B O 1
ATOM 7405 N N . LYS B 1 140 ? 48.594 21.125 10.75 1 56.38 140 LYS B N 1
ATOM 7406 C CA . LYS B 1 140 ? 48.156 21.953 11.867 1 56.38 140 LYS B CA 1
ATOM 7407 C C . LYS B 1 140 ? 47.188 21.203 12.766 1 56.38 140 LYS B C 1
ATOM 7409 O O . LYS B 1 140 ? 46.375 20.375 12.281 1 56.38 140 LYS B O 1
ATOM 7414 N N . LEU B 1 141 ? 47.344 21.328 14.078 1 61.16 141 LEU B N 1
ATOM 7415 C CA . LEU B 1 141 ? 46.469 20.703 15.047 1 61.16 141 LEU B CA 1
ATOM 7416 C C . LEU B 1 141 ? 45.094 21.406 15.062 1 61.16 141 LEU B C 1
ATOM 7418 O O . LEU B 1 141 ? 45.031 22.641 15.094 1 61.16 141 LEU B O 1
ATOM 7422 N N . PRO B 1 142 ? 44 20.625 14.828 1 65 142 PRO B N 1
ATOM 7423 C CA . PRO B 1 142 ? 42.688 21.234 14.922 1 65 142 PRO B CA 1
ATOM 7424 C C . PRO B 1 142 ? 42.438 21.953 16.25 1 65 142 PRO B C 1
ATOM 7426 O O . PRO B 1 142 ? 43.188 21.719 17.219 1 65 142 PRO B O 1
ATOM 7429 N N . ASP B 1 143 ? 41.562 23.016 16.266 1 68.12 143 ASP B N 1
ATOM 7430 C CA . ASP B 1 143 ? 41.281 23.781 17.469 1 68.12 143 ASP B CA 1
ATOM 7431 C C . ASP B 1 143 ? 40.906 22.844 18.625 1 68.12 143 ASP B C 1
ATOM 7433 O O . ASP B 1 143 ? 40.312 21.797 18.406 1 68.12 143 ASP B O 1
ATOM 7437 N N . GLU B 1 144 ? 41.406 23.172 19.75 1 76.12 144 GLU B N 1
ATOM 7438 C CA . GLU B 1 144 ? 41.062 22.422 20.953 1 76.12 144 GLU B CA 1
ATOM 7439 C C . GLU B 1 144 ? 39.562 22.578 21.297 1 76.12 144 GLU B C 1
ATOM 7441 O O . GLU B 1 144 ? 39 23.656 21.141 1 76.12 144 GLU B O 1
ATOM 7446 N N . VAL B 1 145 ? 38.969 21.469 21.609 1 77.69 145 VAL B N 1
ATOM 7447 C CA . VAL B 1 145 ? 37.562 21.453 22.016 1 77.69 145 VAL B CA 1
ATOM 7448 C C . VAL B 1 145 ? 37.438 22.062 23.406 1 77.69 145 VAL B C 1
ATOM 7450 O O . VAL B 1 145 ? 38.094 21.609 24.359 1 77.69 145 VAL B O 1
ATOM 7453 N N . VAL B 1 146 ? 36.719 23.234 23.453 1 78.31 146 VAL B N 1
ATOM 7454 C CA . VAL B 1 146 ? 36.562 23.922 24.734 1 78.31 146 VAL B CA 1
ATOM 7455 C C . VAL B 1 146 ? 35.094 24.312 24.922 1 78.31 146 VAL B C 1
ATOM 7457 O O . VAL B 1 146 ? 34.312 24.328 23.953 1 78.31 146 VAL B O 1
ATOM 7460 N N . GLY B 1 147 ? 34.656 24.453 26.266 1 79.31 147 GLY B N 1
ATOM 7461 C CA . GLY B 1 147 ? 33.344 25 26.562 1 79.31 147 GLY B CA 1
ATOM 7462 C C . GLY B 1 147 ? 32.25 23.969 26.516 1 79.31 147 GLY B C 1
ATOM 7463 O O . GLY B 1 147 ? 32.375 22.875 27.062 1 79.31 147 GLY B O 1
ATOM 7464 N N . LEU B 1 148 ? 31.203 24.328 25.828 1 79.75 148 LEU B N 1
ATOM 7465 C CA . LEU B 1 148 ? 30.016 23.484 25.797 1 79.75 148 LEU B CA 1
ATOM 7466 C C . LEU B 1 148 ? 30.234 22.266 24.906 1 79.75 148 LEU B C 1
ATOM 7468 O O . LEU B 1 148 ? 29.547 21.25 25.062 1 79.75 148 LEU B O 1
ATOM 7472 N N . THR B 1 149 ? 31.156 22.406 24.016 1 79.62 149 THR B N 1
ATOM 7473 C CA . THR B 1 149 ? 31.469 21.297 23.109 1 79.62 149 THR B CA 1
ATOM 7474 C C . THR B 1 149 ? 32.125 20.156 23.859 1 79.62 149 THR B C 1
ATOM 7476 O O . THR B 1 149 ? 32.188 19.031 23.375 1 79.62 149 THR B O 1
ATOM 7479 N N . MET B 1 150 ? 32.562 20.422 25.078 1 81 150 MET B N 1
ATOM 7480 C CA . MET B 1 150 ? 33.188 19.375 25.906 1 81 150 MET B CA 1
ATOM 7481 C C . MET B 1 150 ? 32.125 18.344 26.328 1 81 150 MET B C 1
ATOM 7483 O O . MET B 1 150 ? 32.469 17.203 26.641 1 81 150 MET B O 1
ATOM 7487 N N . ILE B 1 151 ? 30.938 18.781 26.266 1 82.19 151 ILE B N 1
ATOM 7488 C CA . ILE B 1 151 ? 29.875 17.859 26.656 1 82.19 151 ILE B CA 1
ATOM 7489 C C . ILE B 1 151 ? 29.188 17.312 25.406 1 82.19 151 ILE B C 1
ATOM 7491 O O . ILE B 1 151 ? 28.156 16.641 25.5 1 82.19 151 ILE B O 1
ATOM 7495 N N . SER B 1 152 ? 29.828 17.516 24.312 1 86.62 152 SER B N 1
ATOM 7496 C CA . SER B 1 152 ? 29.312 17 23.047 1 86.62 152 SER B CA 1
ATOM 7497 C C . SER B 1 152 ? 30.141 15.812 22.562 1 86.62 152 SER B C 1
ATOM 7499 O O . SER B 1 152 ? 31.203 15.516 23.125 1 86.62 152 SER B O 1
ATOM 7501 N N . MET B 1 153 ? 29.656 15.195 21.609 1 87.31 153 MET B N 1
ATOM 7502 C CA . MET B 1 153 ? 30.312 14.008 21.062 1 87.31 153 MET B CA 1
ATOM 7503 C C . MET B 1 153 ? 31.641 14.375 20.406 1 87.31 153 MET B C 1
ATOM 7505 O O . MET B 1 153 ? 32.5 13.508 20.203 1 87.31 153 MET B O 1
ATOM 7509 N N . GLY B 1 154 ? 31.781 15.633 20.141 1 80.94 154 GLY B N 1
ATOM 7510 C CA . GLY B 1 154 ? 33 16.109 19.531 1 80.94 154 GLY B CA 1
ATOM 7511 C C . GLY B 1 154 ? 34.219 15.914 20.406 1 80.94 154 GLY B C 1
ATOM 7512 O O . GLY B 1 154 ? 35.344 15.859 19.922 1 80.94 154 GLY B O 1
ATOM 7513 N N . ASN B 1 155 ? 34.062 15.656 21.672 1 85.88 155 ASN B N 1
ATOM 7514 C CA . ASN B 1 155 ? 35.156 15.492 22.609 1 85.88 155 ASN B CA 1
ATOM 7515 C C . ASN B 1 155 ? 35.594 14.039 22.719 1 85.88 155 ASN B C 1
ATOM 7517 O O . ASN B 1 155 ? 36.531 13.719 23.453 1 85.88 155 ASN B O 1
ATOM 7521 N N . ILE B 1 156 ? 35 13.188 22.016 1 87.94 156 ILE B N 1
ATOM 7522 C CA . ILE B 1 156 ? 35.375 11.773 22.094 1 87.94 156 ILE B CA 1
ATOM 7523 C C . ILE B 1 156 ? 36.406 11.445 21.031 1 87.94 156 ILE B C 1
ATOM 7525 O O . ILE B 1 156 ? 36.312 11.898 19.891 1 87.94 156 ILE B O 1
ATOM 7529 N N . GLU B 1 157 ? 37.375 10.711 21.547 1 85.81 157 GLU B N 1
ATOM 7530 C CA . GLU B 1 157 ? 38.469 10.297 20.641 1 85.81 157 GLU B CA 1
ATOM 7531 C C . GLU B 1 157 ? 37.938 9.336 19.578 1 85.81 157 GLU B C 1
ATOM 7533 O O . GLU B 1 157 ? 37.031 8.555 19.828 1 85.81 157 GLU B O 1
ATOM 7538 N N . ARG B 1 158 ? 38.5 9.523 18.391 1 83.5 158 ARG B N 1
ATOM 7539 C CA . ARG B 1 158 ? 38.094 8.641 17.297 1 83.5 158 ARG B CA 1
ATOM 7540 C C . ARG B 1 158 ? 38.469 7.195 17.609 1 83.5 158 ARG B C 1
ATOM 7542 O O . ARG B 1 158 ? 39.594 6.914 18.062 1 83.5 158 ARG B O 1
ATOM 7549 N N . GLY B 1 159 ? 37.531 6.301 17.484 1 85.19 159 GLY B N 1
ATOM 7550 C CA . GLY B 1 159 ? 37.75 4.879 17.703 1 85.19 159 GLY B CA 1
ATOM 7551 C C . GLY B 1 159 ? 37.656 4.488 19.172 1 85.19 159 GLY B C 1
ATOM 7552 O O . GLY B 1 159 ? 38.031 3.365 19.531 1 85.19 159 GLY B O 1
ATOM 7553 N N . SER B 1 160 ? 37.25 5.352 19.969 1 88.5 160 SER B N 1
ATOM 7554 C CA . SER B 1 160 ? 37.188 5.098 21.406 1 88.5 160 SER B CA 1
ATOM 7555 C C . SER B 1 160 ? 36.062 4.098 21.734 1 88.5 160 SER B C 1
ATOM 7557 O O . SER B 1 160 ? 35.094 3.977 21 1 88.5 160 SER B O 1
ATOM 7559 N N . HIS B 1 161 ? 36.188 3.389 22.844 1 90.62 161 HIS B N 1
ATOM 7560 C CA . HIS B 1 161 ? 35.188 2.434 23.312 1 90.62 161 HIS B CA 1
ATOM 7561 C C . HIS B 1 161 ? 34 3.145 23.969 1 90.62 161 HIS B C 1
ATOM 7563 O O . HIS B 1 161 ? 32.938 2.547 24.141 1 90.62 161 HIS B O 1
ATOM 7569 N N . LEU B 1 162 ? 34.219 4.395 24.25 1 92.06 162 LEU B N 1
ATOM 7570 C CA . LEU B 1 162 ? 33.156 5.168 24.875 1 92.06 162 LEU B CA 1
ATOM 7571 C C . LEU B 1 162 ? 32 5.363 23.891 1 92.06 162 LEU B C 1
ATOM 7573 O O . LEU B 1 162 ? 30.891 5.715 24.297 1 92.06 162 LEU B O 1
ATOM 7577 N N . LEU B 1 163 ? 32.25 5.086 22.641 1 93.31 163 LEU B N 1
ATOM 7578 C CA . LEU B 1 163 ? 31.234 5.277 21.609 1 93.31 163 LEU B CA 1
ATOM 7579 C C . LEU B 1 163 ? 30.125 4.238 21.734 1 93.31 163 LEU B C 1
ATOM 7581 O O . LEU B 1 163 ? 29.062 4.398 21.141 1 93.31 163 LEU B O 1
ATOM 7585 N N . TRP B 1 164 ? 30.312 3.227 22.562 1 94.19 164 TRP B N 1
ATOM 7586 C CA . TRP B 1 164 ? 29.281 2.238 22.844 1 94.19 164 TRP B CA 1
ATOM 7587 C C . TRP B 1 164 ? 28.078 2.881 23.531 1 94.19 164 TRP B C 1
ATOM 7589 O O . TRP B 1 164 ? 26.938 2.49 23.312 1 94.19 164 TRP B O 1
ATOM 7599 N N . VAL B 1 165 ? 28.391 3.834 24.359 1 94.44 165 VAL B N 1
ATOM 7600 C CA . VAL B 1 165 ? 27.328 4.512 25.094 1 94.44 165 VAL B CA 1
ATOM 7601 C C . VAL B 1 165 ? 26.453 5.293 24.125 1 94.44 165 VAL B C 1
ATOM 7603 O O . VAL B 1 165 ? 25.219 5.301 24.266 1 94.44 165 VAL B O 1
ATOM 7606 N N . HIS B 1 166 ? 27.094 5.902 23.141 1 94.88 166 HIS B N 1
ATOM 7607 C CA . HIS B 1 166 ? 26.328 6.633 22.141 1 94.88 166 HIS B CA 1
ATOM 7608 C C . HIS B 1 166 ? 25.469 5.691 21.297 1 94.88 166 HIS B C 1
ATOM 7610 O O . HIS B 1 166 ? 24.344 6.035 20.938 1 94.88 166 HIS B O 1
ATOM 7616 N N . LEU B 1 167 ? 25.984 4.539 21.047 1 95.75 167 LEU B N 1
ATOM 7617 C CA . LEU B 1 167 ? 25.203 3.553 20.297 1 95.75 167 LEU B CA 1
ATOM 7618 C C . LEU B 1 167 ? 23.984 3.104 21.094 1 95.75 167 LEU B C 1
ATOM 7620 O O . LEU B 1 167 ? 22.891 3.01 20.531 1 95.75 167 LEU B O 1
ATOM 7624 N N . VAL B 1 168 ? 24.156 2.818 22.297 1 96.25 168 VAL B N 1
ATOM 7625 C CA . VAL B 1 168 ? 23.062 2.391 23.156 1 96.25 168 VAL B CA 1
ATOM 7626 C C . VAL B 1 168 ? 22.016 3.508 23.25 1 96.25 168 VAL B C 1
ATOM 7628 O O . VAL B 1 168 ? 20.812 3.244 23.297 1 96.25 168 VAL B O 1
ATOM 7631 N N . PHE B 1 169 ? 22.469 4.738 23.281 1 96.94 169 PHE B N 1
ATOM 7632 C CA . PHE B 1 169 ? 21.562 5.871 23.344 1 96.94 169 PHE B CA 1
ATOM 7633 C C . PHE B 1 169 ? 20.703 5.941 22.078 1 96.94 169 PHE B C 1
ATOM 7635 O O . PHE B 1 169 ? 19.531 6.293 22.141 1 96.94 169 PHE B O 1
ATOM 7642 N N . VAL B 1 170 ? 21.281 5.578 20.953 1 97.19 170 VAL B N 1
ATOM 7643 C CA . VAL B 1 170 ? 20.516 5.555 19.703 1 97.19 170 VAL B CA 1
ATOM 7644 C C . VAL B 1 170 ? 19.359 4.559 19.828 1 97.19 170 VAL B C 1
ATOM 7646 O O . VAL B 1 170 ? 18.25 4.824 19.359 1 97.19 170 VAL B O 1
ATOM 7649 N N . PHE B 1 171 ? 19.594 3.447 20.469 1 97.06 171 PHE B N 1
ATOM 7650 C CA . PHE B 1 171 ? 18.547 2.455 20.688 1 97.06 171 PHE B CA 1
ATOM 7651 C C . PHE B 1 171 ? 17.469 3.006 21.609 1 97.06 171 PHE B C 1
ATOM 7653 O O . PHE B 1 171 ? 16.281 2.791 21.359 1 97.06 171 PHE B O 1
ATOM 7660 N N . PHE B 1 172 ? 17.875 3.76 22.562 1 96.81 172 PHE B N 1
ATOM 7661 C CA . PHE B 1 172 ? 16.906 4.34 23.484 1 96.81 172 PHE B CA 1
ATOM 7662 C C . PHE B 1 172 ? 16.047 5.395 22.781 1 96.81 172 PHE B C 1
ATOM 7664 O O . PHE B 1 172 ? 14.844 5.469 23.016 1 96.81 172 PHE B O 1
ATOM 7671 N N . VAL B 1 173 ? 16.734 6.215 22.031 1 97.88 173 VAL B N 1
ATOM 7672 C CA . VAL B 1 173 ? 15.992 7.227 21.281 1 97.88 173 VAL B CA 1
ATOM 7673 C C . VAL B 1 173 ? 14.938 6.555 20.406 1 97.88 173 VAL B C 1
ATOM 7675 O O . VAL B 1 173 ? 13.781 6.984 20.375 1 97.88 173 VAL B O 1
ATOM 7678 N N . THR B 1 174 ? 15.297 5.48 19.734 1 97.94 174 THR B N 1
ATOM 7679 C CA . THR B 1 174 ? 14.398 4.754 18.844 1 97.94 174 THR B CA 1
ATOM 7680 C C . THR B 1 174 ? 13.211 4.176 19.609 1 97.94 174 THR B C 1
ATOM 7682 O O . THR B 1 174 ? 12.062 4.359 19.219 1 97.94 174 THR B O 1
ATOM 7685 N N . ILE B 1 175 ? 13.453 3.611 20.766 1 97.75 175 ILE B N 1
ATOM 7686 C CA . ILE B 1 175 ? 12.406 2.965 21.547 1 97.75 175 ILE B CA 1
ATOM 7687 C C . ILE B 1 175 ? 11.445 4.02 22.094 1 97.75 175 ILE B C 1
ATOM 7689 O O . ILE B 1 175 ? 10.227 3.84 22.047 1 97.75 175 ILE B O 1
ATOM 7693 N N . VAL B 1 176 ? 11.961 5.137 22.547 1 97.94 176 VAL B N 1
ATOM 7694 C CA . VAL B 1 176 ? 11.141 6.18 23.156 1 97.94 176 VAL B CA 1
ATOM 7695 C C . VAL B 1 176 ? 10.242 6.812 22.109 1 97.94 176 VAL B C 1
ATOM 7697 O O . VAL B 1 176 ? 9.039 6.969 22.312 1 97.94 176 VAL B O 1
ATOM 7700 N N . VAL B 1 177 ? 10.797 7.141 20.969 1 98.25 177 VAL B N 1
ATOM 7701 C CA . VAL B 1 177 ? 10.023 7.789 19.922 1 98.25 177 VAL B CA 1
ATOM 7702 C C . VAL B 1 177 ? 8.953 6.832 19.391 1 98.25 177 VAL B C 1
ATOM 7704 O O . VAL B 1 177 ? 7.801 7.223 19.203 1 98.25 177 VAL B O 1
ATOM 7707 N N . LEU B 1 178 ? 9.305 5.543 19.172 1 98 178 LEU B N 1
ATOM 7708 C CA . LEU B 1 178 ? 8.344 4.57 18.656 1 98 178 LEU B CA 1
ATOM 7709 C C . LEU B 1 178 ? 7.234 4.316 19.672 1 98 178 LEU B C 1
ATOM 7711 O O . LEU B 1 178 ? 6.066 4.191 19.297 1 98 178 LEU B O 1
ATOM 7715 N N . TRP B 1 179 ? 7.609 4.281 20.906 1 97.06 179 TRP B N 1
ATOM 7716 C CA . TRP B 1 179 ? 6.625 4.008 21.953 1 97.06 179 TRP B CA 1
ATOM 7717 C C . TRP B 1 179 ? 5.598 5.133 22.031 1 97.06 179 TRP B C 1
ATOM 7719 O O . TRP B 1 179 ? 4.391 4.883 22.031 1 97.06 179 TRP B O 1
ATOM 7729 N N . PHE B 1 180 ? 6.008 6.375 22.078 1 97.56 180 PHE B N 1
ATOM 7730 C CA . PHE B 1 180 ? 5.098 7.508 22.188 1 97.56 180 PHE B CA 1
ATOM 7731 C C . PHE B 1 180 ? 4.285 7.68 20.922 1 97.56 180 PHE B C 1
ATOM 7733 O O . PHE B 1 180 ? 3.1 8.008 20.969 1 97.56 180 PHE B O 1
ATOM 7740 N N . SER B 1 181 ? 4.93 7.48 19.797 1 96.94 181 SER B N 1
ATOM 7741 C CA . SER B 1 181 ? 4.215 7.609 18.531 1 96.94 181 SER B CA 1
ATOM 7742 C C . SER B 1 181 ? 3.143 6.531 18.391 1 96.94 181 SER B C 1
ATOM 7744 O O . SER B 1 181 ? 2.076 6.785 17.812 1 96.94 181 SER B O 1
ATOM 7746 N N . TYR B 1 182 ? 3.41 5.301 18.922 1 96.31 182 TYR B N 1
ATOM 7747 C CA . TYR B 1 182 ? 2.432 4.223 18.875 1 96.31 182 TYR B CA 1
ATOM 7748 C C . TYR B 1 182 ? 1.219 4.555 19.734 1 96.31 182 TYR B C 1
ATOM 7750 O O . TYR B 1 182 ? 0.077 4.324 19.328 1 96.31 182 TYR B O 1
ATOM 7758 N N . GLN B 1 183 ? 1.446 5.141 20.844 1 96.31 183 GLN B N 1
ATOM 7759 C CA . GLN B 1 183 ? 0.358 5.496 21.75 1 96.31 183 GLN B CA 1
ATOM 7760 C C . GLN B 1 183 ? -0.539 6.57 21.141 1 96.31 183 GLN B C 1
ATOM 7762 O O . GLN B 1 183 ? -1.761 6.527 21.297 1 96.31 183 GLN B O 1
ATOM 7767 N N . ASP B 1 184 ? 0.063 7.449 20.469 1 96.5 184 ASP B N 1
ATOM 7768 C CA . ASP B 1 184 ? -0.713 8.508 19.844 1 96.5 184 ASP B CA 1
ATOM 7769 C C . ASP B 1 184 ? -1.564 7.953 18.703 1 96.5 184 ASP B C 1
ATOM 7771 O O . ASP B 1 184 ? -2.727 8.328 18.547 1 96.5 184 ASP B O 1
ATOM 7775 N N . TYR B 1 185 ? -0.988 7.082 17.891 1 96 185 TYR B N 1
ATOM 7776 C CA . TYR B 1 185 ? -1.733 6.488 16.781 1 96 185 TYR B CA 1
ATOM 7777 C C . TYR B 1 185 ? -2.875 5.621 17.297 1 96 185 TYR B C 1
ATOM 7779 O O . TYR B 1 185 ? -3.967 5.613 16.734 1 96 185 TYR B O 1
ATOM 7787 N N . HIS B 1 186 ? -2.607 4.941 18.406 1 94.75 186 HIS B N 1
ATOM 7788 C CA . HIS B 1 186 ? -3.631 4.109 19.031 1 94.75 186 HIS B CA 1
ATOM 7789 C C . HIS B 1 186 ? -4.789 4.953 19.547 1 94.75 186 HIS B C 1
ATOM 7791 O O . HIS B 1 186 ? -5.957 4.613 19.328 1 94.75 186 HIS B O 1
ATOM 7797 N N . LEU B 1 187 ? -4.488 6.023 20.172 1 95.94 187 LEU B N 1
ATOM 7798 C CA . LEU B 1 187 ? -5.52 6.93 20.672 1 95.94 187 LEU B CA 1
ATOM 7799 C C . LEU B 1 187 ? -6.305 7.539 19.516 1 95.94 187 LEU B C 1
ATOM 7801 O O . LEU B 1 187 ? -7.535 7.629 19.578 1 95.94 187 LEU B O 1
ATOM 7805 N N . TYR B 1 188 ? -5.637 7.945 18.547 1 96.31 188 TYR B N 1
ATOM 7806 C CA . TYR B 1 188 ? -6.293 8.508 17.375 1 96.31 188 TYR B CA 1
ATOM 7807 C C . TYR B 1 188 ? -7.285 7.516 16.781 1 96.31 188 TYR B C 1
ATOM 7809 O O . TYR B 1 188 ? -8.414 7.883 16.438 1 96.31 188 TYR B O 1
ATOM 7817 N N . SER B 1 189 ? -6.805 6.285 16.578 1 94.38 189 SER B N 1
ATOM 7818 C CA . SER B 1 189 ? -7.664 5.262 15.992 1 94.38 189 SER B CA 1
ATOM 7819 C C . SER B 1 189 ? -8.938 5.07 16.812 1 94.38 189 SER B C 1
ATOM 7821 O O . SER B 1 189 ? -10.031 5.012 16.266 1 94.38 189 SER B O 1
ATOM 7823 N N . LYS B 1 190 ? -8.82 5.066 18.094 1 93.62 190 LYS B N 1
ATOM 7824 C CA . LYS B 1 190 ? -9.969 4.895 18.984 1 93.62 190 LYS B CA 1
ATOM 7825 C C . LYS B 1 190 ? -10.93 6.074 18.891 1 93.62 190 LYS B C 1
ATOM 7827 O O . LYS B 1 190 ? -12.141 5.887 18.75 1 93.62 190 LYS B O 1
ATOM 7832 N N . GLU B 1 191 ? -10.336 7.273 18.906 1 95 191 GLU B N 1
ATOM 7833 C CA . GLU B 1 191 ? -11.148 8.484 18.844 1 95 191 GLU B CA 1
ATOM 7834 C C . GLU B 1 191 ? -11.812 8.625 17.469 1 95 191 GLU B C 1
ATOM 7836 O O . GLU B 1 191 ? -12.938 9.117 17.359 1 95 191 GLU B O 1
ATOM 7841 N N . ARG B 1 192 ? -11.102 8.234 16.438 1 94.88 192 ARG B N 1
ATOM 7842 C CA . ARG B 1 192 ? -11.633 8.359 15.086 1 94.88 192 ARG B CA 1
ATOM 7843 C C . ARG B 1 192 ? -12.781 7.383 14.859 1 94.88 192 ARG B C 1
ATOM 7845 O O . ARG B 1 192 ? -13.75 7.707 14.164 1 94.88 192 ARG B O 1
ATOM 7852 N N . ILE B 1 193 ? -12.711 6.227 15.414 1 92.62 193 ILE B N 1
ATOM 7853 C CA . ILE B 1 193 ? -13.797 5.258 15.32 1 92.62 193 ILE B CA 1
ATOM 7854 C C . ILE B 1 193 ? -15.062 5.836 15.953 1 92.62 193 ILE B C 1
ATOM 7856 O O . ILE B 1 193 ? -16.141 5.75 15.367 1 92.62 193 ILE B O 1
ATOM 7860 N N . GLN B 1 194 ? -14.906 6.492 17.062 1 91.88 194 GLN B N 1
ATOM 7861 C CA . GLN B 1 194 ? -16.047 7.125 17.719 1 91.88 194 GLN B CA 1
ATOM 7862 C C . GLN B 1 194 ? -16.562 8.305 16.906 1 91.88 194 GLN B C 1
ATOM 7864 O O . GLN B 1 194 ? -17.781 8.508 16.828 1 91.88 194 GLN B O 1
ATOM 7869 N N . TYR B 1 195 ? -15.609 9.039 16.391 1 93.12 195 TYR B N 1
ATOM 7870 C CA . TYR B 1 195 ? -15.969 10.18 15.555 1 93.12 195 TYR B CA 1
ATOM 7871 C C . TYR B 1 195 ? -16.828 9.742 14.375 1 93.12 195 TYR B C 1
ATOM 7873 O O . TYR B 1 195 ? -17.812 10.406 14.031 1 93.12 195 TYR B O 1
ATOM 7881 N N . LYS B 1 196 ? -16.594 8.578 13.766 1 93.06 196 LYS B N 1
ATOM 7882 C CA . LYS B 1 196 ? -17.297 8.078 12.586 1 93.06 196 LYS B CA 1
ATOM 7883 C C . LYS B 1 196 ? -18.625 7.422 12.969 1 93.06 196 LYS B C 1
ATOM 7885 O O . LYS B 1 196 ? -19.438 7.125 12.109 1 93.06 196 LYS B O 1
ATOM 7890 N N . GLN B 1 197 ? -18.812 7.277 14.25 1 91.12 197 GLN B N 1
ATOM 7891 C CA . GLN B 1 197 ? -20.062 6.688 14.719 1 91.12 197 GLN B CA 1
ATOM 7892 C C . GLN B 1 197 ? -21.031 7.766 15.188 1 91.12 197 GLN B C 1
ATOM 7894 O O . GLN B 1 197 ? -22.156 7.457 15.586 1 91.12 197 GLN B O 1
ATOM 7899 N N . GLN B 1 198 ? -20.609 8.984 15.109 1 91.69 198 GLN B N 1
ATOM 7900 C CA . GLN B 1 198 ? -21.484 10.094 15.484 1 91.69 198 GLN B CA 1
ATOM 7901 C C . GLN B 1 198 ? -22.453 10.453 14.359 1 91.69 198 GLN B C 1
ATOM 7903 O O . GLN B 1 198 ? -22.188 10.133 13.195 1 91.69 198 GLN B O 1
ATOM 7908 N N . SER B 1 199 ? -23.531 11.109 14.641 1 91.75 199 SER B N 1
ATOM 7909 C CA . SER B 1 199 ? -24.562 11.461 13.672 1 91.75 199 SER B CA 1
ATOM 7910 C C . SER B 1 199 ? -24.219 12.766 12.953 1 91.75 199 SER B C 1
ATOM 7912 O O . SER B 1 199 ? -25.047 13.664 12.875 1 91.75 199 SER B O 1
ATOM 7914 N N . ARG B 1 200 ? -23.062 12.812 12.492 1 93.31 200 ARG B N 1
ATOM 7915 C CA . ARG B 1 200 ? -22.625 13.945 11.688 1 93.31 200 ARG B CA 1
ATOM 7916 C C . ARG B 1 200 ? -23.094 13.805 10.242 1 93.31 200 ARG B C 1
ATOM 7918 O O . ARG B 1 200 ? -23.094 12.703 9.688 1 93.31 200 ARG B O 1
ATOM 7925 N N . LEU B 1 201 ? -23.469 14.875 9.594 1 94.06 201 LEU B N 1
ATOM 7926 C CA . LEU B 1 201 ? -23.953 14.859 8.219 1 94.06 201 LEU B CA 1
ATOM 7927 C C . LEU B 1 201 ? -22.891 14.273 7.285 1 94.06 201 LEU B C 1
ATOM 7929 O O . LEU B 1 201 ? -23.234 13.539 6.348 1 94.06 201 LEU B O 1
ATOM 7933 N N . SER B 1 202 ? -21.656 14.57 7.555 1 94.56 202 SER B N 1
ATOM 7934 C CA . SER B 1 202 ? -20.547 14.078 6.727 1 94.56 202 SER B CA 1
ATOM 7935 C C . SER B 1 202 ? -20.453 12.562 6.785 1 94.56 202 SER B C 1
ATOM 7937 O O . SER B 1 202 ? -19.984 11.922 5.84 1 94.56 202 SER B O 1
ATOM 7939 N N . ASN B 1 203 ? -20.906 11.867 7.891 1 94.31 203 ASN B N 1
ATOM 7940 C CA . ASN B 1 203 ? -20.828 10.422 8.062 1 94.31 203 ASN B CA 1
ATOM 7941 C C . ASN B 1 203 ? -22 9.711 7.367 1 94.31 203 ASN B C 1
ATOM 7943 O O . ASN B 1 203 ? -22.047 8.477 7.355 1 94.31 203 ASN B O 1
ATOM 7947 N N . TYR B 1 204 ? -22.938 10.5 6.746 1 95.19 204 TYR B N 1
ATOM 7948 C CA . TYR B 1 204 ? -24.078 9.953 6.039 1 95.19 204 TYR B CA 1
ATOM 7949 C C . TYR B 1 204 ? -24.016 10.289 4.555 1 95.19 204 TYR B C 1
ATOM 7951 O O . TYR B 1 204 ? -24.953 9.977 3.801 1 95.19 204 TYR B O 1
ATOM 7959 N N . THR B 1 205 ? -22.953 10.984 4.184 1 96.25 205 THR B N 1
ATOM 7960 C CA . THR B 1 205 ? -22.922 11.539 2.834 1 96.25 205 THR B CA 1
ATOM 7961 C C . THR B 1 205 ? -21.672 11.055 2.088 1 96.25 205 THR B C 1
ATOM 7963 O O . THR B 1 205 ? -20.609 10.914 2.684 1 96.25 205 THR B O 1
ATOM 7966 N N . ILE B 1 206 ? -21.828 10.734 0.84 1 96.38 206 ILE B N 1
ATOM 7967 C CA . ILE B 1 206 ? -20.688 10.398 -0.008 1 96.38 206 ILE B CA 1
ATOM 7968 C C . ILE B 1 206 ? -20.547 11.43 -1.12 1 96.38 206 ILE B C 1
ATOM 7970 O O . ILE B 1 206 ? -21.531 12.062 -1.52 1 96.38 206 ILE B O 1
ATOM 7974 N N . MET B 1 207 ? -19.359 11.727 -1.508 1 96.56 207 MET B N 1
ATOM 7975 C CA . MET B 1 207 ? -19.078 12.609 -2.639 1 96.56 207 MET B CA 1
ATOM 7976 C C . MET B 1 207 ? -18.625 11.805 -3.854 1 96.56 207 MET B C 1
ATOM 7978 O O . MET B 1 207 ? -17.75 10.938 -3.744 1 96.56 207 MET B O 1
ATOM 7982 N N . LEU B 1 208 ? -19.25 11.992 -4.965 1 94.75 208 LEU B N 1
ATOM 7983 C CA . LEU B 1 208 ? -18.922 11.32 -6.219 1 94.75 208 LEU B CA 1
ATOM 7984 C C . LEU B 1 208 ? -18.25 12.289 -7.188 1 94.75 208 LEU B C 1
ATOM 7986 O O . LEU B 1 208 ? -18.641 13.453 -7.281 1 94.75 208 LEU B O 1
ATOM 7990 N N . ARG B 1 209 ? -17.266 11.789 -7.766 1 92.5 209 ARG B N 1
ATOM 7991 C CA . ARG B 1 209 ? -16.578 12.555 -8.797 1 92.5 209 ARG B CA 1
ATOM 7992 C C . ARG B 1 209 ? -16.594 11.812 -10.133 1 92.5 209 ARG B C 1
ATOM 7994 O O . ARG B 1 209 ? -16.547 10.578 -10.164 1 92.5 209 ARG B O 1
ATOM 8001 N N . ASP B 1 210 ? -16.734 12.5 -11.273 1 91.56 210 ASP B N 1
ATOM 8002 C CA . ASP B 1 210 ? -16.656 11.969 -12.633 1 91.56 210 ASP B CA 1
ATOM 8003 C C . ASP B 1 210 ? -17.766 10.953 -12.891 1 91.56 210 ASP B C 1
ATOM 8005 O O . ASP B 1 210 ? -17.516 9.828 -13.305 1 91.56 210 ASP B O 1
ATOM 8009 N N . ILE B 1 211 ? -18.953 11.398 -12.664 1 92.62 211 ILE B N 1
ATOM 8010 C CA . ILE B 1 211 ? -20.125 10.586 -12.945 1 92.62 211 ILE B CA 1
ATOM 8011 C C . ILE B 1 211 ? -20.344 10.5 -14.453 1 92.62 211 ILE B C 1
ATOM 8013 O O . ILE B 1 211 ? -20.281 11.508 -15.156 1 92.62 211 ILE B O 1
ATOM 8017 N N . PRO B 1 212 ? -20.516 9.328 -14.922 1 89.31 212 PRO B N 1
ATOM 8018 C CA . PRO B 1 212 ? -20.828 9.242 -16.359 1 89.31 212 PRO B CA 1
ATOM 8019 C C . PRO B 1 212 ? -22.016 10.117 -16.75 1 89.31 212 PRO B C 1
ATOM 8021 O O . PRO B 1 212 ? -22.984 10.227 -15.992 1 89.31 212 PRO B O 1
ATOM 8024 N N . ASN B 1 213 ? -21.969 10.711 -17.906 1 88.12 213 ASN B N 1
ATOM 8025 C CA . ASN B 1 213 ? -23 11.648 -18.359 1 88.12 213 ASN B CA 1
ATOM 8026 C C . ASN B 1 213 ? -24.359 10.984 -18.453 1 88.12 213 ASN B C 1
ATOM 8028 O O . ASN B 1 213 ? -25.391 11.641 -18.219 1 88.12 213 ASN B O 1
ATOM 8032 N N . SER B 1 214 ? -24.312 9.68 -18.656 1 85.19 214 SER B N 1
ATOM 8033 C CA . SER B 1 214 ? -25.578 8.953 -18.781 1 85.19 214 SER B CA 1
ATOM 8034 C C . SER B 1 214 ? -26.281 8.844 -17.422 1 85.19 214 SER B C 1
ATOM 8036 O O . SER B 1 214 ? -27.516 8.719 -17.375 1 85.19 214 SER B O 1
ATOM 8038 N N . MET B 1 215 ? -25.547 9.016 -16.375 1 89.25 215 MET B N 1
ATOM 8039 C CA . MET B 1 215 ? -26.094 8.852 -15.039 1 89.25 215 MET B CA 1
ATOM 8040 C C . MET B 1 215 ? -26.156 10.195 -14.312 1 89.25 215 MET B C 1
ATOM 8042 O O . MET B 1 215 ? -26.609 10.258 -13.164 1 89.25 215 MET B O 1
ATOM 8046 N N . PHE B 1 216 ? -25.812 11.297 -15.039 1 91.06 216 PHE B N 1
ATOM 8047 C CA . PHE B 1 216 ? -25.672 12.578 -14.367 1 91.06 216 PHE B CA 1
ATOM 8048 C C . PHE B 1 216 ? -26.984 13.336 -14.352 1 91.06 216 PHE B C 1
ATOM 8050 O O . PHE B 1 216 ? -27.047 14.492 -14.789 1 91.06 216 PHE B O 1
ATOM 8057 N N . THR B 1 217 ? -28.016 12.734 -13.953 1 90.5 217 THR B N 1
ATOM 8058 C CA . THR B 1 217 ? -29.328 13.297 -13.625 1 90.5 217 THR B CA 1
ATOM 8059 C C . THR B 1 217 ? -29.797 12.812 -12.258 1 90.5 217 THR B C 1
ATOM 8061 O O . THR B 1 217 ? -29.422 11.719 -11.82 1 90.5 217 THR B O 1
ATOM 8064 N N . ARG B 1 218 ? -30.5 13.664 -11.57 1 91.69 218 ARG B N 1
ATOM 8065 C CA . ARG B 1 218 ? -30.984 13.312 -10.234 1 91.69 218 ARG B CA 1
ATOM 8066 C C . ARG B 1 218 ? -31.75 12 -10.258 1 91.69 218 ARG B C 1
ATOM 8068 O O . ARG B 1 218 ? -31.594 11.164 -9.367 1 91.69 218 ARG B O 1
ATOM 8075 N N . GLU B 1 219 ? -32.531 11.797 -11.234 1 92.94 219 GLU B N 1
ATOM 8076 C CA . GLU B 1 219 ? -33.375 10.609 -11.336 1 92.94 219 GLU B CA 1
ATOM 8077 C C . GLU B 1 219 ? -32.531 9.359 -11.602 1 92.94 219 GLU B C 1
ATOM 8079 O O . GLU B 1 219 ? -32.688 8.344 -10.922 1 92.94 219 GLU B O 1
ATOM 8084 N N . GLU B 1 220 ? -31.688 9.453 -12.578 1 92.81 220 GLU B N 1
ATOM 8085 C CA . GLU B 1 220 ? -30.891 8.289 -12.945 1 92.81 220 GLU B CA 1
ATOM 8086 C C . GLU B 1 220 ? -29.938 7.902 -11.82 1 92.81 220 GLU B C 1
ATOM 8088 O O . GLU B 1 220 ? -29.734 6.715 -11.555 1 92.81 220 GLU B O 1
ATOM 8093 N N . LEU B 1 221 ? -29.344 8.852 -11.227 1 94 221 LEU B N 1
ATOM 8094 C CA . LEU B 1 221 ? -28.406 8.578 -10.133 1 94 221 LEU B CA 1
ATOM 8095 C C . LEU B 1 221 ? -29.141 7.988 -8.938 1 94 221 LEU B C 1
ATOM 8097 O O . LEU B 1 221 ? -28.641 7.066 -8.289 1 94 221 LEU B O 1
ATOM 8101 N N . SER B 1 222 ? -30.297 8.547 -8.625 1 95 222 SER B N 1
ATOM 8102 C CA . SER B 1 222 ? -31.109 8.008 -7.551 1 95 222 SER B CA 1
ATOM 8103 C C . SER B 1 222 ? -31.5 6.559 -7.832 1 95 222 SER B C 1
ATOM 8105 O O . SER B 1 222 ? -31.453 5.711 -6.938 1 95 222 SER B O 1
ATOM 8107 N N . ASN B 1 223 ? -31.859 6.305 -9.062 1 93.06 223 ASN B N 1
ATOM 8108 C CA . ASN B 1 223 ? -32.25 4.949 -9.453 1 93.06 223 ASN B CA 1
ATOM 8109 C C . ASN B 1 223 ? -31.062 3.988 -9.359 1 93.06 223 ASN B C 1
ATOM 8111 O O . ASN B 1 223 ? -31.219 2.834 -8.961 1 93.06 223 ASN B O 1
ATOM 8115 N N . TYR B 1 224 ? -30.016 4.516 -9.758 1 92.19 224 TYR B N 1
ATOM 8116 C CA . TYR B 1 224 ? -28.797 3.701 -9.68 1 92.19 224 TYR B CA 1
ATOM 8117 C C . TYR B 1 224 ? -28.516 3.271 -8.242 1 92.19 224 TYR B C 1
ATOM 8119 O O . TYR B 1 224 ? -28.297 2.09 -7.977 1 92.19 224 TYR B O 1
ATOM 8127 N N . PHE B 1 225 ? -28.625 4.125 -7.277 1 93.5 225 PHE B N 1
ATOM 8128 C CA . PHE B 1 225 ? -28.328 3.811 -5.879 1 93.5 225 PHE B CA 1
ATOM 8129 C C . PHE B 1 225 ? -29.453 2.973 -5.273 1 93.5 225 PHE B C 1
ATOM 8131 O O . PHE B 1 225 ? -29.188 2.055 -4.492 1 93.5 225 PHE B O 1
ATOM 8138 N N . LYS B 1 226 ? -30.609 3.279 -5.656 1 91.94 226 LYS B N 1
ATOM 8139 C CA . LYS B 1 226 ? -31.734 2.506 -5.145 1 91.94 226 LYS B CA 1
ATOM 8140 C C . LYS B 1 226 ? -31.656 1.048 -5.586 1 91.94 226 LYS B C 1
ATOM 8142 O O . LYS B 1 226 ? -32.031 0.144 -4.832 1 91.94 226 LYS B O 1
ATOM 8147 N N . SER B 1 227 ? -31.125 0.834 -6.77 1 90.31 227 SER B N 1
ATOM 8148 C CA . SER B 1 227 ? -31 -0.522 -7.289 1 90.31 227 SER B CA 1
ATOM 8149 C C . SER B 1 227 ? -29.906 -1.299 -6.551 1 90.31 227 SER B C 1
ATOM 8151 O O . SER B 1 227 ? -29.938 -2.531 -6.508 1 90.31 227 SER B O 1
ATOM 8153 N N . HIS B 1 228 ? -28.984 -0.634 -5.957 1 90.38 228 HIS B N 1
ATOM 8154 C CA . HIS B 1 228 ? -27.875 -1.289 -5.277 1 90.38 228 HIS B CA 1
ATOM 8155 C C . HIS B 1 228 ? -28.125 -1.378 -3.775 1 90.38 228 HIS B C 1
ATOM 8157 O O . HIS B 1 228 ? -27.375 -2.055 -3.061 1 90.38 228 HIS B O 1
ATOM 8163 N N . LEU B 1 229 ? -29.125 -0.688 -3.303 1 91 229 LEU B N 1
ATOM 8164 C CA . LEU B 1 229 ? -29.469 -0.726 -1.885 1 91 229 LEU B CA 1
ATOM 8165 C C . LEU B 1 229 ? -30.5 -1.812 -1.604 1 91 229 LEU B C 1
ATOM 8167 O O . LEU B 1 229 ? -31.375 -2.068 -2.43 1 91 229 LEU B O 1
ATOM 8171 N N . SER B 1 230 ? -30.297 -2.541 -0.517 1 86.06 230 SER B N 1
ATOM 8172 C CA . SER B 1 230 ? -31.281 -3.537 -0.119 1 86.06 230 SER B CA 1
ATOM 8173 C C . SER B 1 230 ? -32.625 -2.885 0.216 1 86.06 230 SER B C 1
ATOM 8175 O O . SER B 1 230 ? -33.688 -3.451 -0.061 1 86.06 230 SER B O 1
ATOM 8177 N N . ASN B 1 231 ? -32.5 -1.675 0.813 1 87.38 231 ASN B N 1
ATOM 8178 C CA . ASN B 1 231 ? -33.688 -0.841 1.103 1 87.38 231 ASN B CA 1
ATOM 8179 C C . ASN B 1 231 ? -33.562 0.514 0.408 1 87.38 231 ASN B C 1
ATOM 8181 O O . ASN B 1 231 ? -32.781 1.371 0.815 1 87.38 231 ASN B O 1
ATOM 8185 N N . PRO B 1 232 ? -34.344 0.724 -0.563 1 89.19 232 PRO B N 1
ATOM 8186 C CA . PRO B 1 232 ? -34.281 1.979 -1.316 1 89.19 232 PRO B CA 1
ATOM 8187 C C . PRO B 1 232 ? -34.5 3.205 -0.44 1 89.19 232 PRO B C 1
ATOM 8189 O O . PRO B 1 232 ? -34.062 4.305 -0.777 1 89.19 232 PRO B O 1
ATOM 8192 N N . SER B 1 233 ? -35.188 3.055 0.684 1 88.25 233 SER B N 1
ATOM 8193 C CA . SER B 1 233 ? -35.5 4.176 1.563 1 88.25 233 SER B CA 1
ATOM 8194 C C . SER B 1 233 ? -34.25 4.691 2.271 1 88.25 233 SER B C 1
ATOM 8196 O O . SER B 1 233 ? -34.281 5.762 2.883 1 88.25 233 SER B O 1
ATOM 8198 N N . ASP B 1 234 ? -33.219 3.977 2.117 1 91.44 234 ASP B N 1
ATOM 8199 C CA . ASP B 1 234 ? -31.984 4.387 2.754 1 91.44 234 ASP B CA 1
ATOM 8200 C C . ASP B 1 234 ? -31.359 5.578 2.033 1 91.44 234 ASP B C 1
ATOM 8202 O O . ASP B 1 234 ? -30.469 6.242 2.568 1 91.44 234 ASP B O 1
ATOM 8206 N N . LEU B 1 235 ? -31.797 5.863 0.829 1 94.88 235 LEU B N 1
ATOM 8207 C CA . LEU B 1 235 ? -31.359 7.051 0.106 1 94.88 235 LEU B CA 1
ATOM 8208 C C . LEU B 1 235 ? -32.188 8.273 0.516 1 94.88 235 LEU B C 1
ATOM 8210 O O . LEU B 1 235 ? -33.406 8.281 0.395 1 94.88 235 LEU B O 1
ATOM 8214 N N . LEU B 1 236 ? -31.578 9.258 1.081 1 93.06 236 LEU B N 1
ATOM 8215 C CA . LEU B 1 236 ? -32.281 10.445 1.559 1 93.06 236 LEU B CA 1
ATOM 8216 C C . LEU B 1 236 ? -32.375 11.5 0.46 1 93.06 236 LEU B C 1
ATOM 8218 O O . LEU B 1 236 ? -33.438 12.016 0.171 1 93.06 236 LEU B O 1
ATOM 8222 N N . ASP B 1 237 ? -31.172 11.867 -0.084 1 94.38 237 ASP B N 1
ATOM 8223 C CA . ASP B 1 237 ? -31.156 12.945 -1.07 1 94.38 237 ASP B CA 1
ATOM 8224 C C . ASP B 1 237 ? -29.922 12.867 -1.96 1 94.38 237 ASP B C 1
ATOM 8226 O O . ASP B 1 237 ? -28.969 12.156 -1.643 1 94.38 237 ASP B O 1
ATOM 8230 N N . VAL B 1 238 ? -30.062 13.414 -3.17 1 95.38 238 VAL B N 1
ATOM 8231 C CA . VAL B 1 238 ? -28.953 13.523 -4.117 1 95.38 238 VAL B CA 1
ATOM 8232 C C . VAL B 1 238 ? -28.781 14.977 -4.551 1 95.38 238 VAL B C 1
ATOM 8234 O O . VAL B 1 238 ? -29.734 15.602 -5.027 1 95.38 238 VAL B O 1
ATOM 8237 N N . SER B 1 239 ? -27.641 15.57 -4.277 1 94 239 SER B N 1
ATOM 8238 C CA . SER B 1 239 ? -27.344 16.938 -4.688 1 94 239 SER B CA 1
ATOM 8239 C C . SER B 1 239 ? -26.312 16.953 -5.82 1 94 239 SER B C 1
ATOM 8241 O O . SER B 1 239 ? -25.156 16.578 -5.625 1 94 239 SER B O 1
ATOM 8243 N N . LEU B 1 240 ? -26.734 17.375 -6.984 1 92.81 240 LEU B N 1
ATOM 8244 C CA . LEU B 1 240 ? -25.844 17.438 -8.141 1 92.81 240 LEU B CA 1
ATOM 8245 C C . LEU B 1 240 ? -25.125 18.781 -8.195 1 92.81 240 LEU B C 1
ATOM 8247 O O . LEU B 1 240 ? -25.703 19.828 -7.883 1 92.81 240 LEU B O 1
ATOM 8251 N N . GLN B 1 241 ? -23.875 18.766 -8.539 1 91.81 241 GLN B N 1
ATOM 8252 C CA . GLN B 1 241 ? -23.078 19.969 -8.703 1 91.81 241 GLN B CA 1
ATOM 8253 C C . GLN B 1 241 ? -22.703 20.188 -10.164 1 91.81 241 GLN B C 1
ATOM 8255 O O . GLN B 1 241 ? -22 19.375 -10.758 1 91.81 241 GLN B O 1
ATOM 8260 N N . TYR B 1 242 ? -23.219 21.266 -10.703 1 88.94 242 TYR B N 1
ATOM 8261 C CA . TYR B 1 242 ? -22.922 21.625 -12.086 1 88.94 242 TYR B CA 1
ATOM 8262 C C . TYR B 1 242 ? -21.703 22.531 -12.164 1 88.94 242 TYR B C 1
ATOM 8264 O O . TYR B 1 242 ? -21.562 23.453 -11.375 1 88.94 242 TYR B O 1
ATOM 8272 N N . PRO B 1 243 ? -20.812 22.234 -13.055 1 85.44 243 PRO B N 1
ATOM 8273 C CA . PRO B 1 243 ? -19.594 23.031 -13.156 1 85.44 243 PRO B CA 1
ATOM 8274 C C . PRO B 1 243 ? -19.859 24.469 -13.609 1 85.44 243 PRO B C 1
ATOM 8276 O O . PRO B 1 243 ? -20.281 24.688 -14.75 1 85.44 243 PRO B O 1
ATOM 8279 N N . ALA B 1 244 ? -19.734 25.453 -12.742 1 87.5 244 ALA B N 1
ATOM 8280 C CA . ALA B 1 244 ? -19.875 26.875 -13.055 1 87.5 244 ALA B CA 1
ATOM 8281 C C . ALA B 1 244 ? -18.906 27.719 -12.242 1 87.5 244 ALA B C 1
ATOM 8283 O O . ALA B 1 244 ? -19.328 28.531 -11.406 1 87.5 244 ALA B O 1
ATOM 8284 N N . PRO B 1 245 ? -17.641 27.656 -12.625 1 87.06 245 PRO B N 1
ATOM 8285 C CA . PRO B 1 245 ? -16.656 28.375 -11.805 1 87.06 245 PRO B CA 1
ATOM 8286 C C . PRO B 1 245 ? -16.75 29.891 -11.961 1 87.06 245 PRO B C 1
ATOM 8288 O O . PRO B 1 245 ? -16.359 30.625 -11.055 1 87.06 245 PRO B O 1
ATOM 8291 N N . HIS B 1 246 ? -17.281 30.375 -13.055 1 89.56 246 HIS B N 1
ATOM 8292 C CA . HIS B 1 246 ? -17.344 31.812 -13.328 1 89.56 246 HIS B CA 1
ATOM 8293 C C . HIS B 1 246 ? -18.328 32.5 -12.406 1 89.56 246 HIS B C 1
ATOM 8295 O O . HIS B 1 246 ? -18.234 33.719 -12.18 1 89.56 246 HIS B O 1
ATOM 8301 N N . ILE B 1 247 ? -19.297 31.766 -11.844 1 93.44 247 ILE B N 1
ATOM 8302 C CA . ILE B 1 247 ? -20.328 32.344 -10.992 1 93.44 247 ILE B CA 1
ATOM 8303 C C . ILE B 1 247 ? -19.719 32.844 -9.68 1 93.44 247 ILE B C 1
ATOM 8305 O O . ILE B 1 247 ? -20.203 33.812 -9.078 1 93.44 247 ILE B O 1
ATOM 8309 N N . TYR B 1 248 ? -18.625 32.25 -9.266 1 92.12 248 TYR B N 1
ATOM 8310 C CA . TYR B 1 248 ? -17.984 32.625 -8 1 92.12 248 TYR B CA 1
ATOM 8311 C C . TYR B 1 248 ? -17.438 34.031 -8.055 1 92.12 248 TYR B C 1
ATOM 8313 O O . TYR B 1 248 ? -17.469 34.75 -7.062 1 92.12 248 TYR B O 1
ATOM 8321 N N . ALA B 1 249 ? -16.984 34.375 -9.211 1 92.69 249 ALA B N 1
ATOM 8322 C CA . ALA B 1 249 ? -16.5 35.75 -9.383 1 92.69 249 ALA B CA 1
ATOM 8323 C C . ALA B 1 249 ? -17.641 36.75 -9.266 1 92.69 249 ALA B C 1
ATOM 8325 O O . ALA B 1 249 ? -17.469 37.812 -8.688 1 92.69 249 ALA B O 1
ATOM 8326 N N . LEU B 1 250 ? -18.766 36.375 -9.805 1 94.31 250 LEU B N 1
ATOM 8327 C CA . LEU B 1 250 ? -19.938 37.219 -9.734 1 94.31 250 LEU B CA 1
ATOM 8328 C C . LEU B 1 250 ? -20.422 37.375 -8.297 1 94.31 250 LEU B C 1
ATOM 8330 O O . LEU B 1 250 ? -20.812 38.469 -7.875 1 94.31 250 LEU B O 1
ATOM 8334 N N . VAL B 1 251 ? -20.359 36.281 -7.609 1 94.06 251 VAL B N 1
ATOM 8335 C CA . VAL B 1 251 ? -20.781 36.312 -6.211 1 94.06 251 VAL B CA 1
ATOM 8336 C C . VAL B 1 251 ? -19.859 37.188 -5.398 1 94.06 251 VAL B C 1
ATOM 8338 O O . VAL B 1 251 ? -20.312 37.969 -4.562 1 94.06 251 VAL B O 1
ATOM 8341 N N . SER B 1 252 ? -18.625 37.094 -5.641 1 93.56 252 SER B N 1
ATOM 8342 C CA . SER B 1 252 ? -17.656 37.906 -4.934 1 93.56 252 SER B CA 1
ATOM 8343 C C . SER B 1 252 ? -17.859 39.406 -5.246 1 93.56 252 SER B C 1
ATOM 8345 O O . SER B 1 252 ? -17.734 40.25 -4.359 1 93.56 252 SER B O 1
ATOM 8347 N N . GLU B 1 253 ? -18.141 39.688 -6.457 1 93.44 253 GLU B N 1
ATOM 8348 C CA . GLU B 1 253 ? -18.422 41.062 -6.859 1 93.44 253 GLU B CA 1
ATOM 8349 C C . GLU B 1 253 ? -19.672 41.594 -6.168 1 93.44 253 GLU B C 1
ATOM 8351 O O . GLU B 1 253 ? -19.688 42.75 -5.695 1 93.44 253 GLU B O 1
ATOM 8356 N N . ARG B 1 254 ? -20.625 40.781 -6.109 1 94.75 254 ARG B N 1
ATOM 8357 C CA . ARG B 1 254 ? -21.859 41.188 -5.438 1 94.75 254 ARG B CA 1
ATOM 8358 C C . ARG B 1 254 ? -21.609 41.469 -3.961 1 94.75 254 ARG B C 1
ATOM 8360 O O . ARG B 1 254 ? -22.125 42.438 -3.412 1 94.75 254 ARG B O 1
ATOM 8367 N N . GLU B 1 255 ? -20.906 40.594 -3.359 1 93.56 255 GLU B N 1
ATOM 8368 C CA . GLU B 1 255 ? -20.609 40.75 -1.938 1 93.56 255 GLU B CA 1
ATOM 8369 C C . GLU B 1 255 ? -19.844 42.062 -1.679 1 93.56 255 GLU B C 1
ATOM 8371 O O . GLU B 1 255 ? -20.062 42.719 -0.657 1 93.56 255 GLU B O 1
ATOM 8376 N N . ASN B 1 256 ? -18.984 42.406 -2.588 1 92.62 256 ASN B N 1
ATOM 8377 C CA . ASN B 1 256 ? -18.25 43.656 -2.461 1 92.62 256 ASN B CA 1
ATOM 8378 C C . ASN B 1 256 ? -19.172 44.844 -2.545 1 92.62 256 ASN B C 1
ATOM 8380 O O . ASN B 1 256 ? -19.016 45.812 -1.802 1 92.62 256 ASN B O 1
ATOM 8384 N N . PHE B 1 257 ? -20.109 44.812 -3.365 1 92.31 257 PHE B N 1
ATOM 8385 C CA . PHE B 1 257 ? -21.062 45.906 -3.508 1 92.31 257 PHE B CA 1
ATOM 8386 C C . PHE B 1 257 ? -22 45.938 -2.312 1 92.31 257 PHE B C 1
ATOM 8388 O O . PHE B 1 257 ? -22.438 47.031 -1.907 1 92.31 257 PHE B O 1
ATOM 8395 N N . VAL B 1 258 ? -22.281 44.781 -1.788 1 92.69 258 VAL B N 1
ATOM 8396 C CA . VAL B 1 258 ? -23.109 44.75 -0.584 1 92.69 258 VAL B CA 1
ATOM 8397 C C . VAL B 1 258 ? -22.391 45.438 0.56 1 92.69 258 VAL B C 1
ATOM 8399 O O . VAL B 1 258 ? -22.984 46.25 1.294 1 92.69 258 VAL B O 1
ATOM 8402 N N . LYS B 1 259 ? -21.172 45.219 0.667 1 91.62 259 LYS B N 1
ATOM 8403 C CA . LYS B 1 259 ? -20.375 45.844 1.715 1 91.62 259 LYS B CA 1
ATOM 8404 C C . LYS B 1 259 ? -20.297 47.344 1.495 1 91.62 259 LYS B C 1
ATOM 8406 O O . LYS B 1 259 ? -20.391 48.125 2.449 1 91.62 259 LYS B O 1
ATOM 8411 N N . LYS B 1 260 ? -20.156 47.781 0.25 1 89.94 260 LYS B N 1
ATOM 8412 C CA . LYS B 1 260 ? -20.109 49.219 -0.08 1 89.94 260 LYS B CA 1
ATOM 8413 C C . LYS B 1 260 ? -21.469 49.875 0.186 1 89.94 260 LYS B C 1
ATOM 8415 O O . LYS B 1 260 ? -21.516 51.031 0.626 1 89.94 260 LYS B O 1
ATOM 8420 N N . TYR B 1 261 ? -22.469 49.094 -0.113 1 91.44 261 TYR B N 1
ATOM 8421 C CA . TYR B 1 261 ? -23.828 49.562 0.143 1 91.44 261 TYR B CA 1
ATOM 8422 C C . TYR B 1 261 ? -24.047 49.812 1.634 1 91.44 261 TYR B C 1
ATOM 8424 O O . TYR B 1 261 ? -24.562 50.844 2.039 1 91.44 261 TYR B O 1
ATOM 8432 N N . GLU B 1 262 ? -23.609 48.875 2.43 1 90.94 262 GLU B N 1
ATOM 8433 C CA . GLU B 1 262 ? -23.75 49 3.879 1 90.94 262 GLU B CA 1
ATOM 8434 C C . GLU B 1 262 ? -22.922 50.156 4.422 1 90.94 262 GLU B C 1
ATOM 8436 O O . GLU B 1 262 ? -23.344 50.844 5.352 1 90.94 262 GLU B O 1
ATOM 8441 N N . SER B 1 263 ? -21.781 50.406 3.857 1 89.44 263 SER B N 1
ATOM 8442 C CA . SER B 1 263 ? -20.938 51.5 4.273 1 89.44 263 SER B CA 1
ATOM 8443 C C . SER B 1 263 ? -21.562 52.844 3.922 1 89.44 263 SER B C 1
ATOM 8445 O O . SER B 1 263 ? -21.406 53.812 4.664 1 89.44 263 SER B O 1
ATOM 8447 N N . ALA B 1 264 ? -22.234 52.906 2.812 1 88.81 264 ALA B N 1
ATOM 8448 C CA . ALA B 1 264 ? -22.891 54.125 2.379 1 88.81 264 ALA B CA 1
ATOM 8449 C C . ALA B 1 264 ? -24.078 54.469 3.271 1 88.81 264 ALA B C 1
ATOM 8451 O O . ALA B 1 264 ? -24.312 55.625 3.605 1 88.81 264 ALA B O 1
ATOM 8452 N N . ILE B 1 265 ? -24.734 53.438 3.602 1 89.56 265 ILE B N 1
ATOM 8453 C CA . ILE B 1 265 ? -25.891 53.625 4.469 1 89.56 265 ILE B CA 1
ATOM 8454 C C . ILE B 1 265 ? -25.438 54.094 5.844 1 89.56 265 ILE B C 1
ATOM 8456 O O . ILE B 1 265 ? -26.062 54.969 6.438 1 89.56 265 ILE B O 1
ATOM 8460 N N . GLU B 1 266 ? -24.406 53.5 6.312 1 88.44 266 GLU B N 1
ATOM 8461 C CA . GLU B 1 266 ? -23.875 53.906 7.609 1 88.44 266 GLU B CA 1
ATOM 8462 C C . GLU B 1 266 ? -23.359 55.344 7.578 1 88.44 266 GLU B C 1
ATOM 8464 O O . GLU B 1 266 ? -23.516 56.094 8.547 1 88.44 266 GLU B O 1
ATOM 8469 N N . SER B 1 267 ? -22.734 55.75 6.453 1 87.25 267 SER B N 1
ATOM 8470 C CA . SER B 1 267 ? -22.266 57.125 6.301 1 87.25 267 SER B CA 1
ATOM 8471 C C . SER B 1 267 ? -23.438 58.094 6.266 1 87.25 267 SER B C 1
ATOM 8473 O O . SER B 1 267 ? -23.328 59.219 6.793 1 87.25 267 SER B O 1
ATOM 8475 N N . TYR B 1 268 ? -24.422 57.688 5.578 1 87.38 268 TYR B N 1
ATOM 8476 C CA . TYR B 1 268 ? -25.625 58.5 5.512 1 87.38 268 TYR B CA 1
ATOM 8477 C C . TYR B 1 268 ? -26.25 58.656 6.891 1 87.38 268 TYR B C 1
ATOM 8479 O O . TYR B 1 268 ? -26.719 59.75 7.238 1 87.38 268 TYR B O 1
ATOM 8487 N N . ARG B 1 269 ? -26.188 57.625 7.633 1 85.5 269 ARG B N 1
ATOM 8488 C CA . ARG B 1 269 ? -26.766 57.656 8.977 1 85.5 269 ARG B CA 1
ATOM 8489 C C . ARG B 1 269 ? -25.953 58.594 9.891 1 85.5 269 ARG B C 1
ATOM 8491 O O . ARG B 1 269 ? -26.531 59.312 10.703 1 85.5 269 ARG B O 1
ATOM 8498 N N . ARG B 1 270 ? -24.734 58.625 9.703 1 84.62 270 ARG B N 1
ATOM 8499 C CA . ARG B 1 270 ? -23.844 59.406 10.57 1 84.62 270 ARG B CA 1
ATOM 8500 C C . ARG B 1 270 ? -23.828 60.875 10.148 1 84.62 270 ARG B C 1
ATOM 8502 O O . ARG B 1 270 ? -23.844 61.781 10.992 1 84.62 270 ARG B O 1
ATOM 8509 N N . THR B 1 271 ? -23.812 61.125 8.805 1 86.25 271 THR B N 1
ATOM 8510 C CA . THR B 1 271 ? -23.609 62.5 8.328 1 86.25 271 THR B CA 1
ATOM 8511 C C . THR B 1 271 ? -24.938 63.094 7.875 1 86.25 271 THR B C 1
ATOM 8513 O O . THR B 1 271 ? -25.031 64.312 7.715 1 86.25 271 THR B O 1
ATOM 8516 N N . LYS B 1 272 ? -25.984 62.281 7.586 1 83.12 272 LYS B N 1
ATOM 8517 C CA . LYS B 1 272 ? -27.297 62.719 7.098 1 83.12 272 LYS B CA 1
ATOM 8518 C C . LYS B 1 272 ? -27.188 63.344 5.711 1 83.12 272 LYS B C 1
ATOM 8520 O O . LYS B 1 272 ? -28.062 64.125 5.305 1 83.12 272 LYS B O 1
ATOM 8525 N N . GLU B 1 273 ? -26.062 63.188 5.098 1 84.5 273 GLU B N 1
ATOM 8526 C CA . GLU B 1 273 ? -25.859 63.594 3.711 1 84.5 273 GLU B CA 1
ATOM 8527 C C . GLU B 1 273 ? -25.672 62.375 2.797 1 84.5 273 GLU B C 1
ATOM 8529 O O . GLU B 1 273 ? -24.938 61.469 3.129 1 84.5 273 GLU B O 1
ATOM 8534 N N . LYS B 1 274 ? -26.438 62.344 1.817 1 83 274 LYS B N 1
ATOM 8535 C CA . LYS B 1 274 ? -26.344 61.25 0.882 1 83 274 LYS B CA 1
ATOM 8536 C C . LYS B 1 274 ? -24.953 61.188 0.233 1 83 274 LYS B C 1
ATOM 8538 O O . LYS B 1 274 ? -24.547 62.125 -0.432 1 83 274 LYS B O 1
ATOM 8543 N N . PRO B 1 275 ? -24.234 60.094 0.534 1 86.75 275 PRO B N 1
ATOM 8544 C CA . PRO B 1 275 ? -22.906 59.969 -0.059 1 86.75 275 PRO B CA 1
ATOM 8545 C C . PRO B 1 275 ? -22.953 59.781 -1.574 1 86.75 275 PRO B C 1
ATOM 8547 O O . PRO B 1 275 ? -23.891 59.188 -2.102 1 86.75 275 PRO B O 1
ATOM 8550 N N . THR B 1 276 ? -22.078 60.438 -2.328 1 85.81 276 THR B N 1
ATOM 8551 C CA . THR B 1 276 ? -22.016 60.312 -3.781 1 85.81 276 THR B CA 1
ATOM 8552 C C . THR B 1 276 ? -20.75 59.562 -4.219 1 85.81 276 THR B C 1
ATOM 8554 O O . THR B 1 276 ? -19.734 59.594 -3.52 1 85.81 276 THR B O 1
ATOM 8557 N N . THR B 1 277 ? -20.859 58.625 -5.086 1 83.75 277 THR B N 1
ATOM 8558 C CA . THR B 1 277 ? -19.719 57.875 -5.637 1 83.75 277 THR B CA 1
ATOM 8559 C C . THR B 1 277 ? -19.547 58.188 -7.125 1 83.75 277 THR B C 1
ATOM 8561 O O . THR B 1 277 ? -20.531 58.375 -7.84 1 83.75 277 THR B O 1
ATOM 8564 N N . LYS B 1 278 ? -18.344 58.375 -7.523 1 80.38 278 LYS B N 1
ATOM 8565 C CA . LYS B 1 278 ? -18.047 58.594 -8.938 1 80.38 278 LYS B CA 1
ATOM 8566 C C . LYS B 1 278 ? -17.859 57.25 -9.672 1 80.38 278 LYS B C 1
ATOM 8568 O O . LYS B 1 278 ? -17.172 56.375 -9.18 1 80.38 278 LYS B O 1
ATOM 8573 N N . ILE B 1 279 ? -18.578 56.938 -10.656 1 75.44 279 ILE B N 1
ATOM 8574 C CA . ILE B 1 279 ? -18.656 55.656 -11.367 1 75.44 279 ILE B CA 1
ATOM 8575 C C . ILE B 1 279 ? -17.422 55.469 -12.234 1 75.44 279 ILE B C 1
ATOM 8577 O O . ILE B 1 279 ? -17.172 54.375 -12.727 1 75.44 279 ILE B O 1
ATOM 8581 N N . GLY B 1 280 ? -16.469 56.406 -12.406 1 64.81 280 GLY B N 1
ATOM 8582 C CA . GLY B 1 280 ? -15.344 56.25 -13.32 1 64.81 280 GLY B CA 1
ATOM 8583 C C . GLY B 1 280 ? -14.242 55.375 -12.766 1 64.81 280 GLY B C 1
ATOM 8584 O O . GLY B 1 280 ? -14.453 54.656 -11.797 1 64.81 280 GLY B O 1
ATOM 8585 N N . PHE B 1 281 ? -13.117 55.344 -13.406 1 71.25 281 PHE B N 1
ATOM 8586 C CA . PHE B 1 281 ? -11.953 54.531 -13.086 1 71.25 281 PHE B CA 1
ATOM 8587 C C . PHE B 1 281 ? -11.438 54.844 -11.688 1 71.25 281 PHE B C 1
ATOM 8589 O O . PHE B 1 281 ? -11.156 56 -11.375 1 71.25 281 PHE B O 1
ATOM 8596 N N . LEU B 1 282 ? -11.352 53.969 -10.789 1 67.06 282 LEU B N 1
ATOM 8597 C CA . LEU B 1 282 ? -10.82 54.031 -9.43 1 67.06 282 LEU B CA 1
ATOM 8598 C C . LEU B 1 282 ? -11.633 54.969 -8.562 1 67.06 282 LEU B C 1
ATOM 8600 O O . LEU B 1 282 ? -11.141 55.469 -7.539 1 67.06 282 LEU B O 1
ATOM 8604 N N . GLY B 1 283 ? -13.031 55.406 -8.922 1 64.38 283 GLY B N 1
ATOM 8605 C CA . GLY B 1 283 ? -13.906 56.281 -8.141 1 64.38 283 GLY B CA 1
ATOM 8606 C C . GLY B 1 283 ? -13.539 57.75 -8.242 1 64.38 283 GLY B C 1
ATOM 8607 O O . GLY B 1 283 ? -14.086 58.562 -7.52 1 64.38 283 GLY B O 1
ATOM 8608 N N . CYS B 1 284 ? -12.469 58.094 -9.031 1 66.69 284 CYS B N 1
ATOM 8609 C CA . CYS B 1 284 ? -11.992 59.469 -9.039 1 66.69 284 CYS B CA 1
ATOM 8610 C C . CYS B 1 284 ? -12.555 60.219 -10.227 1 66.69 284 CYS B C 1
ATOM 8612 O O . CYS B 1 284 ? -12.57 61.469 -10.227 1 66.69 284 CYS B O 1
ATOM 8614 N N . PHE B 1 285 ? -12.898 59.375 -11.297 1 69.31 285 PHE B N 1
ATOM 8615 C CA . PHE B 1 285 ? -13.352 60.062 -12.5 1 69.31 285 PHE B CA 1
ATOM 8616 C C . PHE B 1 285 ? -14.758 59.625 -12.883 1 69.31 285 PHE B C 1
ATOM 8618 O O . PHE B 1 285 ? -15.234 58.594 -12.414 1 69.31 285 PHE B O 1
ATOM 8625 N N . GLY B 1 286 ? -15.586 60.531 -13.391 1 70.44 286 GLY B N 1
ATOM 8626 C CA . GLY B 1 286 ? -16.859 60.156 -14 1 70.44 286 GLY B CA 1
ATOM 8627 C C . GLY B 1 286 ? -18.047 60.844 -13.359 1 70.44 286 GLY B C 1
ATOM 8628 O O . GLY B 1 286 ? -17.875 61.75 -12.531 1 70.44 286 GLY B O 1
ATOM 8629 N N . GLU B 1 287 ? -19.203 60.469 -13.758 1 79.19 287 GLU B N 1
ATOM 8630 C CA . GLU B 1 287 ? -20.469 61.062 -13.305 1 79.19 287 GLU B CA 1
ATOM 8631 C C . GLU B 1 287 ? -20.75 60.719 -11.844 1 79.19 287 GLU B C 1
ATOM 8633 O O . GLU B 1 287 ? -20.5 59.594 -11.406 1 79.19 287 GLU B O 1
ATOM 8638 N N . GLU B 1 288 ? -20.969 61.719 -11 1 82.62 288 GLU B N 1
ATOM 8639 C CA . GLU B 1 288 ? -21.297 61.531 -9.586 1 82.62 288 GLU B CA 1
ATOM 8640 C C . GLU B 1 288 ? -22.734 61.031 -9.414 1 82.62 288 GLU B C 1
ATOM 8642 O O . GLU B 1 288 ? -23.672 61.625 -9.922 1 82.62 288 GLU B O 1
ATOM 8647 N N . LYS B 1 289 ? -22.875 59.938 -8.984 1 85.69 289 LYS B N 1
ATOM 8648 C CA . LYS B 1 289 ? -24.188 59.344 -8.695 1 85.69 289 LYS B CA 1
ATOM 8649 C C . LYS B 1 289 ? -24.359 59.062 -7.207 1 85.69 289 LYS B C 1
ATOM 8651 O O . LYS B 1 289 ? -23.375 59 -6.469 1 85.69 289 LYS B O 1
ATOM 8656 N N . ASP B 1 290 ? -25.656 59.031 -6.805 1 88.19 290 ASP B N 1
ATOM 8657 C CA . ASP B 1 290 ? -25.953 58.625 -5.426 1 88.19 290 ASP B CA 1
ATOM 8658 C C . ASP B 1 290 ? -25.453 57.219 -5.129 1 88.19 290 ASP B C 1
ATOM 8660 O O . ASP B 1 290 ? -25.828 56.281 -5.812 1 88.19 290 ASP B O 1
ATOM 8664 N N . SER B 1 291 ? -24.594 57.125 -4.141 1 88.69 291 SER B N 1
ATOM 8665 C CA . SER B 1 291 ? -23.938 55.844 -3.818 1 88.69 291 SER B CA 1
ATOM 8666 C C . SER B 1 291 ? -24.969 54.781 -3.445 1 88.69 291 SER B C 1
ATOM 8668 O O . SER B 1 291 ? -24.844 53.625 -3.859 1 88.69 291 SER B O 1
ATOM 8670 N N . ILE B 1 292 ? -25.938 55.031 -2.656 1 89.62 292 ILE B N 1
ATOM 8671 C CA . ILE B 1 292 ? -26.906 54.062 -2.154 1 89.62 292 ILE B CA 1
ATOM 8672 C C . ILE B 1 292 ? -27.719 53.5 -3.316 1 89.62 292 ILE B C 1
ATOM 8674 O O . ILE B 1 292 ? -27.859 52.281 -3.449 1 89.62 292 ILE B O 1
ATOM 8678 N N . ASP B 1 293 ? -28.234 54.438 -4.16 1 88.94 293 ASP B N 1
ATOM 8679 C CA . ASP B 1 293 ? -29.047 54 -5.293 1 88.94 293 ASP B CA 1
ATOM 8680 C C . ASP B 1 293 ? -28.188 53.219 -6.312 1 88.94 293 ASP B C 1
ATOM 8682 O O . ASP B 1 293 ? -28.641 52.25 -6.891 1 88.94 293 ASP B O 1
ATOM 8686 N N . TYR B 1 294 ? -27.016 53.719 -6.422 1 90.31 294 TYR B N 1
ATOM 8687 C CA . TYR B 1 294 ? -26.125 53.094 -7.387 1 90.31 294 TYR B CA 1
ATOM 8688 C C . TYR B 1 294 ? -25.75 51.688 -6.949 1 90.31 294 TYR B C 1
ATOM 8690 O O . TYR B 1 294 ? -25.812 50.75 -7.746 1 90.31 294 TYR B O 1
ATOM 8698 N N . PHE B 1 295 ? -25.344 51.5 -5.727 1 92.38 295 PHE B N 1
ATOM 8699 C CA . PHE B 1 295 ? -24.938 50.219 -5.234 1 92.38 295 PHE B CA 1
ATOM 8700 C C . PHE B 1 295 ? -26.125 49.25 -5.188 1 92.38 295 PHE B C 1
ATOM 8702 O O . PHE B 1 295 ? -25.969 48.062 -5.461 1 92.38 295 PHE B O 1
ATOM 8709 N N . GLN B 1 296 ? -27.25 49.656 -4.848 1 91.44 296 GLN B N 1
ATOM 8710 C CA . GLN B 1 296 ? -28.453 48.844 -4.848 1 91.44 296 GLN B CA 1
ATOM 8711 C C . GLN B 1 296 ? -28.766 48.344 -6.254 1 91.44 296 GLN B C 1
ATOM 8713 O O . GLN B 1 296 ? -29.156 47.188 -6.434 1 91.44 296 GLN B O 1
ATOM 8718 N N . GLU B 1 297 ? -28.688 49.219 -7.199 1 92.19 297 GLU B N 1
ATOM 8719 C CA . GLU B 1 297 ? -28.922 48.844 -8.586 1 92.19 297 GLU B CA 1
ATOM 8720 C C . GLU B 1 297 ? -27.938 47.781 -9.039 1 92.19 297 GLU B C 1
ATOM 8722 O O . GLU B 1 297 ? -28.312 46.812 -9.727 1 92.19 297 GLU B O 1
ATOM 8727 N N . LYS B 1 298 ? -26.703 48 -8.656 1 92.88 298 LYS B N 1
ATOM 8728 C CA . LYS B 1 298 ? -25.672 47.031 -9.031 1 92.88 298 LYS B CA 1
ATOM 8729 C C . LYS B 1 298 ? -25.906 45.688 -8.359 1 92.88 298 LYS B C 1
ATOM 8731 O O . LYS B 1 298 ? -25.672 44.625 -8.961 1 92.88 298 LYS B O 1
ATOM 8736 N N . ILE B 1 299 ? -26.281 45.625 -7.066 1 94.94 299 ILE B N 1
ATOM 8737 C CA . ILE B 1 299 ? -26.594 44.406 -6.332 1 94.94 299 ILE B CA 1
ATOM 8738 C C . ILE B 1 299 ? -27.734 43.656 -7.02 1 94.94 299 ILE B C 1
ATOM 8740 O O . ILE B 1 299 ? -27.672 42.438 -7.195 1 94.94 299 ILE B O 1
ATOM 8744 N N . ASP B 1 300 ? -28.75 44.406 -7.445 1 93.94 300 ASP B N 1
ATOM 8745 C CA . ASP B 1 300 ? -29.906 43.812 -8.109 1 93.94 300 ASP B CA 1
ATOM 8746 C C . ASP B 1 300 ? -29.516 43.25 -9.469 1 93.94 300 ASP B C 1
ATOM 8748 O O . ASP B 1 300 ? -29.969 42.156 -9.844 1 93.94 300 ASP B O 1
ATOM 8752 N N . GLU B 1 301 ? -28.719 43.969 -10.164 1 95.5 301 GLU B N 1
ATOM 8753 C CA . GLU B 1 301 ? -28.25 43.531 -11.469 1 95.5 301 GLU B CA 1
ATOM 8754 C C . GLU B 1 301 ? -27.438 42.25 -11.336 1 95.5 301 GLU B C 1
ATOM 8756 O O . GLU B 1 301 ? -27.625 41.281 -12.102 1 95.5 301 GLU B O 1
ATOM 8761 N N . LEU B 1 302 ? -26.531 42.281 -10.383 1 96 302 LEU B N 1
ATOM 8762 C CA . LEU B 1 302 ? -25.672 41.125 -10.18 1 96 302 LEU B CA 1
ATOM 8763 C C . LEU B 1 302 ? -26.484 39.938 -9.672 1 96 302 LEU B C 1
ATOM 8765 O O . LEU B 1 302 ? -26.188 38.781 -10.023 1 96 302 LEU B O 1
ATOM 8769 N N . THR B 1 303 ? -27.469 40.094 -8.812 1 94.88 303 THR B N 1
ATOM 8770 C CA . THR B 1 303 ? -28.328 39.031 -8.336 1 94.88 303 THR B CA 1
ATOM 8771 C C . THR B 1 303 ? -29.062 38.344 -9.5 1 94.88 303 THR B C 1
ATOM 8773 O O . THR B 1 303 ? -29.141 37.125 -9.578 1 94.88 303 THR B O 1
ATOM 8776 N N . LYS B 1 304 ? -29.562 39.188 -10.406 1 94.81 304 LYS B N 1
ATOM 8777 C CA . LYS B 1 304 ? -30.25 38.688 -11.578 1 94.81 304 LYS B CA 1
ATOM 8778 C C . LYS B 1 304 ? -29.297 37.906 -12.492 1 94.81 304 LYS B C 1
ATOM 8780 O O . LYS B 1 304 ? -29.641 36.875 -13.039 1 94.81 304 LYS B O 1
ATOM 8785 N N . LYS B 1 305 ? -28.172 38.5 -12.602 1 95.19 305 LYS B N 1
ATOM 8786 C CA . LYS B 1 305 ? -27.172 37.844 -13.445 1 95.19 305 LYS B CA 1
ATOM 8787 C C . LYS B 1 305 ? -26.75 36.5 -12.859 1 95.19 305 LYS B C 1
ATOM 8789 O O . LYS B 1 305 ? -26.578 35.531 -13.602 1 95.19 305 LYS B O 1
ATOM 8794 N N . ILE B 1 306 ? -26.531 36.406 -11.562 1 95.25 306 ILE B N 1
ATOM 8795 C CA . ILE B 1 306 ? -26.141 35.156 -10.883 1 95.25 306 ILE B CA 1
ATOM 8796 C C . ILE B 1 306 ? -27.25 34.125 -11.055 1 95.25 306 ILE B C 1
ATOM 8798 O O . ILE B 1 306 ? -26.969 32.969 -11.359 1 95.25 306 ILE B O 1
ATOM 8802 N N . GLU B 1 307 ? -28.469 34.469 -10.898 1 92.69 307 GLU B N 1
ATOM 8803 C CA . GLU B 1 307 ? -29.594 33.562 -11.055 1 92.69 307 GLU B CA 1
ATOM 8804 C C . GLU B 1 307 ? -29.703 33.062 -12.484 1 92.69 307 GLU B C 1
ATOM 8806 O O . GLU B 1 307 ? -30 31.875 -12.711 1 92.69 307 GLU B O 1
ATOM 8811 N N . TYR B 1 308 ? -29.406 33.969 -13.398 1 92.62 308 TYR B N 1
ATOM 8812 C CA . TYR B 1 308 ? -29.438 33.594 -14.805 1 92.62 308 TYR B CA 1
ATOM 8813 C C . TYR B 1 308 ? -28.344 32.594 -15.125 1 92.62 308 TYR B C 1
ATOM 8815 O O . TYR B 1 308 ? -28.594 31.562 -15.766 1 92.62 308 TYR B O 1
ATOM 8823 N N . GLU B 1 309 ? -27.188 32.938 -14.703 1 92.31 309 GLU B N 1
ATOM 8824 C CA . GLU B 1 309 ? -26.062 32.062 -14.969 1 92.31 309 GLU B CA 1
ATOM 8825 C C . GLU B 1 309 ? -26.219 30.703 -14.273 1 92.31 309 GLU B C 1
ATOM 8827 O O . GLU B 1 309 ? -25.781 29.672 -14.789 1 92.31 309 GLU B O 1
ATOM 8832 N N . ARG B 1 310 ? -26.75 30.703 -13.133 1 90.62 310 ARG B N 1
ATOM 8833 C CA . ARG B 1 310 ? -27.016 29.469 -12.406 1 90.62 310 ARG B CA 1
ATOM 8834 C C . ARG B 1 310 ? -28.016 28.594 -13.172 1 90.62 310 ARG B C 1
ATOM 8836 O O . ARG B 1 310 ? -27.781 27.391 -13.328 1 90.62 310 ARG B O 1
ATOM 8843 N N . ALA B 1 311 ? -29.094 29.156 -13.648 1 88.69 311 ALA B N 1
ATOM 8844 C CA . ALA B 1 311 ? -30.109 28.438 -14.406 1 88.69 311 ALA B CA 1
ATOM 8845 C C . ALA B 1 311 ? -29.547 27.891 -15.711 1 88.69 311 ALA B C 1
ATOM 8847 O O . ALA B 1 311 ? -29.875 26.766 -16.125 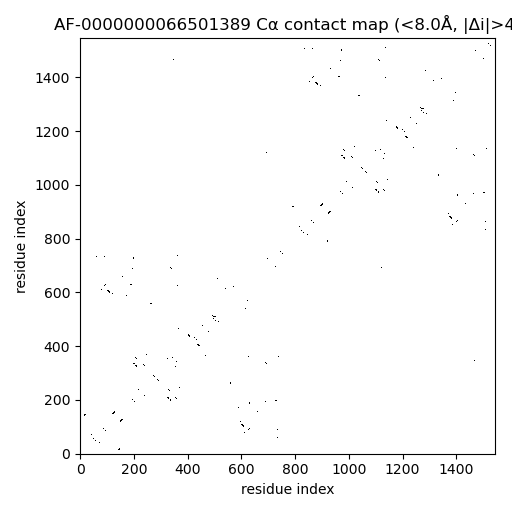1 88.69 311 ALA B O 1
ATOM 8848 N N . GLU B 1 312 ? -28.688 28.672 -16.266 1 88.12 312 GLU B N 1
ATOM 8849 C CA . GLU B 1 312 ? -28.062 28.234 -17.5 1 88.12 312 GLU B CA 1
ATOM 8850 C C . GLU B 1 312 ? -27.125 27.062 -17.266 1 88.12 312 GLU B C 1
ATOM 8852 O O . GLU B 1 312 ? -27.047 26.156 -18.094 1 88.12 312 GLU B O 1
ATOM 8857 N N . ALA B 1 313 ? -26.469 27.125 -16.188 1 86.75 313 ALA B N 1
ATOM 8858 C CA . ALA B 1 313 ? -25.547 26.047 -15.852 1 86.75 313 ALA B CA 1
ATOM 8859 C C . ALA B 1 313 ? -26.297 24.75 -15.586 1 86.75 313 ALA B C 1
ATOM 8861 O O . ALA B 1 313 ? -25.812 23.656 -15.906 1 86.75 313 ALA B O 1
ATOM 8862 N N . GLU B 1 314 ? -27.422 24.781 -15.062 1 86.06 314 GLU B N 1
ATOM 8863 C CA . GLU B 1 314 ? -28.219 23.594 -14.719 1 86.06 314 GLU B CA 1
ATOM 8864 C C . GLU B 1 314 ? -28.938 23.047 -15.945 1 86.06 314 GLU B C 1
ATOM 8866 O O . GLU B 1 314 ? -28.859 21.859 -16.25 1 86.06 314 GLU B O 1
ATOM 8871 N N . THR B 1 315 ? -29.625 23.938 -16.703 1 81.75 315 THR B N 1
ATOM 8872 C CA . THR B 1 315 ? -30.422 23.516 -17.828 1 81.75 315 THR B CA 1
ATOM 8873 C C . THR B 1 315 ? -29.562 23.312 -19.078 1 81.75 315 THR B C 1
ATOM 8875 O O . THR B 1 315 ? -29.797 22.406 -19.875 1 81.75 315 THR B O 1
ATOM 8878 N N . GLY B 1 316 ? -28.562 24.141 -19.266 1 79.38 316 GLY B N 1
ATOM 8879 C CA . GLY B 1 316 ? -27.734 24.094 -20.453 1 79.38 316 GLY B CA 1
ATOM 8880 C C . GLY B 1 316 ? -26.609 23.078 -20.344 1 79.38 316 GLY B C 1
ATOM 8881 O O . GLY B 1 316 ? -25.906 22.828 -21.328 1 79.38 316 GLY B O 1
ATOM 8882 N N . TYR B 1 317 ? -26.531 22.484 -19.234 1 80.69 317 TYR B N 1
ATOM 8883 C CA . TYR B 1 317 ? -25.422 21.562 -19.016 1 80.69 317 TYR B CA 1
ATOM 8884 C C . TYR B 1 317 ? -25.484 20.391 -19.984 1 80.69 317 TYR B C 1
ATOM 8886 O O . TYR B 1 317 ? -24.484 20.047 -20.625 1 80.69 317 TYR B O 1
ATOM 8894 N N . TYR B 1 318 ? -26.594 19.75 -20.141 1 79.88 318 TYR B N 1
ATOM 8895 C CA . TYR B 1 318 ? -26.766 18.531 -20.906 1 79.88 318 TYR B CA 1
ATOM 8896 C C . TYR B 1 318 ? -26.594 18.781 -22.406 1 79.88 318 TYR B C 1
ATOM 8898 O O . TYR B 1 318 ? -26.094 17.922 -23.125 1 79.88 318 TYR B O 1
ATOM 8906 N N . ILE B 1 319 ? -26.906 20.062 -22.797 1 77.31 319 ILE B N 1
ATOM 8907 C CA . ILE B 1 319 ? -26.75 20.422 -24.203 1 77.31 319 ILE B CA 1
ATOM 8908 C C . ILE B 1 319 ? -25.281 20.688 -24.516 1 77.31 319 ILE B C 1
ATOM 8910 O O . ILE B 1 319 ? -24.75 20.219 -25.516 1 77.31 319 ILE B O 1
ATOM 8914 N N . LYS B 1 320 ? -24.688 21.359 -23.625 1 79.31 320 LYS B N 1
ATOM 8915 C CA . LYS B 1 320 ? -23.297 21.781 -23.828 1 79.31 320 LYS B CA 1
ATOM 8916 C C . LYS B 1 320 ? -22.344 20.594 -23.688 1 79.31 320 LYS B C 1
ATOM 8918 O O . LYS B 1 320 ? -21.312 20.547 -24.375 1 79.31 320 LYS B O 1
ATOM 8923 N N . ASN B 1 321 ? -22.719 19.672 -22.797 1 80.25 321 ASN B N 1
ATOM 8924 C CA . ASN B 1 321 ? -21.828 18.547 -22.531 1 80.25 321 ASN B CA 1
ATOM 8925 C C . ASN B 1 321 ? -22.375 17.25 -23.125 1 80.25 321 ASN B C 1
ATOM 8927 O O . ASN B 1 321 ? -22.094 16.156 -22.609 1 80.25 321 ASN B O 1
ATOM 8931 N N . ALA B 1 322 ? -23.078 17.328 -24.156 1 74.5 322 ALA B N 1
ATOM 8932 C CA . ALA B 1 322 ? -23.672 16.172 -24.812 1 74.5 322 ALA B CA 1
ATOM 8933 C C . ALA B 1 322 ? -22.609 15.211 -25.328 1 74.5 322 ALA B C 1
ATOM 8935 O O . ALA B 1 322 ? -22.797 13.992 -25.312 1 74.5 322 ALA B O 1
ATOM 8936 N N . ASN B 1 323 ? -21.469 15.734 -25.625 1 76.69 323 ASN B N 1
ATOM 8937 C CA . ASN B 1 323 ? -20.438 14.898 -26.219 1 76.69 323 ASN B CA 1
ATOM 8938 C C . ASN B 1 323 ? -19.406 14.453 -25.172 1 76.69 323 ASN B C 1
ATOM 8940 O O . ASN B 1 323 ? -18.469 13.719 -25.484 1 76.69 323 ASN B O 1
ATOM 8944 N N . SER B 1 324 ? -19.672 14.922 -23.969 1 80.56 324 SER B N 1
ATOM 8945 C CA . SER B 1 324 ? -18.719 14.531 -22.953 1 80.56 324 SER B CA 1
ATOM 8946 C C . SER B 1 324 ? -19.141 13.258 -22.234 1 80.56 324 SER B C 1
ATOM 8948 O O . SER B 1 324 ? -20.344 13.047 -22 1 80.56 324 SER B O 1
ATOM 8950 N N . ASN B 1 325 ? -18.172 12.352 -22.031 1 79.62 325 ASN B N 1
ATOM 8951 C CA . ASN B 1 325 ? -18.469 11.102 -21.359 1 79.62 325 ASN B CA 1
ATOM 8952 C C . ASN B 1 325 ? -18.422 11.25 -19.844 1 79.62 325 ASN B C 1
ATOM 8954 O O . ASN B 1 325 ? -18.906 10.383 -19.109 1 79.62 325 ASN B O 1
ATOM 8958 N N . VAL B 1 326 ? -17.891 12.352 -19.406 1 81.69 326 VAL B N 1
ATOM 8959 C CA . VAL B 1 326 ? -17.734 12.539 -17.969 1 81.69 326 VAL B CA 1
ATOM 8960 C C . VAL B 1 326 ? -18.578 13.727 -17.5 1 81.69 326 VAL B C 1
ATOM 8962 O O . VAL B 1 326 ? -18.547 14.797 -18.125 1 81.69 326 VAL B O 1
ATOM 8965 N N . GLY B 1 327 ? -19.438 13.438 -16.578 1 81.81 327 GLY B N 1
ATOM 8966 C CA . GLY B 1 327 ? -20.281 14.484 -16 1 81.81 327 GLY B CA 1
ATOM 8967 C C . GLY B 1 327 ? -19.625 15.18 -14.82 1 81.81 327 GLY B C 1
ATOM 8968 O O . GLY B 1 327 ? -18.406 15.234 -14.719 1 81.81 327 GLY B O 1
ATOM 8969 N N . GLY B 1 328 ? -20.391 15.797 -13.984 1 87.38 328 GLY B N 1
ATOM 8970 C CA . GLY B 1 328 ? -19.906 16.562 -12.852 1 87.38 328 GLY B CA 1
ATOM 8971 C C . GLY B 1 328 ? -19.812 15.758 -11.57 1 87.38 328 GLY B C 1
ATOM 8972 O O . GLY B 1 328 ? -19.516 14.562 -11.609 1 87.38 328 GLY B O 1
ATOM 8973 N N . SER B 1 329 ? -19.812 16.359 -10.469 1 93.12 329 SER B N 1
ATOM 8974 C CA . SER B 1 329 ? -19.734 15.766 -9.141 1 93.12 329 SER B CA 1
ATOM 8975 C C . SER B 1 329 ? -21.094 15.797 -8.438 1 93.12 329 SER B C 1
ATOM 8977 O O . SER B 1 329 ? -22 16.5 -8.875 1 93.12 329 SER B O 1
ATOM 8979 N N . SER B 1 330 ? -21.234 14.961 -7.492 1 95.12 330 SER B N 1
ATOM 8980 C CA . SER B 1 330 ? -22.5 14.906 -6.762 1 95.12 330 SER B CA 1
ATOM 8981 C C . SER B 1 330 ? -22.281 14.5 -5.309 1 95.12 330 SER B C 1
ATOM 8983 O O . SER B 1 330 ? -21.25 13.914 -4.973 1 95.12 330 SER B O 1
ATOM 8985 N N . PHE B 1 331 ? -23.188 15.023 -4.422 1 96.69 331 PHE B N 1
ATOM 8986 C CA . PHE B 1 331 ? -23.266 14.555 -3.043 1 96.69 331 PHE B CA 1
ATOM 8987 C C . PHE B 1 331 ? -24.5 13.68 -2.838 1 96.69 331 PHE B C 1
ATOM 8989 O O . PHE B 1 331 ? -25.609 14.07 -3.193 1 96.69 331 PHE B O 1
ATOM 8996 N N . VAL B 1 332 ? -24.266 12.461 -2.404 1 96.75 332 VAL B N 1
ATOM 8997 C CA . VAL B 1 332 ? -25.375 11.547 -2.133 1 96.75 332 VAL B CA 1
ATOM 8998 C C . VAL B 1 332 ? -25.531 11.352 -0.625 1 96.75 332 VAL B C 1
ATOM 9000 O O . VAL B 1 332 ? -24.578 10.961 0.056 1 96.75 332 VAL B O 1
ATOM 9003 N N . ILE B 1 333 ? -26.656 11.656 -0.089 1 96.19 333 ILE B N 1
ATOM 9004 C CA . ILE B 1 333 ? -26.938 11.602 1.343 1 96.19 333 ILE B CA 1
ATOM 9005 C C . ILE B 1 333 ? -27.812 10.391 1.659 1 96.19 333 ILE B C 1
ATOM 9007 O O . ILE B 1 333 ? -28.797 10.141 0.977 1 96.19 333 ILE B O 1
ATOM 9011 N N . PHE B 1 334 ? -27.453 9.648 2.637 1 95.06 334 PHE B N 1
ATOM 9012 C CA . PHE B 1 334 ? -28.188 8.461 3.07 1 95.06 334 PHE B CA 1
ATOM 9013 C C . PHE B 1 334 ? -28.75 8.656 4.473 1 95.06 334 PHE B C 1
ATOM 9015 O O . PHE B 1 334 ? -28.391 9.609 5.168 1 95.06 334 PHE B O 1
ATOM 9022 N N . ASN B 1 335 ? -29.625 7.773 4.879 1 91.12 335 ASN B N 1
ATOM 9023 C CA . ASN B 1 335 ? -30.219 7.832 6.207 1 91.12 335 ASN B CA 1
ATOM 9024 C C . ASN B 1 335 ? -29.484 6.926 7.191 1 91.12 335 ASN B C 1
ATOM 9026 O O . ASN B 1 335 ? -29.797 6.914 8.383 1 91.12 335 ASN B O 1
ATOM 9030 N N . GLN B 1 336 ? -28.562 6.164 6.609 1 91.62 336 GLN B N 1
ATOM 9031 C CA . GLN B 1 336 ? -27.797 5.227 7.43 1 91.62 336 GLN B CA 1
ATOM 9032 C C . GLN B 1 336 ? -26.297 5.449 7.277 1 91.62 336 GLN B C 1
ATOM 9034 O O . GLN B 1 336 ? -25.797 5.578 6.16 1 91.62 336 GLN B O 1
ATOM 9039 N N . ARG B 1 337 ? -25.625 5.426 8.414 1 92.06 337 ARG B N 1
ATOM 9040 C CA . ARG B 1 337 ? -24.172 5.582 8.391 1 92.06 337 ARG B CA 1
ATOM 9041 C C . ARG B 1 337 ? -23.5 4.375 7.738 1 92.06 337 ARG B C 1
ATOM 9043 O O . ARG B 1 337 ? -22.484 4.52 7.055 1 92.06 337 ARG B O 1
ATOM 9050 N N . LYS B 1 338 ? -24.094 3.209 7.945 1 91.19 338 LYS B N 1
ATOM 9051 C CA . LYS B 1 338 ? -23.516 1.965 7.434 1 91.19 338 LYS B CA 1
ATOM 9052 C C . LYS B 1 338 ? -23.453 1.98 5.91 1 91.19 338 LYS B C 1
ATOM 9054 O O . LYS B 1 338 ? -22.484 1.501 5.32 1 91.19 338 LYS B O 1
ATOM 9059 N N . VAL B 1 339 ? -24.453 2.574 5.266 1 92.5 339 VAL B N 1
ATOM 9060 C CA . VAL B 1 339 ? -24.547 2.578 3.809 1 92.5 339 VAL B CA 1
ATOM 9061 C C . VAL B 1 339 ? -23.406 3.416 3.219 1 92.5 339 VAL B C 1
ATOM 9063 O O . VAL B 1 339 ? -22.828 3.049 2.193 1 92.5 339 VAL B O 1
ATOM 9066 N N . GLN B 1 340 ? -23.109 4.535 3.9 1 94.06 340 GLN B N 1
ATOM 9067 C CA . GLN B 1 340 ? -22 5.352 3.436 1 94.06 340 GLN B CA 1
ATOM 9068 C C . GLN B 1 340 ? -20.703 4.551 3.426 1 94.06 340 GLN B C 1
ATOM 9070 O O . GLN B 1 340 ? -19.938 4.598 2.455 1 94.06 340 GLN B O 1
ATOM 9075 N N . LYS B 1 341 ? -20.469 3.873 4.586 1 93.12 341 LYS B N 1
ATOM 9076 C CA . LYS B 1 341 ? -19.25 3.1 4.723 1 93.12 341 LYS B CA 1
ATOM 9077 C C . LYS B 1 341 ? -19.156 1.999 3.668 1 93.12 341 LYS B C 1
ATOM 9079 O O . LYS B 1 341 ? -18.094 1.744 3.111 1 93.12 341 LYS B O 1
ATOM 9084 N N . GLU B 1 342 ? -20.25 1.408 3.365 1 92.19 342 GLU B N 1
ATOM 9085 C CA . GLU B 1 342 ? -20.297 0.339 2.371 1 92.19 342 GLU B CA 1
ATOM 9086 C C . GLU B 1 342 ? -20.031 0.874 0.97 1 92.19 342 GLU B C 1
ATOM 9088 O O . GLU B 1 342 ? -19.234 0.294 0.226 1 92.19 342 GLU B O 1
ATOM 9093 N N . MET B 1 343 ? -20.609 1.971 0.653 1 91.69 343 MET B N 1
ATOM 9094 C CA . MET B 1 343 ? -20.531 2.492 -0.709 1 91.69 343 MET B CA 1
ATOM 9095 C C . MET B 1 343 ? -19.141 3.016 -1.021 1 91.69 343 MET B C 1
ATOM 9097 O O . MET B 1 343 ? -18.656 2.898 -2.154 1 91.69 343 MET B O 1
ATOM 9101 N N . VAL B 1 344 ? -18.516 3.605 -0.045 1 92.56 344 VAL B N 1
ATOM 9102 C CA . VAL B 1 344 ? -17.188 4.18 -0.294 1 92.56 344 VAL B CA 1
ATOM 9103 C C . VAL B 1 344 ? -16.156 3.061 -0.413 1 92.56 344 VAL B C 1
ATOM 9105 O O . VAL B 1 344 ? -15.203 3.17 -1.188 1 92.56 344 VAL B O 1
ATOM 9108 N N . GLN B 1 345 ? -16.312 1.987 0.315 1 90.5 345 GLN B N 1
ATOM 9109 C CA . GLN B 1 345 ? -15.312 0.93 0.362 1 90.5 345 GLN B CA 1
ATOM 9110 C C . GLN B 1 345 ? -15.516 -0.072 -0.771 1 90.5 345 GLN B C 1
ATOM 9112 O O . GLN B 1 345 ? -14.609 -0.838 -1.098 1 90.5 345 GLN B O 1
ATOM 9117 N N . THR B 1 346 ? -16.656 -0.104 -1.386 1 89.81 346 THR B N 1
ATOM 9118 C CA . THR B 1 346 ? -16.938 -1.057 -2.453 1 89.81 346 THR B CA 1
ATOM 9119 C C . THR B 1 346 ? -16.766 -0.404 -3.822 1 89.81 346 THR B C 1
ATOM 9121 O O . THR B 1 346 ? -16.844 0.819 -3.947 1 89.81 346 THR B O 1
ATOM 9124 N N . ILE B 1 347 ? -16.547 -1.185 -4.82 1 88.88 347 ILE B N 1
ATOM 9125 C CA . ILE B 1 347 ? -16.344 -0.699 -6.184 1 88.88 347 ILE B CA 1
ATOM 9126 C C . ILE B 1 347 ? -17.656 -0.811 -6.961 1 88.88 347 ILE B C 1
ATOM 9128 O O . ILE B 1 347 ? -18.234 -1.898 -7.078 1 88.88 347 ILE B O 1
ATOM 9132 N N . MET B 1 348 ? -18.109 0.307 -7.5 1 86.69 348 MET B N 1
ATOM 9133 C CA . MET B 1 348 ? -19.453 0.319 -8.078 1 86.69 348 MET B CA 1
ATOM 9134 C C . MET B 1 348 ? -19.391 0.44 -9.602 1 86.69 348 MET B C 1
ATOM 9136 O O . MET B 1 348 ? -20.406 0.337 -10.273 1 86.69 348 MET B O 1
ATOM 9140 N N . HIS B 1 349 ? -18.25 0.74 -10.164 1 86 349 HIS B N 1
ATOM 9141 C CA . HIS B 1 349 ? -18.156 0.935 -11.602 1 86 349 HIS B CA 1
ATOM 9142 C C . HIS B 1 349 ? -16.938 0.221 -12.172 1 86 349 HIS B C 1
ATOM 9144 O O . HIS B 1 349 ? -15.906 0.109 -11.508 1 86 349 HIS B O 1
ATOM 9150 N N . ALA B 1 350 ? -17.047 -0.142 -13.406 1 81.06 350 ALA B N 1
ATOM 9151 C CA . ALA B 1 350 ? -16.016 -0.94 -14.055 1 81.06 350 ALA B CA 1
ATOM 9152 C C . ALA B 1 350 ? -14.773 -0.1 -14.352 1 81.06 350 ALA B C 1
ATOM 9154 O O . ALA B 1 350 ? -13.664 -0.625 -14.398 1 81.06 350 ALA B O 1
ATOM 9155 N N . LYS B 1 351 ? -15 1.125 -14.609 1 80.81 351 LYS B N 1
ATOM 9156 C CA . LYS B 1 351 ? -13.859 1.974 -14.945 1 80.81 351 LYS B CA 1
ATOM 9157 C C . LYS B 1 351 ? -13.367 2.738 -13.719 1 80.81 351 LYS B C 1
ATOM 9159 O O . LYS B 1 351 ? -12.797 3.822 -13.852 1 80.81 351 LYS B O 1
ATOM 9164 N N . TYR B 1 352 ? -13.656 2.285 -12.539 1 78.31 352 TYR B N 1
ATOM 9165 C CA . TYR B 1 352 ? -13.016 2.805 -11.336 1 78.31 352 TYR B CA 1
ATOM 9166 C C . TYR B 1 352 ? -11.5 2.691 -11.43 1 78.31 352 TYR B C 1
ATOM 9168 O O . TYR B 1 352 ? -10.977 1.698 -11.938 1 78.31 352 TYR B O 1
ATOM 9176 N N . HIS B 1 353 ? -10.828 3.711 -11.242 1 78.44 353 HIS B N 1
ATOM 9177 C CA . HIS B 1 353 ? -10.969 4.926 -10.453 1 78.44 353 HIS B CA 1
ATOM 9178 C C . HIS B 1 353 ? -11.242 6.137 -11.336 1 78.44 353 HIS B C 1
ATOM 9180 O O . HIS B 1 353 ? -11.633 7.195 -10.844 1 78.44 353 HIS B O 1
ATOM 9186 N N . VAL B 1 354 ? -11.289 5.926 -12.617 1 79.19 354 VAL B N 1
ATOM 9187 C CA . VAL B 1 354 ? -11.359 7.066 -13.523 1 79.19 354 VAL B CA 1
ATOM 9188 C C . VAL B 1 354 ? -12.789 7.594 -13.594 1 79.19 354 VAL B C 1
ATOM 9190 O O . VAL B 1 354 ? -13.008 8.797 -13.703 1 79.19 354 VAL B O 1
ATOM 9193 N N . LEU B 1 355 ? -13.719 6.645 -13.43 1 86.56 355 LEU B N 1
ATOM 9194 C CA . LEU B 1 355 ? -15.125 7.039 -13.438 1 86.56 355 LEU B CA 1
ATOM 9195 C C . LEU B 1 355 ? -15.82 6.602 -12.156 1 86.56 355 LEU B C 1
ATOM 9197 O O . LEU B 1 355 ? -15.516 5.539 -11.609 1 86.56 355 LEU B O 1
ATOM 9201 N N . PHE B 1 356 ? -16.641 7.43 -11.664 1 89.94 356 PHE B N 1
ATOM 9202 C CA . PHE B 1 356 ? -17.5 7.129 -10.523 1 89.94 356 PHE B CA 1
ATOM 9203 C C . PHE B 1 356 ? -16.656 6.898 -9.266 1 89.94 356 PHE B C 1
ATOM 9205 O O . PHE B 1 356 ? -16.812 5.875 -8.594 1 89.94 356 PHE B O 1
ATOM 9212 N N . SER B 1 357 ? -15.766 7.793 -9.094 1 90.69 357 SER B N 1
ATOM 9213 C CA . SER B 1 357 ? -14.945 7.742 -7.891 1 90.69 357 SER B CA 1
ATOM 9214 C C . SER B 1 357 ? -15.734 8.164 -6.656 1 90.69 357 SER B C 1
ATOM 9216 O O . SER B 1 357 ? -16.5 9.125 -6.703 1 90.69 357 SER B O 1
ATOM 9218 N N . ARG B 1 358 ? -15.594 7.445 -5.629 1 91.81 358 ARG B N 1
ATOM 9219 C CA . ARG B 1 358 ? -16.359 7.672 -4.398 1 91.81 358 ARG B CA 1
ATOM 9220 C C . ARG B 1 358 ? -15.43 8.094 -3.26 1 91.81 358 ARG B C 1
ATOM 9222 O O . ARG B 1 358 ? -14.352 7.523 -3.08 1 91.81 358 ARG B O 1
ATOM 9229 N N . TYR B 1 359 ? -15.859 9.125 -2.543 1 93.69 359 TYR B N 1
ATOM 9230 C CA . TYR B 1 359 ? -15.102 9.633 -1.401 1 93.69 359 TYR B CA 1
ATOM 9231 C C . TYR B 1 359 ? -16.031 9.891 -0.214 1 93.69 359 TYR B C 1
ATOM 9233 O O . TYR B 1 359 ? -17.234 10.062 -0.383 1 93.69 359 TYR B O 1
ATOM 9241 N N . TYR B 1 360 ? -15.469 9.805 0.991 1 94.88 360 TYR B N 1
ATOM 9242 C CA . TYR B 1 360 ? -16.203 10.336 2.143 1 94.88 360 TYR B CA 1
ATOM 9243 C C . TYR B 1 360 ? -16.422 11.836 2.01 1 94.88 360 TYR B C 1
ATOM 9245 O O . TYR B 1 360 ? -15.469 12.586 1.776 1 94.88 360 TYR B O 1
ATOM 9253 N N . ALA B 1 361 ? -17.578 12.273 2.049 1 95.81 361 ALA B N 1
ATOM 9254 C CA . ALA B 1 361 ? -17.891 13.688 1.859 1 95.81 361 ALA B CA 1
ATOM 9255 C C . ALA B 1 361 ? -17.406 14.523 3.039 1 95.81 361 ALA B C 1
ATOM 9257 O O . ALA B 1 361 ? -17.5 14.094 4.191 1 95.81 361 ALA B O 1
ATOM 9258 N N . PRO B 1 362 ? -16.828 15.648 2.789 1 94.56 362 PRO B N 1
ATOM 9259 C CA . PRO B 1 362 ? -16.5 16.578 3.869 1 94.56 362 PRO B CA 1
ATOM 9260 C C . PRO B 1 362 ? -17.734 17.297 4.426 1 94.56 362 PRO B C 1
ATOM 9262 O O . PRO B 1 362 ? -18.797 17.266 3.811 1 94.56 362 PRO B O 1
ATOM 9265 N N . ASP B 1 363 ? -17.562 17.859 5.609 1 93.62 363 ASP B N 1
ATOM 9266 C CA . ASP B 1 363 ? -18.609 18.719 6.141 1 93.62 363 ASP B CA 1
ATOM 9267 C C . ASP B 1 363 ? -18.922 19.859 5.18 1 93.62 363 ASP B C 1
ATOM 9269 O O . ASP B 1 363 ? -18.031 20.359 4.492 1 93.62 363 ASP B O 1
ATOM 9273 N N . PRO B 1 364 ? -20.156 20.234 5.074 1 93.31 364 PRO B N 1
ATOM 9274 C CA . PRO B 1 364 ? -20.531 21.297 4.141 1 93.31 364 PRO B CA 1
ATOM 9275 C C . PRO B 1 364 ? -19.656 22.531 4.273 1 93.31 364 PRO B C 1
ATOM 9277 O O . PRO B 1 364 ? -19.328 23.172 3.271 1 93.31 364 PRO B O 1
ATOM 9280 N N . ASN B 1 365 ? -19.156 22.828 5.516 1 92.88 365 ASN B N 1
ATOM 9281 C CA . ASN B 1 365 ? -18.297 23.984 5.742 1 92.88 365 ASN B CA 1
ATOM 9282 C C . ASN B 1 365 ? -16.859 23.703 5.301 1 92.88 365 ASN B C 1
ATOM 9284 O O . ASN B 1 365 ? -16.062 24.641 5.137 1 92.88 365 ASN B O 1
ATOM 9288 N N . ASP B 1 366 ? -16.578 22.453 5.086 1 94.69 366 ASP B N 1
ATOM 9289 C CA . ASP B 1 366 ? -15.227 22.047 4.734 1 94.69 366 ASP B CA 1
ATOM 9290 C C . ASP B 1 366 ? -15.062 21.938 3.219 1 94.69 366 ASP B C 1
ATOM 9292 O O . ASP B 1 366 ? -13.953 21.734 2.721 1 94.69 366 ASP B O 1
ATOM 9296 N N . VAL B 1 367 ? -16.141 22.078 2.434 1 95.12 367 VAL B N 1
ATOM 9297 C CA . VAL B 1 367 ? -16.109 21.922 0.985 1 95.12 367 VAL B CA 1
ATOM 9298 C C . VAL B 1 367 ? -15.484 23.156 0.338 1 95.12 367 VAL B C 1
ATOM 9300 O O . VAL B 1 367 ? -15.828 24.281 0.691 1 95.12 367 VAL B O 1
ATOM 9303 N N . PHE B 1 368 ? -14.5 23 -0.456 1 95 368 PHE B N 1
ATOM 9304 C CA . PHE B 1 368 ? -13.969 24.062 -1.298 1 95 368 PHE B CA 1
ATOM 9305 C C . PHE B 1 368 ? -14.672 24.094 -2.65 1 95 368 PHE B C 1
ATOM 9307 O O . PHE B 1 368 ? -14.211 23.453 -3.605 1 95 368 PHE B O 1
ATOM 9314 N N . TRP B 1 369 ? -15.656 24.844 -2.768 1 93.12 369 TRP B N 1
ATOM 9315 C CA . TRP B 1 369 ? -16.625 24.828 -3.863 1 93.12 369 TRP B CA 1
ATOM 9316 C C . TRP B 1 369 ? -15.953 25.188 -5.184 1 93.12 369 TRP B C 1
ATOM 9318 O O . TRP B 1 369 ? -16.328 24.672 -6.242 1 93.12 369 TRP B O 1
ATOM 9328 N N . LYS B 1 370 ? -14.945 25.969 -5.164 1 91.5 370 LYS B N 1
ATOM 9329 C CA . LYS B 1 370 ? -14.297 26.406 -6.395 1 91.5 370 LYS B CA 1
ATOM 9330 C C . LYS B 1 370 ? -13.648 25.234 -7.129 1 91.5 370 LYS B C 1
ATOM 9332 O O . LYS B 1 370 ? -13.469 25.297 -8.352 1 91.5 370 LYS B O 1
ATOM 9337 N N . ASN B 1 371 ? -13.328 24.156 -6.391 1 93.38 371 ASN B N 1
ATOM 9338 C CA . ASN B 1 371 ? -12.594 23.047 -6.984 1 93.38 371 ASN B CA 1
ATOM 9339 C C . ASN B 1 371 ? -13.492 21.828 -7.168 1 93.38 371 ASN B C 1
ATOM 9341 O O . ASN B 1 371 ? -13.039 20.781 -7.652 1 93.38 371 ASN B O 1
ATOM 9345 N N . ILE B 1 372 ? -14.758 21.875 -6.898 1 91.62 372 ILE B N 1
ATOM 9346 C CA . ILE B 1 372 ? -15.648 20.719 -6.891 1 91.62 372 ILE B CA 1
ATOM 9347 C C . ILE B 1 372 ? -15.836 20.188 -8.312 1 91.62 372 ILE B C 1
ATOM 9349 O O . ILE B 1 372 ? -16.078 19 -8.516 1 91.62 372 ILE B O 1
ATOM 9353 N N . HIS B 1 373 ? -15.641 21.094 -9.328 1 88.56 373 HIS B N 1
ATOM 9354 C CA . HIS B 1 373 ? -15.898 20.75 -10.719 1 88.56 373 HIS B CA 1
ATOM 9355 C C . HIS B 1 373 ? -14.688 20.047 -11.344 1 88.56 373 HIS B C 1
ATOM 9357 O O . HIS B 1 373 ? -14.781 19.5 -12.438 1 88.56 373 HIS B O 1
ATOM 9363 N N . ILE B 1 374 ? -13.641 20 -10.648 1 91.75 374 ILE B N 1
ATOM 9364 C CA . ILE B 1 374 ? -12.406 19.453 -11.211 1 91.75 374 ILE B CA 1
ATOM 9365 C C . ILE B 1 374 ? -12.461 17.922 -11.18 1 91.75 374 ILE B C 1
ATOM 9367 O O . ILE B 1 374 ? -12.656 17.312 -10.125 1 91.75 374 ILE B O 1
ATOM 9371 N N . GLY B 1 375 ? -12.273 17.344 -12.336 1 89.94 375 GLY B N 1
ATOM 9372 C CA . GLY B 1 375 ? -12.289 15.898 -12.461 1 89.94 375 GLY B CA 1
ATOM 9373 C C . GLY B 1 375 ? -10.992 15.25 -12.016 1 89.94 375 GLY B C 1
ATOM 9374 O O . GLY B 1 375 ? -10.031 15.938 -11.664 1 89.94 375 GLY B O 1
ATOM 9375 N N . LEU B 1 376 ? -10.969 13.961 -11.977 1 89.12 376 LEU B N 1
ATOM 9376 C CA . LEU B 1 376 ? -9.828 13.203 -11.484 1 89.12 376 LEU B CA 1
ATOM 9377 C C . LEU B 1 376 ? -8.633 13.352 -12.422 1 89.12 376 LEU B C 1
ATOM 9379 O O . LEU B 1 376 ? -7.496 13.484 -11.961 1 89.12 376 LEU B O 1
ATOM 9383 N N . LYS B 1 377 ? -8.82 13.242 -13.766 1 87 377 LYS B N 1
ATOM 9384 C CA . LYS B 1 377 ? -7.719 13.398 -14.719 1 87 377 LYS B CA 1
ATOM 9385 C C . LYS B 1 377 ? -7.043 14.758 -14.57 1 87 377 LYS B C 1
ATOM 9387 O O . LYS B 1 377 ? -5.816 14.844 -14.539 1 87 377 LYS B O 1
ATOM 9392 N N . SER B 1 378 ? -7.898 15.773 -14.5 1 90.19 378 SER B N 1
ATOM 9393 C CA . SER B 1 378 ? -7.367 17.109 -14.305 1 90.19 378 SER B CA 1
ATOM 9394 C C . SER B 1 378 ? -6.645 17.234 -12.969 1 90.19 378 SER B C 1
ATOM 9396 O O . SER B 1 378 ? -5.637 17.938 -12.859 1 90.19 378 SER B O 1
ATOM 9398 N N . TYR B 1 379 ? -7.172 16.594 -12 1 91.56 379 TYR B N 1
ATOM 9399 C CA . TYR B 1 379 ? -6.543 16.609 -10.688 1 91.56 379 TYR B CA 1
ATOM 9400 C C . TYR B 1 379 ? -5.129 16.047 -10.75 1 91.56 379 TYR B C 1
ATOM 9402 O O . TYR B 1 379 ? -4.195 16.609 -10.188 1 91.56 379 TYR B O 1
ATOM 9410 N N . TYR B 1 380 ? -4.93 14.945 -11.414 1 88.12 380 TYR B N 1
ATOM 9411 C CA . TYR B 1 380 ? -3.615 14.32 -11.484 1 88.12 380 TYR B CA 1
ATOM 9412 C C . TYR B 1 380 ? -2.641 15.188 -12.273 1 88.12 380 TYR B C 1
ATOM 9414 O O . TYR B 1 380 ? -1.472 15.32 -11.898 1 88.12 380 TYR B O 1
ATOM 9422 N N . VAL B 1 381 ? -3.113 15.766 -13.336 1 90.5 381 VAL B N 1
ATOM 9423 C CA . VAL B 1 381 ? -2.26 16.641 -14.133 1 90.5 381 VAL B CA 1
ATOM 9424 C C . VAL B 1 381 ? -1.855 17.859 -13.312 1 90.5 381 VAL B C 1
ATOM 9426 O O . VAL B 1 381 ? -0.679 18.234 -13.273 1 90.5 381 VAL B O 1
ATOM 9429 N N . ARG B 1 382 ? -2.844 18.469 -12.672 1 94.12 382 ARG B N 1
ATOM 9430 C CA . ARG B 1 382 ? -2.576 19.625 -11.828 1 94.12 382 ARG B CA 1
ATOM 9431 C C . ARG B 1 382 ? -1.619 19.266 -10.695 1 94.12 382 ARG B C 1
ATOM 9433 O O . ARG B 1 382 ? -0.703 20.031 -10.383 1 94.12 382 ARG B O 1
ATOM 9440 N N . SER B 1 383 ? -1.914 18.156 -10.117 1 93.19 383 SER B N 1
ATOM 9441 C CA . SER B 1 383 ? -1.06 17.719 -9.016 1 93.19 383 SER B CA 1
ATOM 9442 C C . SER B 1 383 ? 0.375 17.5 -9.492 1 93.19 383 SER B C 1
ATOM 9444 O O . SER B 1 383 ? 1.324 17.781 -8.758 1 93.19 383 SER B O 1
ATOM 9446 N N . LEU B 1 384 ? 0.6 16.969 -10.68 1 89.88 384 LEU B N 1
ATOM 9447 C CA . LEU B 1 384 ? 1.936 16.766 -11.227 1 89.88 384 LEU B CA 1
ATOM 9448 C C . LEU B 1 384 ? 2.625 18.109 -11.477 1 89.88 384 LEU B C 1
ATOM 9450 O O . LEU B 1 384 ? 3.803 18.281 -11.148 1 89.88 384 LEU B O 1
ATOM 9454 N N . ILE B 1 385 ? 1.896 19.016 -12.031 1 93.31 385 ILE B N 1
ATOM 9455 C CA . ILE B 1 385 ? 2.449 20.328 -12.312 1 93.31 385 ILE B CA 1
ATOM 9456 C C . ILE B 1 385 ? 2.863 21 -11 1 93.31 385 ILE B C 1
ATOM 9458 O O . ILE B 1 385 ? 3.963 21.547 -10.898 1 93.31 385 ILE B O 1
ATOM 9462 N N . VAL B 1 386 ? 1.953 20.922 -10.039 1 94.75 386 VAL B N 1
ATOM 9463 C CA . VAL B 1 386 ? 2.238 21.531 -8.742 1 94.75 386 VAL B CA 1
ATOM 9464 C C . VAL B 1 386 ? 3.428 20.844 -8.094 1 94.75 386 VAL B C 1
ATOM 9466 O O . VAL B 1 386 ? 4.258 21.484 -7.449 1 94.75 386 VAL B O 1
ATOM 9469 N N . ALA B 1 387 ? 3.494 19.562 -8.258 1 92.06 387 ALA B N 1
ATOM 9470 C CA . ALA B 1 387 ? 4.625 18.828 -7.703 1 92.06 387 ALA B CA 1
ATOM 9471 C C . ALA B 1 387 ? 5.938 19.281 -8.328 1 92.06 387 ALA B C 1
ATOM 9473 O O . ALA B 1 387 ? 6.938 19.453 -7.633 1 92.06 387 ALA B O 1
ATOM 9474 N N . ILE B 1 388 ? 6.008 19.453 -9.609 1 90.12 388 ILE B N 1
ATOM 9475 C CA . ILE B 1 388 ? 7.195 19.922 -10.32 1 90.12 388 ILE B CA 1
ATOM 9476 C C . ILE B 1 388 ? 7.555 21.328 -9.859 1 90.12 388 ILE B C 1
ATOM 9478 O O . ILE B 1 388 ? 8.727 21.609 -9.578 1 90.12 388 ILE B O 1
ATOM 9482 N N . LEU B 1 389 ? 6.535 22.094 -9.719 1 93.62 389 LEU B N 1
ATOM 9483 C CA . LEU B 1 389 ? 6.762 23.469 -9.266 1 93.62 389 LEU B CA 1
ATOM 9484 C C . LEU B 1 389 ? 7.281 23.484 -7.832 1 93.62 389 LEU B C 1
ATOM 9486 O O . LEU B 1 389 ? 8.18 24.266 -7.5 1 93.62 389 LEU B O 1
ATOM 9490 N N . THR B 1 390 ? 6.648 22.672 -7.016 1 93.69 390 THR B N 1
ATOM 9491 C CA . THR B 1 390 ? 7.094 22.594 -5.629 1 93.69 390 THR B CA 1
ATOM 9492 C C . THR B 1 390 ? 8.531 22.094 -5.555 1 93.69 390 THR B C 1
ATOM 9494 O O . THR B 1 390 ? 9.336 22.609 -4.773 1 93.69 390 THR B O 1
ATOM 9497 N N . PHE B 1 391 ? 8.906 21.109 -6.371 1 90.25 391 PHE B N 1
ATOM 9498 C CA . PHE B 1 391 ? 10.273 20.594 -6.402 1 90.25 391 PHE B CA 1
ATOM 9499 C C . PHE B 1 391 ? 11.25 21.688 -6.832 1 90.25 391 PHE B C 1
ATOM 9501 O O . PHE B 1 391 ? 12.305 21.859 -6.219 1 90.25 391 PHE B O 1
ATOM 9508 N N . ALA B 1 392 ? 10.898 22.406 -7.848 1 91.12 392 ALA B N 1
ATOM 9509 C CA . ALA B 1 392 ? 11.727 23.516 -8.32 1 91.12 392 ALA B CA 1
ATOM 9510 C C . ALA B 1 392 ? 11.859 24.594 -7.254 1 91.12 392 ALA B C 1
ATOM 9512 O O . ALA B 1 392 ? 12.953 25.125 -7.039 1 91.12 392 ALA B O 1
ATOM 9513 N N . LEU B 1 393 ? 10.758 24.844 -6.594 1 91.56 393 LEU B N 1
ATOM 9514 C CA . LEU B 1 393 ? 10.758 25.875 -5.559 1 91.56 393 LEU B CA 1
ATOM 9515 C C . LEU B 1 393 ? 11.641 25.469 -4.387 1 91.56 393 LEU B C 1
ATOM 9517 O O . LEU B 1 393 ? 12.375 26.281 -3.83 1 91.56 393 LEU B O 1
ATOM 9521 N N . VAL B 1 394 ? 11.594 24.234 -4.012 1 89.69 394 VAL B N 1
ATOM 9522 C CA . VAL B 1 394 ? 12.406 23.734 -2.904 1 89.69 394 VAL B CA 1
ATOM 9523 C C . VAL B 1 394 ? 13.891 23.859 -3.244 1 89.69 394 VAL B C 1
ATOM 9525 O O . VAL B 1 394 ? 14.68 24.328 -2.422 1 89.69 394 VAL B O 1
ATOM 9528 N N . PHE B 1 395 ? 14.266 23.562 -4.477 1 87.38 395 PHE B N 1
ATOM 9529 C CA . PHE B 1 395 ? 15.664 23.609 -4.902 1 87.38 395 PHE B CA 1
ATOM 9530 C C . PHE B 1 395 ? 16.141 25.031 -5.078 1 87.38 395 PHE B C 1
ATOM 9532 O O . PHE B 1 395 ? 17.25 25.391 -4.66 1 87.38 395 PHE B O 1
ATOM 9539 N N . LEU B 1 396 ? 15.289 25.844 -5.645 1 88.31 396 LEU B N 1
ATOM 9540 C CA . LEU B 1 396 ? 15.656 27.234 -5.867 1 88.31 396 LEU B CA 1
ATOM 9541 C C . LEU B 1 396 ? 15.734 28 -4.547 1 88.31 396 LEU B C 1
ATOM 9543 O O . LEU B 1 396 ? 16.547 28.906 -4.398 1 88.31 396 LEU B O 1
ATOM 9547 N N . TRP B 1 397 ? 14.867 27.656 -3.609 1 86.88 397 TRP B N 1
ATOM 9548 C CA . TRP B 1 397 ? 14.898 28.281 -2.291 1 86.88 397 TRP B CA 1
ATOM 9549 C C . TRP B 1 397 ? 16.156 27.875 -1.526 1 86.88 397 TRP B C 1
ATOM 9551 O O . TRP B 1 397 ? 16.562 28.547 -0.578 1 86.88 397 TRP B O 1
ATOM 9561 N N . GLY B 1 398 ? 16.719 26.75 -1.9 1 85.81 398 GLY B N 1
ATOM 9562 C CA . GLY B 1 398 ? 17.938 26.266 -1.265 1 85.81 398 GLY B CA 1
ATOM 9563 C C . GLY B 1 398 ? 19.125 27.188 -1.483 1 85.81 398 GLY B C 1
ATOM 9564 O O . GLY B 1 398 ? 20.016 27.281 -0.628 1 85.81 398 GLY B O 1
ATOM 9565 N N . ILE B 1 399 ? 19.094 27.922 -2.484 1 82 399 ILE B N 1
ATOM 9566 C CA . ILE B 1 399 ? 20.203 28.781 -2.848 1 82 399 ILE B CA 1
ATOM 9567 C C . ILE B 1 399 ? 20.312 29.938 -1.845 1 82 399 ILE B C 1
ATOM 9569 O O . ILE B 1 399 ? 21.359 30.094 -1.193 1 82 399 ILE B O 1
ATOM 9573 N N . PRO B 1 400 ? 19.312 30.672 -1.633 1 80.69 400 PRO B N 1
ATOM 9574 C CA . PRO B 1 400 ? 19.422 31.734 -0.63 1 80.69 400 PRO B CA 1
ATOM 9575 C C . PRO B 1 400 ? 19.656 31.203 0.777 1 80.69 400 PRO B C 1
ATOM 9577 O O . PRO B 1 400 ? 20.359 31.828 1.575 1 80.69 400 PRO B O 1
ATOM 9580 N N . VAL B 1 401 ? 19.109 30.125 1.088 1 81.75 401 VAL B N 1
ATOM 9581 C CA . VAL B 1 401 ? 19.281 29.516 2.404 1 81.75 401 VAL B CA 1
ATOM 9582 C C . VAL B 1 401 ? 20.75 29.109 2.604 1 81.75 401 VAL B C 1
ATOM 9584 O O . VAL B 1 401 ? 21.297 29.281 3.691 1 81.75 401 VAL B O 1
ATOM 9587 N N . ALA B 1 402 ? 21.312 28.547 1.537 1 77.19 402 ALA B N 1
ATOM 9588 C CA . ALA B 1 402 ? 22.719 28.188 1.604 1 77.19 402 ALA B CA 1
ATOM 9589 C C . ALA B 1 402 ? 23.594 29.422 1.849 1 77.19 402 ALA B C 1
ATOM 9591 O O . ALA B 1 402 ? 24.562 29.359 2.613 1 77.19 402 ALA B O 1
ATOM 9592 N N . PHE B 1 403 ? 23.172 30.5 1.315 1 73.94 403 PHE B N 1
ATOM 9593 C CA . PHE B 1 403 ? 23.891 31.766 1.5 1 73.94 403 PHE B CA 1
ATOM 9594 C C . PHE B 1 403 ? 23.766 32.25 2.936 1 73.94 403 PHE B C 1
ATOM 9596 O O . PHE B 1 403 ? 24.75 32.688 3.545 1 73.94 403 PHE B O 1
ATOM 9603 N N . LEU B 1 404 ? 22.594 32.188 3.477 1 72.44 404 LEU B N 1
ATOM 9604 C CA . LEU B 1 404 ? 22.344 32.625 4.844 1 72.44 404 LEU B CA 1
ATOM 9605 C C . LEU B 1 404 ? 23.062 31.734 5.848 1 72.44 404 LEU B C 1
ATOM 9607 O O . LEU B 1 404 ? 23.562 32.219 6.871 1 72.44 404 LEU B O 1
ATOM 9611 N N . SER B 1 405 ? 23.031 30.422 5.555 1 71.19 405 SER B N 1
ATOM 9612 C CA . SER B 1 405 ? 23.688 29.469 6.441 1 71.19 405 SER B CA 1
ATOM 9613 C C . SER B 1 405 ? 25.203 29.656 6.438 1 71.19 405 SER B C 1
ATOM 9615 O O . SER B 1 405 ? 25.859 29.422 7.449 1 71.19 405 SER B O 1
ATOM 9617 N N . GLY B 1 406 ? 25.672 30.047 5.332 1 64.88 406 GLY B N 1
ATOM 9618 C CA . GLY B 1 406 ? 27.094 30.359 5.25 1 64.88 406 GLY B CA 1
ATOM 9619 C C . GLY B 1 406 ? 27.484 31.547 6.109 1 64.88 406 GLY B C 1
ATOM 9620 O O . GLY B 1 406 ? 28.594 31.578 6.652 1 64.88 406 GLY B O 1
ATOM 9621 N N . PHE B 1 407 ? 26.516 32.406 6.285 1 62.44 407 PHE B N 1
ATOM 9622 C CA . PHE B 1 407 ? 26.766 33.625 7.082 1 62.44 407 PHE B CA 1
ATOM 9623 C C . PHE B 1 407 ? 26.797 33.281 8.57 1 62.44 407 PHE B C 1
ATOM 9625 O O . PHE B 1 407 ? 27.391 34 9.359 1 62.44 407 PHE B O 1
ATOM 9632 N N . SER B 1 408 ? 26.188 32.188 8.938 1 61.97 408 SER B N 1
ATOM 9633 C CA . SER B 1 408 ? 26.109 31.812 10.344 1 61.97 408 SER B CA 1
ATOM 9634 C C . SER B 1 408 ? 27.422 31.203 10.828 1 61.97 408 SER B C 1
ATOM 9636 O O . SER B 1 408 ? 27.688 31.156 12.031 1 61.97 408 SER B O 1
ATOM 9638 N N . ASN B 1 409 ? 28.203 30.734 9.797 1 58 409 ASN B N 1
ATOM 9639 C CA . ASN B 1 409 ? 29.5 30.172 10.188 1 58 409 ASN B CA 1
ATOM 9640 C C . ASN B 1 409 ? 30.609 31.203 10.07 1 58 409 ASN B C 1
ATOM 9642 O O . ASN B 1 409 ? 30.859 31.75 8.984 1 58 409 ASN B O 1
ATOM 9646 N N . LEU B 1 410 ? 31.031 31.828 11.219 1 53.78 410 LEU B N 1
ATOM 9647 C CA . LEU B 1 410 ? 32.031 32.875 11.297 1 53.78 410 LEU B CA 1
ATOM 9648 C C . LEU B 1 410 ? 33.25 32.562 10.453 1 53.78 410 LEU B C 1
ATOM 9650 O O . LEU B 1 410 ? 33.844 33.438 9.844 1 53.78 410 LEU B O 1
ATOM 9654 N N . GLU B 1 411 ? 33.562 31.266 10.547 1 53.72 411 GLU B N 1
ATOM 9655 C CA . GLU B 1 411 ? 34.781 30.906 9.805 1 53.72 411 GLU B CA 1
ATOM 9656 C C . GLU B 1 411 ? 34.594 31.141 8.312 1 53.72 411 GLU B C 1
ATOM 9658 O O . GLU B 1 411 ? 35.531 31.547 7.625 1 53.72 411 GLU B O 1
ATOM 9663 N N . THR B 1 412 ? 33.375 31.047 7.914 1 53.94 412 THR B N 1
ATOM 9664 C CA . THR B 1 412 ? 33.094 31.203 6.488 1 53.94 412 THR B CA 1
ATOM 9665 C C . THR B 1 412 ? 33.062 32.688 6.105 1 53.94 412 THR B C 1
ATOM 9667 O O . THR B 1 412 ? 33.531 33.062 5.035 1 53.94 412 THR B O 1
ATOM 9670 N N . ILE B 1 413 ? 32.656 33.5 7.023 1 55.84 413 ILE B N 1
ATOM 9671 C CA . ILE B 1 413 ? 32.531 34.906 6.754 1 55.84 413 ILE B CA 1
ATOM 9672 C C . ILE B 1 413 ? 33.938 35.531 6.688 1 55.84 413 ILE B C 1
ATOM 9674 O O . ILE B 1 413 ? 34.188 36.438 5.887 1 55.84 413 ILE B O 1
ATOM 9678 N N . SER B 1 414 ? 34.844 35.062 7.574 1 56.06 414 SER B N 1
ATOM 9679 C CA . SER B 1 414 ? 36.188 35.625 7.613 1 56.06 414 SER B CA 1
ATOM 9680 C C . SER B 1 414 ? 36.969 35.25 6.352 1 56.06 414 SER B C 1
ATOM 9682 O O . SER B 1 414 ? 37.938 35.938 6.008 1 56.06 414 SER B O 1
ATOM 9684 N N . ARG B 1 415 ? 36.375 34.219 5.871 1 52.44 415 ARG B N 1
ATOM 9685 C CA . ARG B 1 415 ? 37.188 33.781 4.734 1 52.44 415 ARG B CA 1
ATOM 9686 C C . ARG B 1 415 ? 36.719 34.438 3.443 1 52.44 415 ARG B C 1
ATOM 9688 O O . ARG B 1 415 ? 37.406 34.406 2.434 1 52.44 415 ARG B O 1
ATOM 9695 N N . VAL B 1 416 ? 35.531 34.938 3.469 1 51.47 416 VAL B N 1
ATOM 9696 C CA . VAL B 1 416 ? 35.062 35.562 2.248 1 51.47 416 VAL B CA 1
ATOM 9697 C C . VAL B 1 416 ? 35.344 37.062 2.295 1 51.47 416 VAL B C 1
ATOM 9699 O O . VAL B 1 416 ? 34.875 37.781 3.201 1 51.47 416 VAL B O 1
ATOM 9702 N N . LYS B 1 417 ? 36.312 37.625 1.493 1 52.78 417 LYS B N 1
ATOM 9703 C CA . LYS B 1 417 ? 36.812 39 1.352 1 52.78 417 LYS B CA 1
ATOM 9704 C C . LYS B 1 417 ? 35.688 40 1.253 1 52.78 417 LYS B C 1
ATOM 9706 O O . LYS B 1 417 ? 35.781 41.125 1.725 1 52.78 417 LYS B O 1
ATOM 9711 N N . ALA B 1 418 ? 34.594 39.531 0.606 1 51.47 418 ALA B N 1
ATOM 9712 C CA . ALA B 1 418 ? 33.469 40.469 0.365 1 51.47 418 ALA B CA 1
ATOM 9713 C C . ALA B 1 418 ? 32.844 40.906 1.678 1 51.47 418 ALA B C 1
ATOM 9715 O O . ALA B 1 418 ? 32.25 42 1.748 1 51.47 418 ALA B O 1
ATOM 9716 N N . PHE B 1 419 ? 33.062 40.125 2.695 1 54.06 419 PHE B N 1
ATOM 9717 C CA . PHE B 1 419 ? 32.438 40.469 3.965 1 54.06 419 PHE B CA 1
ATOM 9718 C C . PHE B 1 419 ? 33.469 40.969 4.965 1 54.06 419 PHE B C 1
ATOM 9720 O O . PHE B 1 419 ? 33.281 40.875 6.176 1 54.06 419 PHE B O 1
ATOM 9727 N N . SER B 1 420 ? 34.594 41.406 4.52 1 57.16 420 SER B N 1
ATOM 9728 C CA . SER B 1 420 ? 35.688 41.969 5.348 1 57.16 420 SER B CA 1
ATOM 9729 C C . SER B 1 420 ? 35.156 43.094 6.227 1 57.16 420 SER B C 1
ATOM 9731 O O . SER B 1 420 ? 35.625 43.281 7.344 1 57.16 420 SER B O 1
ATOM 9733 N N . TRP B 1 421 ? 34.219 43.844 5.68 1 56.72 421 TRP B N 1
ATOM 9734 C CA . TRP B 1 421 ? 33.688 44.938 6.465 1 56.72 421 TRP B CA 1
ATOM 9735 C C . TRP B 1 421 ? 32.969 44.438 7.711 1 56.72 421 TRP B C 1
ATOM 9737 O O . TRP B 1 421 ? 33 45.094 8.766 1 56.72 421 TRP B O 1
ATOM 9747 N N . ILE B 1 422 ? 32.312 43.25 7.668 1 59.62 422 ILE B N 1
ATOM 9748 C CA . ILE B 1 422 ? 31.609 42.656 8.805 1 59.62 422 ILE B CA 1
ATOM 9749 C C . ILE B 1 422 ? 32.625 42.125 9.82 1 59.62 422 ILE B C 1
ATOM 9751 O O . ILE B 1 422 ? 32.406 42.219 11.031 1 59.62 422 ILE B O 1
ATOM 9755 N N . THR B 1 423 ? 33.75 41.719 9.289 1 59.53 423 THR B N 1
ATOM 9756 C CA . THR B 1 423 ? 34.781 41.219 10.164 1 59.53 423 THR B CA 1
ATOM 9757 C C . THR B 1 423 ? 35.344 42.344 11.039 1 59.53 423 THR B C 1
ATOM 9759 O O . THR B 1 423 ? 35.719 42.094 12.188 1 59.53 423 THR B O 1
ATOM 9762 N N . ASP B 1 424 ? 35.375 43.469 10.453 1 59.81 424 ASP B N 1
ATOM 9763 C CA . ASP B 1 424 ? 35.875 44.562 11.25 1 59.81 424 ASP B CA 1
ATOM 9764 C C . ASP B 1 424 ? 34.906 44.906 12.391 1 59.81 424 ASP B C 1
ATOM 9766 O O . ASP B 1 424 ? 35.344 45.219 13.5 1 59.81 424 ASP B O 1
ATOM 9770 N N . ILE B 1 425 ? 33.688 44.781 12.141 1 59 425 ILE B N 1
ATOM 9771 C CA . ILE B 1 425 ? 32.688 45.094 13.156 1 59 425 ILE B CA 1
ATOM 9772 C C . ILE B 1 425 ? 32.625 43.969 14.188 1 59 425 ILE B C 1
ATOM 9774 O O . ILE B 1 425 ? 32.469 44.219 15.383 1 59 425 ILE B O 1
ATOM 9778 N N . ILE B 1 426 ? 32.844 42.688 13.758 1 59.97 426 ILE B N 1
ATOM 9779 C CA . ILE B 1 426 ? 32.812 41.5 14.586 1 59.97 426 ILE B CA 1
ATOM 9780 C C . ILE B 1 426 ? 34 41.5 15.547 1 59.97 426 ILE B C 1
ATOM 9782 O O . ILE B 1 426 ? 33.875 41.094 16.703 1 59.97 426 ILE B O 1
ATOM 9786 N N . SER B 1 427 ? 35.062 42.062 15.094 1 58.84 427 SER B N 1
ATOM 9787 C CA . SER B 1 427 ? 36.281 42.062 15.93 1 58.84 427 SER B CA 1
ATOM 9788 C C . SER B 1 427 ? 36.156 43.062 17.078 1 58.84 427 SER B C 1
ATOM 9790 O O . SER B 1 427 ? 36.844 42.906 18.094 1 58.84 427 SER B O 1
ATOM 9792 N N . LYS B 1 428 ? 35.219 43.969 16.969 1 59 428 LYS B N 1
ATOM 9793 C CA . LYS B 1 428 ? 35.219 45.031 17.953 1 59 428 LYS B CA 1
ATOM 9794 C C . LYS B 1 428 ? 34.375 44.656 19.172 1 59 428 LYS B C 1
ATOM 9796 O O . LYS B 1 428 ? 34.625 45.156 20.281 1 59 428 LYS B O 1
ATOM 9801 N N . SER B 1 429 ? 33.281 43.875 19 1 69.88 429 SER B N 1
ATOM 9802 C CA . SER B 1 429 ? 32.438 43.562 20.141 1 69.88 429 SER B CA 1
ATOM 9803 C C . SER B 1 429 ? 31.938 42.125 20.078 1 69.88 429 SER B C 1
ATOM 9805 O O . SER B 1 429 ? 31.438 41.656 19.062 1 69.88 429 SER B O 1
ATOM 9807 N N . LYS B 1 430 ? 32.188 41.406 21.234 1 73.06 430 LYS B N 1
ATOM 9808 C CA . LYS B 1 430 ? 31.781 40 21.359 1 73.06 430 LYS B CA 1
ATOM 9809 C C . LYS B 1 430 ? 30.266 39.844 21.266 1 73.06 430 LYS B C 1
ATOM 9811 O O . LYS B 1 430 ? 29.766 38.875 20.703 1 73.06 430 LYS B O 1
ATOM 9816 N N . ILE B 1 431 ? 29.547 40.75 21.688 1 78 431 ILE B N 1
ATOM 9817 C CA . ILE B 1 431 ? 28.094 40.719 21.672 1 78 431 ILE B CA 1
ATOM 9818 C C . ILE B 1 431 ? 27.578 40.875 20.25 1 78 431 ILE B C 1
ATOM 9820 O O . ILE B 1 431 ? 26.656 40.156 19.828 1 78 431 ILE B O 1
ATOM 9824 N N . LEU B 1 432 ? 28.172 41.719 19.5 1 76.88 432 LEU B N 1
ATOM 9825 C CA . LEU B 1 432 ? 27.766 41.969 18.109 1 76.88 432 LEU B CA 1
ATOM 9826 C C . LEU B 1 432 ? 28.094 40.75 17.25 1 76.88 432 LEU B C 1
ATOM 9828 O O . LEU B 1 432 ? 27.328 40.406 16.328 1 76.88 432 LEU B O 1
ATOM 9832 N N . GLN B 1 433 ? 29.172 40.156 17.656 1 74.31 433 GLN B N 1
ATOM 9833 C CA . GLN B 1 433 ? 29.531 38.938 16.938 1 74.31 433 GLN B CA 1
ATOM 9834 C C . GLN B 1 433 ? 28.5 37.844 17.172 1 74.31 433 GLN B C 1
ATOM 9836 O O . GLN B 1 433 ? 28.109 37.156 16.219 1 74.31 433 GLN B O 1
ATOM 9841 N N . GLY B 1 434 ? 28.156 37.75 18.359 1 72.75 434 GLY B N 1
ATOM 9842 C CA . GLY B 1 434 ? 27.156 36.719 18.688 1 72.75 434 GLY B CA 1
ATOM 9843 C C . GLY B 1 434 ? 25.812 37 18.062 1 72.75 434 GLY B C 1
ATOM 9844 O O . GLY B 1 434 ? 25.141 36.062 17.609 1 72.75 434 GLY B O 1
ATOM 9845 N N . PHE B 1 435 ? 25.5 38.188 17.969 1 80.19 435 PHE B N 1
ATOM 9846 C CA . PHE B 1 435 ? 24.219 38.594 17.375 1 80.19 435 PHE B CA 1
ATOM 9847 C C . PHE B 1 435 ? 24.203 38.344 15.875 1 80.19 435 PHE B C 1
ATOM 9849 O O . PHE B 1 435 ? 23.234 37.781 15.344 1 80.19 435 PHE B O 1
ATOM 9856 N N . LEU B 1 436 ? 25.266 38.625 15.219 1 74.25 436 LEU B N 1
ATOM 9857 C CA . LEU B 1 436 ? 25.312 38.531 13.758 1 74.25 436 LEU B CA 1
ATOM 9858 C C . LEU B 1 436 ? 25.516 37.094 13.305 1 74.25 436 LEU B C 1
ATOM 9860 O O . LEU B 1 436 ? 25.062 36.688 12.234 1 74.25 436 LEU B O 1
ATOM 9864 N N . SER B 1 437 ? 26.156 36.312 14.188 1 72.69 437 SER B N 1
ATOM 9865 C CA . SER B 1 437 ? 26.453 34.969 13.773 1 72.69 437 SER B CA 1
ATOM 9866 C C . SER B 1 437 ? 25.406 33.969 14.305 1 72.69 437 SER B C 1
ATOM 9868 O O . SER B 1 437 ? 25.188 32.938 13.695 1 72.69 437 SER B O 1
ATOM 9870 N N . GLY B 1 438 ? 24.797 34.312 15.352 1 73.12 438 GLY B N 1
ATOM 9871 C CA . GLY B 1 438 ? 23.906 33.344 15.984 1 73.12 438 GLY B CA 1
ATOM 9872 C C . GLY B 1 438 ? 22.438 33.719 15.836 1 73.12 438 GLY B C 1
ATOM 9873 O O . GLY B 1 438 ? 21.625 32.938 15.359 1 73.12 438 GLY B O 1
ATOM 9874 N N . PHE B 1 439 ? 22.125 34.875 16.047 1 81.19 439 PHE B N 1
ATOM 9875 C CA . PHE B 1 439 ? 20.734 35.281 16.156 1 81.19 439 PHE B CA 1
ATOM 9876 C C . PHE B 1 439 ? 20.188 35.719 14.789 1 81.19 439 PHE B C 1
ATOM 9878 O O . PHE B 1 439 ? 19.172 35.188 14.336 1 81.19 439 PHE B O 1
ATOM 9885 N N . LEU B 1 440 ? 20.859 36.531 14.078 1 78.88 440 LEU B N 1
ATOM 9886 C CA . LEU B 1 440 ? 20.328 37.188 12.891 1 78.88 440 LEU B CA 1
ATOM 9887 C C . LEU B 1 440 ? 20.109 36.219 11.758 1 78.88 440 LEU B C 1
ATOM 9889 O O . LEU B 1 440 ? 19.047 36.188 11.141 1 78.88 440 LEU B O 1
ATOM 9893 N N . PRO B 1 441 ? 21.109 35.406 11.508 1 78 441 PRO B N 1
ATOM 9894 C CA . PRO B 1 441 ? 20.906 34.469 10.391 1 78 441 PRO B CA 1
ATOM 9895 C C . PRO B 1 441 ? 19.719 33.531 10.617 1 78 441 PRO B C 1
ATOM 9897 O O . PRO B 1 441 ? 18.969 33.25 9.688 1 78 441 PRO B O 1
ATOM 9900 N N . ASN B 1 442 ? 19.547 33.031 11.797 1 83.38 442 ASN B N 1
ATOM 9901 C CA . ASN B 1 442 ? 18.453 32.094 12.094 1 83.38 442 ASN B CA 1
ATOM 9902 C C . ASN B 1 442 ? 17.109 32.812 12.078 1 83.38 442 ASN B C 1
ATOM 9904 O O . ASN B 1 442 ? 16.109 32.25 11.656 1 83.38 442 ASN B O 1
ATOM 9908 N N . LEU B 1 443 ? 17.094 34.031 12.477 1 85.69 443 LEU B N 1
ATOM 9909 C CA . LEU B 1 443 ? 15.867 34.812 12.414 1 85.69 443 LEU B CA 1
ATOM 9910 C C . LEU B 1 443 ? 15.445 35.062 10.969 1 85.69 443 LEU B C 1
ATOM 9912 O O . LEU B 1 443 ? 14.273 34.906 10.625 1 85.69 443 LEU B O 1
ATOM 9916 N N . ILE B 1 444 ? 16.438 35.438 10.18 1 84.44 444 ILE B N 1
ATOM 9917 C CA . ILE B 1 444 ? 16.156 35.656 8.773 1 84.44 444 ILE B CA 1
ATOM 9918 C C . ILE B 1 444 ? 15.664 34.375 8.109 1 84.44 444 ILE B C 1
ATOM 9920 O O . ILE B 1 444 ? 14.742 34.406 7.289 1 84.44 444 ILE B O 1
ATOM 9924 N N . LEU B 1 445 ? 16.281 33.344 8.523 1 85.5 445 LEU B N 1
ATOM 9925 C CA . LEU B 1 445 ? 15.883 32.062 7.977 1 85.5 445 LEU B CA 1
ATOM 9926 C C . LEU B 1 445 ? 14.43 31.766 8.328 1 85.5 445 LEU B C 1
ATOM 9928 O O . LEU B 1 445 ? 13.656 31.328 7.469 1 85.5 445 LEU B O 1
ATOM 9932 N N . ILE B 1 446 ? 14.016 31.969 9.516 1 87.75 446 ILE B N 1
ATOM 9933 C CA . ILE B 1 446 ? 12.656 31.703 9.969 1 87.75 446 ILE B CA 1
ATOM 9934 C C . ILE B 1 446 ? 11.672 32.594 9.211 1 87.75 446 ILE B C 1
ATOM 9936 O O . ILE B 1 446 ? 10.641 32.125 8.727 1 87.75 446 ILE B O 1
ATOM 9940 N N . ILE B 1 447 ? 12.039 33.844 9.023 1 86.62 447 ILE B N 1
ATOM 9941 C CA . ILE B 1 447 ? 11.18 34.781 8.32 1 86.62 447 ILE B CA 1
ATOM 9942 C C . ILE B 1 447 ? 11.055 34.375 6.852 1 86.62 447 ILE B C 1
ATOM 9944 O O . ILE B 1 447 ? 9.969 34.438 6.281 1 86.62 447 ILE B O 1
ATOM 9948 N N . PHE B 1 448 ? 12.164 34.031 6.379 1 86.38 448 PHE B N 1
ATOM 9949 C CA . PHE B 1 448 ? 12.195 33.594 4.984 1 86.38 448 PHE B CA 1
ATOM 9950 C C . PHE B 1 448 ? 11.297 32.406 4.762 1 86.38 448 PHE B C 1
ATOM 9952 O O . PHE B 1 448 ? 10.641 32.281 3.725 1 86.38 448 PHE B O 1
ATOM 9959 N N . MET B 1 449 ? 11.25 31.516 5.68 1 88.06 449 MET B N 1
ATOM 9960 C CA . MET B 1 449 ? 10.406 30.328 5.559 1 88.06 449 MET B CA 1
ATOM 9961 C C . MET B 1 449 ? 8.938 30.672 5.73 1 88.06 449 MET B C 1
ATOM 9963 O O . MET B 1 449 ? 8.07 30.078 5.102 1 88.06 449 MET B O 1
ATOM 9967 N N . ILE B 1 450 ? 8.617 31.688 6.516 1 89.38 450 ILE B N 1
ATOM 9968 C CA . ILE B 1 450 ? 7.238 32.094 6.758 1 89.38 450 ILE B CA 1
ATOM 9969 C C . ILE B 1 450 ? 6.664 32.75 5.5 1 89.38 450 ILE B C 1
ATOM 9971 O O . ILE B 1 450 ? 5.477 32.625 5.207 1 89.38 450 ILE B O 1
ATOM 9975 N N . LEU B 1 451 ? 7.473 33.375 4.699 1 90.19 451 LEU B N 1
ATOM 9976 C CA . LEU B 1 451 ? 7.051 34.062 3.473 1 90.19 451 LEU B CA 1
ATOM 9977 C C . LEU B 1 451 ? 6.57 33.031 2.438 1 90.19 451 LEU B C 1
ATOM 9979 O O . LEU B 1 451 ? 5.848 33.406 1.504 1 90.19 451 LEU B O 1
ATOM 9983 N N . LEU B 1 452 ? 6.945 31.875 2.633 1 92.12 452 LEU B N 1
ATOM 9984 C CA . LEU B 1 452 ? 6.602 30.812 1.685 1 92.12 452 LEU B CA 1
ATOM 9985 C C . LEU B 1 452 ? 5.168 30.344 1.896 1 92.12 452 LEU B C 1
ATOM 9987 O O . LEU B 1 452 ? 4.582 29.703 1.015 1 92.12 452 LEU B O 1
ATOM 9991 N N . ILE B 1 453 ? 4.566 30.578 3.064 1 93.62 453 ILE B N 1
ATOM 9992 C CA . ILE B 1 453 ? 3.301 29.984 3.48 1 93.62 453 ILE B CA 1
ATOM 9993 C C . ILE B 1 453 ? 2.199 30.375 2.498 1 93.62 453 ILE B C 1
ATOM 9995 O O . ILE B 1 453 ? 1.486 29.516 1.977 1 93.62 453 ILE B O 1
ATOM 9999 N N . PRO B 1 454 ? 2.129 31.672 2.07 1 94.69 454 PRO B N 1
ATOM 10000 C CA . PRO B 1 454 ? 1.081 32.031 1.108 1 94.69 454 PRO B CA 1
ATOM 10001 C C . PRO B 1 454 ? 1.277 31.359 -0.249 1 94.69 454 PRO B C 1
ATOM 10003 O O . PRO B 1 454 ? 0.299 31 -0.915 1 94.69 454 PRO B O 1
ATOM 10006 N N . ILE B 1 455 ? 2.461 31.172 -0.591 1 95.19 455 ILE B N 1
ATOM 10007 C CA . ILE B 1 455 ? 2.754 30.531 -1.869 1 95.19 455 ILE B CA 1
ATOM 10008 C C . ILE B 1 455 ? 2.336 29.062 -1.818 1 95.19 455 ILE B C 1
ATOM 10010 O O . ILE B 1 455 ? 1.728 28.562 -2.762 1 95.19 455 ILE B O 1
ATOM 10014 N N . ILE B 1 456 ? 2.633 28.453 -0.738 1 95.88 456 ILE B N 1
ATOM 10015 C CA . ILE B 1 456 ? 2.307 27.047 -0.578 1 95.88 456 ILE B CA 1
ATOM 10016 C C . ILE B 1 456 ? 0.791 26.859 -0.552 1 95.88 456 ILE B C 1
ATOM 10018 O O . ILE B 1 456 ? 0.266 25.891 -1.104 1 95.88 456 ILE B O 1
ATOM 10022 N N . TYR B 1 457 ? 0.091 27.797 0.053 1 96 457 TYR B N 1
ATOM 10023 C CA . TYR B 1 457 ? -1.366 27.734 0.04 1 96 457 TYR B CA 1
ATOM 10024 C C . TYR B 1 457 ? -1.904 27.875 -1.379 1 96 457 TYR B C 1
ATOM 10026 O O . TYR B 1 457 ? -2.807 27.141 -1.78 1 96 457 TYR B O 1
ATOM 10034 N N . ALA B 1 458 ? -1.306 28.781 -2.098 1 95.81 458 ALA B N 1
ATOM 10035 C CA . ALA B 1 458 ? -1.741 28.984 -3.477 1 95.81 458 ALA B CA 1
ATOM 10036 C C . ALA B 1 458 ? -1.492 27.734 -4.32 1 95.81 458 ALA B C 1
ATOM 10038 O O . ALA B 1 458 ? -2.354 27.328 -5.102 1 95.81 458 ALA B O 1
ATOM 10039 N N . LEU B 1 459 ? -0.371 27.141 -4.117 1 95.94 459 LEU B N 1
ATOM 10040 C CA . LEU B 1 459 ? -0.03 25.938 -4.852 1 95.94 459 LEU B CA 1
ATOM 10041 C C . LEU B 1 459 ? -0.957 24.781 -4.465 1 95.94 459 LEU B C 1
ATOM 10043 O O . LEU B 1 459 ? -1.384 24.016 -5.324 1 95.94 459 LEU B O 1
ATOM 10047 N N . SER B 1 460 ? -1.296 24.688 -3.195 1 96.19 460 SER B N 1
ATOM 10048 C CA . SER B 1 460 ? -2.15 23.609 -2.717 1 96.19 460 SER B CA 1
ATOM 10049 C C . SER B 1 460 ? -3.586 23.781 -3.199 1 96.19 460 SER B C 1
ATOM 10051 O O . SER B 1 460 ? -4.27 22.812 -3.494 1 96.19 460 SER B O 1
ATOM 10053 N N . ARG B 1 461 ? -4.031 25.016 -3.328 1 95.31 461 ARG B N 1
ATOM 10054 C CA . ARG B 1 461 ? -5.371 25.297 -3.844 1 95.31 461 ARG B CA 1
ATOM 10055 C C . ARG B 1 461 ? -5.453 24.984 -5.336 1 95.31 461 ARG B C 1
ATOM 10057 O O . ARG B 1 461 ? -6.508 24.594 -5.836 1 95.31 461 ARG B O 1
ATOM 10064 N N . ALA B 1 462 ? -4.352 25.062 -5.988 1 95.12 462 ALA B N 1
ATOM 10065 C CA . ALA B 1 462 ? -4.312 24.859 -7.434 1 95.12 462 ALA B CA 1
ATOM 10066 C C . ALA B 1 462 ? -4.34 23.359 -7.777 1 95.12 462 ALA B C 1
ATOM 10068 O O . ALA B 1 462 ? -4.633 22.984 -8.914 1 95.12 462 ALA B O 1
ATOM 10069 N N . CYS B 1 463 ? -4.008 22.438 -6.906 1 92.81 463 CYS B N 1
ATOM 10070 C CA . CYS B 1 463 ? -3.965 21 -7.145 1 92.81 463 CYS B CA 1
ATOM 10071 C C . CYS B 1 463 ? -5.355 20.453 -7.445 1 92.81 463 CYS B C 1
ATOM 10073 O O . CYS B 1 463 ? -5.496 19.469 -8.18 1 92.81 463 CYS B O 1
ATOM 10075 N N . GLY B 1 464 ? -6.457 21.078 -6.941 1 90.75 464 GLY B N 1
ATOM 10076 C CA . GLY B 1 464 ? -7.809 20.641 -7.246 1 90.75 464 GLY B CA 1
ATOM 10077 C C . GLY B 1 464 ? -8.445 19.844 -6.125 1 90.75 464 GLY B C 1
ATOM 10078 O O . GLY B 1 464 ? -9.281 18.969 -6.375 1 90.75 464 GLY B O 1
ATOM 10079 N N . TYR B 1 465 ? -8.07 20.031 -4.906 1 94.12 465 TYR B N 1
ATOM 10080 C CA . TYR B 1 465 ? -8.719 19.375 -3.775 1 94.12 465 TYR B CA 1
ATOM 10081 C C . TYR B 1 465 ? -10.117 19.938 -3.555 1 94.12 465 TYR B C 1
ATOM 10083 O O . TYR B 1 465 ? -10.344 21.141 -3.697 1 94.12 465 TYR B O 1
ATOM 10091 N N . PHE B 1 466 ? -11.008 19.125 -3.201 1 93.94 466 PHE B N 1
ATOM 10092 C CA . PHE B 1 466 ? -12.391 19.578 -3.102 1 93.94 466 PHE B CA 1
ATOM 10093 C C . PHE B 1 466 ? -12.742 19.938 -1.663 1 93.94 466 PHE B C 1
ATOM 10095 O O . PHE B 1 466 ? -13.875 20.312 -1.368 1 93.94 466 PHE B O 1
ATOM 10102 N N . SER B 1 467 ? -11.852 19.812 -0.73 1 95.12 467 SER B N 1
ATOM 10103 C CA . SER B 1 467 ? -12.102 20.172 0.664 1 95.12 467 SER B CA 1
ATOM 10104 C C . SER B 1 467 ? -10.969 21.016 1.229 1 95.12 467 SER B C 1
ATOM 10106 O O . SER B 1 467 ? -9.82 20.891 0.809 1 95.12 467 SER B O 1
ATOM 10108 N N . ASN B 1 468 ? -11.312 21.938 2.143 1 94.94 468 ASN B N 1
ATOM 10109 C CA . ASN B 1 468 ? -10.328 22.797 2.803 1 94.94 468 ASN B CA 1
ATOM 10110 C C . ASN B 1 468 ? -9.367 21.984 3.666 1 94.94 468 ASN B C 1
ATOM 10112 O O . ASN B 1 468 ? -8.188 22.312 3.771 1 94.94 468 ASN B O 1
ATOM 10116 N N . SER B 1 469 ? -9.898 20.953 4.238 1 94.06 469 SER B N 1
ATOM 10117 C CA . SER B 1 469 ? -9.062 20.094 5.078 1 94.06 469 SER B CA 1
ATOM 10118 C C . SER B 1 469 ? -7.961 19.422 4.27 1 94.06 469 SER B C 1
ATOM 10120 O O . SER B 1 469 ? -6.816 19.344 4.727 1 94.06 469 SER B O 1
ATOM 10122 N N . ARG B 1 470 ? -8.281 19 3.045 1 94.75 470 ARG B N 1
ATOM 10123 C CA . ARG B 1 470 ? -7.281 18.375 2.193 1 94.75 470 ARG B CA 1
ATOM 10124 C C . ARG B 1 470 ? -6.262 19.391 1.702 1 94.75 470 ARG B C 1
ATOM 10126 O O . ARG B 1 470 ? -5.086 19.078 1.529 1 94.75 470 ARG B O 1
ATOM 10133 N N . ILE B 1 471 ? -6.695 20.578 1.478 1 95.94 471 ILE B N 1
ATOM 10134 C CA . ILE B 1 471 ? -5.773 21.656 1.108 1 95.94 471 ILE B CA 1
ATOM 10135 C C . ILE B 1 471 ? -4.801 21.906 2.256 1 95.94 471 ILE B C 1
ATOM 10137 O O . ILE B 1 471 ? -3.592 22.016 2.039 1 95.94 471 ILE B O 1
ATOM 10141 N N . GLU B 1 472 ? -5.344 22 3.488 1 95.44 472 GLU B N 1
ATOM 10142 C CA . GLU B 1 472 ? -4.5 22.203 4.66 1 95.44 472 GLU B CA 1
ATOM 10143 C C . GLU B 1 472 ? -3.502 21.062 4.828 1 95.44 472 GLU B C 1
ATOM 10145 O O . GLU B 1 472 ? -2.355 21.281 5.219 1 95.44 472 GLU B O 1
ATOM 10150 N N . ALA B 1 473 ? -4.016 19.891 4.57 1 95.62 473 ALA B N 1
ATOM 10151 C CA . ALA B 1 473 ? -3.129 18.734 4.652 1 95.62 473 ALA B CA 1
ATOM 10152 C C . ALA B 1 473 ? -2.01 18.812 3.617 1 95.62 473 ALA B C 1
ATOM 10154 O O . ALA B 1 473 ? -0.867 18.453 3.895 1 95.62 473 ALA B O 1
ATOM 10155 N N . SER B 1 474 ? -2.354 19.266 2.434 1 96.25 474 SER B N 1
ATOM 10156 C CA . SER B 1 474 ? -1.354 19.469 1.39 1 96.25 474 SER B CA 1
ATOM 10157 C C . SER B 1 474 ? -0.341 20.531 1.791 1 96.25 474 SER B C 1
ATOM 10159 O O . SER B 1 474 ? 0.855 20.391 1.528 1 96.25 474 SER B O 1
ATOM 10161 N N . VAL B 1 475 ? -0.789 21.531 2.398 1 96.56 475 VAL B N 1
ATOM 10162 C CA . VAL B 1 475 ? 0.095 22.578 2.893 1 96.56 475 VAL B CA 1
ATOM 10163 C C . VAL B 1 475 ? 1.048 22 3.939 1 96.56 475 VAL B C 1
ATOM 10165 O O . VAL B 1 475 ? 2.25 22.266 3.908 1 96.56 475 VAL B O 1
ATOM 10168 N N . PHE B 1 476 ? 0.481 21.203 4.836 1 96.62 476 PHE B N 1
ATOM 10169 C CA . PHE B 1 476 ? 1.272 20.516 5.855 1 96.62 476 PHE B CA 1
ATOM 10170 C C . PHE B 1 476 ? 2.404 19.719 5.223 1 96.62 476 PHE B C 1
ATOM 10172 O O . PHE B 1 476 ? 3.568 19.875 5.602 1 96.62 476 PHE B O 1
ATOM 10179 N N . SER B 1 477 ? 2.088 19.031 4.227 1 95.62 477 SER B N 1
ATOM 10180 C CA . SER B 1 477 ? 3.062 18.156 3.59 1 95.62 477 SER B CA 1
ATOM 10181 C C . SER B 1 477 ? 4.133 18.953 2.854 1 95.62 477 SER B C 1
ATOM 10183 O O . SER B 1 477 ? 5.328 18.688 3.004 1 95.62 477 SER B O 1
ATOM 10185 N N . LYS B 1 478 ? 3.762 19.906 2.105 1 95.25 478 LYS B N 1
ATOM 10186 C CA . LYS B 1 478 ? 4.695 20.688 1.3 1 95.25 478 LYS B CA 1
ATOM 10187 C C . LYS B 1 478 ? 5.586 21.562 2.18 1 95.25 478 LYS B C 1
ATOM 10189 O O . LYS B 1 478 ? 6.793 21.656 1.945 1 95.25 478 LYS B O 1
ATOM 10194 N N . TYR B 1 479 ? 4.941 22.109 3.102 1 95.69 479 TYR B N 1
ATOM 10195 C CA . TYR B 1 479 ? 5.711 22.969 3.988 1 95.69 479 TYR B CA 1
ATOM 10196 C C . TYR B 1 479 ? 6.723 22.172 4.793 1 95.69 479 TYR B C 1
ATOM 10198 O O . TYR B 1 479 ? 7.859 22.609 4.992 1 95.69 479 TYR B O 1
ATOM 10206 N N . PHE B 1 480 ? 6.363 21.016 5.254 1 95.38 480 PHE B N 1
ATOM 10207 C CA . PHE B 1 480 ? 7.293 20.156 5.969 1 95.38 480 PHE B CA 1
ATOM 10208 C C . PHE B 1 480 ? 8.477 19.797 5.086 1 95.38 480 PHE B C 1
ATOM 10210 O O . PHE B 1 480 ? 9.625 19.797 5.543 1 95.38 480 PHE B O 1
ATOM 10217 N N . LEU B 1 481 ? 8.18 19.484 3.887 1 92.94 481 LEU B N 1
ATOM 10218 C CA . LEU B 1 481 ? 9.234 19.141 2.939 1 92.94 481 LEU B CA 1
ATOM 10219 C C . LEU B 1 481 ? 10.195 20.312 2.75 1 92.94 481 LEU B C 1
ATOM 10221 O O . LEU B 1 481 ? 11.414 20.125 2.729 1 92.94 481 LEU B O 1
ATOM 10225 N N . PHE B 1 482 ? 9.656 21.453 2.676 1 91.88 482 PHE B N 1
ATOM 10226 C CA . PHE B 1 482 ? 10.461 22.672 2.512 1 91.88 482 PHE B CA 1
ATOM 10227 C C . PHE B 1 482 ? 11.344 22.906 3.732 1 91.88 482 PHE B C 1
ATOM 10229 O O . PHE B 1 482 ? 12.523 23.203 3.598 1 91.88 482 PHE B O 1
ATOM 10236 N N . LEU B 1 483 ? 10.758 22.688 4.828 1 93.19 483 LEU B N 1
ATOM 10237 C CA . LEU B 1 483 ? 11.477 22.953 6.074 1 93.19 483 LEU B CA 1
ATOM 10238 C C . LEU B 1 483 ? 12.594 21.953 6.289 1 93.19 483 LEU B C 1
ATOM 10240 O O . LEU B 1 483 ? 13.727 22.328 6.605 1 93.19 483 LEU B O 1
ATOM 10244 N N . VAL B 1 484 ? 12.289 20.75 6.07 1 90.75 484 VAL B N 1
ATOM 10245 C CA . VAL B 1 484 ? 13.281 19.703 6.32 1 90.75 484 VAL B CA 1
ATOM 10246 C C . VAL B 1 484 ? 14.398 19.797 5.289 1 90.75 484 VAL B C 1
ATOM 10248 O O . VAL B 1 484 ? 15.578 19.703 5.633 1 90.75 484 VAL B O 1
ATOM 10251 N N . PHE B 1 485 ? 14.086 20.047 4.109 1 88.75 485 PHE B N 1
ATOM 10252 C CA . PHE B 1 485 ? 15.086 20.094 3.051 1 88.75 485 PHE B CA 1
ATOM 10253 C C . PHE B 1 485 ? 15.953 21.344 3.18 1 88.75 485 PHE B C 1
ATOM 10255 O O . PHE B 1 485 ? 17.188 21.266 3.143 1 88.75 485 PHE B O 1
ATOM 10262 N N . ASN B 1 486 ? 15.367 22.453 3.359 1 87.44 486 ASN B N 1
ATOM 10263 C CA . ASN B 1 486 ? 16.094 23.719 3.318 1 87.44 486 ASN B CA 1
ATOM 10264 C C . ASN B 1 486 ? 16.734 24.047 4.664 1 87.44 486 ASN B C 1
ATOM 10266 O O . ASN B 1 486 ? 17.891 24.484 4.715 1 87.44 486 ASN B O 1
ATOM 10270 N N . VAL B 1 487 ? 16.047 23.828 5.703 1 86.81 487 VAL B N 1
ATOM 10271 C CA . VAL B 1 487 ? 16.594 24.219 7.004 1 86.81 487 VAL B CA 1
ATOM 10272 C C . VAL B 1 487 ? 17.547 23.141 7.504 1 86.81 487 VAL B C 1
ATOM 10274 O O . VAL B 1 487 ? 18.625 23.438 8.023 1 86.81 487 VAL B O 1
ATOM 10277 N N . PHE B 1 488 ? 17.219 21.906 7.328 1 84.31 488 PHE B N 1
ATOM 10278 C CA . PHE B 1 488 ? 18.031 20.844 7.883 1 84.31 488 PHE B CA 1
ATOM 10279 C C . PHE B 1 488 ? 19.094 20.391 6.883 1 84.31 488 PHE B C 1
ATOM 10281 O O . PHE B 1 488 ? 20.281 20.453 7.168 1 84.31 488 PHE B O 1
ATOM 10288 N N . LEU B 1 489 ? 18.688 20 5.68 1 79.94 489 LEU B N 1
ATOM 10289 C CA . LEU B 1 489 ? 19.609 19.344 4.746 1 79.94 489 LEU B CA 1
ATOM 10290 C C . LEU B 1 489 ? 20.547 20.375 4.098 1 79.94 489 LEU B C 1
ATOM 10292 O O . LEU B 1 489 ? 21.75 20.172 4.066 1 79.94 489 LEU B O 1
ATOM 10296 N N . VAL B 1 490 ? 20 21.453 3.627 1 78.19 490 VAL B N 1
ATOM 10297 C CA . VAL B 1 490 ? 20.812 22.469 2.938 1 78.19 490 VAL B CA 1
ATOM 10298 C C . VAL B 1 490 ? 21.766 23.125 3.926 1 78.19 490 VAL B C 1
ATOM 10300 O O . VAL B 1 490 ? 22.922 23.375 3.598 1 78.19 490 VAL B O 1
ATOM 10303 N N . SER B 1 491 ? 21.328 23.359 5.059 1 74.56 491 SER B N 1
ATOM 10304 C CA . SER B 1 491 ? 22.188 23.969 6.059 1 74.56 491 SER B CA 1
ATOM 10305 C C . SER B 1 491 ? 23.344 23.031 6.438 1 74.56 491 SER B C 1
ATOM 10307 O O . SER B 1 491 ? 24.453 23.484 6.676 1 74.56 491 SER B O 1
ATOM 10309 N N . ALA B 1 492 ? 23.031 21.781 6.469 1 71.88 492 ALA B N 1
ATOM 10310 C CA . ALA B 1 492 ? 24.047 20.797 6.789 1 71.88 492 ALA B CA 1
ATOM 10311 C C . ALA B 1 492 ? 25.094 20.703 5.676 1 71.88 492 ALA B C 1
ATOM 10313 O O . ALA B 1 492 ? 26.297 20.656 5.949 1 71.88 492 ALA B O 1
ATOM 10314 N N . ILE B 1 493 ? 24.641 20.766 4.426 1 71 493 ILE B N 1
ATOM 10315 C CA . ILE B 1 493 ? 25.531 20.656 3.273 1 71 493 ILE B CA 1
ATOM 10316 C C . ILE B 1 493 ? 26.328 21.953 3.107 1 71 493 ILE B C 1
ATOM 10318 O O . ILE B 1 493 ? 27.547 21.922 2.893 1 71 493 ILE B O 1
ATOM 10322 N N . ALA B 1 494 ? 25.625 23.062 3.121 1 64.75 494 ALA B N 1
ATOM 10323 C CA . ALA B 1 494 ? 26.25 24.359 2.932 1 64.75 494 ALA B CA 1
ATOM 10324 C C . ALA B 1 494 ? 27.312 24.609 3.992 1 64.75 494 ALA B C 1
ATOM 10326 O O . ALA B 1 494 ? 28.391 25.125 3.686 1 64.75 494 ALA B O 1
ATOM 10327 N N . GLY B 1 495 ? 27 24.312 5.105 1 61.62 495 GLY B N 1
ATOM 10328 C CA . GLY B 1 495 ? 27.984 24.469 6.172 1 61.62 495 GLY B CA 1
ATOM 10329 C C . GLY B 1 495 ? 29.25 23.688 5.945 1 61.62 495 GLY B C 1
ATOM 10330 O O . GLY B 1 495 ? 30.344 24.156 6.246 1 61.62 495 GLY B O 1
ATOM 10331 N N . THR B 1 496 ? 29.031 22.562 5.227 1 61.41 496 THR B N 1
ATOM 10332 C CA . THR B 1 496 ? 30.172 21.688 4.977 1 61.41 496 THR B CA 1
ATOM 10333 C C . THR B 1 496 ? 30.938 22.125 3.734 1 61.41 496 THR B C 1
ATOM 10335 O O . THR B 1 496 ? 32.188 22.141 3.73 1 61.41 496 THR B O 1
ATOM 10338 N N . ILE B 1 497 ? 30.172 22.422 2.66 1 59.69 497 ILE B N 1
ATOM 10339 C CA . ILE B 1 497 ? 30.781 22.781 1.389 1 59.69 497 ILE B CA 1
ATOM 10340 C C . ILE B 1 497 ? 31.609 24.062 1.562 1 59.69 497 ILE B C 1
ATOM 10342 O O . ILE B 1 497 ? 32.75 24.141 1.059 1 59.69 497 ILE B O 1
ATOM 10346 N N . PHE B 1 498 ? 31.125 25.047 2.242 1 56.34 498 PHE B N 1
ATOM 10347 C CA . PHE B 1 498 ? 31.828 26.328 2.357 1 56.34 498 PHE B CA 1
ATOM 10348 C C . PHE B 1 498 ? 33.031 26.203 3.281 1 56.34 498 PHE B C 1
ATOM 10350 O O . PHE B 1 498 ? 34 26.953 3.145 1 56.34 498 PHE B O 1
ATOM 10357 N N . GLN B 1 499 ? 32.938 25.172 4.113 1 54.25 499 GLN B N 1
ATOM 10358 C CA . GLN B 1 499 ? 34.094 24.969 4.984 1 54.25 499 GLN B CA 1
ATOM 10359 C C . GLN B 1 499 ? 35.219 24.219 4.258 1 54.25 499 GLN B C 1
ATOM 10361 O O . GLN B 1 499 ? 36.375 24.391 4.574 1 54.25 499 GLN B O 1
ATOM 10366 N N . SER B 1 500 ? 34.719 23.375 3.268 1 56 500 SER B N 1
ATOM 10367 C CA . SER B 1 500 ? 35.719 22.516 2.641 1 56 500 SER B CA 1
ATOM 10368 C C . SER B 1 500 ? 35.625 22.578 1.12 1 56 500 SER B C 1
ATOM 10370 O O . SER B 1 500 ? 35.812 21.562 0.44 1 56 500 SER B O 1
ATOM 10372 N N . ILE B 1 501 ? 35.094 23.672 0.542 1 54.06 501 ILE B N 1
ATOM 10373 C CA . ILE B 1 501 ? 34.875 23.781 -0.896 1 54.06 501 ILE B CA 1
ATOM 10374 C C . ILE B 1 501 ? 36.125 23.312 -1.643 1 54.06 501 ILE B C 1
ATOM 10376 O O . ILE B 1 501 ? 36.031 22.578 -2.633 1 54.06 501 ILE B O 1
ATOM 10380 N N . GLU B 1 502 ? 37.219 23.844 -1.243 1 51.94 502 GLU B N 1
ATOM 10381 C CA . GLU B 1 502 ? 38.469 23.547 -1.932 1 51.94 502 GLU B CA 1
ATOM 10382 C C . GLU B 1 502 ? 38.812 22.047 -1.845 1 51.94 502 GLU B C 1
ATOM 10384 O O . GLU B 1 502 ? 39.281 21.453 -2.82 1 51.94 502 GLU B O 1
ATOM 10389 N N . GLN B 1 503 ? 38.531 21.562 -0.723 1 54.81 503 GLN B N 1
ATOM 10390 C CA . GLN B 1 503 ? 38.906 20.156 -0.541 1 54.81 503 GLN B CA 1
ATOM 10391 C C . GLN B 1 503 ? 37.938 19.234 -1.278 1 54.81 503 GLN B C 1
ATOM 10393 O O . GLN B 1 503 ? 38.344 18.234 -1.866 1 54.81 503 GLN B O 1
ATOM 10398 N N . ILE B 1 504 ? 36.625 19.5 -1.301 1 56.91 504 ILE B N 1
ATOM 10399 C CA . ILE B 1 504 ? 35.625 18.656 -1.946 1 56.91 504 ILE B CA 1
ATOM 10400 C C . ILE B 1 504 ? 35.844 18.703 -3.461 1 56.91 504 ILE B C 1
ATOM 10402 O O . ILE B 1 504 ? 35.656 17.688 -4.141 1 56.91 504 ILE B O 1
ATOM 10406 N N . ALA B 1 505 ? 36.219 19.938 -3.904 1 53.84 505 ALA B N 1
ATOM 10407 C CA . ALA B 1 505 ? 36.531 20.062 -5.332 1 53.84 505 ALA B CA 1
ATOM 10408 C C . ALA B 1 505 ? 37.688 19.156 -5.734 1 53.84 505 ALA B C 1
ATOM 10410 O O . ALA B 1 505 ? 37.688 18.609 -6.84 1 53.84 505 ALA B O 1
ATOM 10411 N N . ASN B 1 506 ? 38.594 18.938 -4.852 1 53.97 506 ASN B N 1
ATOM 10412 C CA . ASN B 1 506 ? 39.781 18.156 -5.18 1 53.97 506 ASN B CA 1
ATOM 10413 C C . ASN B 1 506 ? 39.594 16.672 -4.875 1 53.97 506 ASN B C 1
ATOM 10415 O O . ASN B 1 506 ? 40.125 15.82 -5.59 1 53.97 506 ASN B O 1
ATOM 10419 N N . ASP B 1 507 ? 38.906 16.391 -3.672 1 52.41 507 ASP B N 1
ATOM 10420 C CA . ASP B 1 507 ? 38.625 15.008 -3.303 1 52.41 507 ASP B CA 1
ATOM 10421 C C . ASP B 1 507 ? 37.188 14.828 -2.844 1 52.41 507 ASP B C 1
ATOM 10423 O O . ASP B 1 507 ? 36.906 14.938 -1.653 1 52.41 507 ASP B O 1
ATOM 10427 N N . PRO B 1 508 ? 36.344 14.555 -3.756 1 57.16 508 PRO B N 1
ATOM 10428 C CA . PRO B 1 508 ? 34.938 14.438 -3.459 1 57.16 508 PRO B CA 1
ATOM 10429 C C . PRO B 1 508 ? 34.625 13.43 -2.354 1 57.16 508 PRO B C 1
ATOM 10431 O O . PRO B 1 508 ? 33.656 13.57 -1.625 1 57.16 508 PRO B O 1
ATOM 10434 N N . THR B 1 509 ? 35.406 12.383 -2.211 1 54.41 509 THR B N 1
ATOM 10435 C CA . THR B 1 509 ? 35.188 11.359 -1.196 1 54.41 509 THR B CA 1
ATOM 10436 C C . THR B 1 509 ? 35.375 11.938 0.204 1 54.41 509 THR B C 1
ATOM 10438 O O . THR B 1 509 ? 34.906 11.352 1.188 1 54.41 509 THR B O 1
ATOM 10441 N N . SER B 1 510 ? 36.031 13.039 0.234 1 56.59 510 SER B N 1
ATOM 10442 C CA . SER B 1 510 ? 36.344 13.656 1.521 1 56.59 510 SER B CA 1
ATOM 10443 C C . SER B 1 510 ? 35.094 14.359 2.098 1 56.59 510 SER B C 1
ATOM 10445 O O . SER B 1 510 ? 35.125 14.805 3.248 1 56.59 510 SER B O 1
ATOM 10447 N N . ILE B 1 511 ? 34.062 14.375 1.362 1 58.22 511 ILE B N 1
ATOM 10448 C CA . ILE B 1 511 ? 32.875 15.094 1.739 1 58.22 511 ILE B CA 1
ATOM 10449 C C . ILE B 1 511 ? 32.281 14.484 3.004 1 58.22 511 ILE B C 1
ATOM 10451 O O . ILE B 1 511 ? 31.766 15.203 3.875 1 58.22 511 ILE B O 1
ATOM 10455 N N . ILE B 1 512 ? 32.312 13.258 3.096 1 54.81 512 ILE B N 1
ATOM 10456 C CA . ILE B 1 512 ? 31.734 12.562 4.238 1 54.81 512 ILE B CA 1
ATOM 10457 C C . ILE B 1 512 ? 32.469 12.961 5.516 1 54.81 512 ILE B C 1
ATOM 10459 O O . ILE B 1 512 ? 31.844 13.242 6.539 1 54.81 512 ILE B O 1
ATOM 10463 N N . GLY B 1 513 ? 33.844 12.969 5.359 1 56.06 513 GLY B N 1
ATOM 10464 C CA . GLY B 1 513 ? 34.656 13.391 6.5 1 56.06 513 GLY B CA 1
ATOM 10465 C C . GLY B 1 513 ? 34.438 14.836 6.883 1 56.06 513 GLY B C 1
ATOM 10466 O O . GLY B 1 513 ? 34.344 15.164 8.07 1 56.06 513 GLY B O 1
ATOM 10467 N N . SER B 1 514 ? 34.25 15.594 5.914 1 58.94 514 SER B N 1
ATOM 10468 C CA . SER B 1 514 ? 34.031 17.016 6.16 1 58.94 514 SER B CA 1
ATOM 10469 C C . SER B 1 514 ? 32.688 17.281 6.793 1 58.94 514 SER B C 1
ATOM 10471 O O . SER B 1 514 ? 32.562 18.125 7.684 1 58.94 514 SER B O 1
ATOM 10473 N N . ILE B 1 515 ? 31.688 16.562 6.43 1 59.53 515 ILE B N 1
ATOM 10474 C CA . ILE B 1 515 ? 30.344 16.703 6.988 1 59.53 515 ILE B CA 1
ATOM 10475 C C . ILE B 1 515 ? 30.344 16.297 8.461 1 59.53 515 ILE B C 1
ATOM 10477 O O . ILE B 1 515 ? 29.781 16.984 9.305 1 59.53 515 ILE B O 1
ATOM 10481 N N . ALA B 1 516 ? 31.047 15.242 8.688 1 55.72 516 ALA B N 1
ATOM 10482 C CA . ALA B 1 516 ? 31.109 14.734 10.055 1 55.72 516 ALA B CA 1
ATOM 10483 C C . ALA B 1 516 ? 31.766 15.75 10.984 1 55.72 516 ALA B C 1
ATOM 10485 O O . ALA B 1 516 ? 31.328 15.93 12.125 1 55.72 516 ALA B O 1
ATOM 10486 N N . ASN B 1 517 ? 32.812 16.438 10.477 1 56.5 517 ASN B N 1
ATOM 10487 C CA . ASN B 1 517 ? 33.531 17.406 11.297 1 56.5 517 ASN B CA 1
ATOM 10488 C C . ASN B 1 517 ? 32.719 18.672 11.508 1 56.5 517 ASN B C 1
ATOM 10490 O O . ASN B 1 517 ? 32.875 19.359 12.523 1 56.5 517 ASN B O 1
ATOM 10494 N N . SER B 1 518 ? 31.922 18.906 10.562 1 60.69 518 SER B N 1
ATOM 10495 C CA . SER B 1 518 ? 31.156 20.141 10.633 1 60.69 518 SER B CA 1
ATOM 10496 C C . SER B 1 518 ? 29.875 19.953 11.422 1 60.69 518 SER B C 1
ATOM 10498 O O . SER B 1 518 ? 29.219 20.922 11.805 1 60.69 518 SER B O 1
ATOM 10500 N N . LEU B 1 519 ? 29.594 18.734 11.789 1 61.53 519 LEU B N 1
ATOM 10501 C CA . LEU B 1 519 ? 28.312 18.438 12.422 1 61.53 519 LEU B CA 1
ATOM 10502 C C . LEU B 1 519 ? 28.25 19.031 13.82 1 61.53 519 LEU B C 1
ATOM 10504 O O . LEU B 1 519 ? 27.172 19.438 14.273 1 61.53 519 LEU B O 1
ATOM 10508 N N . GLY B 1 520 ? 29.422 19.109 14.469 1 62.16 520 GLY B N 1
ATOM 10509 C CA . GLY B 1 520 ? 29.422 19.734 15.789 1 62.16 520 GLY B CA 1
ATOM 10510 C C . GLY B 1 520 ? 29.016 21.188 15.766 1 62.16 520 GLY B C 1
ATOM 10511 O O . GLY B 1 520 ? 28.203 21.625 16.578 1 62.16 520 GLY B O 1
ATOM 10512 N N . GLY B 1 521 ? 29.625 21.922 14.781 1 65.38 521 GLY B N 1
ATOM 10513 C CA . GLY B 1 521 ? 29.266 23.328 14.633 1 65.38 521 GLY B CA 1
ATOM 10514 C C . GLY B 1 521 ? 27.812 23.516 14.211 1 65.38 521 GLY B C 1
ATOM 10515 O O . GLY B 1 521 ? 27.156 24.453 14.664 1 65.38 521 GLY B O 1
ATOM 10516 N N . LEU B 1 522 ? 27.281 22.641 13.578 1 73.69 522 LEU B N 1
ATOM 10517 C CA . LEU B 1 522 ? 25.906 22.719 13.078 1 73.69 522 LEU B CA 1
ATOM 10518 C C . LEU B 1 522 ? 24.906 22.5 14.211 1 73.69 522 LEU B C 1
ATOM 10520 O O . LEU B 1 522 ? 23.797 23.031 14.188 1 73.69 522 LEU B O 1
ATOM 10524 N N . SER B 1 523 ? 25.281 21.734 15.203 1 79.31 523 SER B N 1
ATOM 10525 C CA . SER B 1 523 ? 24.375 21.469 16.328 1 79.31 523 SER B CA 1
ATOM 10526 C C . SER B 1 523 ? 24.062 22.734 17.094 1 79.31 523 SER B C 1
ATOM 10528 O O . SER B 1 523 ? 22.922 22.953 17.516 1 79.31 523 SER B O 1
ATOM 10530 N N . PHE B 1 524 ? 25.031 23.594 17.203 1 78.94 524 PHE B N 1
ATOM 10531 C CA . PHE B 1 524 ? 24.797 24.828 17.938 1 78.94 524 PHE B CA 1
ATOM 10532 C C . PHE B 1 524 ? 23.953 25.812 17.125 1 78.94 524 PHE B C 1
ATOM 10534 O O . PHE B 1 524 ? 23.141 26.547 17.688 1 78.94 524 PHE B O 1
ATOM 10541 N N . GLN B 1 525 ? 24.219 25.781 15.898 1 80.44 525 GLN B N 1
ATOM 10542 C CA . GLN B 1 525 ? 23.391 26.594 15.031 1 80.44 525 GLN B CA 1
ATOM 10543 C C . GLN B 1 525 ? 21.922 26.188 15.141 1 80.44 525 GLN B C 1
ATOM 10545 O O . GLN B 1 525 ? 21.031 27.031 15.148 1 80.44 525 GLN B O 1
ATOM 10550 N N . MET B 1 526 ? 21.672 24.922 15.219 1 87.19 526 MET B N 1
ATOM 10551 C CA . MET B 1 526 ? 20.297 24.422 15.305 1 87.19 526 MET B CA 1
ATOM 10552 C C . MET B 1 526 ? 19.688 24.734 16.672 1 87.19 526 MET B C 1
ATOM 10554 O O . MET B 1 526 ? 18.484 24.969 16.781 1 87.19 526 MET B O 1
ATOM 10558 N N . ILE B 1 527 ? 20.484 24.75 17.688 1 89.56 527 ILE B N 1
ATOM 10559 C CA . ILE B 1 527 ? 20 25.141 19 1 89.56 527 ILE B CA 1
ATOM 10560 C C . ILE B 1 527 ? 19.547 26.594 18.984 1 89.56 527 ILE B C 1
ATOM 10562 O O . ILE B 1 527 ? 18.484 26.938 19.516 1 89.56 527 ILE B O 1
ATOM 10566 N N . ASN B 1 528 ? 20.312 27.422 18.297 1 87.81 528 ASN B N 1
ATOM 10567 C CA . ASN B 1 528 ? 19.938 28.812 18.141 1 87.81 528 ASN B CA 1
ATOM 10568 C C . ASN B 1 528 ? 18.625 28.953 17.375 1 87.81 528 ASN B C 1
ATOM 10570 O O . ASN B 1 528 ? 17.766 29.781 17.734 1 87.81 528 ASN B O 1
ATOM 10574 N N . TYR B 1 529 ? 18.547 28.156 16.406 1 89.81 529 TYR B N 1
ATOM 10575 C CA . TYR B 1 529 ? 17.312 28.141 15.641 1 89.81 529 TYR B CA 1
ATOM 10576 C C . TYR B 1 529 ? 16.125 27.812 16.531 1 89.81 529 TYR B C 1
ATOM 10578 O O . TYR B 1 529 ? 15.094 28.484 16.469 1 89.81 529 TYR B O 1
ATOM 10586 N N . ILE B 1 530 ? 16.219 26.828 17.375 1 93.56 530 ILE B N 1
ATOM 10587 C CA . ILE B 1 530 ? 15.133 26.359 18.25 1 93.56 530 ILE B CA 1
ATOM 10588 C C . ILE B 1 530 ? 14.797 27.422 19.281 1 93.56 530 ILE B C 1
ATOM 10590 O O . ILE B 1 530 ? 13.625 27.641 19.594 1 93.56 530 ILE B O 1
ATOM 10594 N N . LEU B 1 531 ? 15.805 28.094 19.703 1 92.38 531 LEU B N 1
ATOM 10595 C CA . LEU B 1 531 ? 15.594 29.141 20.703 1 92.38 531 LEU B CA 1
ATOM 10596 C C . LEU B 1 531 ? 14.789 30.297 20.109 1 92.38 531 LEU B C 1
ATOM 10598 O O . LEU B 1 531 ? 13.875 30.812 20.75 1 92.38 531 LEU B O 1
ATOM 10602 N N . ILE B 1 532 ? 15.133 30.625 18.938 1 91.5 532 ILE B N 1
ATOM 10603 C CA . ILE B 1 532 ? 14.414 31.703 18.281 1 91.5 532 ILE B CA 1
ATOM 10604 C C . ILE B 1 532 ? 12.984 31.266 17.969 1 91.5 532 ILE B C 1
ATOM 10606 O O . ILE B 1 532 ? 12.039 32.031 18.141 1 91.5 532 ILE B O 1
ATOM 10610 N N . ALA B 1 533 ? 12.875 30.062 17.547 1 92.12 533 ALA B N 1
ATOM 10611 C CA . ALA B 1 533 ? 11.547 29.516 17.281 1 92.12 533 ALA B CA 1
ATOM 10612 C C . ALA B 1 533 ? 10.695 29.484 18.547 1 92.12 533 ALA B C 1
ATOM 10614 O O . ALA B 1 533 ? 9.484 29.719 18.484 1 92.12 533 ALA B O 1
ATOM 10615 N N . ALA B 1 534 ? 11.25 29.203 19.641 1 91.44 534 ALA B N 1
ATOM 10616 C CA . ALA B 1 534 ? 10.547 29.188 20.906 1 91.44 534 ALA B CA 1
ATOM 10617 C C . ALA B 1 534 ? 10.055 30.578 21.297 1 91.44 534 ALA B C 1
ATOM 10619 O O . ALA B 1 534 ? 8.93 30.75 21.75 1 91.44 534 ALA B O 1
ATOM 10620 N N . ALA B 1 535 ? 10.891 31.531 21.047 1 89.62 535 ALA B N 1
ATOM 10621 C CA . ALA B 1 535 ? 10.484 32.906 21.297 1 89.62 535 ALA B CA 1
ATOM 10622 C C . ALA B 1 535 ? 9.352 33.344 20.375 1 89.62 535 ALA B C 1
ATOM 10624 O O . ALA B 1 535 ? 8.453 34.062 20.797 1 89.62 535 ALA B O 1
ATOM 10625 N N . GLY B 1 536 ? 9.453 32.906 19.219 1 85.62 536 GLY B N 1
ATOM 10626 C CA . GLY B 1 536 ? 8.391 33.188 18.266 1 85.62 536 GLY B CA 1
ATOM 10627 C C . GLY B 1 536 ? 7.055 32.594 18.688 1 85.62 536 GLY B C 1
ATOM 10628 O O . GLY B 1 536 ? 6.004 33.188 18.422 1 85.62 536 GLY B O 1
ATOM 10629 N N . SER B 1 537 ? 7.078 31.469 19.312 1 82.94 537 SER B N 1
ATOM 10630 C CA . SER B 1 537 ? 5.848 30.844 19.797 1 82.94 537 SER B CA 1
ATOM 10631 C C . SER B 1 537 ? 5.184 31.703 20.875 1 82.94 537 SER B C 1
ATOM 10633 O O . SER B 1 537 ? 3.959 31.828 20.906 1 82.94 537 SER B O 1
ATOM 10635 N N . PHE B 1 538 ? 5.938 32.344 21.703 1 80.5 538 PHE B N 1
ATOM 10636 C CA . PHE B 1 538 ? 5.379 33.219 22.719 1 80.5 538 PHE B CA 1
ATOM 10637 C C . PHE B 1 538 ? 4.879 34.531 22.094 1 80.5 538 PHE B C 1
ATOM 10639 O O . PHE B 1 538 ? 3.922 35.125 22.578 1 80.5 538 PHE B O 1
ATOM 10646 N N . GLY B 1 539 ? 5.539 34.844 21.031 1 82.69 539 GLY B N 1
ATOM 10647 C CA . GLY B 1 539 ? 5 35.969 20.281 1 82.69 539 GLY B CA 1
ATOM 10648 C C . GLY B 1 539 ? 3.625 35.688 19.703 1 82.69 539 GLY B C 1
ATOM 10649 O O . GLY B 1 539 ? 2.809 36.594 19.547 1 82.69 539 GLY B O 1
ATOM 10650 N N . ALA B 1 540 ? 3.424 34.438 19.594 1 84.88 540 ALA B N 1
ATOM 10651 C CA . ALA B 1 540 ? 2.162 34 18.984 1 84.88 540 ALA B CA 1
ATOM 10652 C C . ALA B 1 540 ? 1.01 34.125 19.984 1 84.88 540 ALA B C 1
ATOM 10654 O O . ALA B 1 540 ? -0.157 34.188 19.578 1 84.88 540 ALA B O 1
ATOM 10655 N N . ILE B 1 541 ? 1.286 34.125 21.234 1 87.12 541 ILE B N 1
ATOM 10656 C CA . ILE B 1 541 ? 0.219 34.312 22.219 1 87.12 541 ILE B CA 1
ATOM 10657 C C . ILE B 1 541 ? -0.146 35.781 22.312 1 87.12 541 ILE B C 1
ATOM 10659 O O . ILE B 1 541 ? -1.319 36.125 22.484 1 87.12 541 ILE B O 1
ATOM 10663 N N . LEU B 1 542 ? 0.833 36.625 22.219 1 88.19 542 LEU B N 1
ATOM 10664 C CA . LEU B 1 542 ? 0.61 38.062 22.312 1 88.19 542 LEU B CA 1
ATOM 10665 C C . LEU B 1 542 ? -0.069 38.562 21.047 1 88.19 542 LEU B C 1
ATOM 10667 O O . LEU B 1 542 ? -1.014 39.375 21.125 1 88.19 542 LEU B O 1
ATOM 10671 N N . ARG B 1 543 ? 0.311 38.062 19.875 1 90.44 543 ARG B N 1
ATOM 10672 C CA . ARG B 1 543 ? -0.218 38.469 18.594 1 90.44 543 ARG B CA 1
ATOM 10673 C C . ARG B 1 543 ? -0.341 39.969 18.5 1 90.44 543 ARG B C 1
ATOM 10675 O O . ARG B 1 543 ? -1.4 40.5 18.156 1 90.44 543 ARG B O 1
ATOM 10682 N N . ILE B 1 544 ? 0.746 40.625 18.75 1 87.31 544 ILE B N 1
ATOM 10683 C CA . ILE B 1 544 ? 0.738 42.094 18.891 1 87.31 544 ILE B CA 1
ATOM 10684 C C . ILE B 1 544 ? 0.383 42.719 17.547 1 87.31 544 ILE B C 1
ATOM 10686 O O . ILE B 1 544 ? -0.321 43.75 17.5 1 87.31 544 ILE B O 1
ATOM 10690 N N . VAL B 1 545 ? 0.911 42.156 16.531 1 85.12 545 VAL B N 1
ATOM 10691 C CA . VAL B 1 545 ? 0.638 42.75 15.227 1 85.12 545 VAL B CA 1
ATOM 10692 C C . VAL B 1 545 ? -0.854 42.625 14.914 1 85.12 545 VAL B C 1
ATOM 10694 O O . VAL B 1 545 ? -1.465 43.594 14.43 1 85.12 545 VAL B O 1
ATOM 10697 N N . GLY B 1 546 ? -1.402 41.531 15.258 1 88.62 546 GLY B N 1
ATOM 10698 C CA . GLY B 1 546 ? -2.832 41.344 15.055 1 88.62 546 GLY B CA 1
ATOM 10699 C C . GLY B 1 546 ? -3.672 42.281 15.883 1 88.62 546 GLY B C 1
ATOM 10700 O O . GLY B 1 546 ? -4.68 42.812 15.406 1 88.62 546 GLY B O 1
ATOM 10701 N N . LEU B 1 547 ? -3.283 42.5 17.047 1 91.5 547 LEU B N 1
ATOM 10702 C CA . LEU B 1 547 ? -4.004 43.406 17.938 1 91.5 547 LEU B CA 1
ATOM 10703 C C . LEU B 1 547 ? -3.953 44.844 17.406 1 91.5 547 LEU B C 1
ATOM 10705 O O . LEU B 1 547 ? -4.977 45.531 17.375 1 91.5 547 LEU B O 1
ATOM 10709 N N . ILE B 1 548 ? -2.752 45.281 16.969 1 91.69 548 ILE B N 1
ATOM 10710 C CA . ILE B 1 548 ? -2.584 46.625 16.484 1 91.69 548 ILE B CA 1
ATOM 10711 C C . ILE B 1 548 ? -3.43 46.844 15.219 1 91.69 548 ILE B C 1
ATOM 10713 O O . ILE B 1 548 ? -4.102 47.875 15.078 1 91.69 548 ILE B O 1
ATOM 10717 N N . ILE B 1 549 ? -3.422 45.875 14.422 1 91.75 549 ILE B N 1
ATOM 10718 C CA . ILE B 1 549 ? -4.195 45.969 13.188 1 91.75 549 ILE B CA 1
ATOM 10719 C C . ILE B 1 549 ? -5.684 46.062 13.516 1 91.75 549 ILE B C 1
ATOM 10721 O O . ILE B 1 549 ? -6.426 46.844 12.922 1 91.75 549 ILE B O 1
ATOM 10725 N N . GLN B 1 550 ? -6.125 45.219 14.43 1 92 550 GLN B N 1
ATOM 10726 C CA . GLN B 1 550 ? -7.531 45.219 14.82 1 92 550 GLN B CA 1
ATOM 10727 C C . GLN B 1 550 ? -7.941 46.562 15.414 1 92 550 GLN B C 1
ATOM 10729 O O . GLN B 1 550 ? -9.016 47.062 15.109 1 92 550 GLN B O 1
ATOM 10734 N N . LEU B 1 551 ? -7.074 47.156 16.234 1 92.25 551 LEU B N 1
ATOM 10735 C CA . LEU B 1 551 ? -7.371 48.438 16.859 1 92.25 551 LEU B CA 1
ATOM 10736 C C . LEU B 1 551 ? -7.43 49.562 15.828 1 92.25 551 LEU B C 1
ATOM 10738 O O . LEU B 1 551 ? -8.289 50.438 15.898 1 92.25 551 LEU B O 1
ATOM 10742 N N . ILE B 1 552 ? -6.566 49.406 14.852 1 93.12 552 ILE B N 1
ATOM 10743 C CA . ILE B 1 552 ? -6.539 50.406 13.797 1 93.12 552 ILE B CA 1
ATOM 10744 C C . ILE B 1 552 ? -7.789 50.281 12.922 1 93.12 552 ILE B C 1
ATOM 10746 O O . ILE B 1 552 ? -8.422 51.281 12.578 1 93.12 552 ILE B O 1
ATOM 10750 N N . LYS B 1 553 ? -8.172 49.094 12.641 1 91.94 553 LYS B N 1
ATOM 10751 C CA . LYS B 1 553 ? -9.344 48.875 11.805 1 91.94 553 LYS B CA 1
ATOM 10752 C C . LYS B 1 553 ? -10.625 49.281 12.531 1 91.94 553 LYS B C 1
ATOM 10754 O O . LYS B 1 553 ? -11.531 49.844 11.922 1 91.94 553 LYS B O 1
ATOM 10759 N N . LEU B 1 554 ? -10.727 49 13.805 1 91.44 554 LEU B N 1
ATOM 10760 C CA . LEU B 1 554 ? -11.914 49.344 14.586 1 91.44 554 LEU B CA 1
ATOM 10761 C C . LEU B 1 554 ? -12.047 50.844 14.758 1 91.44 554 LEU B C 1
ATOM 10763 O O . LEU B 1 554 ? -13.164 51.375 14.781 1 91.44 554 LEU B O 1
ATOM 10767 N N . LYS B 1 555 ? -10.891 51.531 14.82 1 90.12 555 LYS B N 1
ATOM 10768 C CA . LYS B 1 555 ? -10.922 52.969 15.07 1 90.12 555 LYS B CA 1
ATOM 10769 C C . LYS B 1 555 ? -11.125 53.75 13.773 1 90.12 555 LYS B C 1
ATOM 10771 O O . LYS B 1 555 ? -11.883 54.719 13.742 1 90.12 555 LYS B O 1
ATOM 10776 N N . TRP B 1 556 ? -10.523 53.25 12.664 1 89.19 556 TRP B N 1
ATOM 10777 C CA . TRP B 1 556 ? -10.469 54.156 11.516 1 89.19 556 TRP B CA 1
ATOM 10778 C C . TRP B 1 556 ? -11.188 53.531 10.312 1 89.19 556 TRP B C 1
ATOM 10780 O O . TRP B 1 556 ? -11.578 54.25 9.391 1 89.19 556 TRP B O 1
ATOM 10790 N N . LEU B 1 557 ? -11.375 52.219 10.266 1 86.56 557 LEU B N 1
ATOM 10791 C CA . LEU B 1 557 ? -11.797 51.625 9.008 1 86.56 557 LEU B CA 1
ATOM 10792 C C . LEU B 1 557 ? -13.156 50.938 9.156 1 86.56 557 LEU B C 1
ATOM 10794 O O . LEU B 1 557 ? -14.016 51.062 8.273 1 86.56 557 LEU B O 1
ATOM 10798 N N . ALA B 1 558 ? -13.414 50.25 10.266 1 87.31 558 ALA B N 1
ATOM 10799 C CA . ALA B 1 558 ? -14.656 49.5 10.438 1 87.31 558 ALA B CA 1
ATOM 10800 C C . ALA B 1 558 ? -15.781 50.406 10.938 1 87.31 558 ALA B C 1
ATOM 10802 O O . ALA B 1 558 ? -15.773 50.812 12.094 1 87.31 558 ALA B O 1
ATOM 10803 N N . LYS B 1 559 ? -16.75 50.594 10.086 1 84.88 559 LYS B N 1
ATOM 10804 C CA . LYS B 1 559 ? -17.828 51.5 10.445 1 84.88 559 LYS B CA 1
ATOM 10805 C C . LYS B 1 559 ? -19.172 50.75 10.484 1 84.88 559 LYS B C 1
ATOM 10807 O O . LYS B 1 559 ? -20.016 51.062 11.32 1 84.88 559 LYS B O 1
ATOM 10812 N N . THR B 1 560 ? -19.203 49.781 9.648 1 87.62 560 THR B N 1
ATOM 10813 C CA . THR B 1 560 ? -20.453 49 9.609 1 87.62 560 THR B CA 1
ATOM 10814 C C . THR B 1 560 ? -20.391 47.844 10.594 1 87.62 560 THR B C 1
ATOM 10816 O O . THR B 1 560 ? -19.312 47.438 11.023 1 87.62 560 THR B O 1
ATOM 10819 N N . LYS B 1 561 ? -21.578 47.344 10.992 1 88 561 LYS B N 1
ATOM 10820 C CA . LYS B 1 561 ? -21.672 46.219 11.914 1 88 561 LYS B CA 1
ATOM 10821 C C . LYS B 1 561 ? -20.953 45 11.352 1 88 561 LYS B C 1
ATOM 10823 O O . LYS B 1 561 ? -20.234 44.312 12.078 1 88 561 LYS B O 1
ATOM 10828 N N . ARG B 1 562 ? -21.094 44.781 10.125 1 89.25 562 ARG B N 1
ATOM 10829 C CA . ARG B 1 562 ? -20.453 43.625 9.477 1 89.25 562 ARG B CA 1
ATOM 10830 C C . ARG B 1 562 ? -18.938 43.781 9.492 1 89.25 562 ARG B C 1
ATOM 10832 O O . ARG B 1 562 ? -18.219 42.812 9.766 1 89.25 562 ARG B O 1
ATOM 10839 N N . GLN B 1 563 ? -18.469 44.938 9.172 1 89 563 GLN B N 1
ATOM 10840 C CA . GLN B 1 563 ? -17.031 45.188 9.164 1 89 563 GLN B CA 1
ATOM 10841 C C . GLN B 1 563 ? -16.438 45.031 10.57 1 89 563 GLN B C 1
ATOM 10843 O O . GLN B 1 563 ? -15.336 44.5 10.727 1 89 563 GLN B O 1
ATOM 10848 N N . ILE B 1 564 ? -17.234 45.5 11.531 1 90.31 564 ILE B N 1
ATOM 10849 C CA . ILE B 1 564 ? -16.781 45.375 12.914 1 90.31 564 ILE B CA 1
ATOM 10850 C C . ILE B 1 564 ? -16.719 43.906 13.305 1 90.31 564 ILE B C 1
ATOM 10852 O O . ILE B 1 564 ? -15.727 43.438 13.852 1 90.31 564 ILE B O 1
ATOM 10856 N N . ASP B 1 565 ? -17.719 43.188 12.953 1 88.06 565 ASP B N 1
ATOM 10857 C CA . ASP B 1 565 ? -17.766 41.75 13.273 1 88.06 565 ASP B CA 1
ATOM 10858 C C . ASP B 1 565 ? -16.656 41 12.562 1 88.06 565 ASP B C 1
ATOM 10860 O O . ASP B 1 565 ? -16.047 40.094 13.141 1 88.06 565 ASP B O 1
ATOM 10864 N N . ASP B 1 566 ? -16.422 41.375 11.375 1 88.19 566 ASP B N 1
ATOM 10865 C CA . ASP B 1 566 ? -15.367 40.719 10.602 1 88.19 566 ASP B CA 1
ATOM 10866 C C . ASP B 1 566 ? -13.992 41.031 11.203 1 88.19 566 ASP B C 1
ATOM 10868 O O . ASP B 1 566 ? -13.109 40.156 11.18 1 88.19 566 ASP B O 1
ATOM 10872 N N . THR B 1 567 ? -13.891 42.188 11.648 1 89.88 567 THR B N 1
ATOM 10873 C CA . THR B 1 567 ? -12.617 42.594 12.242 1 89.88 567 THR B CA 1
ATOM 10874 C C . THR B 1 567 ? -12.414 41.906 13.602 1 89.88 567 THR B C 1
ATOM 10876 O O . THR B 1 567 ? -11.297 41.562 13.961 1 89.88 567 THR B O 1
ATOM 10879 N N . LEU B 1 568 ? -13.484 41.719 14.32 1 89.62 568 LEU B N 1
ATOM 10880 C CA . LEU B 1 568 ? -13.406 41.125 15.641 1 89.62 568 LEU B CA 1
ATOM 10881 C C . LEU B 1 568 ? -13.219 39.625 15.523 1 89.62 568 LEU B C 1
ATOM 10883 O O . LEU B 1 568 ? -12.625 39 16.406 1 89.62 568 LEU B O 1
ATOM 10887 N N . HIS B 1 569 ? -13.727 39.094 14.477 1 89.56 569 HIS B N 1
ATOM 10888 C CA . HIS B 1 569 ? -13.664 37.656 14.289 1 89.56 569 HIS B CA 1
ATOM 10889 C C . HIS B 1 569 ? -12.227 37.188 14.188 1 89.56 569 HIS B C 1
ATOM 10891 O O . HIS B 1 569 ? -11.414 37.781 13.477 1 89.56 569 HIS B O 1
ATOM 10897 N N . GLN B 1 570 ? -12.016 36.188 15.047 1 88.06 570 GLN B N 1
ATOM 10898 C CA . GLN B 1 570 ? -10.68 35.625 15.031 1 88.06 570 GLN B CA 1
ATOM 10899 C C . GLN B 1 570 ? -10.648 34.344 14.172 1 88.06 570 GLN B C 1
ATOM 10901 O O . GLN B 1 570 ? -11.438 33.438 14.383 1 88.06 570 GLN B O 1
ATOM 10906 N N . GLY B 1 571 ? -10.18 34.25 13.141 1 86.25 571 GLY B N 1
ATOM 10907 C CA . GLY B 1 571 ? -10.078 33.188 12.164 1 86.25 571 GLY B CA 1
ATOM 10908 C C . GLY B 1 571 ? -9.719 31.844 12.773 1 86.25 571 GLY B C 1
ATOM 10909 O O . GLY B 1 571 ? -9.492 31.75 13.984 1 86.25 571 GLY B O 1
ATOM 10910 N N . PRO B 1 572 ? -9.805 30.781 12.047 1 90.69 572 PRO B N 1
ATOM 10911 C CA . PRO B 1 572 ? -9.469 29.422 12.508 1 90.69 572 PRO B CA 1
ATOM 10912 C C . PRO B 1 572 ? -7.973 29.234 12.75 1 90.69 572 PRO B C 1
ATOM 10914 O O . PRO B 1 572 ? -7.16 30.031 12.258 1 90.69 572 PRO B O 1
ATOM 10917 N N . PHE B 1 573 ? -7.676 28.297 13.602 1 92.81 573 PHE B N 1
ATOM 10918 C CA . PHE B 1 573 ? -6.289 27.922 13.859 1 92.81 573 PHE B CA 1
ATOM 10919 C C . PHE B 1 573 ? -5.691 27.188 12.656 1 92.81 573 PHE B C 1
ATOM 10921 O O . PHE B 1 573 ? -6.316 26.297 12.094 1 92.81 573 PHE B O 1
ATOM 10928 N N . ALA B 1 574 ? -4.535 27.625 12.18 1 92.44 574 ALA B N 1
ATOM 10929 C CA . ALA B 1 574 ? -3.869 27.016 11.031 1 92.44 574 ALA B CA 1
ATOM 10930 C C . ALA B 1 574 ? -3.123 25.75 11.445 1 92.44 574 ALA B C 1
ATOM 10932 O O . ALA B 1 574 ? -1.903 25.781 11.633 1 92.44 574 ALA B O 1
ATOM 10933 N N . TYR B 1 575 ? -3.75 24.656 11.453 1 94.69 575 TYR B N 1
ATOM 10934 C CA . TYR B 1 575 ? -3.178 23.391 11.93 1 94.69 575 TYR B CA 1
ATOM 10935 C C . TYR B 1 575 ? -2.051 22.922 11.016 1 94.69 575 TYR B C 1
ATOM 10937 O O . TYR B 1 575 ? -1.005 22.484 11.484 1 94.69 575 TYR B O 1
ATOM 10945 N N . GLY B 1 576 ? -2.242 23.047 9.672 1 94.62 576 GLY B N 1
ATOM 10946 C CA . GLY B 1 576 ? -1.266 22.547 8.719 1 94.62 576 GLY B CA 1
ATOM 10947 C C . GLY B 1 576 ? 0.109 23.172 8.898 1 94.62 576 GLY B C 1
ATOM 10948 O O . GLY B 1 576 ? 1.104 22.453 9.023 1 94.62 576 GLY B O 1
ATOM 10949 N N . VAL B 1 577 ? 0.18 24.438 8.984 1 94.88 577 VAL B N 1
ATOM 10950 C CA . VAL B 1 577 ? 1.433 25.188 9.102 1 94.88 577 VAL B CA 1
ATOM 10951 C C . VAL B 1 577 ? 2.096 24.875 10.438 1 94.88 577 VAL B C 1
ATOM 10953 O O . VAL B 1 577 ? 3.303 24.625 10.5 1 94.88 577 VAL B O 1
ATOM 10956 N N . ASN B 1 578 ? 1.325 24.844 11.508 1 95.38 578 ASN B N 1
ATOM 10957 C CA . ASN B 1 578 ? 1.882 24.641 12.836 1 95.38 578 ASN B CA 1
ATOM 10958 C C . ASN B 1 578 ? 2.377 23.203 13.023 1 95.38 578 ASN B C 1
ATOM 10960 O O . ASN B 1 578 ? 3.363 22.969 13.727 1 95.38 578 ASN B O 1
ATOM 10964 N N . TYR B 1 579 ? 1.675 22.219 12.398 1 96.75 579 TYR B N 1
ATOM 10965 C CA . TYR B 1 579 ? 2.176 20.844 12.406 1 96.75 579 TYR B CA 1
ATOM 10966 C C . TYR B 1 579 ? 3.564 20.766 11.789 1 96.75 579 TYR B C 1
ATOM 10968 O O . TYR B 1 579 ? 4.461 20.125 12.336 1 96.75 579 TYR B O 1
ATOM 10976 N N . ALA B 1 580 ? 3.691 21.406 10.648 1 96.12 580 ALA B N 1
ATOM 10977 C CA . ALA B 1 580 ? 4.957 21.359 9.922 1 96.12 580 ALA B CA 1
ATOM 10978 C C . ALA B 1 580 ? 6.086 21.984 10.742 1 96.12 580 ALA B C 1
ATOM 10980 O O . ALA B 1 580 ? 7.18 21.422 10.828 1 96.12 580 ALA B O 1
ATOM 10981 N N . LYS B 1 581 ? 5.852 23.125 11.391 1 94.81 581 LYS B N 1
ATOM 10982 C CA . LYS B 1 581 ? 6.852 23.812 12.211 1 94.81 581 LYS B CA 1
ATOM 10983 C C . LYS B 1 581 ? 7.277 22.953 13.391 1 94.81 581 LYS B C 1
ATOM 10985 O O . LYS B 1 581 ? 8.469 22.797 13.664 1 94.81 581 LYS B O 1
ATOM 10990 N N . ASN B 1 582 ? 6.281 22.391 14.062 1 96.38 582 ASN B N 1
ATOM 10991 C CA . ASN B 1 582 ? 6.562 21.547 15.219 1 96.38 582 ASN B CA 1
ATOM 10992 C C . ASN B 1 582 ? 7.375 20.328 14.836 1 96.38 582 ASN B C 1
ATOM 10994 O O . ASN B 1 582 ? 8.289 19.922 15.562 1 96.38 582 ASN B O 1
ATOM 10998 N N . LEU B 1 583 ? 7.027 19.781 13.719 1 97.06 583 LEU B N 1
ATOM 10999 C CA . LEU B 1 583 ? 7.707 18.562 13.297 1 97.06 583 LEU B CA 1
ATOM 11000 C C . LEU B 1 583 ? 9.156 18.844 12.914 1 97.06 583 LEU B C 1
ATOM 11002 O O . LEU B 1 583 ? 10.039 18.016 13.125 1 97.06 583 LEU B O 1
ATOM 11006 N N . LEU B 1 584 ? 9.383 19.984 12.328 1 95.88 584 LEU B N 1
ATOM 11007 C CA . LEU B 1 584 ? 10.766 20.359 12.039 1 95.88 584 LEU B CA 1
ATOM 11008 C C . LEU B 1 584 ? 11.594 20.406 13.32 1 95.88 584 LEU B C 1
ATOM 11010 O O . LEU B 1 584 ? 12.695 19.859 13.367 1 95.88 584 LEU B O 1
ATOM 11014 N N . ILE B 1 585 ? 11.031 21.078 14.297 1 96.19 585 ILE B N 1
ATOM 11015 C CA . ILE B 1 585 ? 11.75 21.234 15.555 1 96.19 585 ILE B CA 1
ATOM 11016 C C . ILE B 1 585 ? 12.023 19.875 16.172 1 96.19 585 ILE B C 1
ATOM 11018 O O . ILE B 1 585 ? 13.117 19.609 16.688 1 96.19 585 ILE B O 1
ATOM 11022 N N . LEU B 1 586 ? 11.031 19.016 16.109 1 97.31 586 LEU B N 1
ATOM 11023 C CA . LEU B 1 586 ? 11.227 17.672 16.641 1 97.31 586 LEU B CA 1
ATOM 11024 C C . LEU B 1 586 ? 12.32 16.953 15.859 1 97.31 586 LEU B C 1
ATOM 11026 O O . LEU B 1 586 ? 13.172 16.281 16.453 1 97.31 586 LEU B O 1
ATOM 11030 N N . GLN B 1 587 ? 12.32 17.078 14.617 1 95.31 587 GLN B N 1
ATOM 11031 C CA . GLN B 1 587 ? 13.312 16.438 13.766 1 95.31 587 GLN B CA 1
ATOM 11032 C C . GLN B 1 587 ? 14.719 16.953 14.078 1 95.31 587 GLN B C 1
ATOM 11034 O O . GLN B 1 587 ? 15.672 16.172 14.156 1 95.31 587 GLN B O 1
ATOM 11039 N N . LEU B 1 588 ? 14.828 18.219 14.211 1 94.19 588 LEU B N 1
ATOM 11040 C CA . LEU B 1 588 ? 16.125 18.797 14.539 1 94.19 588 LEU B CA 1
ATOM 11041 C C . LEU B 1 588 ? 16.609 18.312 15.891 1 94.19 588 LEU B C 1
ATOM 11043 O O . LEU B 1 588 ? 17.797 17.969 16.047 1 94.19 588 LEU B O 1
ATOM 11047 N N . THR B 1 589 ? 15.727 18.312 16.812 1 95.81 589 THR B N 1
ATOM 11048 C CA . THR B 1 589 ? 16.078 17.875 18.156 1 95.81 589 THR B CA 1
ATOM 11049 C C . THR B 1 589 ? 16.516 16.406 18.156 1 95.81 589 THR B C 1
ATOM 11051 O O . THR B 1 589 ? 17.5 16.047 18.812 1 95.81 589 THR B O 1
ATOM 11054 N N . LEU B 1 590 ? 15.867 15.609 17.406 1 95.44 590 LEU B N 1
ATOM 11055 C CA . LEU B 1 590 ? 16.219 14.188 17.344 1 95.44 590 LEU B CA 1
ATOM 11056 C C . LEU B 1 590 ? 17.516 13.984 16.578 1 95.44 590 LEU B C 1
ATOM 11058 O O . LEU B 1 590 ? 18.391 13.227 17.016 1 95.44 590 LEU B O 1
ATOM 11062 N N . ALA B 1 591 ? 17.641 14.672 15.508 1 92.12 591 ALA B N 1
ATOM 11063 C CA . ALA B 1 591 ? 18.797 14.492 14.633 1 92.12 591 ALA B CA 1
ATOM 11064 C C . ALA B 1 591 ? 20.109 14.789 15.375 1 92.12 591 ALA B C 1
ATOM 11066 O O . ALA B 1 591 ? 21.109 14.102 15.188 1 92.12 591 ALA B O 1
ATOM 11067 N N . TYR B 1 592 ? 20.094 15.758 16.266 1 91.12 592 TYR B N 1
ATOM 11068 C CA . TYR B 1 592 ? 21.344 16.188 16.906 1 91.12 592 TYR B CA 1
ATOM 11069 C C . TYR B 1 592 ? 21.359 15.781 18.375 1 91.12 592 TYR B C 1
ATOM 11071 O O . TYR B 1 592 ? 22.234 16.203 19.141 1 91.12 592 TYR B O 1
ATOM 11079 N N . SER B 1 593 ? 20.438 14.961 18.812 1 93.94 593 SER B N 1
ATOM 11080 C CA . SER B 1 593 ? 20.312 14.586 20.219 1 93.94 593 SER B CA 1
ATOM 11081 C C . SER B 1 593 ? 21.547 13.82 20.688 1 93.94 593 SER B C 1
ATOM 11083 O O . SER B 1 593 ? 21.984 13.992 21.828 1 93.94 593 SER B O 1
ATOM 11085 N N . THR B 1 594 ? 22.125 13 19.797 1 92.75 594 THR B N 1
ATOM 11086 C CA . THR B 1 594 ? 23.297 12.203 20.188 1 92.75 594 THR B CA 1
ATOM 11087 C C . THR B 1 594 ? 24.578 13.016 20.047 1 92.75 594 THR B C 1
ATOM 11089 O O . THR B 1 594 ? 25.516 12.852 20.828 1 92.75 594 THR B O 1
ATOM 11092 N N . LEU B 1 595 ? 24.609 13.922 19.078 1 88.56 595 LEU B N 1
ATOM 11093 C CA . LEU B 1 595 ? 25.797 14.734 18.828 1 88.56 595 LEU B CA 1
ATOM 11094 C C . LEU B 1 595 ? 25.953 15.812 19.891 1 88.56 595 LEU B C 1
ATOM 11096 O O . LEU B 1 595 ? 27.047 16.047 20.391 1 88.56 595 LEU B O 1
ATOM 11100 N N . SER B 1 596 ? 24.859 16.469 20.156 1 90.12 596 SER B N 1
ATOM 11101 C CA . SER B 1 596 ? 24.812 17.484 21.203 1 90.12 596 SER B CA 1
ATOM 11102 C C . SER B 1 596 ? 23.578 17.312 22.078 1 90.12 596 SER B C 1
ATOM 11104 O O . SER B 1 596 ? 22.578 18 21.891 1 90.12 596 SER B O 1
ATOM 11106 N N . PRO B 1 597 ? 23.703 16.516 23.078 1 91.81 597 PRO B N 1
ATOM 11107 C CA . PRO B 1 597 ? 22.547 16.172 23.922 1 91.81 597 PRO B CA 1
ATOM 11108 C C . PRO B 1 597 ? 21.891 17.391 24.562 1 91.81 597 PRO B C 1
ATOM 11110 O O . PRO B 1 597 ? 20.734 17.344 24.953 1 91.81 597 PRO B O 1
ATOM 11113 N N . PHE B 1 598 ? 22.578 18.5 24.594 1 90 598 PHE B N 1
ATOM 11114 C CA . PHE B 1 598 ? 22.078 19.734 25.188 1 90 598 PHE B CA 1
ATOM 11115 C C . PHE B 1 598 ? 20.906 20.266 24.391 1 90 598 PHE B C 1
ATOM 11117 O O . PHE B 1 598 ? 20.062 21 24.922 1 90 598 PHE B O 1
ATOM 11124 N N . ILE B 1 599 ? 20.719 19.938 23.203 1 93.25 599 ILE B N 1
ATOM 11125 C CA . ILE B 1 599 ? 19.656 20.422 22.312 1 93.25 599 ILE B CA 1
ATOM 11126 C C . ILE B 1 599 ? 18.297 19.969 22.828 1 93.25 599 ILE B C 1
ATOM 11128 O O . ILE B 1 599 ? 17.281 20.625 22.594 1 93.25 599 ILE B O 1
ATOM 11132 N N . LEU B 1 600 ? 18.25 18.859 23.609 1 96.31 600 LEU B N 1
ATOM 11133 C CA . LEU B 1 600 ? 17 18.281 24.109 1 96.31 600 LEU B CA 1
ATOM 11134 C C . LEU B 1 600 ? 16.359 19.188 25.141 1 96.31 600 LEU B C 1
ATOM 11136 O O . LEU B 1 600 ? 15.125 19.234 25.266 1 96.31 600 LEU B O 1
ATOM 11140 N N . ILE B 1 601 ? 17.141 19.953 25.812 1 94.69 601 ILE B N 1
ATOM 11141 C CA . ILE B 1 601 ? 16.609 20.891 26.797 1 94.69 601 ILE B CA 1
ATOM 11142 C C . ILE B 1 601 ? 15.812 21.984 26.094 1 94.69 601 ILE B C 1
ATOM 11144 O O . ILE B 1 601 ? 14.711 22.328 26.516 1 94.69 601 ILE B O 1
ATOM 11148 N N . PHE B 1 602 ? 16.359 22.422 25.047 1 94.44 602 PHE B N 1
ATOM 11149 C CA . PHE B 1 602 ? 15.711 23.516 24.328 1 94.44 602 PHE B CA 1
ATOM 11150 C C . PHE B 1 602 ? 14.539 23 23.5 1 94.44 602 PHE B C 1
ATOM 11152 O O . PHE B 1 602 ? 13.578 23.734 23.234 1 94.44 602 PHE B O 1
ATOM 11159 N N . GLY B 1 603 ? 14.648 21.719 23.062 1 95.81 603 GLY B N 1
ATOM 11160 C CA . GLY B 1 603 ? 13.461 21.109 22.469 1 95.81 603 GLY B CA 1
ATOM 11161 C C . GLY B 1 603 ? 12.289 21.031 23.438 1 95.81 603 GLY B C 1
ATOM 11162 O O . GLY B 1 603 ? 11.164 21.375 23.078 1 95.81 603 GLY B O 1
ATOM 11163 N N . ALA B 1 604 ? 12.578 20.578 24.625 1 96.94 604 ALA B N 1
ATOM 11164 C CA . ALA B 1 604 ? 11.547 20.5 25.656 1 96.94 604 ALA B CA 1
ATOM 11165 C C . ALA B 1 604 ? 10.984 21.875 25.984 1 96.94 604 ALA B C 1
ATOM 11167 O O . ALA B 1 604 ? 9.781 22.031 26.188 1 96.94 604 ALA B O 1
ATOM 11168 N N . TRP B 1 605 ? 11.883 22.812 25.969 1 94.88 605 TRP B N 1
ATOM 11169 C CA . TRP B 1 605 ? 11.484 24.188 26.203 1 94.88 605 TRP B CA 1
ATOM 11170 C C . TRP B 1 605 ? 10.539 24.672 25.109 1 94.88 605 TRP B C 1
ATOM 11172 O O . TRP B 1 605 ? 9.484 25.25 25.406 1 94.88 605 TRP B O 1
ATOM 11182 N N . TYR B 1 606 ? 10.836 24.469 23.938 1 96.12 606 TYR B N 1
ATOM 11183 C CA . TYR B 1 606 ? 10.016 24.875 22.812 1 96.12 606 TYR B CA 1
ATOM 11184 C C . TYR B 1 606 ? 8.633 24.234 22.875 1 96.12 606 TYR B C 1
ATOM 11186 O O . TYR B 1 606 ? 7.613 24.938 22.75 1 96.12 606 TYR B O 1
ATOM 11194 N N . PHE B 1 607 ? 8.562 22.953 23.062 1 97.56 607 PHE B N 1
ATOM 11195 C CA . PHE B 1 607 ? 7.285 22.234 23.016 1 97.56 607 PHE B CA 1
ATOM 11196 C C . PHE B 1 607 ? 6.449 22.547 24.25 1 97.56 607 PHE B C 1
ATOM 11198 O O . PHE B 1 607 ? 5.219 22.609 24.172 1 97.56 607 PHE B O 1
ATOM 11205 N N . GLY B 1 608 ? 7.113 22.734 25.359 1 95.38 608 GLY B N 1
ATOM 11206 C CA . GLY B 1 608 ? 6.379 23.141 26.547 1 95.38 608 GLY B CA 1
ATOM 11207 C C . GLY B 1 608 ? 5.691 24.484 26.406 1 95.38 608 GLY B C 1
ATOM 11208 O O . GLY B 1 608 ? 4.508 24.625 26.719 1 95.38 608 GLY B O 1
ATOM 11209 N N . LEU B 1 609 ? 6.395 25.406 25.875 1 93.62 609 LEU B N 1
ATOM 11210 C CA . LEU B 1 609 ? 5.848 26.734 25.672 1 93.62 609 LEU B CA 1
ATOM 11211 C C . LEU B 1 609 ? 4.805 26.734 24.562 1 93.62 609 LEU B C 1
ATOM 11213 O O . LEU B 1 609 ? 3.758 27.375 24.688 1 93.62 609 LEU B O 1
ATOM 11217 N N . SER B 1 610 ? 5.133 26.047 23.547 1 94.94 610 SER B N 1
ATOM 11218 C CA . SER B 1 610 ? 4.199 25.984 22.422 1 94.94 610 SER B CA 1
ATOM 11219 C C . SER B 1 610 ? 2.885 25.328 22.844 1 94.94 610 SER B C 1
ATOM 11221 O O . SER B 1 610 ? 1.814 25.719 22.375 1 94.94 610 SER B O 1
ATOM 11223 N N . TYR B 1 611 ? 2.957 24.312 23.672 1 96 611 TYR B N 1
ATOM 11224 C CA . TYR B 1 611 ? 1.746 23.656 24.156 1 96 611 TYR B CA 1
ATOM 11225 C C . TYR B 1 611 ? 0.864 24.625 24.922 1 96 611 TYR B C 1
ATOM 11227 O O . TYR B 1 611 ? -0.345 24.703 24.688 1 96 611 TYR B O 1
ATOM 11235 N N . LEU B 1 612 ? 1.432 25.422 25.75 1 94.38 612 LEU B N 1
ATOM 11236 C CA . LEU B 1 612 ? 0.698 26.375 26.562 1 94.38 612 LEU B CA 1
ATOM 11237 C C . LEU B 1 612 ? 0.06 27.453 25.672 1 94.38 612 LEU B C 1
ATOM 11239 O O . LEU B 1 612 ? -1.132 27.734 25.812 1 94.38 612 LEU B O 1
ATOM 11243 N N . VAL B 1 613 ? 0.792 27.969 24.797 1 94.19 613 VAL B N 1
ATOM 11244 C CA . VAL B 1 613 ? 0.353 29.078 23.938 1 94.19 613 VAL B CA 1
ATOM 11245 C C . VAL B 1 613 ? -0.735 28.594 22.984 1 94.19 613 VAL B C 1
ATOM 11247 O O . VAL B 1 613 ? -1.792 29.219 22.875 1 94.19 613 VAL B O 1
ATOM 11250 N N . GLN B 1 614 ? -0.52 27.516 22.344 1 95.31 614 GLN B N 1
ATOM 11251 C CA . GLN B 1 614 ? -1.469 27.031 21.344 1 95.31 614 GLN B CA 1
ATOM 11252 C C . GLN B 1 614 ? -2.742 26.516 22.016 1 95.31 614 GLN B C 1
ATOM 11254 O O . GLN B 1 614 ? -3.834 26.641 21.453 1 95.31 614 GLN B O 1
ATOM 11259 N N . LYS B 1 615 ? -2.555 25.891 23.156 1 95.75 615 LYS B N 1
ATOM 11260 C CA . LYS B 1 615 ? -3.738 25.453 23.891 1 95.75 615 LYS B CA 1
ATOM 11261 C C . LYS B 1 615 ? -4.617 26.656 24.266 1 95.75 615 LYS B C 1
ATOM 11263 O O . LYS B 1 615 ? -5.84 26.594 24.125 1 95.75 615 LYS B O 1
ATOM 11268 N N . TYR B 1 616 ? -4.02 27.75 24.672 1 94.81 616 TYR B N 1
ATOM 11269 C CA . TYR B 1 616 ? -4.773 28.953 25 1 94.81 616 TYR B CA 1
ATOM 11270 C C . TYR B 1 616 ? -5.5 29.5 23.766 1 94.81 616 TYR B C 1
ATOM 11272 O O . TYR B 1 616 ? -6.691 29.812 23.844 1 94.81 616 TYR B O 1
ATOM 11280 N N . ASN B 1 617 ? -4.855 29.594 22.703 1 94.25 617 ASN B N 1
ATOM 11281 C CA . ASN B 1 617 ? -5.438 30.141 21.484 1 94.25 617 ASN B CA 1
ATOM 11282 C C . ASN B 1 617 ? -6.57 29.266 20.969 1 94.25 617 ASN B C 1
ATOM 11284 O O . ASN B 1 617 ? -7.605 29.781 20.531 1 94.25 617 ASN B O 1
ATOM 11288 N N . ILE B 1 618 ? -6.418 27.969 21 1 94.5 618 ILE B N 1
ATOM 11289 C CA . ILE B 1 618 ? -7.406 27.047 20.469 1 94.5 618 ILE B CA 1
ATOM 11290 C C . ILE B 1 618 ? -8.656 27.047 21.344 1 94.5 618 ILE B C 1
ATOM 11292 O O . ILE B 1 618 ? -9.781 26.953 20.844 1 94.5 618 ILE B O 1
ATOM 11296 N N . ILE B 1 619 ? -8.484 27.281 22.672 1 94 619 ILE B N 1
ATOM 11297 C CA . ILE B 1 619 ? -9.602 27.219 23.609 1 94 619 ILE B CA 1
ATOM 11298 C C . ILE B 1 619 ? -10.391 28.516 23.562 1 94 619 ILE B C 1
ATOM 11300 O O . ILE B 1 619 ? -11.617 28.516 23.453 1 94 619 ILE B O 1
ATOM 11304 N N . TRP B 1 620 ? -9.664 29.656 23.547 1 94.38 620 TRP B N 1
ATOM 11305 C CA . TRP B 1 620 ? -10.398 30.891 23.844 1 94.38 620 TRP B CA 1
ATOM 11306 C C . TRP B 1 620 ? -10.32 31.859 22.672 1 94.38 620 TRP B C 1
ATOM 11308 O O . TRP B 1 620 ? -11.125 32.812 22.594 1 94.38 620 TRP B O 1
ATOM 11318 N N . VAL B 1 621 ? -9.484 31.703 21.719 1 93.81 621 VAL B N 1
ATOM 11319 C CA . VAL B 1 621 ? -9.273 32.75 20.734 1 93.81 621 VAL B CA 1
ATOM 11320 C C . VAL B 1 621 ? -9.773 32.312 19.359 1 93.81 621 VAL B C 1
ATOM 11322 O O . VAL B 1 621 ? -10.719 32.875 18.812 1 93.81 621 VAL B O 1
ATOM 11325 N N . ASN B 1 622 ? -9.266 31.219 18.828 1 92.94 622 ASN B N 1
ATOM 11326 C CA . ASN B 1 622 ? -9.555 30.797 17.469 1 92.94 622 ASN B CA 1
ATOM 11327 C C . ASN B 1 622 ? -10.883 30.047 17.375 1 92.94 622 ASN B C 1
ATOM 11329 O O . ASN B 1 622 ? -11.164 29.188 18.203 1 92.94 622 ASN B O 1
ATOM 11333 N N . THR B 1 623 ? -11.641 30.391 16.375 1 91.06 623 THR B N 1
ATOM 11334 C CA . THR B 1 623 ? -12.922 29.734 16.141 1 91.06 623 THR B CA 1
ATOM 11335 C C . THR B 1 623 ? -12.805 28.719 15.016 1 91.06 623 THR B C 1
ATOM 11337 O O . THR B 1 623 ? -12.375 29.047 13.906 1 91.06 623 THR B O 1
ATOM 11340 N N . PRO B 1 624 ? -13.18 27.469 15.281 1 89.44 624 PRO B N 1
ATOM 11341 C CA . PRO B 1 624 ? -13.102 26.453 14.227 1 89.44 624 PRO B CA 1
ATOM 11342 C C . PRO B 1 624 ? -14.133 26.656 13.125 1 89.44 624 PRO B C 1
ATOM 11344 O O . PRO B 1 624 ? -15.289 27 13.406 1 89.44 624 PRO B O 1
ATOM 11347 N N . ASN B 1 625 ? -13.742 26.531 11.891 1 89.06 625 ASN B N 1
ATOM 11348 C CA . ASN B 1 625 ? -14.641 26.672 10.75 1 89.06 625 ASN B CA 1
ATOM 11349 C C . ASN B 1 625 ? -15.195 25.312 10.305 1 89.06 625 ASN B C 1
ATOM 11351 O O . ASN B 1 625 ? -16.328 25.234 9.82 1 89.06 625 ASN B O 1
ATOM 11355 N N . TYR B 1 626 ? -14.414 24.328 10.406 1 90.75 626 TYR B N 1
ATOM 11356 C CA . TYR B 1 626 ? -14.781 22.969 10.016 1 90.75 626 TYR B CA 1
ATOM 11357 C C . TYR B 1 626 ? -13.969 21.938 10.797 1 90.75 626 TYR B C 1
ATOM 11359 O O . TYR B 1 626 ? -13.039 22.297 11.523 1 90.75 626 TYR B O 1
ATOM 11367 N N . GLN B 1 627 ? -14.461 20.734 10.797 1 90.12 627 GLN B N 1
ATOM 11368 C CA . GLN B 1 627 ? -13.742 19.641 11.43 1 90.12 627 GLN B CA 1
ATOM 11369 C C . GLN B 1 627 ? -13.398 18.547 10.422 1 90.12 627 GLN B C 1
ATOM 11371 O O . GLN B 1 627 ? -14.188 18.25 9.523 1 90.12 627 GLN B O 1
ATOM 11376 N N . CYS B 1 628 ? -12.25 18.078 10.508 1 89.25 628 CYS B N 1
ATOM 11377 C CA . CYS B 1 628 ? -11.828 17.031 9.594 1 89.25 628 CYS B CA 1
ATOM 11378 C C . CYS B 1 628 ? -11.602 15.719 10.336 1 89.25 628 CYS B C 1
ATOM 11380 O O . CYS B 1 628 ? -11.102 14.75 9.766 1 89.25 628 CYS B O 1
ATOM 11382 N N . GLY B 1 629 ? -11.883 15.617 11.594 1 92.31 629 GLY B N 1
ATOM 11383 C CA . GLY B 1 629 ? -11.773 14.383 12.359 1 92.31 629 GLY B CA 1
ATOM 11384 C C . GLY B 1 629 ? -10.344 14.016 12.688 1 92.31 629 GLY B C 1
ATOM 11385 O O . GLY B 1 629 ? -9.992 12.836 12.719 1 92.31 629 GLY B O 1
ATOM 11386 N N . GLY B 1 630 ? -9.461 14.898 12.836 1 92.94 630 GLY B N 1
ATOM 11387 C CA . GLY B 1 630 ? -8.086 14.648 13.234 1 92.94 630 GLY B CA 1
ATOM 11388 C C . GLY B 1 630 ? -7.273 13.93 12.172 1 92.94 630 GLY B C 1
ATOM 11389 O O . GLY B 1 630 ? -6.289 13.258 12.484 1 92.94 630 GLY B O 1
ATOM 11390 N N . PHE B 1 631 ? -7.609 14.016 10.969 1 91.25 631 PHE B N 1
ATOM 11391 C CA . PHE B 1 631 ? -7.023 13.164 9.938 1 91.25 631 PHE B CA 1
ATOM 11392 C C . PHE B 1 631 ? -5.574 13.562 9.672 1 91.25 631 PHE B C 1
ATOM 11394 O O . PHE B 1 631 ? -4.828 12.812 9.039 1 91.25 631 PHE B O 1
ATOM 11401 N N . MET B 1 632 ? -5.066 14.664 10.266 1 94.38 632 MET B N 1
ATOM 11402 C CA . MET B 1 632 ? -3.676 15.078 10.094 1 94.38 632 MET B CA 1
ATOM 11403 C C . MET B 1 632 ? -2.77 14.352 11.086 1 94.38 632 MET B C 1
ATOM 11405 O O . MET B 1 632 ? -1.547 14.367 10.938 1 94.38 632 MET B O 1
ATOM 11409 N N . SER B 1 633 ? -3.344 13.711 12.039 1 94.75 633 SER B N 1
ATOM 11410 C CA . SER B 1 633 ? -2.561 13.023 13.062 1 94.75 633 SER B CA 1
ATOM 11411 C C . SER B 1 633 ? -1.774 11.867 12.469 1 94.75 633 SER B C 1
ATOM 11413 O O . SER B 1 633 ? -0.586 11.695 12.758 1 94.75 633 SER B O 1
ATOM 11415 N N . PRO B 1 634 ? -2.371 11.039 11.609 1 95.06 634 PRO B N 1
ATOM 11416 C CA . PRO B 1 634 ? -1.575 9.984 10.977 1 95.06 634 PRO B CA 1
ATOM 11417 C C . PRO B 1 634 ? -0.436 10.539 10.125 1 95.06 634 PRO B C 1
ATOM 11419 O O . PRO B 1 634 ? 0.62 9.914 10.016 1 95.06 634 PRO B O 1
ATOM 11422 N N . MET B 1 635 ? -0.667 11.641 9.547 1 95.94 635 MET B N 1
ATOM 11423 C CA . MET B 1 635 ? 0.406 12.281 8.797 1 95.94 635 MET B CA 1
ATOM 11424 C C . MET B 1 635 ? 1.549 12.688 9.719 1 95.94 635 MET B C 1
ATOM 11426 O O . MET B 1 635 ? 2.721 12.562 9.352 1 95.94 635 MET B O 1
ATOM 11430 N N . HIS B 1 636 ? 1.151 13.227 10.875 1 96.94 636 HIS B N 1
ATOM 11431 C CA . HIS B 1 636 ? 2.152 13.57 11.875 1 96.94 636 HIS B CA 1
ATOM 11432 C C . HIS B 1 636 ? 2.982 12.352 12.266 1 96.94 636 HIS B C 1
ATOM 11434 O O . HIS B 1 636 ? 4.203 12.453 12.414 1 96.94 636 HIS B O 1
ATOM 11440 N N . PHE B 1 637 ? 2.334 11.211 12.422 1 96.75 637 PHE B N 1
ATOM 11441 C CA . PHE B 1 637 ? 3.018 9.961 12.758 1 96.75 637 PHE B CA 1
ATOM 11442 C C . PHE B 1 637 ? 4.02 9.586 11.672 1 96.75 637 PHE B C 1
ATOM 11444 O O . PHE B 1 637 ? 5.18 9.289 11.969 1 96.75 637 PHE B O 1
ATOM 11451 N N . ARG B 1 638 ? 3.617 9.648 10.453 1 96.38 638 ARG B N 1
ATOM 11452 C CA . ARG B 1 638 ? 4.477 9.242 9.344 1 96.38 638 ARG B CA 1
ATOM 11453 C C . ARG B 1 638 ? 5.699 10.148 9.25 1 96.38 638 ARG B C 1
ATOM 11455 O O . ARG B 1 638 ? 6.812 9.672 9.008 1 96.38 638 ARG B O 1
ATOM 11462 N N . ARG B 1 639 ? 5.508 11.391 9.445 1 96.06 639 ARG B N 1
ATOM 11463 C CA . ARG B 1 639 ? 6.617 12.328 9.344 1 96.06 639 ARG B CA 1
ATOM 11464 C C . ARG B 1 639 ? 7.566 12.195 10.531 1 96.06 639 ARG B C 1
ATOM 11466 O O . ARG B 1 639 ? 8.773 12.422 10.391 1 96.06 639 ARG B O 1
ATOM 11473 N N . THR B 1 640 ? 7.035 11.859 11.664 1 97.19 640 THR B N 1
ATOM 11474 C CA . THR B 1 640 ? 7.891 11.594 12.82 1 97.19 640 THR B CA 1
ATOM 11475 C C . THR B 1 640 ? 8.797 10.391 12.555 1 97.19 640 THR B C 1
ATOM 11477 O O . THR B 1 640 ? 9.977 10.414 12.891 1 97.19 640 THR B O 1
ATOM 11480 N N . ILE B 1 641 ? 8.266 9.414 11.914 1 97.19 641 ILE B N 1
ATOM 11481 C CA . ILE B 1 641 ? 9.039 8.219 11.594 1 97.19 641 ILE B CA 1
ATOM 11482 C C . ILE B 1 641 ? 10.109 8.555 10.555 1 97.19 641 ILE B C 1
ATOM 11484 O O . ILE B 1 641 ? 11.234 8.07 10.641 1 97.19 641 ILE B O 1
ATOM 11488 N N . ILE B 1 642 ? 9.758 9.406 9.633 1 94 642 ILE B N 1
ATOM 11489 C CA . ILE B 1 642 ? 10.742 9.844 8.648 1 94 642 ILE B CA 1
ATOM 11490 C C . ILE B 1 642 ? 11.883 10.578 9.352 1 94 642 ILE B C 1
ATOM 11492 O O . ILE B 1 642 ? 13.047 10.406 8.992 1 94 642 ILE B O 1
ATOM 11496 N N . GLY B 1 643 ? 11.516 11.398 10.281 1 94.25 643 GLY B N 1
ATOM 11497 C CA . GLY B 1 643 ? 12.531 12.07 11.078 1 94.25 643 GLY B CA 1
ATOM 11498 C C . GLY B 1 643 ? 13.453 11.102 11.805 1 94.25 643 GLY B C 1
ATOM 11499 O O . GLY B 1 643 ? 14.664 11.312 11.859 1 94.25 643 GLY B O 1
ATOM 11500 N N . LEU B 1 644 ? 12.859 10.078 12.281 1 96.69 644 LEU B N 1
ATOM 11501 C CA . LEU B 1 644 ? 13.641 9.062 12.977 1 96.69 644 LEU B CA 1
ATOM 11502 C C . LEU B 1 644 ? 14.539 8.312 12.008 1 96.69 644 LEU B C 1
ATOM 11504 O O . LEU B 1 644 ? 15.672 7.961 12.352 1 96.69 644 LEU B O 1
ATOM 11508 N N . LEU B 1 645 ? 14.062 8.047 10.812 1 95.06 645 LEU B N 1
ATOM 11509 C CA . LEU B 1 645 ? 14.875 7.375 9.805 1 95.06 645 LEU B CA 1
ATOM 11510 C C . LEU B 1 645 ? 16.062 8.234 9.398 1 95.06 645 LEU B C 1
ATOM 11512 O O . LEU B 1 645 ? 17.172 7.727 9.227 1 95.06 645 LEU B O 1
ATOM 11516 N N . ILE B 1 646 ? 15.797 9.547 9.289 1 91.19 646 ILE B N 1
ATOM 11517 C CA . ILE B 1 646 ? 16.891 10.469 8.984 1 91.19 646 ILE B CA 1
ATOM 11518 C C . ILE B 1 646 ? 17.922 10.445 10.109 1 91.19 646 ILE B C 1
ATOM 11520 O O . ILE B 1 646 ? 19.125 10.445 9.852 1 91.19 646 ILE B O 1
ATOM 11524 N N . TYR B 1 647 ? 17.5 10.375 11.336 1 93.81 647 TYR B N 1
ATOM 11525 C CA . TYR B 1 647 ? 18.375 10.273 12.5 1 93.81 647 TYR B CA 1
ATOM 11526 C C . TYR B 1 647 ? 19.25 9.023 12.422 1 93.81 647 TYR B C 1
ATOM 11528 O O . TYR B 1 647 ? 20.453 9.086 12.688 1 93.81 647 TYR B O 1
ATOM 11536 N N . HIS B 1 648 ? 18.703 7.887 12.008 1 95.56 648 HIS B N 1
ATOM 11537 C CA . HIS B 1 648 ? 19.453 6.641 11.914 1 95.56 648 HIS B CA 1
ATOM 11538 C C . HIS B 1 648 ? 20.531 6.727 10.836 1 95.56 648 HIS B C 1
ATOM 11540 O O . HIS B 1 648 ? 21.656 6.293 11.047 1 95.56 648 HIS B O 1
ATOM 11546 N N . ILE B 1 649 ? 20.109 7.273 9.688 1 89 649 ILE B N 1
ATOM 11547 C CA . ILE B 1 649 ? 21.062 7.395 8.594 1 89 649 ILE B CA 1
ATOM 11548 C C . ILE B 1 649 ? 22.203 8.32 9 1 89 649 ILE B C 1
ATOM 11550 O O . ILE B 1 649 ? 23.375 8.031 8.727 1 89 649 ILE B O 1
ATOM 11554 N N . LEU B 1 650 ? 21.891 9.398 9.664 1 85.88 650 LEU B N 1
ATOM 11555 C CA . LEU B 1 650 ? 22.891 10.344 10.148 1 85.88 650 LEU B CA 1
ATOM 11556 C C . LEU B 1 650 ? 23.828 9.68 11.156 1 85.88 650 LEU B C 1
ATOM 11558 O O . LEU B 1 650 ? 25.047 9.891 11.109 1 85.88 650 LEU B O 1
ATOM 11562 N N . MET B 1 651 ? 23.359 8.875 12.023 1 91.44 651 MET B N 1
ATOM 11563 C CA . MET B 1 651 ? 24.172 8.234 13.055 1 91.44 651 MET B CA 1
ATOM 11564 C C . MET B 1 651 ? 25.062 7.156 12.445 1 91.44 651 MET B C 1
ATOM 11566 O O . MET B 1 651 ? 26.203 6.965 12.891 1 91.44 651 MET B O 1
ATOM 11570 N N . ILE B 1 652 ? 24.547 6.445 11.438 1 88.75 652 ILE B N 1
ATOM 11571 C CA . ILE B 1 652 ? 25.375 5.469 10.742 1 88.75 652 ILE B CA 1
ATOM 11572 C C . ILE B 1 652 ? 26.578 6.172 10.117 1 88.75 652 ILE B C 1
ATOM 11574 O O . ILE B 1 652 ? 27.719 5.715 10.242 1 88.75 652 ILE B O 1
ATOM 11578 N N . GLY B 1 653 ? 26.281 7.297 9.469 1 82.25 653 GLY B N 1
ATOM 11579 C CA . GLY B 1 653 ? 27.344 8.078 8.883 1 82.25 653 GLY B CA 1
ATOM 11580 C C . GLY B 1 653 ? 28.328 8.625 9.914 1 82.25 653 GLY B C 1
ATOM 11581 O O . GLY B 1 653 ? 29.531 8.594 9.703 1 82.25 653 GLY B O 1
ATOM 11582 N N . THR B 1 654 ? 27.891 9.125 11.07 1 85.5 654 THR B N 1
ATOM 11583 C CA . THR B 1 654 ? 28.719 9.719 12.109 1 85.5 654 THR B CA 1
ATOM 11584 C C . THR B 1 654 ? 29.609 8.664 12.766 1 85.5 654 THR B C 1
ATOM 11586 O O . THR B 1 654 ? 30.797 8.906 13.016 1 85.5 654 THR B O 1
ATOM 11589 N N . PHE B 1 655 ? 29.109 7.512 13.07 1 88.62 655 PHE B N 1
ATOM 11590 C CA . PHE B 1 655 ? 29.906 6.449 13.68 1 88.62 655 PHE B CA 1
ATOM 11591 C C . PHE B 1 655 ? 31.016 6.004 12.734 1 88.62 655 PHE B C 1
ATOM 11593 O O . PHE B 1 655 ? 32.094 5.633 13.18 1 88.62 655 PHE B O 1
ATOM 11600 N N . ASN B 1 656 ? 30.688 6.012 11.43 1 83.06 656 ASN B N 1
ATOM 11601 C CA . ASN B 1 656 ? 31.719 5.664 10.453 1 83.06 656 ASN B CA 1
ATOM 11602 C C . ASN B 1 656 ? 32.844 6.68 10.453 1 83.06 656 ASN B C 1
ATOM 11604 O O . ASN B 1 656 ? 34.031 6.309 10.359 1 83.06 656 ASN B O 1
ATOM 11608 N N . VAL B 1 657 ? 32.531 7.969 10.609 1 76.38 657 VAL B N 1
ATOM 11609 C CA . VAL B 1 657 ? 33.531 9.031 10.633 1 76.38 657 VAL B CA 1
ATOM 11610 C C . VAL B 1 657 ? 34.375 8.922 11.914 1 76.38 657 VAL B C 1
ATOM 11612 O O . VAL B 1 657 ? 35.562 9.203 11.898 1 76.38 657 VAL B O 1
ATOM 11615 N N . TYR B 1 658 ? 33.75 8.516 12.992 1 84.12 658 TYR B N 1
ATOM 11616 C CA . TYR B 1 658 ? 34.438 8.359 14.266 1 84.12 658 TYR B CA 1
ATOM 11617 C C . TYR B 1 658 ? 35.188 7.031 14.32 1 84.12 658 TYR B C 1
ATOM 11619 O O . TYR B 1 658 ? 35.719 6.648 15.375 1 84.12 658 TYR B O 1
ATOM 11627 N N . LYS B 1 659 ? 35.219 6.258 13.109 1 82.69 659 LYS B N 1
ATOM 11628 C CA . LYS B 1 659 ? 35.969 5.012 12.953 1 82.69 659 LYS B CA 1
ATOM 11629 C C . LYS B 1 659 ? 35.5 3.959 13.953 1 82.69 659 LYS B C 1
ATOM 11631 O O . LYS B 1 659 ? 36.312 3.279 14.578 1 82.69 659 LYS B O 1
ATOM 11636 N N . PHE B 1 660 ? 34.312 4.035 14.273 1 88.75 660 PHE B N 1
ATOM 11637 C CA . PHE B 1 660 ? 33.688 3.049 15.141 1 88.75 660 PHE B CA 1
ATOM 11638 C C . PHE B 1 660 ? 32.938 2 14.32 1 88.75 660 PHE B C 1
ATOM 11640 O O . PHE B 1 660 ? 31.797 2.225 13.898 1 88.75 660 PHE B O 1
ATOM 11647 N N . TYR B 1 661 ? 33.406 0.77 14.047 1 86.25 661 TYR B N 1
ATOM 11648 C CA . TYR B 1 661 ? 32.906 -0.261 13.148 1 86.25 661 TYR B CA 1
ATOM 11649 C C . TYR B 1 661 ? 31.578 -0.829 13.656 1 86.25 661 TYR B C 1
ATOM 11651 O O . TYR B 1 661 ? 30.719 -1.205 12.859 1 86.25 661 TYR B O 1
ATOM 11659 N N . TYR B 1 662 ? 31.375 -0.822 14.984 1 88.31 662 TYR B N 1
ATOM 11660 C CA . TYR B 1 662 ? 30.156 -1.394 15.562 1 88.31 662 TYR B CA 1
ATOM 11661 C C . TYR B 1 662 ? 28.969 -0.479 15.328 1 88.31 662 TYR B C 1
ATOM 11663 O O . TYR B 1 662 ? 27.828 -0.846 15.633 1 88.31 662 TYR B O 1
ATOM 11671 N N . GLY B 1 663 ? 29.266 0.698 14.734 1 88.88 663 GLY B N 1
ATOM 11672 C CA . GLY B 1 663 ? 28.203 1.637 14.398 1 88.88 663 GLY B CA 1
ATOM 11673 C C . GLY B 1 663 ? 27.219 1.082 13.398 1 88.88 663 GLY B C 1
ATOM 11674 O O . GLY B 1 663 ? 26.078 1.556 13.312 1 88.88 663 GLY B O 1
ATOM 11675 N N . ILE B 1 664 ? 27.516 -0.023 12.703 1 87.88 664 ILE B N 1
ATOM 11676 C CA . ILE B 1 664 ? 26.641 -0.646 11.703 1 87.88 664 ILE B CA 1
ATOM 11677 C C . ILE B 1 664 ? 25.422 -1.254 12.391 1 87.88 664 ILE B C 1
ATOM 11679 O O . ILE B 1 664 ? 24.391 -1.484 11.75 1 87.88 664 ILE B O 1
ATOM 11683 N N . LEU B 1 665 ? 25.5 -1.433 13.703 1 92.44 665 LEU B N 1
ATOM 11684 C CA . LEU B 1 665 ? 24.391 -1.998 14.453 1 92.44 665 LEU B CA 1
ATOM 11685 C C . LEU B 1 665 ? 23.188 -1.052 14.445 1 92.44 665 LEU B C 1
ATOM 11687 O O . LEU B 1 665 ? 22.062 -1.457 14.766 1 92.44 665 LEU B O 1
ATOM 11691 N N . VAL B 1 666 ? 23.422 0.19 14.094 1 95.25 666 VAL B N 1
ATOM 11692 C CA . VAL B 1 666 ? 22.328 1.149 13.992 1 95.25 666 VAL B CA 1
ATOM 11693 C C . VAL B 1 666 ? 21.375 0.737 12.867 1 95.25 666 VAL B C 1
ATOM 11695 O O . VAL B 1 666 ? 20.203 1.115 12.859 1 95.25 666 VAL B O 1
ATOM 11698 N N . VAL B 1 667 ? 21.828 -0.108 11.961 1 92.12 667 VAL B N 1
ATOM 11699 C CA . VAL B 1 667 ? 21 -0.606 10.875 1 92.12 667 VAL B CA 1
ATOM 11700 C C . VAL B 1 667 ? 19.844 -1.423 11.438 1 92.12 667 VAL B C 1
ATOM 11702 O O . VAL B 1 667 ? 18.75 -1.436 10.867 1 92.12 667 VAL B O 1
ATOM 11705 N N . ILE B 1 668 ? 20.062 -2.051 12.523 1 91.75 668 ILE B N 1
ATOM 11706 C CA . ILE B 1 668 ? 19 -2.797 13.18 1 91.75 668 ILE B CA 1
ATOM 11707 C C . ILE B 1 668 ? 17.875 -1.845 13.57 1 91.75 668 ILE B C 1
ATOM 11709 O O . ILE B 1 668 ? 16.688 -2.145 13.359 1 91.75 668 ILE B O 1
ATOM 11713 N N . CYS B 1 669 ? 18.234 -0.686 14.156 1 95.62 669 CYS B N 1
ATOM 11714 C CA . CYS B 1 669 ? 17.234 0.306 14.539 1 95.62 669 CYS B CA 1
ATOM 11715 C C . CYS B 1 669 ? 16.484 0.815 13.312 1 95.62 669 CYS B C 1
ATOM 11717 O O . CYS B 1 669 ? 15.281 1.051 13.375 1 95.62 669 CYS B O 1
ATOM 11719 N N . LEU B 1 670 ? 17.25 0.955 12.273 1 95.31 670 LEU B N 1
ATOM 11720 C CA . LEU B 1 670 ? 16.641 1.41 11.031 1 95.31 670 LEU B CA 1
ATOM 11721 C C . LEU B 1 670 ? 15.609 0.407 10.531 1 95.31 670 LEU B C 1
ATOM 11723 O O . LEU B 1 670 ? 14.477 0.783 10.203 1 95.31 670 LEU B O 1
ATOM 11727 N N . VAL B 1 671 ? 15.914 -0.907 10.547 1 91 671 VAL B N 1
ATOM 11728 C CA . VAL B 1 671 ? 15.031 -1.956 10.055 1 91 671 VAL B CA 1
ATOM 11729 C C . VAL B 1 671 ? 13.828 -2.096 10.992 1 91 671 VAL B C 1
ATOM 11731 O O . VAL B 1 671 ? 12.688 -2.217 10.539 1 91 671 VAL B O 1
ATOM 11734 N N . VAL B 1 672 ? 14.078 -2.033 12.219 1 92.81 672 VAL B N 1
ATOM 11735 C CA . VAL B 1 672 ? 13 -2.148 13.195 1 92.81 672 VAL B CA 1
ATOM 11736 C C . VAL B 1 672 ? 12.016 -0.997 13.023 1 92.81 672 VAL B C 1
ATOM 11738 O O . VAL B 1 672 ? 10.805 -1.189 13.125 1 92.81 672 VAL B O 1
ATOM 11741 N N . THR B 1 673 ? 12.531 0.183 12.766 1 96.69 673 THR B N 1
ATOM 11742 C CA . THR B 1 673 ? 11.672 1.349 12.578 1 96.69 673 THR B CA 1
ATOM 11743 C C . THR B 1 673 ? 10.812 1.189 11.328 1 96.69 673 THR B C 1
ATOM 11745 O O . THR B 1 673 ? 9.625 1.517 11.344 1 96.69 673 THR B O 1
ATOM 11748 N N . ILE B 1 674 ? 11.375 0.63 10.312 1 93.75 674 ILE B N 1
ATOM 11749 C CA . ILE B 1 674 ? 10.625 0.431 9.07 1 93.75 674 ILE B CA 1
ATOM 11750 C C . ILE B 1 674 ? 9.539 -0.622 9.289 1 93.75 674 ILE B C 1
ATOM 11752 O O . ILE B 1 674 ? 8.391 -0.438 8.875 1 93.75 674 ILE B O 1
ATOM 11756 N N . VAL B 1 675 ? 9.859 -1.698 9.969 1 89.31 675 VAL B N 1
ATOM 11757 C CA . VAL B 1 675 ? 8.891 -2.758 10.258 1 89.31 675 VAL B CA 1
ATOM 11758 C C . VAL B 1 675 ? 7.785 -2.221 11.164 1 89.31 675 VAL B C 1
ATOM 11760 O O . VAL B 1 675 ? 6.609 -2.523 10.961 1 89.31 675 VAL B O 1
ATOM 11763 N N . PHE B 1 676 ? 8.258 -1.443 12.055 1 93.56 676 PHE B N 1
ATOM 11764 C CA . PHE B 1 676 ? 7.301 -0.834 12.969 1 93.56 676 PHE B CA 1
ATOM 11765 C C . PHE B 1 676 ? 6.359 0.102 12.219 1 93.56 676 PHE B C 1
ATOM 11767 O O . PHE B 1 676 ? 5.16 0.142 12.5 1 93.56 676 PHE B O 1
ATOM 11774 N N . TRP B 1 677 ? 6.902 0.861 11.305 1 94.31 677 TRP B N 1
ATOM 11775 C CA . TRP B 1 677 ? 6.102 1.76 10.484 1 94.31 677 TRP B CA 1
ATOM 11776 C C . TRP B 1 677 ? 5.027 0.989 9.727 1 94.31 677 TRP B C 1
ATOM 11778 O O . TRP B 1 677 ? 3.846 1.338 9.781 1 94.31 677 TRP B O 1
ATOM 11788 N N . TYR B 1 678 ? 5.379 -0.111 9.148 1 89.75 678 TYR B N 1
ATOM 11789 C CA . TYR B 1 678 ? 4.449 -0.929 8.383 1 89.75 678 TYR B CA 1
ATOM 11790 C C . TYR B 1 678 ? 3.408 -1.576 9.289 1 89.75 678 TYR B C 1
ATOM 11792 O O . TYR B 1 678 ? 2.23 -1.657 8.93 1 89.75 678 TYR B O 1
ATOM 11800 N N . PHE B 1 679 ? 3.859 -2.006 10.359 1 89.19 679 PHE B N 1
ATOM 11801 C CA . PHE B 1 679 ? 2.975 -2.664 11.312 1 89.19 679 PHE B CA 1
ATOM 11802 C C . PHE B 1 679 ? 1.917 -1.695 11.828 1 89.19 679 PHE B C 1
ATOM 11804 O O . PHE B 1 679 ? 0.733 -2.033 11.891 1 89.19 679 PHE B O 1
ATOM 11811 N N . ALA B 1 680 ? 2.334 -0.536 12.234 1 93 680 ALA B N 1
ATOM 11812 C CA . ALA B 1 680 ? 1.396 0.461 12.742 1 93 680 ALA B CA 1
ATOM 11813 C C . ALA B 1 680 ? 0.393 0.871 11.672 1 93 680 ALA B C 1
ATOM 11815 O O . ALA B 1 680 ? -0.799 1.02 11.953 1 93 680 ALA B O 1
ATOM 11816 N N . GLU B 1 681 ? 0.88 1.049 10.469 1 93.12 681 GLU B N 1
ATOM 11817 C CA . GLU B 1 681 ? -0.013 1.414 9.375 1 93.12 681 GLU B CA 1
ATOM 11818 C C . GLU B 1 681 ? -1.003 0.292 9.07 1 93.12 681 GLU B C 1
ATOM 11820 O O . GLU B 1 681 ? -2.172 0.551 8.781 1 93.12 681 GLU B O 1
ATOM 11825 N N . TYR B 1 682 ? -0.553 -0.915 9.133 1 87.06 682 TYR B N 1
ATOM 11826 C CA . TYR B 1 682 ? -1.402 -2.074 8.891 1 87.06 682 TYR B CA 1
ATOM 11827 C C . TYR B 1 682 ? -2.496 -2.186 9.945 1 87.06 682 TYR B C 1
ATOM 11829 O O . TYR B 1 682 ? -3.646 -2.498 9.625 1 87.06 682 TYR B O 1
ATOM 11837 N N . LYS B 1 683 ? -2.191 -1.837 11.133 1 88.06 683 LYS B N 1
ATOM 11838 C CA . LYS B 1 683 ? -3.105 -2.016 12.25 1 88.06 683 LYS B CA 1
ATOM 11839 C C . LYS B 1 683 ? -4.117 -0.876 12.328 1 88.06 683 LYS B C 1
ATOM 11841 O O . LYS B 1 683 ? -5.297 -1.104 12.602 1 88.06 683 LYS B O 1
ATOM 11846 N N . PHE B 1 684 ? -3.711 0.364 12 1 93 684 PHE B N 1
ATOM 11847 C CA . PHE B 1 684 ? -4.562 1.48 12.391 1 93 684 PHE B CA 1
ATOM 11848 C C . PHE B 1 684 ? -5.074 2.227 11.164 1 93 684 PHE B C 1
ATOM 11850 O O . PHE B 1 684 ? -6.086 2.924 11.234 1 93 684 PHE B O 1
ATOM 11857 N N . LYS B 1 685 ? -4.465 2.186 10.055 1 92.56 685 LYS B N 1
ATOM 11858 C CA . LYS B 1 685 ? -4.746 3.055 8.914 1 92.56 685 LYS B CA 1
ATOM 11859 C C . LYS B 1 685 ? -6.156 2.818 8.383 1 92.56 685 LYS B C 1
ATOM 11861 O O . LYS B 1 685 ? -6.969 3.746 8.328 1 92.56 685 LYS B O 1
ATOM 11866 N N . ASP B 1 686 ? -6.512 1.604 8.125 1 89.38 686 ASP B N 1
ATOM 11867 C CA . ASP B 1 686 ? -7.781 1.307 7.469 1 89.38 686 ASP B CA 1
ATOM 11868 C C . ASP B 1 686 ? -8.953 1.482 8.438 1 89.38 686 ASP B C 1
ATOM 11870 O O . ASP B 1 686 ? -10 2.002 8.062 1 89.38 686 ASP B O 1
ATOM 11874 N N . ILE B 1 687 ? -8.82 1.101 9.672 1 90.62 687 ILE B N 1
ATOM 11875 C CA . ILE B 1 687 ? -9.883 1.192 10.664 1 90.62 687 ILE B CA 1
ATOM 11876 C C . ILE B 1 687 ? -10.172 2.658 10.977 1 90.62 687 ILE B C 1
ATOM 11878 O O . ILE B 1 687 ? -11.32 3.033 11.219 1 90.62 687 ILE B O 1
ATOM 11882 N N . SER B 1 688 ? -9.133 3.447 10.969 1 92.94 688 SER B N 1
ATOM 11883 C CA . SER B 1 688 ? -9.32 4.867 11.242 1 92.94 688 SER B CA 1
ATOM 11884 C C . SER B 1 688 ? -9.984 5.574 10.062 1 92.94 688 SER B C 1
ATOM 11886 O O . SER B 1 688 ? -10.758 6.516 10.25 1 92.94 688 SER B O 1
ATOM 11888 N N . LYS B 1 689 ? -9.68 5.137 8.898 1 91.69 689 LYS B N 1
ATOM 11889 C CA . LYS B 1 689 ? -10.227 5.773 7.703 1 91.69 689 LYS B CA 1
ATOM 11890 C C . LYS B 1 689 ? -11.703 5.453 7.527 1 91.69 689 LYS B C 1
ATOM 11892 O O . LYS B 1 689 ? -12.516 6.348 7.289 1 91.69 689 LYS B O 1
ATOM 11897 N N . SER B 1 690 ? -12.117 4.242 7.723 1 91.38 690 SER B N 1
ATOM 11898 C CA . SER B 1 690 ? -13.477 3.828 7.387 1 91.38 690 SER B CA 1
ATOM 11899 C C . SER B 1 690 ? -14.305 3.584 8.641 1 91.38 690 SER B C 1
ATOM 11901 O O . SER B 1 690 ? -15.539 3.611 8.594 1 91.38 690 SER B O 1
ATOM 11903 N N . GLY B 1 691 ? -13.688 3.375 9.812 1 90.94 691 GLY B N 1
ATOM 11904 C CA . GLY B 1 691 ? -14.43 3.035 11.023 1 90.94 691 GLY B CA 1
ATOM 11905 C C . GLY B 1 691 ? -14.961 1.614 11.016 1 90.94 691 GLY B C 1
ATOM 11906 O O . GLY B 1 691 ? -14.57 0.805 10.172 1 90.94 691 GLY B O 1
ATOM 11907 N N . ILE B 1 692 ? -15.789 1.291 11.977 1 90.25 692 ILE B N 1
ATOM 11908 C CA . ILE B 1 692 ? -16.391 -0.028 12.133 1 90.25 692 ILE B CA 1
ATOM 11909 C C . ILE B 1 692 ? -17.828 0.001 11.617 1 90.25 692 ILE B C 1
ATOM 11911 O O . ILE B 1 692 ? -18.547 0.992 11.797 1 90.25 692 ILE B O 1
ATOM 11915 N N . MET B 1 693 ? -18.188 -1.021 10.938 1 90.56 693 MET B N 1
ATOM 11916 C CA . MET B 1 693 ? -19.531 -1.106 10.398 1 90.56 693 MET B CA 1
ATOM 11917 C C . MET B 1 693 ? -20.578 -1.004 11.508 1 90.56 693 MET B C 1
ATOM 11919 O O . MET B 1 693 ? -20.438 -1.643 12.547 1 90.56 693 MET B O 1
ATOM 11923 N N . ASP B 1 694 ? -21.531 -0.156 11.266 1 87.5 694 ASP B N 1
ATOM 11924 C CA . ASP B 1 694 ? -22.609 0.051 12.227 1 87.5 694 ASP B CA 1
ATOM 11925 C C . ASP B 1 694 ? -23.719 -0.982 12.031 1 87.5 694 ASP B C 1
ATOM 11927 O O . ASP B 1 694 ? -23.844 -1.571 10.961 1 87.5 694 ASP B O 1
ATOM 11931 N N . GLN B 1 695 ? -24.469 -1.212 13.062 1 86.62 695 GLN B N 1
ATOM 11932 C CA . GLN B 1 695 ? -25.672 -2.021 12.945 1 86.62 695 GLN B CA 1
ATOM 11933 C C . GLN B 1 695 ? -26.766 -1.278 12.172 1 86.62 695 GLN B C 1
ATOM 11935 O O . GLN B 1 695 ? -26.766 -0.046 12.141 1 86.62 695 GLN B O 1
ATOM 11940 N N . TYR B 1 696 ? -27.562 -2.055 11.484 1 86.31 696 TYR B N 1
ATOM 11941 C CA . TYR B 1 696 ? -28.656 -1.446 10.742 1 86.31 696 TYR B CA 1
ATOM 11942 C C . TYR B 1 696 ? -29.734 -0.934 11.688 1 86.31 696 TYR B C 1
ATOM 11944 O O . TYR B 1 696 ? -30.188 -1.659 12.57 1 86.31 696 TYR B O 1
ATOM 11952 N N . GLN B 1 697 ? -30.016 0.352 11.609 1 79.19 697 GLN B N 1
ATOM 11953 C CA . GLN B 1 697 ? -31.031 0.962 12.469 1 79.19 697 GLN B CA 1
ATOM 11954 C C . GLN B 1 697 ? -32.406 0.962 11.789 1 79.19 697 GLN B C 1
ATOM 11956 O O . GLN B 1 697 ? -32.562 1.597 10.75 1 79.19 697 GLN B O 1
ATOM 11961 N N . LYS B 1 698 ? -33.406 0.175 12.289 1 69 698 LYS B N 1
ATOM 11962 C CA . LYS B 1 698 ? -34.75 0.134 11.727 1 69 698 LYS B CA 1
ATOM 11963 C C . LYS B 1 698 ? -35.5 1.436 12 1 69 698 LYS B C 1
ATOM 11965 O O . LYS B 1 698 ? -35.406 1.979 13.102 1 69 698 LYS B O 1
ATOM 11970 N N . GLN B 1 699 ? -35.812 2.098 11.109 1 58.06 699 GLN B N 1
ATOM 11971 C CA . GLN B 1 699 ? -36.594 3.334 11.258 1 58.06 699 GLN B CA 1
ATOM 11972 C C . GLN B 1 699 ? -37.906 3.076 11.953 1 58.06 699 GLN B C 1
ATOM 11974 O O . GLN B 1 699 ? -38.688 2.207 11.531 1 58.06 699 GLN B O 1
ATOM 11979 N N . GLN B 1 700 ? -37.969 2.969 13.375 1 44.34 700 GLN B N 1
ATOM 11980 C CA . GLN B 1 700 ? -39.281 2.869 14.023 1 44.34 700 GLN B CA 1
ATOM 11981 C C . GLN B 1 700 ? -40.281 3.834 13.391 1 44.34 700 GLN B C 1
ATOM 11983 O O . GLN B 1 700 ? -40.031 5.035 13.289 1 44.34 700 GLN B O 1
ATOM 11988 N N . THR B 1 701 ? -41.219 3.314 12.633 1 40.47 701 THR B N 1
ATOM 11989 C CA . THR B 1 701 ? -42.406 4.094 12.367 1 40.47 701 THR B CA 1
ATOM 11990 C C . THR B 1 701 ? -43.094 4.5 13.672 1 40.47 701 THR B C 1
ATOM 11992 O O . THR B 1 701 ? -43.406 3.645 14.5 1 40.47 701 THR B O 1
ATOM 11995 N N . ASP B 1 702 ? -42.875 5.582 14.289 1 35.22 702 ASP B N 1
ATOM 11996 C CA . ASP B 1 702 ? -43.594 6.195 15.406 1 35.22 702 ASP B CA 1
ATOM 11997 C C . ASP B 1 702 ? -45.094 5.977 15.281 1 35.22 702 ASP B C 1
ATOM 11999 O O . ASP B 1 702 ? -45.844 6.895 14.93 1 35.22 702 ASP B O 1
ATOM 12003 N N . GLY B 1 703 ? -45.906 4.988 14.961 1 31.92 703 GLY B N 1
ATOM 12004 C CA . GLY B 1 703 ? -47.219 5.316 15.523 1 31.92 703 GLY B CA 1
ATOM 12005 C C . GLY B 1 703 ? -47.188 5.438 17.031 1 31.92 703 GLY B C 1
ATOM 12006 O O . GLY B 1 703 ? -47.906 6.285 17.594 1 31.92 703 GLY B O 1
ATOM 12007 N N . THR B 1 704 ? -47.125 4.312 17.922 1 30.48 704 THR B N 1
ATOM 12008 C CA . THR B 1 704 ? -47.531 4.371 19.312 1 30.48 704 THR B CA 1
ATOM 12009 C C . THR B 1 704 ? -46.5 5.086 20.156 1 30.48 704 THR B C 1
ATOM 12011 O O . THR B 1 704 ? -45.344 4.664 20.203 1 30.48 704 THR B O 1
ATOM 12014 N N . ASN B 1 705 ? -46.719 6.371 20.625 1 28.98 705 ASN B N 1
ATOM 12015 C CA . ASN B 1 705 ? -46.219 7.359 21.578 1 28.98 705 ASN B CA 1
ATOM 12016 C C . ASN B 1 705 ? -46.094 6.777 22.984 1 28.98 705 ASN B C 1
ATOM 12018 O O . ASN B 1 705 ? -46.031 7.523 23.969 1 28.98 705 ASN B O 1
ATOM 12022 N N . SER B 1 706 ? -46.688 5.641 23.562 1 27.8 706 SER B N 1
ATOM 12023 C CA . SER B 1 706 ? -46.656 5.656 25.016 1 27.8 706 SER B CA 1
ATOM 12024 C C . SER B 1 706 ? -45.219 5.609 25.547 1 27.8 706 SER B C 1
ATOM 12026 O O . SER B 1 706 ? -44.344 4.957 24.953 1 27.8 706 SER B O 1
ATOM 12028 N N . GLY B 1 707 ? -44.781 6.543 26.578 1 25.94 707 GLY B N 1
ATOM 12029 C CA . GLY B 1 707 ? -43.656 7.176 27.281 1 25.94 707 GLY B CA 1
ATOM 12030 C C . GLY B 1 707 ? -42.812 6.191 28.078 1 25.94 707 GLY B C 1
ATOM 12031 O O . GLY B 1 707 ? -41.906 6.59 28.797 1 25.94 707 GLY B O 1
ATOM 12032 N N . ASP B 1 708 ? -43.219 5.012 28.594 1 25.44 708 ASP B N 1
ATOM 12033 C CA . ASP B 1 708 ? -42.562 4.605 29.828 1 25.44 708 ASP B CA 1
ATOM 12034 C C . ASP B 1 708 ? -41.125 4.145 29.547 1 25.44 708 ASP B C 1
ATOM 12036 O O . ASP B 1 708 ? -40.906 3.178 28.812 1 25.44 708 ASP B O 1
ATOM 12040 N N . ILE B 1 709 ? -40.188 5.164 29.531 1 25.98 709 ILE B N 1
ATOM 12041 C CA . ILE B 1 709 ? -38.75 4.992 29.5 1 25.98 709 ILE B CA 1
ATOM 12042 C C . ILE B 1 709 ? -38.281 4.23 30.75 1 25.98 709 ILE B C 1
ATOM 12044 O O . ILE B 1 709 ? -38.281 4.777 31.859 1 25.98 709 ILE B O 1
ATOM 12048 N N . GLU B 1 710 ? -38.719 2.961 31.031 1 24.12 710 GLU B N 1
ATOM 12049 C CA . GLU B 1 710 ? -38.062 2.416 32.219 1 24.12 710 GLU B CA 1
ATOM 12050 C C . GLU B 1 710 ? -36.562 2.35 32.062 1 24.12 710 GLU B C 1
ATOM 12052 O O . GLU B 1 710 ? -36.062 1.769 31.109 1 24.12 710 GLU B O 1
ATOM 12057 N N . MET B 1 711 ? -35.875 3.289 32.75 1 23.09 711 MET B N 1
ATOM 12058 C CA . MET B 1 711 ? -34.438 3.492 33.062 1 23.09 711 MET B CA 1
ATOM 12059 C C . MET B 1 711 ? -33.844 2.227 33.656 1 23.09 711 MET B C 1
ATOM 12061 O O . MET B 1 711 ? -34 1.963 34.844 1 23.09 711 MET B O 1
ATOM 12065 N N . LYS B 1 712 ? -34 1.069 33.281 1 22.27 712 LYS B N 1
ATOM 12066 C CA . LYS B 1 712 ? -33.344 0.141 34.188 1 22.27 712 LYS B CA 1
ATOM 12067 C C . LYS B 1 712 ? -31.844 0.394 34.281 1 22.27 712 LYS B C 1
ATOM 12069 O O . LYS B 1 712 ? -31.25 0.953 33.375 1 22.27 712 LYS B O 1
ATOM 12074 N N . ALA B 1 713 ? -31.172 -0.496 35.094 1 21.62 713 ALA B N 1
ATOM 12075 C CA . ALA B 1 713 ? -29.984 -0.755 35.906 1 21.62 713 ALA B CA 1
ATOM 12076 C C . ALA B 1 713 ? -28.719 -0.834 35.062 1 21.62 713 ALA B C 1
ATOM 12078 O O . ALA B 1 713 ? -28.688 -1.571 34.062 1 21.62 713 ALA B O 1
ATOM 12079 N N . SER B 1 714 ? -27.734 0.156 35.156 1 23.34 714 SER B N 1
ATOM 12080 C CA . SER B 1 714 ? -26.391 0.565 34.781 1 23.34 714 SER B CA 1
ATOM 12081 C C . SER B 1 714 ? -25.375 -0.533 35.094 1 23.34 714 SER B C 1
ATOM 12083 O O . SER B 1 714 ? -24.188 -0.261 35.219 1 23.34 714 SER B O 1
ATOM 12085 N N . GLY B 1 715 ? -25.641 -1.852 35.188 1 21.52 715 GLY B N 1
ATOM 12086 C CA . GLY B 1 715 ? -24.547 -2.602 35.75 1 21.52 715 GLY B CA 1
ATOM 12087 C C . GLY B 1 715 ? -23.219 -2.385 35.031 1 21.52 715 GLY B C 1
ATOM 12088 O O . GLY B 1 715 ? -23.203 -1.874 33.906 1 21.52 715 GLY B O 1
ATOM 12089 N N . SER B 1 716 ? -21.969 -2.779 35.656 1 23.23 716 SER B N 1
ATOM 12090 C CA . SER B 1 716 ? -20.531 -2.557 35.656 1 23.23 716 SER B CA 1
ATOM 12091 C C . SER B 1 716 ? -19.922 -2.801 34.281 1 23.23 716 SER B C 1
ATOM 12093 O O . SER B 1 716 ? -18.766 -2.434 34.031 1 23.23 716 SER B O 1
ATOM 12095 N N . SER B 1 717 ? -20.328 -3.939 33.562 1 25.14 717 SER B N 1
ATOM 12096 C CA . SER B 1 717 ? -19.359 -4.805 32.906 1 25.14 717 SER B CA 1
ATOM 12097 C C . SER B 1 717 ? -18.719 -4.098 31.703 1 25.14 717 SER B C 1
ATOM 12099 O O . SER B 1 717 ? -19.172 -3.025 31.297 1 25.14 717 SER B O 1
ATOM 12101 N N . VAL B 1 718 ? -18.078 -4.957 30.672 1 28.56 718 VAL B N 1
ATOM 12102 C CA . VAL B 1 718 ? -17.141 -4.738 29.578 1 28.56 718 VAL B CA 1
ATOM 12103 C C . VAL B 1 718 ? -17.703 -3.682 28.625 1 28.56 718 VAL B C 1
ATOM 12105 O O . VAL B 1 718 ? -18.891 -3.701 28.297 1 28.56 718 VAL B O 1
ATOM 12108 N N . ILE B 1 719 ? -17.141 -2.525 28.562 1 29.64 719 ILE B N 1
ATOM 12109 C CA . ILE B 1 719 ? -17.484 -1.289 27.875 1 29.64 719 ILE B CA 1
ATOM 12110 C C . ILE B 1 719 ? -17.984 -1.607 26.469 1 29.64 719 ILE B C 1
ATOM 12112 O O . ILE B 1 719 ? -17.203 -1.732 25.531 1 29.64 719 ILE B O 1
ATOM 12116 N N . ASN B 1 720 ? -18.547 -2.799 26.156 1 28.61 720 ASN B N 1
ATOM 12117 C CA . ASN B 1 720 ? -19.422 -2.994 25 1 28.61 720 ASN B CA 1
ATOM 12118 C C . ASN B 1 720 ? -20.469 -1.891 24.891 1 28.61 720 ASN B C 1
ATOM 12120 O O . ASN B 1 720 ? -21.672 -2.158 24.969 1 28.61 720 ASN B O 1
ATOM 12124 N N . ASP B 1 721 ? -20.281 -0.821 25.562 1 28.31 721 ASP B N 1
ATOM 12125 C CA . ASP B 1 721 ? -21.344 0.175 25.547 1 28.31 721 ASP B CA 1
ATOM 12126 C C . ASP B 1 721 ? -21.625 0.654 24.125 1 28.31 721 ASP B C 1
ATOM 12128 O O . ASP B 1 721 ? -21 1.611 23.641 1 28.31 721 ASP B O 1
ATOM 12132 N N . SER B 1 722 ? -21.688 -0.266 23.172 1 30.31 722 SER B N 1
ATOM 12133 C CA . SER B 1 722 ? -22.297 0.155 21.906 1 30.31 722 SER B CA 1
ATOM 12134 C C . SER B 1 722 ? -23.594 0.914 22.141 1 30.31 722 SER B C 1
ATOM 12136 O O . SER B 1 722 ? -24.641 0.306 22.375 1 30.31 722 SER B O 1
ATOM 12138 N N . THR B 1 723 ? -23.641 1.917 22.953 1 30.33 723 THR B N 1
ATOM 12139 C CA . THR B 1 723 ? -24.844 2.725 22.906 1 30.33 723 THR B CA 1
ATOM 12140 C C . THR B 1 723 ? -25.25 3.018 21.469 1 30.33 723 THR B C 1
ATOM 12142 O O . THR B 1 723 ? -24.5 3.646 20.719 1 30.33 723 THR B O 1
ATOM 12145 N N . SER B 1 724 ? -25.875 2.072 20.812 1 33.34 724 SER B N 1
ATOM 12146 C CA . SER B 1 724 ? -26.609 2.354 19.594 1 33.34 724 SER B CA 1
ATOM 12147 C C . SER B 1 724 ? -27.234 3.746 19.625 1 33.34 724 SER B C 1
ATOM 12149 O O . SER B 1 724 ? -28.094 4.023 20.453 1 33.34 724 SER B O 1
ATOM 12151 N N . LEU B 1 725 ? -26.5 4.777 19.5 1 34.66 725 LEU B N 1
ATOM 12152 C CA . LEU B 1 725 ? -27.125 6.09 19.422 1 34.66 725 LEU B CA 1
ATOM 12153 C C . LEU B 1 725 ? -28.281 6.094 18.422 1 34.66 725 LEU B C 1
ATOM 12155 O O . LEU B 1 725 ? -28.109 5.664 17.281 1 34.66 725 LEU B O 1
ATOM 12159 N N . ASN B 1 726 ? -29.469 5.941 18.781 1 35.66 726 ASN B N 1
ATOM 12160 C CA . ASN B 1 726 ? -30.703 6.16 18.031 1 35.66 726 ASN B CA 1
ATOM 12161 C C . ASN B 1 726 ? -30.578 7.359 17.094 1 35.66 726 ASN B C 1
ATOM 12163 O O . ASN B 1 726 ? -30.125 8.43 17.5 1 35.66 726 ASN B O 1
ATOM 12167 N N . PRO B 1 727 ? -30.516 7.184 15.828 1 43.22 727 PRO B N 1
ATOM 12168 C CA . PRO B 1 727 ? -30.484 8.32 14.898 1 43.22 727 PRO B CA 1
ATOM 12169 C C . PRO B 1 727 ? -31.312 9.5 15.391 1 43.22 727 PRO B C 1
ATOM 12171 O O . PRO B 1 727 ? -31.188 10.609 14.867 1 43.22 727 PRO B O 1
ATOM 12174 N N . THR B 1 728 ? -32.375 9.227 16.109 1 42.62 728 THR B N 1
ATOM 12175 C CA . THR B 1 728 ? -33.312 10.297 16.5 1 42.62 728 THR B CA 1
ATOM 12176 C C . THR B 1 728 ? -32.656 11.219 17.531 1 42.62 728 THR B C 1
ATOM 12178 O O . THR B 1 728 ? -33.281 12.18 17.984 1 42.62 728 THR B O 1
ATOM 12181 N N . VAL B 1 729 ? -31.562 10.742 18.094 1 48.91 729 VAL B N 1
ATOM 12182 C CA . VAL B 1 729 ? -31.094 11.617 19.156 1 48.91 729 VAL B CA 1
ATOM 12183 C C . VAL B 1 729 ? -30.344 12.805 18.547 1 48.91 729 VAL B C 1
ATOM 12185 O O . VAL B 1 729 ? -29.375 12.625 17.797 1 48.91 729 VAL B O 1
ATOM 12188 N N . HIS B 1 730 ? -30.953 13.953 18.438 1 61.78 730 HIS B N 1
ATOM 12189 C CA . HIS B 1 730 ? -30.484 15.273 18.047 1 61.78 730 HIS B CA 1
ATOM 12190 C C . HIS B 1 730 ? -29.141 15.594 18.703 1 61.78 730 HIS B C 1
ATOM 12192 O O . HIS B 1 730 ? -29.109 16.016 19.859 1 61.78 730 HIS B O 1
ATOM 12198 N N . GLN B 1 731 ? -28.047 14.867 18.25 1 73.81 731 GLN B N 1
ATOM 12199 C CA . GLN B 1 731 ? -26.75 15.258 18.766 1 73.81 731 GLN B CA 1
ATOM 12200 C C . GLN B 1 731 ? -26.328 16.625 18.234 1 73.81 731 GLN B C 1
ATOM 12202 O O . GLN B 1 731 ? -26.391 16.859 17.016 1 73.81 731 GLN B O 1
ATOM 12207 N N . GLU B 1 732 ? -26.156 17.562 19.094 1 80.44 732 GLU B N 1
ATOM 12208 C CA . GLU B 1 732 ? -25.656 18.875 18.719 1 80.44 732 GLU B CA 1
ATOM 12209 C C . GLU B 1 732 ? -24.141 18.953 18.875 1 80.44 732 GLU B C 1
ATOM 12211 O O . GLU B 1 732 ? -23.578 18.438 19.844 1 80.44 732 GLU B O 1
ATOM 12216 N N . PHE B 1 733 ? -23.547 19.422 17.812 1 86.25 733 PHE B N 1
ATOM 12217 C CA . PHE B 1 733 ? -22.094 19.578 17.859 1 86.25 733 PHE B CA 1
ATOM 12218 C C . PHE B 1 733 ? -21.703 21.047 18.016 1 86.25 733 PHE B C 1
ATOM 12220 O O . PHE B 1 733 ? -22.312 21.922 17.391 1 86.25 733 PHE B O 1
ATOM 12227 N N . HIS B 1 734 ? -20.703 21.297 18.875 1 84.31 734 HIS B N 1
ATOM 12228 C CA . HIS B 1 734 ? -20.25 22.656 19.156 1 84.31 734 HIS B CA 1
ATOM 12229 C C . HIS B 1 734 ? -19 23 18.375 1 84.31 734 HIS B C 1
ATOM 12231 O O . HIS B 1 734 ? -18.438 24.094 18.516 1 84.31 734 HIS B O 1
ATOM 12237 N N . ASP B 1 735 ? -18.531 22.156 17.484 1 84.69 735 ASP B N 1
ATOM 12238 C CA . ASP B 1 735 ? -17.266 22.344 16.766 1 84.69 735 ASP B CA 1
ATOM 12239 C C . ASP B 1 735 ? -17.516 22.812 15.344 1 84.69 735 ASP B C 1
ATOM 12241 O O . ASP B 1 735 ? -16.703 22.562 14.453 1 84.69 735 ASP B O 1
ATOM 12245 N N . ALA B 1 736 ? -18.672 23.406 14.961 1 83.12 736 ALA B N 1
ATOM 12246 C CA . ALA B 1 736 ? -19.016 24.016 13.68 1 83.12 736 ALA B CA 1
ATOM 12247 C C . ALA B 1 736 ? -19.469 22.969 12.68 1 83.12 736 ALA B C 1
ATOM 12249 O O . ALA B 1 736 ? -19.812 23.281 11.531 1 83.12 736 ALA B O 1
ATOM 12250 N N . SER B 1 737 ? -19.562 21.688 13.047 1 88.19 737 SER B N 1
ATOM 12251 C CA . SER B 1 737 ? -20.016 20.641 12.148 1 88.19 737 SER B CA 1
ATOM 12252 C C . SER B 1 737 ? -21.547 20.547 12.148 1 88.19 737 SER B C 1
ATOM 12254 O O . SER B 1 737 ? -22.203 21.078 13.039 1 88.19 737 SER B O 1
ATOM 12256 N N . HIS B 1 738 ? -22.078 19.938 11.125 1 90.25 738 HIS B N 1
ATOM 12257 C CA . HIS B 1 738 ? -23.516 19.797 10.969 1 90.25 738 HIS B CA 1
ATOM 12258 C C . HIS B 1 738 ? -23.984 18.406 11.359 1 90.25 738 HIS B C 1
ATOM 12260 O O . HIS B 1 738 ? -23.297 17.406 11.07 1 90.25 738 HIS B O 1
ATOM 12266 N N . SER B 1 739 ? -25.031 18.344 12.047 1 90.75 739 SER B N 1
ATOM 12267 C CA . SER B 1 739 ? -25.672 17.062 12.367 1 90.75 739 SER B CA 1
ATOM 12268 C C . SER B 1 739 ? -26.609 16.625 11.258 1 90.75 739 SER B C 1
ATOM 12270 O O . SER B 1 739 ? -27.078 17.438 10.461 1 90.75 739 SER B O 1
ATOM 12272 N N . ILE B 1 740 ? -26.891 15.367 11.109 1 90.88 740 ILE B N 1
ATOM 12273 C CA . ILE B 1 740 ? -27.781 14.82 10.086 1 90.88 740 ILE B CA 1
ATOM 12274 C C . ILE B 1 740 ? -29.203 15.352 10.305 1 90.88 740 ILE B C 1
ATOM 12276 O O . ILE B 1 740 ? -29.953 15.555 9.344 1 90.88 740 ILE B O 1
ATOM 12280 N N . SER B 1 741 ? -29.516 15.695 11.547 1 86.88 741 SER B N 1
ATOM 12281 C CA . SER B 1 741 ? -30.844 16.203 11.867 1 86.88 741 SER B CA 1
ATOM 12282 C C . SER B 1 741 ? -31.031 17.625 11.336 1 86.88 741 SER B C 1
ATOM 12284 O O . SER B 1 741 ? -32.156 18.062 11.125 1 86.88 741 SER B O 1
ATOM 12286 N N . GLU B 1 742 ? -29.938 18.312 11.078 1 87.31 742 GLU B N 1
ATOM 12287 C CA . GLU B 1 742 ? -29.984 19.688 10.586 1 87.31 742 GLU B CA 1
ATOM 12288 C C . GLU B 1 742 ? -29.922 19.734 9.062 1 87.31 742 GLU B C 1
ATOM 12290 O O . GLU B 1 742 ? -29.875 20.812 8.477 1 87.31 742 GLU B O 1
ATOM 12295 N N . TYR B 1 743 ? -29.953 18.562 8.453 1 89.62 743 TYR B N 1
ATOM 12296 C CA . TYR B 1 743 ? -29.766 18.531 7.008 1 89.62 743 TYR B CA 1
ATOM 12297 C C . TYR B 1 743 ? -30.938 19.203 6.297 1 89.62 743 TYR B C 1
ATOM 12299 O O . TYR B 1 743 ? -32.094 18.953 6.625 1 89.62 743 TYR B O 1
ATOM 12307 N N . ASN B 1 744 ? -30.484 20.141 5.469 1 87.25 744 ASN B N 1
ATOM 12308 C CA . ASN B 1 744 ? -31.422 20.75 4.535 1 87.25 744 ASN B CA 1
ATOM 12309 C C . ASN B 1 744 ? -30.938 20.641 3.094 1 87.25 744 ASN B C 1
ATOM 12311 O O . ASN B 1 744 ? -29.766 20.328 2.854 1 87.25 744 ASN B O 1
ATOM 12315 N N . SER B 1 745 ? -31.766 20.766 2.109 1 85 745 SER B N 1
ATOM 12316 C CA . SER B 1 745 ? -31.453 20.578 0.699 1 85 745 SER B CA 1
ATOM 12317 C C . SER B 1 745 ? -30.359 21.531 0.235 1 85 745 SER B C 1
ATOM 12319 O O . SER B 1 745 ? -29.688 21.281 -0.772 1 85 745 SER B O 1
ATOM 12321 N N . ASN B 1 746 ? -30.094 22.531 1.073 1 86.38 746 ASN B N 1
ATOM 12322 C CA . ASN B 1 746 ? -29.109 23.516 0.666 1 86.38 746 ASN B CA 1
ATOM 12323 C C . ASN B 1 746 ? -27.766 23.297 1.359 1 86.38 746 ASN B C 1
ATOM 12325 O O . ASN B 1 746 ? -26.797 24 1.097 1 86.38 746 ASN B O 1
ATOM 12329 N N . SER B 1 747 ? -27.688 22.328 2.143 1 89.06 747 SER B N 1
ATOM 12330 C CA . SER B 1 747 ? -26.469 22.109 2.912 1 89.06 747 SER B CA 1
ATOM 12331 C C . SER B 1 747 ? -25.281 21.812 1.996 1 89.06 747 SER B C 1
ATOM 12333 O O . SER B 1 747 ? -24.188 22.312 2.213 1 89.06 747 SER B O 1
ATOM 12335 N N . TYR B 1 748 ? -25.469 21.016 0.979 1 92.88 748 TYR B N 1
ATOM 12336 C CA . TYR B 1 748 ? -24.406 20.672 0.041 1 92.88 748 TYR B CA 1
ATOM 12337 C C . TYR B 1 748 ? -24.625 21.359 -1.304 1 92.88 748 TYR B C 1
ATOM 12339 O O . TYR B 1 748 ? -24.531 20.719 -2.354 1 92.88 748 TYR B O 1
ATOM 12347 N N . LYS B 1 749 ? -24.875 22.641 -1.236 1 91.31 749 LYS B N 1
ATOM 12348 C CA . LYS B 1 749 ? -24.969 23.484 -2.422 1 91.31 749 LYS B CA 1
ATOM 12349 C C . LYS B 1 749 ? -23.953 24.641 -2.348 1 91.31 749 LYS B C 1
ATOM 12351 O O . LYS B 1 749 ? -23.609 25.094 -1.258 1 91.31 749 LYS B O 1
ATOM 12356 N N . PRO B 1 750 ? -23.484 25.031 -3.494 1 91.12 750 PRO B N 1
ATOM 12357 C CA . PRO B 1 750 ? -22.531 26.141 -3.502 1 91.12 750 PRO B CA 1
ATOM 12358 C C . PRO B 1 750 ? -23.109 27.422 -2.936 1 91.12 750 PRO B C 1
ATOM 12360 O O . PRO B 1 750 ? -24.328 27.562 -2.824 1 91.12 750 PRO B O 1
ATOM 12363 N N . PRO B 1 751 ? -22.266 28.328 -2.588 1 87.44 751 PRO B N 1
ATOM 12364 C CA . PRO B 1 751 ? -22.703 29.562 -1.929 1 87.44 751 PRO B CA 1
ATOM 12365 C C . PRO B 1 751 ? -23.594 30.422 -2.82 1 87.44 751 PRO B C 1
ATOM 12367 O O . PRO B 1 751 ? -24.297 31.297 -2.324 1 87.44 751 PRO B O 1
ATOM 12370 N N . TYR B 1 752 ? -23.609 30.203 -4.164 1 89.56 752 TYR B N 1
ATOM 12371 C CA . TYR B 1 752 ? -24.406 31.062 -5.027 1 89.56 752 TYR B CA 1
ATOM 12372 C C . TYR B 1 752 ? -25.891 30.672 -4.969 1 89.56 752 TYR B C 1
ATOM 12374 O O . TYR B 1 752 ? -26.734 31.359 -5.559 1 89.56 752 TYR B O 1
ATOM 12382 N N . TYR B 1 753 ? -26.219 29.625 -4.215 1 87.69 753 TYR B N 1
ATOM 12383 C CA . TYR B 1 753 ? -27.625 29.281 -3.994 1 87.69 753 TYR B CA 1
ATOM 12384 C C . TYR B 1 753 ? -28.203 30.078 -2.834 1 87.69 753 TYR B C 1
ATOM 12386 O O . TYR B 1 753 ? -29.422 30.297 -2.766 1 87.69 753 TYR B O 1
ATOM 12394 N N . GLU B 1 754 ? -27.312 30.484 -1.873 1 86.69 754 GLU B N 1
ATOM 12395 C CA . GLU B 1 754 ? -27.688 31.375 -0.772 1 86.69 754 GLU B CA 1
ATOM 12396 C C . GLU B 1 754 ? -26.781 32.594 -0.714 1 86.69 754 GLU B C 1
ATOM 12398 O O . GLU B 1 754 ? -25.734 32.562 -0.069 1 86.69 754 GLU B O 1
ATOM 12403 N N . LEU B 1 755 ? -27.266 33.594 -1.22 1 88.5 755 LEU B N 1
ATOM 12404 C CA . LEU B 1 755 ? -26.453 34.812 -1.339 1 88.5 755 LEU B CA 1
ATOM 12405 C C . LEU B 1 755 ? -26.469 35.594 -0.033 1 88.5 755 LEU B C 1
ATOM 12407 O O . LEU B 1 755 ? -27.391 35.469 0.768 1 88.5 755 LEU B O 1
ATOM 12411 N N . MET B 1 756 ? -25.438 36.406 0.149 1 86.62 756 MET B N 1
ATOM 12412 C CA . MET B 1 756 ? -25.266 37.25 1.331 1 86.62 756 MET B CA 1
ATOM 12413 C C . MET B 1 756 ? -26.422 38.219 1.451 1 86.62 756 MET B C 1
ATOM 12415 O O . MET B 1 756 ? -26.734 38.938 0.493 1 86.62 756 MET B O 1
ATOM 12419 N N . LYS B 1 757 ? -27.016 38.219 2.699 1 85.25 757 LYS B N 1
ATOM 12420 C CA . LYS B 1 757 ? -28.125 39.125 2.934 1 85.25 757 LYS B CA 1
ATOM 12421 C C . LYS B 1 757 ? -27.641 40.5 3.408 1 85.25 757 LYS B C 1
ATOM 12423 O O . LYS B 1 757 ? -26.609 40.594 4.086 1 85.25 757 LYS B O 1
ATOM 12428 N N . ILE B 1 758 ? -28.359 41.469 3.01 1 85.38 758 ILE B N 1
ATOM 12429 C CA . ILE B 1 758 ? -28.062 42.812 3.471 1 85.38 758 ILE B CA 1
ATOM 12430 C C . ILE B 1 758 ? -28.5 42.969 4.926 1 85.38 758 ILE B C 1
ATOM 12432 O O . ILE B 1 758 ? -29.594 42.562 5.301 1 85.38 758 ILE B O 1
ATOM 12436 N N . ASN B 1 759 ? -27.578 43.25 5.812 1 76.88 759 ASN B N 1
ATOM 12437 C CA . ASN B 1 759 ? -27.906 43.438 7.219 1 76.88 759 ASN B CA 1
ATOM 12438 C C . ASN B 1 759 ? -28.906 44.594 7.398 1 76.88 759 ASN B C 1
ATOM 12440 O O . ASN B 1 759 ? -28.75 45.656 6.797 1 76.88 759 ASN B O 1
ATOM 12444 N N . ASN B 1 760 ? -30.344 44.25 7.809 1 61.34 760 ASN B N 1
ATOM 12445 C CA . ASN B 1 760 ? -31.406 45.25 8.016 1 61.34 760 ASN B CA 1
ATOM 12446 C C . ASN B 1 760 ? -31.016 46.25 9.102 1 61.34 760 ASN B C 1
ATOM 12448 O O . ASN B 1 760 ? -30.594 45.875 10.188 1 61.34 760 ASN B O 1
ATOM 12452 N N . PHE B 1 761 ? -30.625 47.375 8.727 1 53.22 761 PHE B N 1
ATOM 12453 C CA . PHE B 1 761 ? -30.469 48.469 9.656 1 53.22 761 PHE B CA 1
ATOM 12454 C C . PHE B 1 761 ? -31.812 48.875 10.25 1 53.22 761 PHE B C 1
ATOM 12456 O O . PHE B 1 761 ? -32.844 48.75 9.594 1 53.22 761 PHE B O 1
ATOM 12463 N N . ASP B 1 762 ? -32.188 48.531 11.445 1 45.22 762 ASP B N 1
ATOM 12464 C CA . ASP B 1 762 ? -33.375 49.188 12.008 1 45.22 762 ASP B CA 1
ATOM 12465 C C . ASP B 1 762 ? -33.594 50.562 11.367 1 45.22 762 ASP B C 1
ATOM 12467 O O . ASP B 1 762 ? -32.875 51.5 11.688 1 45.22 762 ASP B O 1
ATOM 12471 N N . LEU B 1 763 ? -33.844 50.656 10.18 1 40.47 763 LEU B N 1
ATOM 12472 C CA . LEU B 1 763 ? -34.188 51.906 9.492 1 40.47 763 LEU B CA 1
ATOM 12473 C C . LEU B 1 763 ? -35.406 52.562 10.109 1 40.47 763 LEU B C 1
ATOM 12475 O O . LEU B 1 763 ? -36.531 52.062 9.914 1 40.47 763 LEU B O 1
ATOM 12479 N N . ASP B 1 764 ? -35.5 52.938 11.32 1 37.59 764 ASP B N 1
ATOM 12480 C CA . ASP B 1 764 ? -36.531 53.938 11.516 1 37.59 764 ASP B CA 1
ATOM 12481 C C . ASP B 1 764 ? -36.5 55 10.406 1 37.59 764 ASP B C 1
ATOM 12483 O O . ASP B 1 764 ? -37.156 56.031 10.523 1 37.59 764 ASP B O 1
ATOM 12487 N N . PHE B 1 765 ? -35.406 55.219 9.672 1 34.69 765 PHE B N 1
ATOM 12488 C CA . PHE B 1 765 ? -35.562 56.344 8.727 1 34.69 765 PHE B CA 1
ATOM 12489 C C . PHE B 1 765 ? -36.375 55.906 7.516 1 34.69 765 PHE B C 1
ATOM 12491 O O . PHE B 1 765 ? -36.219 54.781 7.02 1 34.69 765 PHE B O 1
ATOM 12498 N N . PRO B 1 766 ? -37.594 56.531 7.238 1 34.16 766 PRO B N 1
ATOM 12499 C CA . PRO B 1 766 ? -38.469 56.438 6.055 1 34.16 766 PRO B CA 1
ATOM 12500 C C . PRO B 1 766 ? -37.656 56.406 4.75 1 34.16 766 PRO B C 1
ATOM 12502 O O . PRO B 1 766 ? -37.125 57.438 4.336 1 34.16 766 PRO B O 1
ATOM 12505 N N . ILE B 1 767 ? -36.75 55.562 4.57 1 34.12 767 ILE B N 1
ATOM 12506 C CA . ILE B 1 767 ? -36.281 55.656 3.188 1 34.12 767 ILE B CA 1
ATOM 12507 C C . ILE B 1 767 ? -37.469 55.531 2.246 1 34.12 767 ILE B C 1
ATOM 12509 O O . ILE B 1 767 ? -38.344 54.688 2.455 1 34.12 767 ILE B O 1
ATOM 12513 N N . GLY B 1 768 ? -37.781 56.562 1.413 1 29.5 768 GLY B N 1
ATOM 12514 C CA . GLY B 1 768 ? -38.844 56.594 0.436 1 29.5 768 GLY B CA 1
ATOM 12515 C C . GLY B 1 768 ? -39.062 55.281 -0.265 1 29.5 768 GLY B C 1
ATOM 12516 O O . GLY B 1 768 ? -40.094 54.625 -0.051 1 29.5 768 GLY B O 1
ATOM 12517 N N . GLY B 1 769 ? -38.562 55.094 -1.537 1 27.55 769 GLY B N 1
ATOM 12518 C CA . GLY B 1 769 ? -39.25 54.406 -2.623 1 27.55 769 GLY B CA 1
ATOM 12519 C C . GLY B 1 769 ? -39.281 52.906 -2.453 1 27.55 769 GLY B C 1
ATOM 12520 O O . GLY B 1 769 ? -40.125 52.344 -1.754 1 27.55 769 GLY B O 1
ATOM 12521 N N . SER B 1 770 ? -38.469 52.031 -3.354 1 26.86 770 SER B N 1
ATOM 12522 C CA . SER B 1 770 ? -38.969 50.906 -4.137 1 26.86 770 SER B CA 1
ATOM 12523 C C . SER B 1 770 ? -39.062 49.656 -3.293 1 26.86 770 SER B C 1
ATOM 12525 O O . SER B 1 770 ? -40.125 49.062 -3.145 1 26.86 770 SER B O 1
ATOM 12527 N N . ALA B 1 771 ? -38.312 48.375 -3.865 1 24.73 771 ALA B N 1
ATOM 12528 C CA . ALA B 1 771 ? -38.812 47.062 -4.258 1 24.73 771 ALA B CA 1
ATOM 12529 C C . ALA B 1 771 ? -38.75 46.094 -3.088 1 24.73 771 ALA B C 1
ATOM 12531 O O . ALA B 1 771 ? -37.719 45.938 -2.451 1 24.73 771 ALA B O 1
ATOM 12532 N N . ASN B 1 772 ? -39.688 45.906 -2.299 1 24.77 772 ASN B N 1
ATOM 12533 C CA . ASN B 1 772 ? -40.062 44.688 -1.579 1 24.77 772 ASN B CA 1
ATOM 12534 C C . ASN B 1 772 ? -39.75 43.438 -2.383 1 24.77 772 ASN B C 1
ATOM 12536 O O . ASN B 1 772 ? -40.469 43.094 -3.311 1 24.77 772 ASN B O 1
ATOM 12540 N N . VAL B 1 773 ? -38.562 43.25 -3.096 1 23.06 773 VAL B N 1
ATOM 12541 C CA . VAL B 1 773 ? -38.531 41.875 -3.502 1 23.06 773 VAL B CA 1
ATOM 12542 C C . VAL B 1 773 ? -38.25 40.969 -2.291 1 23.06 773 VAL B C 1
ATOM 12544 O O . VAL B 1 773 ? -37.406 41.344 -1.447 1 23.06 773 VAL B O 1
#

Secondary structure (DSSP, 8-state):
---------------HHHHHHHHHHHHHHHHHHHHHHHHHHHHHHHHH-HHHHTHHHHTT-TT---PPP-STTHHHHHHHHS-HHHHHHHTHHHHHHHHHHHHHHHHHHHHHHHHHHHHHHHHHHT--TGGGPPPPTTSPPPPP--GGGGGSGGGSPTT-TTHHHHHHHHHHHHHHHHHHHHHHHHHHHHHHHHHHTS-BGGGGEEEEES-BGGG-SHHHHHHHHHHHSSSGGGEEEEEEE---THHHHHHHHHHHHHHHHHHHHHHHHHH-S--EEE-SGGGTSS-EEEHHHHHHHHHHHHHHHHHHHHHHHHHSHHHHTTT-SB--EEEEEES-HHHHHHHHHS---TTTTTSSEEEEPPPGGGB-GGGTT--HHHHHHHHHHHHHHHHHHHHHHHHHHHHHHHHH-HHHHHH-GGGHHHHHHHHH-HHHHHIIIIIHHHHHHHHHHHTTHHHHHHHHHHTT-SBHHHHHHHHHHHHHHHIIIIIIIIHHHHHHHHHHHHHHHH-GGGHHHHHHHHHHHHHHHHHHHHHHHHHHHHHHHH-HHHHHHHHHIIIII--SHHHHHHHH------HHHHHHHHHHHHHHHHHTTTT-TTHHHHHHHHHHHHHHHHHHIIIIIPPP----TTTHHHHHHHHHHHHHHHHHHHHHHHHHHTT-GGGGGHHHHHHHHHHHHHHHHHHHHHHHHH-PPPPP--------------------S---------TTS-PPPSSSPPBGGG--TTTTS-GGGSPPPP------S---S----/---------------HHHHHHHHHHHHHHHHHHHHHHHHHHHHHHHHH-HHHHTHHHHTT-TT---PPP-STTHHHHHHHHS-HHHHHHHTHHHHHHHHHHHHHHHHHHHHHHHHHHHHHHHHHHT--TGGGPPPPTTSPPPPP--GGGGGSGGGSPTT-TTHHHHHHHHHHHHHHHHHHHHHHHHHHHHHHHHHHTS-BGGGGEEEEES-BGGG-SHHHHHHHHHHHSSSGGGEEEEEEE---THHHHHHHHHHHHHHHHHHHHHHHHHH-S--EEE-SGGGTSS-EEEHHHHHHHHHHHHHHHHHHHHHHHHHSHHHHTTT-SB--EEEEEES-HHHHHHHHHS---TTTTTSSEEEEPPPGGGB-GGGTT--HHHHHHHHHHHHHHHHHHHHHHHHHHHHHHHHH-HHHHHH-GGGHHHHHHHHH-HHHHHIIIIIHHHHHHHHHHHTTHHHHHHHHHHTT-SBHHHHHHHHHHHHHHHIIIIIIIIHHHHHHHHHHHHHHHH-GGGHHHHHHHHHHHHHHHHHHHHHHHHHHHHHHHH-HHHHHHHHHIIIII--SHHHHHHHH------HHHHHHHHHHHHHHHHHTTTT-TTHHHHHHHHHHHHHHHHHHIIIIIPPP----TTTHHHHHHHHHHHHHHHHHHHHHHHHHHTT-GGGGGHHHHHHHHHHHHHHHHHHHHHHHHH-PPPPP----------------------S-------TTS----SSSPPBGGG--TTTTS-GGGSPPPP------S--------

Organism: Dictyostelium discoideum (NCBI:txid44689)

pLDDT: mean 82.7, std 18.11, range [20.92, 98.31]

Foldseek 3Di:
DPPPPPPPVPPPPPQLQVLLVLLLVLLLVVLVVLLVVLLQVLLVVCLVCVLFQFVCCVVVFPLQPDDADNDSCRSLVVLVPPDLVSLCQFQNLQLSLLLLVLVLLLVLLVVLLVVCVVQQQVLLLPAQCVVDFDQDPVRHTRGDNDDQLSSFPNRHAQQDPSCVSLLVSLVVSLVSLLVSLLVSLVVLLVLLLVVLLAQFQLLQKKKWFFAFLVQQDQVSVLVLVLVVDPHSQQWDGKFHDFDDLVLVVLQVVLVVLLVQLLVQVLVCVVVVDQDWFAPDDPRPDHDTDRSNVVSVVVNVVSLVVSVVSVVCRVPVVCVVCVPPRTGFMMMTGGLDSLSLLVVQPDDSDDPPPQHTHMDRGFFLLFFPSSLRRPHPVNLVVLQVVLVVVLVVVLVVVLVVLLVLLLQLSVVLLVVDPVNVVVVVVCVPDSSSSSCRNAAVSLVVVVVSLVVCLVVLLVSLVRSRDGTNVSSLLSSLVSSLVSLCCRVPVSSLQSQQCSVQVVPCVVPVVCSLLSSLVSVLVVLSSLLSNLSVLLSVLSCLLSVVVLVVVLVCCVPPPDRGPVSNCVSSAFEADSSSNVLSVLLSLSLSCLLCCSRNVVSSVSSSSSSVSNSSRSSSCSSRRYAASGDDSNPCSVVSSVSSLVSSLNSLVSQLSNSVSSVNVCSCCSVVSNVVSVVSNVVSCVPRVPCSRSHDRDDDDPPPPPDPPDDDPPPPDDDDDDCPPPVVPRLPPPDDRSRNTHGPVPDDSCSNPDCSVPRDDNDDDPCPPCPDDDDPD/DPPPPPPPVPPPPPQLQVLLVLLLVLLLVVLVVLLVVLLQVLLVVCLVCVLFLFVCCVVVFPLQPDDADNDSCRSLVVLVPPDLVSLCQFQNLQRSLLLLVLVLLLVLLVVLLVVCVVQQQVLLLPAQCQVDFDQDPVRHTRRDNDDQLSSFPNRHAQQDPSCVSLLVSLVVSLCSLLVSLLVSLVVLLVLLLVVLLAQFQLLQKKKWFFAFLVQQDQVSVLVLVLVVDPHSQQWDGKFHDFDDLVLVVLQVVLVVLLVQLLVQVLVCVVVVDQDWFAPDDPRPDHDTDRSNVVSVVSNVVSLVVSVVSVVCRVPVVCVVCVPPRTGFMMMTGGLDSLSLLVVQPDDSDDPPPQHTHMDRGFFLLFFPSSLRRPHPVNLVVLQVVLVVVLVVVLVVLLVVLLVLLLQLSVVLLVVDPVNVVVVVVCVPDSSSSSCRNAAVSLVVVVVSLVVCLVVLLVSLVRSRDGTNVSSLLSSLVSSLVSLCCRVPVSSLQSQQCSVQVVPCVVPVVCSLLSSLVSVLVVLSSLLSNLSVLLSVLSCLLSVVVLVVVLVCCVVPNDSGPVSNCVSSAFEADSSSNVLSVLLSLSLSCLLCCSRNVVSSVSSSSSSVSNSSRSSSCSSRRYAASGDDSNPCSVVSSVSSLVSSLNSLVSQLSNSVSSVNPCSCCSVVSNVVSVVSNVVSCVPRVPCSRSHDRDDDDPPPPPPDPDDPPPPDDPDDDDCPCPVVPRLPPPDDGSRNTHGSVRDDSCSNPDCSVPRDDNDDDPCPPCPDDDDPD

Sequence (1546 aa):
MSDSSSGSGSGEHLNRYNANDNAFVVTLVINCVVMLIFFLIFCIVRRKFKQFYQYRFEQHHKGVSVPPSDGFFSWVVDTIKYSDNSIKDTAGLDGFMYLRNVKTSFYICVVLMVISSVMLYPTNYYGKYNEHREKDEDGKLPDEVVGLTMISMGNIERGSHLLWVHLVFVFFVTIVVLWFSYQDYHLYSKERIQYKQQSRLSNYTIMLRDIPNSMFTREELSNYFKSHLSNPSDLLDVSLQYPAPHIYALVSERENFVKKYESAIESYRRTKEKPTTKIGFLGCFGEEKDSIDYFQEKIDELTKKIEYERAEAETGYYIKNANSNVGGSSFVIFNQRKVQKEMVQTIMHAKYHVLFSRYYAPDPNDVFWKNIHIGLKSYYVRSLIVAILTFALVFLWGIPVAFLSGFSNLETISRVKAFSWITDIISKSKILQGFLSGFLPNLILIIFMILLIPIIYALSRACGYFSNSRIEASVFSKYFLFLVFNVFLVSAIAGTIFQSIEQIANDPTSIIGSIANSLGGLSFQMINYILIAAAGSFGAILRIVGLIIQLIKLKWLAKTKRQIDDTLHQGPFAYGVNYAKNLLILQLTLAYSTLSPFILIFGAWYFGLSYLVQKYNIIWVNTPNYQCGGFMSPMHFRRTIIGLLIYHILMIGTFNVYKFYYGILVVICLVVTIVFWYFAEYKFKDISKSGIMDQYQKQQTDGTNSGDIEMKASGSSVINDSTSLNPTVHQEFHDASHSISEYNSNSYKPPYYELMKINNFDLDFPIGGSANVMSDSSSGSGSGEHLNRYNANDNAFVVTLVINCVVMLIFFLIFCIVRRKFKQFYQYRFEQHHKGVSVPPSDGFFSWVVDTIKYSDNSIKDTAGLDGFMYLRNVKTSFYICVVLMVISSVMLYPTNYYGKYNEHREKDEDGKLPDEVVGLTMISMGNIERGSHLLWVHLVFVFFVTIVVLWFSYQDYHLYSKERIQYKQQSRLSNYTIMLRDIPNSMFTREELSNYFKSHLSNPSDLLDVSLQYPAPHIYALVSERENFVKKYESAIESYRRTKEKPTTKIGFLGCFGEEKDSIDYFQEKIDELTKKIEYERAEAETGYYIKNANSNVGGSSFVIFNQRKVQKEMVQTIMHAKYHVLFSRYYAPDPNDVFWKNIHIGLKSYYVRSLIVAILTFALVFLWGIPVAFLSGFSNLETISRVKAFSWITDIISKSKILQGFLSGFLPNLILIIFMILLIPIIYALSRACGYFSNSRIEASVFSKYFLFLVFNVFLVSAIAGTIFQSIEQIANDPTSIIGSIANSLGGLSFQMINYILIAAAGSFGAILRIVGLIIQLIKLKWLAKTKRQIDDTLHQGPFAYGVNYAKNLLILQLTLAYSTLSPFILIFGAWYFGLSYLVQKYNIIWVNTPNYQCGGFMSPMHFRRTIIGLLIYHILMIGTFNVYKFYYGILVVICLVVTIVFWYFAEYKFKDISKSGIMDQYQKQQTDGTNSGDIEMKASGSSVINDSTSLNPTVHQEFHDASHSISEYNSNSYKPPYYELMKINNFDLDFPIGGSANV

InterPro domains:
  IPR003864 CSC1/OSCA1-like, 7TM region [PF02714] (382-655)
  IPR027815 CSC1/OSCA1-like, cytosolic domain [PF14703] (204-371)
  IPR032880 CSC1/OSCA1-like, N-terminal transmembrane domain [PF13967] (23-183)
  IPR045122 Calcium permeable stress-gated cation channel 1-like [PTHR13018] (22-702)

Nearest PDB structures (foldseek):
  8xw0-assembly1_A  TM=9.010E-01  e=1.519E-34  Arabidopsis thaliana
  8xvy-assembly1_B  TM=9.036E-01  e=9.359E-34  Arabidopsis thaliana
  8gso-assembly1_B  TM=8.592E-01  e=4.074E-28  Arabidopsis thaliana
  8xry-assembly1_A  TM=8.166E-01  e=1.331E-27  Arabidopsis thaliana
  8xs0-assembly1_B  TM=8.086E-01  e=1.511E-27  Arabidopsis thaliana

Radius of gyration: 40.21 Å; Cα contacts (8 Å, |Δi|>4): 2097; chains: 2; bounding box: 124×132×75 Å

Solvent-accessible surface area (backbone atoms only — not comparable to full-atom values): 82194 Å² total; per-residue (Å²): 135,82,82,76,74,72,77,70,73,71,71,74,76,74,51,67,44,56,53,53,48,44,13,46,52,45,36,49,50,52,34,52,52,50,36,50,50,40,51,54,49,33,46,53,47,45,74,72,42,40,59,67,60,28,24,32,44,72,69,58,38,58,80,45,85,75,71,73,51,87,47,73,67,44,37,58,58,48,53,73,65,53,54,66,68,57,38,33,45,34,44,19,50,38,48,40,48,52,52,48,52,38,49,48,54,21,49,52,24,47,56,49,33,55,52,35,56,68,56,42,38,59,53,16,55,69,29,52,21,75,80,62,62,66,59,45,96,87,66,46,69,66,78,68,76,40,74,74,45,30,44,11,48,74,16,40,39,71,52,45,76,70,54,55,58,57,52,53,46,52,54,48,53,53,51,52,51,52,52,55,51,49,52,51,51,54,50,48,30,56,51,29,31,53,59,58,69,42,68,36,34,34,42,17,21,32,29,38,38,24,30,42,43,89,42,64,42,71,64,50,41,50,50,54,52,35,43,50,33,89,51,50,78,39,57,66,48,72,38,78,44,68,71,56,70,71,53,54,58,52,51,52,51,33,52,51,35,50,53,51,31,48,44,38,51,49,46,23,69,73,68,72,44,83,49,68,39,28,74,29,73,94,50,77,36,67,66,74,37,54,33,53,64,50,30,48,52,50,38,52,51,42,52,52,49,49,54,49,52,51,50,45,40,64,69,43,38,64,71,76,43,62,86,40,68,59,34,43,23,33,41,42,31,35,76,38,51,42,57,34,49,45,55,49,60,46,43,76,42,89,56,40,68,74,30,54,28,60,37,79,28,63,33,63,72,24,46,30,66,85,24,49,59,54,42,65,70,56,25,54,52,32,37,50,52,42,49,53,49,49,52,50,48,48,58,60,53,31,53,61,43,30,54,43,40,33,48,35,36,61,74,45,36,70,64,36,72,91,40,47,71,56,47,58,56,37,72,73,32,72,65,57,32,9,40,55,31,31,39,47,36,42,49,50,48,55,51,57,56,57,66,42,50,66,54,42,48,52,48,30,61,60,26,38,49,44,28,49,60,57,28,36,51,45,29,20,52,52,50,31,50,42,45,47,46,37,62,51,49,34,35,53,47,31,48,22,41,69,71,36,44,72,52,34,73,74,38,61,81,48,42,62,54,44,39,52,65,39,45,63,64,47,46,55,55,50,42,39,38,45,47,50,52,34,32,50,39,46,45,60,60,48,34,59,68,58,51,52,51,41,53,48,34,56,72,75,65,35,79,33,71,64,47,39,50,57,57,57,52,50,61,53,74,64,57,28,63,52,50,24,52,53,49,44,53,52,32,53,29,57,52,31,31,78,50,32,43,69,38,18,57,50,42,23,48,30,30,51,51,39,43,55,36,50,52,43,38,51,70,25,23,33,43,60,59,46,62,67,62,32,67,61,52,64,54,52,49,54,52,51,50,50,35,50,48,51,28,38,55,51,46,38,53,44,26,52,66,35,56,32,81,74,33,62,59,45,52,55,57,44,51,50,49,53,53,47,51,52,50,52,46,69,53,36,49,62,46,36,72,65,20,55,62,46,66,55,78,78,79,74,77,71,75,88,74,86,72,86,74,78,75,76,80,86,74,90,77,80,85,70,71,72,71,76,74,58,87,80,60,82,62,81,61,43,25,58,51,56,29,51,86,68,64,50,93,63,54,77,48,59,65,85,81,62,65,88,74,79,81,79,63,88,62,79,64,83,71,79,85,81,85,81,118,136,82,80,73,76,73,76,73,74,72,70,73,76,73,51,68,46,57,52,52,49,44,14,46,50,45,35,49,51,52,34,51,50,51,37,51,51,40,51,53,50,35,46,53,46,44,73,71,42,41,60,67,60,29,25,33,45,71,68,57,37,59,82,44,85,74,72,72,51,87,47,72,68,42,38,59,57,48,55,72,64,53,54,68,68,56,38,33,46,34,46,19,49,39,47,38,48,52,52,49,51,38,49,49,54,21,48,48,24,47,56,49,34,54,53,36,55,68,55,44,40,59,53,16,55,69,30,50,22,75,80,63,62,65,59,43,96,87,65,47,69,67,77,69,77,42,74,73,46,30,46,12,49,76,16,40,39,74,53,46,78,70,54,54,58,57,54,54,46,52,54,48,53,51,52,51,52,51,51,54,50,49,52,50,52,52,49,47,33,56,52,28,30,52,59,59,68,43,69,36,36,32,43,17,21,32,30,36,39,23,28,42,43,90,42,64,42,71,65,48,41,50,49,54,51,34,43,51,33,88,52,51,79,41,59,66,48,71,40,79,44,67,70,55,69,70,54,55,58,51,49,52,52,34,54,51,35,50,53,52,31,47,45,37,49,49,45,23,69,74,67,73,43,83,49,68,38,27,75,29,74,93,50,77,36,65,64,74,37,54,33,53,64,49,30,49,51,51,39,51,52,43,54,52,48,50,53,48,54,51,51,42,41,64,68,42,38,63,69,76,44,62,85,41,69,59,36,42,24,34,39,41,33,36,74,36,52,43,57,34,50,45,56,48,60,45,43,76,42,90,56,41,69,75,30,54,30,60,37,80,26,63,36,62,71,24,47,30,66,85,24,49,59,54,40,66,72,58,26,53,52,33,38,51,52,42,48,53,49,49,53,50,47,48,58,59,52,31,53,61,44,29,54,42,40,33,48,37,37,60,73,44,36,70,64,36,73,91,40,47,71,55,46,58,54,36,73,73,33,73,64,57,32,9,39,54,31,30,38,47,34,43,50,51,48,53,51,56,56,58,66,43,51,64,54,41,47,52,48,30,61,60,26,38,48,45,30,49,59,57,28,35,50,44,30,19,54,52,49,31,51,42,44,44,45,38,62,50,49,33,34,54,46,30,48,23,42,68,71,34,45,72,52,35,73,75,38,61,80,48,43,62,57,44,39,51,66,40,44,63,63,48,44,54,53,51,42,40,39,43,47,50,51,34,32,50,40,47,44,60,60,49,35,58,69,58,50,52,50,41,53,48,34,58,74,76,65,35,80,33,72,66,49,41,50,58,57,57,52,50,60,54,74,65,59,27,63,52,51,24,54,52,47,45,52,51,34,54,31,56,53,32,32,78,50,33,42,70,37,18,56,51,41,23,48,28,31,50,51,40,41,55,35,49,51,44,37,50,70,26,24,32,42,61,60,46,63,69,62,31,66,62,51,65,53,51,49,54,51,51,49,50,36,50,49,52,29,39,54,50,48,39,54,42,26,53,65,36,56,32,79,75,33,62,58,45,52,54,58,45,52,50,49,53,53,47,51,51,49,51,47,69,51,37,49,61,47,38,72,66,20,56,59,47,65,55,78,76,79,77,76,77,74,86,75,87,73,84,74,78,78,74,86,79,77,88,70,79,85,71,70,72,68,75,72,56,87,81,59,81,61,83,61,44,23,56,50,54,28,50,84,69,65,50,94,63,54,76,49,58,66,85,81,62,66,88,74,78,82,80,64,87,60,80,65,83,72,77,86,86,81,86,120